Protein AF-A0AA85C248-F1 (afdb_monomer_lite)

pLDDT: mean 73.07, std 18.11, range [23.05, 96.94]

Radius of gyration: 37.75 Å; chains: 1; bounding box: 115×81×104 Å

Sequence (1102 aa):
MISYLSFLCLITLLGFTYSEYVCQIMPNITMNFGILGEPIDKRQYGGNQLKFIVIYRPSMERHPLFQQFKTQIVEKALNFWQRTLSVRKPPNRKLLIERGCAEPVFYTDGRTGKKFCKSQCKKQALCYDHPVPDQYSSGCAVGSGGDNIRDVYQDGPGFAPNEYVLFVESENKQGCLSGSTLAYAGPCEMHPTTDRPIMGSINFCPQKMEIQEPGKTMLVGTAIHELGHALVPTIYILYYFFSENTIRTINRPWVTAAGKFSKSFLSFVTPAMLEEARKHFNCPNLDGVDIENEGGQGTVGTHFEKRVVGDETMAGVTGVKTVMSRLTLAFFTDSGWWDVDYSLAEAWYYGKNLGCSFVMESCYAYMMRMKQAGKSTEPYCDEPDTLKCYHQKAFGICAVGRFTQSLPPNEQYFKDPSQGGSGALTDRCPMIQPMRSFFNEPIVTYCDHQLNIPVAQKGNMFAQDFGNNSLCIMHKGAWRAEMNGRATNDPRVKATCHQYSCSGGLQVIINGKPFPCNSGVATVQTNQIQGQIVCPDPNTVCRECYQEYYNRLHRTYNNGSGIPSAGYILLVDAINTRTCSGSTAAFASSCLMDEETDRPILGFVNVCPGKMGVDYPEDRNSLGIFLHEIGHALGFSSSSFPFMRFPNGTARTPRDDKRKPKYKDQYGNYVPSHRKFIPFCDTVNEARCRDAFSYGTCSILRYHNPVPIEDRFFLKAPFDAQYGPEYFGGEDPFKDYCPTMVYKCYNDGTLGLFFKDSTVNCTRKDLPVRFNVSDGRSRLSGEILCPNVKGFARYCESSNNYITYPKDSVCIESRCQIQAKCGHVDIPNEYSSECSEKYNGRLHRLYTNGSGIPSASYVLLFDGYQTRSCTGNVAAHAGSCLMDLDTDRPILGYVNICPGKLKIEYPENRYSLGIFTHEIAHALGFSSSSFAFMRFPNGTERTLRDHWHKPIHRDKQGYYIPSDNTMIKITRDWESAEGMFRKDFYSFVTPAILRAAKKHLKCARLNGVDLENQKHRGPISSHWEGKTYGEQNHHPFCDKVNLVTCRDLYSYGMCRIIKYNDEIPPEDRFFKIPPFETQHAAKYFGGDDPFKDYCPTQTSNS

InterPro domains:
  IPR001577 Peptidase M8, leishmanolysin [PF01457] (157-544)
  IPR001577 Peptidase M8, leishmanolysin [PF01457] (562-644)
  IPR001577 Peptidase M8, leishmanolysin [PF01457] (868-1028)
  IPR001577 Peptidase M8, leishmanolysin [PR00782] (265-294)
  IPR001577 Peptidase M8, leishmanolysin [PR00782] (296-324)
  IPR001577 Peptidase M8, leishmanolysin [PR00782] (326-355)
  IPR001577 Peptidase M8, leishmanolysin [PTHR10942] (70-544)

Foldseek 3Di:
DVVVVVVVVVVVVVVPPDPPPPDDDLPPAPQAAWDFAAFADPVPDPAQFADEDEDEDPQLVPFPCNVLCCVLAQVLLRVLRSVWWGFDPFDRTFIAGEQDDPPNDWDQAPPPRDTAAAPGTHPARDQSNDGDDQQRHAWHWYADHDPGIGTPGHHHVHHGRSYAYEYEHEDQPPQCVVVADQKAKAARYAHQPQRWGRYIYMYGHSVQDDSDPPSSQVSNLVSNLRVLRHRHHQDLVVADDDDPQAKDKDWFWEQALLGTDIDIFIFGQFDQLLVQVCQFLVEVPDRGFGFFCDDDSSQGPRATQCLQQPQASRHSDHASHHFPASNSQSVVVSSSRTDTDRVSGGDRQGSGNLYCCSRRYDLLSSQVVQVVVVHDSPQADDDAQAWDFHSQFFIAGQQKDFAPDFDDSSQRRDPPSRIFGPDVSSSSTRGGGWDCADPPHNDTRGQQDPVCQVVLVVPDFQQAHHHPQKTKWFFDAWKWFDDPRDIDTDRRHGIGIFGWDCVVHIWTAGNNDTWHQNAAKTFDDDPTIGGMTHGDHCVVNPVDDWDADPNDTDDDDDDDPDAPPSAAAEAEEADADPCLPDLDQKAKAQPDADLQQRWRRYMYIYGHPPNADCDPPSVVVNVVNVVVRVCRRRQPDQLSVQQDDDPVSHGQADADPSRHRPDADPVRGHHGDDDDDDADDAEAPDFDDPDQADTFGWAKDFAPDFQPPVLLPYPACNDDNVDGSRRMFAPDVVVSRGTDGDDDDDDPPDPWDDPPPDTFDDFDAQDWGWDWDDPPPDIDTDTDGDDDAQADEWAWPDPPAWDDDVQAIEGEPTHTDPFDDAVNDTDDQQRHAWYWYADPNDIGTDHHHHNHQRGPAAAEAEEADADPQLPDLDQKAKAQRDADLVQRWRRYMYIYGYPPNQDCDPPSVVVNVVSVVVRVVRRRQLFQLSQQSDADPVRHGQADADPSSHRPDDDPVGRHDHDPLFWDKDWDWAQALLGIDIDIFTFGQHPVVVVVVCVVVVPPPDRGFGFFAFDDDDRGRSGGQCLRPPDDFVDFFDQAAPDFDRSHPNATFGFAKDFAPDFQPRRLQHDCACNDDDPDGSRRIADPDVSSSSGTGTDGDD

Secondary structure (DSSP, 8-state):
-HHHHHHHHHHHHHTSS--------STT---EE-EEEEE--TTT---SB-EEEEEE-HHHHTSTTHHHHIIIIIHHHHHHHHHHEEESS--SEEEEB---BSSSS-EE-TTT--EEBSS-B-SS-EETTEEPPGGGB--EEEEEETTEEEEEEPPP--B-TTEEEEEEE----GGGTTSS--EEEEEEEE-TTT--EEEEEEEE-GGG---STTHHHHHHHHHHHHHHHHHS----TTTS---TTTEEEEEEEEE-SS-EEEEEEEEE--HHHHHHHHHHHT-TT---EEEP-SS-TTTTTTSB-HHHHTTBTTBSS--SS-B--HHHHHHHHHTSSEEE-GGG-----TTTT--HHHHSS-HHHHHHHHHHTT---TTB--STT-EEEETTTEEEEE-EEE-SSPPPTTT--SSSTTEEES-TTTTT--BEE--SSBTTBS--SBTT-GGGHHHHTT--TT----STTEEEEEEEEEEEEEETTEEE--TTB-EEEEEEE-TTS-EEEETTEEEE-SSSEEEEE-SSEEEEEEPPPHHHH--PPPPEETTEE-------S---TT--EEEEE----GGGSTT--EEEEEEEE-TTT--EEEEEEEEPTTS---STTHHHHHHHHHHHHHHHHTT-STTTGGG-B-TTS-BSSPB-TTSSBSEE-TTS-EE--------S--STT-EEESSTT-EEE--EEE-SSPPPGGG---SS-SS-TTS-GGGEEES-GGGTT---------TT----EESSS-EE---STTPEEEEEEE-SS-EEEEEEEPP--B-BPPPBSSTTSEEEETTEEEEESSPBPSSEEETTEEEPGGGBPPEEEEETTEEEEEE-----BPTT--EEEEE----TTSSTT--EEEEEEEE-TTT--EEEEEEEEPTTT---STTHHHHHHHHHHHHHHHHTT-SHHHHTT-B-TTS-BSS-B-TTSSBS-B-TTSPBPPPTTTEEEEEEEEEETTEEEEEEEEEE--HHHHHHHHHHS--TT---EEEP---SSS-TTSSB-HHHHS---SS-B---TT-EEEEETTEEEEE-EEE-SSPPPGGG---SS-SSS-SS-GGGEEES-GGGTT--BEEEP-

Organism: NCBI:txid31246

Structure (mmCIF, N/CA/C/O backbone):
data_AF-A0AA85C248-F1
#
_entry.id   AF-A0AA85C248-F1
#
loop_
_atom_site.group_PDB
_atom_site.id
_atom_site.type_symbol
_atom_site.label_atom_id
_atom_site.label_alt_id
_atom_site.label_comp_id
_atom_site.label_asym_id
_atom_site.label_entity_id
_atom_site.label_seq_id
_atom_site.pdbx_PDB_ins_code
_atom_site.Cartn_x
_atom_site.Cartn_y
_atom_site.Cartn_z
_atom_site.occupancy
_atom_site.B_iso_or_equiv
_atom_site.auth_seq_id
_atom_site.auth_comp_id
_atom_site.auth_asym_id
_atom_site.auth_atom_id
_atom_site.pdbx_PDB_model_num
ATOM 1 N N . MET A 1 1 ? -53.763 35.267 -17.928 1.00 42.34 1 MET A N 1
ATOM 2 C CA . MET A 1 1 ? -53.448 34.197 -16.950 1.00 42.34 1 MET A CA 1
ATOM 3 C C . MET A 1 1 ? -52.545 33.116 -17.533 1.00 42.34 1 MET A C 1
ATOM 5 O O . MET A 1 1 ? -51.463 32.960 -16.988 1.00 42.34 1 MET A O 1
ATOM 9 N N . ILE A 1 2 ? -52.913 32.429 -18.628 1.00 41.16 2 ILE A N 1
ATOM 10 C CA . ILE A 1 2 ? -52.111 31.322 -19.208 1.00 41.16 2 ILE A CA 1
ATOM 11 C C . ILE A 1 2 ? -50.621 31.687 -19.372 1.00 41.16 2 ILE A C 1
ATOM 13 O O . ILE A 1 2 ? -49.771 30.976 -18.853 1.00 41.16 2 ILE A O 1
ATOM 17 N N . SER A 1 3 ? -50.299 32.851 -19.949 1.00 36.19 3 SER A N 1
ATOM 18 C CA . SER A 1 3 ? -48.911 33.310 -20.146 1.00 36.19 3 SER A CA 1
ATOM 19 C C . SER A 1 3 ? -48.081 33.443 -18.856 1.00 36.19 3 SER A C 1
ATOM 21 O O . SER A 1 3 ? -46.865 33.294 -18.896 1.00 36.19 3 SER A O 1
ATOM 23 N N . TYR A 1 4 ? -48.719 33.702 -17.708 1.00 37.28 4 TYR A N 1
ATOM 24 C CA . TYR A 1 4 ? -48.044 33.790 -16.404 1.00 37.28 4 TYR A CA 1
ATOM 25 C C . TYR A 1 4 ? -47.766 32.400 -15.814 1.00 37.28 4 TYR A C 1
ATOM 27 O O . TYR A 1 4 ? -46.707 32.177 -15.232 1.00 37.28 4 TYR A O 1
ATOM 35 N N . LEU A 1 5 ? -48.685 31.448 -16.021 1.00 39.22 5 LEU A N 1
ATOM 36 C CA . LEU A 1 5 ? -48.481 30.038 -15.675 1.00 39.22 5 LEU A CA 1
ATOM 37 C C . LEU A 1 5 ? -47.368 29.411 -16.524 1.00 39.22 5 LEU A C 1
ATOM 39 O O . LEU A 1 5 ? -46.532 28.698 -15.977 1.00 39.22 5 LEU A O 1
ATOM 43 N N . SER A 1 6 ? -47.283 29.738 -17.819 1.00 39.03 6 SER A N 1
ATOM 44 C CA . SER A 1 6 ? -46.166 29.320 -18.681 1.00 39.03 6 SER A CA 1
ATOM 45 C C . SER A 1 6 ? -44.810 29.811 -18.157 1.00 39.03 6 SER A C 1
ATOM 47 O O . SER A 1 6 ? -43.850 29.046 -18.143 1.00 39.03 6 SER A O 1
ATOM 49 N N . PHE A 1 7 ? -44.727 31.062 -17.687 1.00 39.66 7 PHE A N 1
ATOM 50 C CA . PHE A 1 7 ? -43.474 31.644 -17.191 1.00 39.66 7 PHE A CA 1
ATOM 51 C C . PHE A 1 7 ? -43.043 31.045 -15.840 1.00 39.66 7 PHE A C 1
ATOM 53 O O . PHE A 1 7 ? -41.879 30.692 -15.660 1.00 39.66 7 PHE A O 1
ATOM 60 N N . LEU A 1 8 ? -43.989 30.838 -14.916 1.00 37.78 8 LEU A N 1
ATOM 61 C CA . LEU A 1 8 ? -43.745 30.132 -13.648 1.00 37.78 8 LEU A CA 1
ATOM 62 C C . LEU A 1 8 ? -43.383 28.651 -13.852 1.00 37.78 8 LEU A C 1
ATOM 64 O O . LEU A 1 8 ? -42.555 28.117 -13.113 1.00 37.78 8 LEU A O 1
ATOM 68 N N . CYS A 1 9 ? -43.949 27.991 -14.866 1.00 30.95 9 CYS A N 1
ATOM 69 C CA . CYS A 1 9 ? -43.599 26.614 -15.213 1.00 30.95 9 CYS A CA 1
ATOM 70 C C . CYS A 1 9 ? -42.186 26.513 -15.816 1.00 30.95 9 CYS A C 1
ATOM 72 O O . CYS A 1 9 ? -41.436 25.617 -15.440 1.00 30.95 9 CYS A O 1
ATOM 74 N N . LEU A 1 10 ? -41.762 27.474 -16.651 1.00 35.88 10 LEU A N 1
ATOM 75 C CA . LEU A 1 10 ? -40.367 27.548 -17.112 1.00 35.88 10 LEU A CA 1
ATOM 76 C C . LEU A 1 10 ? -39.386 27.765 -15.951 1.00 35.88 10 LEU A C 1
ATOM 78 O O . LEU A 1 10 ? -38.371 27.078 -15.879 1.00 35.88 10 LEU A O 1
ATOM 82 N N . ILE A 1 11 ? -39.695 28.676 -15.022 1.00 36.56 11 ILE A N 1
ATOM 83 C CA . ILE A 1 11 ? -38.830 28.970 -13.866 1.00 36.56 11 ILE A CA 1
ATOM 84 C C . ILE A 1 11 ? -38.729 27.768 -12.911 1.00 36.56 11 ILE A C 1
ATOM 86 O O . ILE A 1 11 ? -37.661 27.517 -12.360 1.00 36.56 11 ILE A O 1
ATOM 90 N N . THR A 1 12 ? -39.797 26.983 -12.741 1.00 32.66 12 THR A N 1
ATOM 91 C CA . THR A 1 12 ? -39.761 25.774 -11.893 1.00 32.66 12 THR A CA 1
ATOM 92 C C . THR A 1 12 ? -39.127 24.560 -12.576 1.00 32.66 12 THR A C 1
ATOM 94 O O . THR A 1 12 ? -38.474 23.778 -11.890 1.00 32.66 12 THR A O 1
ATOM 97 N N . LEU A 1 13 ? -39.221 24.424 -13.905 1.00 29.56 13 LEU A N 1
ATOM 98 C CA . LEU A 1 13 ? -38.513 23.375 -14.656 1.00 29.56 13 LEU A CA 1
ATOM 99 C C . LEU A 1 13 ? -37.012 23.667 -14.822 1.00 29.56 13 LEU A C 1
ATOM 101 O O . LEU A 1 13 ? -36.205 22.749 -14.714 1.00 29.56 13 LEU A O 1
ATOM 105 N N . LEU A 1 14 ? -36.615 24.933 -14.991 1.00 27.88 14 LEU A N 1
ATOM 106 C CA . LEU A 1 14 ? -35.200 25.337 -14.944 1.00 27.88 14 LEU A CA 1
ATOM 107 C C . LEU A 1 14 ? -34.619 25.290 -13.518 1.00 27.88 14 LEU A C 1
ATOM 109 O O . LEU A 1 14 ? -33.406 25.196 -13.350 1.00 27.88 14 LEU A O 1
ATOM 113 N N . GLY A 1 15 ? -35.472 25.299 -12.489 1.00 27.62 15 GLY A N 1
ATOM 114 C CA . GLY A 1 15 ? -35.072 25.264 -11.080 1.00 27.62 15 GLY A CA 1
ATOM 115 C C . GLY A 1 15 ? -34.608 23.904 -10.540 1.00 27.62 15 GLY A C 1
ATOM 116 O O . GLY A 1 15 ? -34.216 23.849 -9.377 1.00 27.62 15 GLY A O 1
ATOM 117 N N . PHE A 1 16 ? -34.653 22.818 -11.328 1.00 28.20 16 PHE A N 1
ATOM 118 C CA . PHE A 1 16 ? -34.381 21.456 -10.829 1.00 28.20 16 PHE A CA 1
ATOM 119 C C . PHE A 1 16 ? -33.302 20.644 -11.566 1.00 28.20 16 PHE A C 1
ATOM 121 O O . PHE A 1 16 ? -32.972 19.553 -11.105 1.00 28.20 16 PHE A O 1
ATOM 128 N N . THR A 1 17 ? -32.705 21.151 -12.653 1.00 29.44 17 THR A N 1
ATOM 129 C CA . THR A 1 17 ? -31.627 20.435 -13.379 1.00 29.44 17 THR A CA 1
ATOM 130 C C . THR A 1 17 ? -30.395 21.284 -13.709 1.00 29.44 17 THR A C 1
ATOM 132 O O . THR A 1 17 ? -29.603 20.884 -14.554 1.00 29.44 17 THR A O 1
ATOM 135 N N . TYR A 1 18 ? -30.198 22.424 -13.037 1.00 27.81 18 TYR A N 1
ATOM 136 C CA . TYR A 1 18 ? -28.953 23.205 -13.106 1.00 27.81 18 TYR A CA 1
ATOM 137 C C . TYR A 1 18 ? -28.456 23.607 -11.711 1.00 27.81 18 TYR A C 1
ATOM 139 O O . TYR A 1 18 ? -28.363 24.779 -11.351 1.00 27.81 18 TYR A O 1
ATOM 147 N N . SER A 1 19 ? -28.076 22.601 -10.916 1.00 24.30 19 SER A N 1
ATOM 148 C CA . SER A 1 19 ? -27.093 22.818 -9.852 1.00 24.30 19 SER A CA 1
ATOM 149 C C . SER A 1 19 ? -25.709 22.858 -10.497 1.00 24.30 19 SER A C 1
ATOM 151 O O . SER A 1 19 ? -24.972 21.874 -10.505 1.00 24.30 19 SER A O 1
ATOM 153 N N . GLU A 1 20 ? -25.382 24.000 -11.102 1.00 27.33 20 GLU A N 1
ATOM 154 C CA . GLU A 1 20 ? -24.087 24.244 -11.737 1.00 27.33 20 GLU A CA 1
ATOM 155 C C . GLU A 1 20 ? -23.018 24.533 -10.666 1.00 27.33 20 GLU A C 1
ATOM 157 O O . GLU A 1 20 ? -22.412 25.602 -10.601 1.00 27.33 20 GLU A O 1
ATOM 162 N N . TYR A 1 21 ? -22.778 23.547 -9.793 1.00 24.45 21 TYR A N 1
ATOM 163 C CA . TYR A 1 21 ? -21.531 23.455 -9.042 1.00 24.45 21 TYR A CA 1
ATOM 164 C C . TYR A 1 21 ? -20.413 23.160 -10.040 1.00 24.45 21 TYR A C 1
ATOM 166 O O . TYR A 1 21 ? -20.044 22.008 -10.262 1.00 24.45 21 TYR A O 1
ATOM 174 N N . VAL A 1 22 ? -19.910 24.225 -10.671 1.00 23.97 22 VAL A N 1
ATOM 175 C CA . VAL A 1 22 ? -18.800 24.178 -11.623 1.00 23.97 22 VAL A CA 1
ATOM 176 C C . VAL A 1 22 ? -17.631 23.446 -10.975 1.00 23.97 22 VAL A C 1
ATOM 178 O O . VAL A 1 22 ? -16.995 23.950 -10.047 1.00 23.97 22 VAL A O 1
ATOM 181 N N . CYS A 1 23 ? -17.351 22.242 -11.471 1.00 23.05 23 CYS A N 1
ATOM 182 C CA . CYS A 1 23 ? -16.215 21.462 -11.024 1.00 23.05 23 CYS A CA 1
ATOM 183 C C . CYS A 1 23 ? -14.922 22.196 -11.392 1.00 23.05 23 CYS A C 1
ATOM 185 O O . CYS A 1 23 ? -14.512 22.222 -12.551 1.00 23.05 23 CYS A O 1
ATOM 187 N N . GLN A 1 24 ? -14.244 22.727 -10.381 1.00 24.20 24 GLN A N 1
ATOM 188 C CA . GLN A 1 24 ? -12.789 22.784 -10.351 1.00 24.20 24 GLN A CA 1
ATOM 189 C C . GLN A 1 24 ? -12.374 21.799 -9.246 1.00 24.20 24 GLN A C 1
ATOM 191 O O . GLN A 1 24 ? -12.680 22.017 -8.079 1.00 24.20 24 GLN A O 1
ATOM 196 N N . ILE A 1 25 ? -11.918 20.578 -9.555 1.00 28.78 25 ILE A N 1
ATOM 197 C CA . ILE A 1 25 ? -10.784 20.205 -10.424 1.00 28.78 25 ILE A CA 1
ATOM 198 C C . ILE A 1 25 ? -9.518 20.908 -9.920 1.00 28.78 25 ILE A C 1
ATOM 200 O O . ILE A 1 25 ? -9.314 22.086 -10.204 1.00 28.78 25 ILE A O 1
ATOM 204 N N . MET A 1 26 ? -8.643 20.166 -9.222 1.00 30.28 26 MET A N 1
ATOM 205 C CA . MET A 1 26 ? -7.211 20.493 -9.236 1.00 30.28 26 MET A CA 1
ATOM 206 C C . MET A 1 26 ? -6.809 20.552 -10.717 1.00 30.28 26 MET A C 1
ATOM 208 O O . MET A 1 26 ? -7.013 19.550 -11.407 1.00 30.28 26 MET A O 1
ATOM 212 N N . PRO A 1 27 ? -6.355 21.707 -11.233 1.00 28.31 27 PRO A N 1
ATOM 213 C CA . PRO A 1 27 ? -6.428 22.039 -12.656 1.00 28.31 27 PRO A CA 1
ATOM 214 C C . PRO A 1 27 ? -5.791 20.951 -13.522 1.00 28.31 27 PRO A C 1
ATOM 216 O O . PRO A 1 27 ? -4.606 20.688 -13.347 1.00 28.31 27 PRO A O 1
ATOM 219 N N . ASN A 1 28 ? -6.606 20.339 -14.403 1.00 30.36 28 ASN A N 1
ATOM 220 C CA . ASN A 1 28 ? -6.308 19.195 -15.285 1.00 30.36 28 ASN A CA 1
ATOM 221 C C . ASN A 1 28 ? -4.894 18.627 -15.098 1.00 30.36 28 ASN A C 1
ATOM 223 O O . ASN A 1 28 ? -3.969 19.025 -15.807 1.00 30.36 28 ASN A O 1
ATOM 227 N N . ILE A 1 29 ? -4.736 17.718 -14.129 1.00 38.78 29 ILE A N 1
ATOM 228 C CA . ILE A 1 29 ? -3.420 17.208 -13.737 1.00 38.78 29 ILE A CA 1
ATOM 229 C C . ILE A 1 29 ? -2.858 16.308 -14.843 1.00 38.78 29 ILE A C 1
ATOM 231 O O . ILE A 1 29 ? -2.996 15.083 -14.821 1.00 38.78 29 ILE A O 1
ATOM 235 N N . THR A 1 30 ? -2.160 16.919 -15.797 1.00 37.81 30 THR A N 1
ATOM 236 C CA . THR A 1 30 ? -1.067 16.257 -16.501 1.00 37.81 30 THR A CA 1
ATOM 237 C C . THR A 1 30 ? -0.033 15.884 -15.448 1.00 37.81 30 THR A C 1
ATOM 239 O O . THR A 1 30 ? 0.707 16.746 -14.978 1.00 37.81 30 THR A O 1
ATOM 242 N N . MET A 1 31 ? -0.020 14.615 -15.030 1.00 45.50 31 MET A N 1
ATOM 243 C CA . MET A 1 31 ? 1.041 14.104 -14.167 1.00 45.50 31 MET A CA 1
ATOM 244 C C . MET A 1 31 ? 2.347 14.180 -14.953 1.00 45.50 31 MET A C 1
ATOM 246 O O . MET A 1 31 ? 2.538 13.450 -15.928 1.00 45.50 31 MET A O 1
ATOM 250 N N . ASN A 1 32 ? 3.212 15.104 -14.556 1.00 52.81 32 ASN A N 1
ATOM 251 C CA . ASN A 1 32 ? 4.519 15.269 -15.165 1.00 52.81 32 ASN A CA 1
ATOM 252 C C . ASN A 1 32 ? 5.436 14.119 -14.732 1.00 52.81 32 ASN A C 1
ATOM 254 O O . ASN A 1 32 ? 5.265 13.526 -13.662 1.00 52.81 32 ASN A O 1
ATOM 258 N N . PHE A 1 33 ? 6.443 13.829 -15.551 1.00 55.66 33 PHE A N 1
ATOM 259 C CA . PHE A 1 33 ? 7.495 12.878 -15.218 1.00 55.66 33 PHE A CA 1
ATOM 260 C C . PHE A 1 33 ? 8.827 13.620 -15.116 1.00 55.66 33 PHE A C 1
ATOM 262 O O . PHE A 1 33 ? 9.219 14.340 -16.035 1.00 55.66 33 PHE A O 1
ATOM 269 N N . GLY A 1 34 ? 9.537 13.417 -14.006 1.00 54.84 34 GLY A N 1
ATOM 270 C CA . GLY A 1 34 ? 10.871 13.972 -13.809 1.00 54.84 34 GLY A CA 1
ATOM 271 C C . GLY A 1 34 ? 11.895 13.407 -14.799 1.00 54.84 34 GLY A C 1
ATOM 272 O O . GLY A 1 34 ? 11.658 12.424 -15.494 1.00 54.84 34 GLY A O 1
ATOM 273 N N . ILE A 1 35 ? 13.082 13.999 -14.833 1.00 67.81 35 ILE A N 1
ATOM 274 C CA . ILE A 1 35 ? 14.204 13.594 -15.683 1.00 67.81 35 ILE A CA 1
ATOM 275 C C . ILE A 1 35 ? 15.306 12.982 -14.811 1.00 67.81 35 ILE A C 1
ATOM 277 O O . ILE A 1 35 ? 15.569 13.430 -13.693 1.00 67.81 35 ILE A O 1
ATOM 281 N N . LEU A 1 36 ? 15.972 11.947 -15.330 1.00 70.75 36 LEU A N 1
ATOM 282 C CA . LEU A 1 36 ? 17.164 11.375 -14.705 1.00 70.75 36 LEU A CA 1
ATOM 283 C C . LEU A 1 36 ? 18.376 12.278 -14.994 1.00 70.75 36 LEU A C 1
ATOM 285 O O . LEU A 1 36 ? 18.856 12.316 -16.126 1.00 70.75 36 LEU A O 1
ATOM 289 N N . GLY A 1 37 ? 18.869 12.973 -13.969 1.00 66.88 37 GLY A N 1
ATOM 290 C CA . GLY A 1 37 ? 20.077 13.807 -14.002 1.00 66.88 37 GLY A CA 1
ATOM 291 C C . GLY A 1 37 ? 21.370 12.998 -13.834 1.00 66.88 37 GLY A C 1
ATOM 292 O O . GLY A 1 37 ? 21.416 11.805 -14.141 1.00 66.88 37 GLY A O 1
ATOM 293 N N . GLU A 1 38 ? 22.441 13.628 -13.354 1.00 73.62 38 GLU A N 1
ATOM 294 C CA . GLU A 1 38 ? 23.767 12.995 -13.228 1.00 73.62 38 GLU A CA 1
ATOM 295 C C . GLU A 1 38 ? 23.777 11.680 -12.407 1.00 73.62 38 GLU A C 1
ATOM 297 O O . GLU A 1 38 ? 22.978 11.524 -11.472 1.00 73.62 38 GLU A O 1
ATOM 302 N N . PRO A 1 39 ? 24.672 10.716 -12.716 1.00 70.88 39 PRO A N 1
ATOM 303 C CA . PRO A 1 39 ? 24.891 9.530 -11.893 1.00 70.88 39 PRO A CA 1
ATOM 304 C C . PRO A 1 39 ? 25.344 9.855 -10.462 1.00 70.88 39 PRO A C 1
ATOM 306 O O . PRO A 1 39 ? 25.977 10.873 -10.193 1.00 70.88 39 PRO A O 1
ATOM 309 N N . ILE A 1 40 ? 25.044 8.945 -9.535 1.00 67.88 40 ILE A N 1
ATOM 310 C CA . ILE A 1 40 ? 25.401 9.041 -8.115 1.00 67.88 40 ILE A CA 1
ATOM 311 C C . ILE A 1 40 ? 26.403 7.935 -7.773 1.00 67.88 40 ILE A C 1
ATOM 313 O O . ILE A 1 40 ? 26.159 6.760 -8.066 1.00 67.88 40 ILE A O 1
ATOM 317 N N . ASP A 1 41 ? 27.500 8.286 -7.094 1.00 61.25 41 ASP A N 1
ATOM 318 C CA . ASP A 1 41 ? 28.374 7.292 -6.466 1.00 61.25 41 ASP A CA 1
ATOM 319 C C . ASP A 1 41 ? 27.619 6.590 -5.326 1.00 61.25 41 ASP A C 1
ATOM 321 O O . ASP A 1 41 ? 27.235 7.202 -4.328 1.00 61.25 41 ASP A O 1
ATOM 325 N N . LYS A 1 42 ? 27.451 5.270 -5.448 1.00 50.81 42 LYS A N 1
ATOM 326 C CA . LYS A 1 42 ? 26.799 4.427 -4.436 1.00 50.81 42 LYS A CA 1
ATOM 327 C C . LYS A 1 42 ? 27.499 4.463 -3.069 1.00 50.81 42 LYS A C 1
ATOM 329 O O . LYS A 1 42 ? 26.875 4.085 -2.086 1.00 50.81 42 LYS A O 1
ATOM 334 N N . ARG A 1 43 ? 28.753 4.927 -2.980 1.00 48.50 43 ARG A N 1
ATOM 335 C CA . ARG A 1 43 ? 29.476 5.145 -1.709 1.00 48.50 43 ARG A CA 1
ATOM 336 C C . ARG A 1 43 ? 29.062 6.432 -0.987 1.00 48.50 43 ARG A C 1
ATOM 338 O O . ARG A 1 43 ? 29.254 6.524 0.218 1.00 48.50 43 ARG A O 1
ATOM 345 N N . GLN A 1 44 ? 28.499 7.404 -1.707 1.00 44.47 44 GLN A N 1
ATOM 346 C CA . GLN A 1 44 ? 27.952 8.654 -1.157 1.00 44.47 44 GLN A CA 1
ATOM 347 C C . GLN A 1 44 ? 26.448 8.546 -0.850 1.00 44.47 44 GLN A C 1
ATOM 349 O O . GLN A 1 44 ? 25.851 9.463 -0.287 1.00 44.47 44 GLN A O 1
ATOM 354 N N . TYR A 1 45 ? 25.816 7.438 -1.241 1.00 54.69 45 TYR A N 1
ATOM 355 C CA . TYR A 1 45 ? 24.379 7.242 -1.127 1.00 54.69 45 TYR A CA 1
ATOM 356 C C . TYR A 1 45 ? 23.980 6.850 0.304 1.00 54.69 45 TYR A C 1
ATOM 358 O O . TYR A 1 45 ? 24.256 5.738 0.750 1.00 54.69 45 TYR A O 1
ATOM 366 N N . GLY A 1 46 ? 23.309 7.761 1.016 1.00 51.19 46 GLY A N 1
ATOM 367 C CA . GLY A 1 46 ? 22.915 7.633 2.430 1.00 51.19 46 GLY A CA 1
ATOM 368 C C . GLY A 1 46 ? 21.807 6.613 2.741 1.00 51.19 46 GLY A C 1
ATOM 369 O O . GLY A 1 46 ? 21.036 6.823 3.672 1.00 51.19 46 GLY A O 1
ATOM 370 N N . GLY A 1 47 ? 21.711 5.529 1.969 1.00 69.44 47 GLY A N 1
ATOM 371 C CA . GLY A 1 47 ? 20.687 4.492 2.101 1.00 69.44 47 GLY A CA 1
ATOM 372 C C . GLY A 1 47 ? 19.354 4.822 1.420 1.00 69.44 47 GLY A C 1
ATOM 373 O O . GLY A 1 47 ? 19.140 5.908 0.890 1.00 69.44 47 GLY A O 1
ATOM 374 N N . ASN A 1 48 ? 18.443 3.847 1.434 1.00 82.12 48 ASN A N 1
ATOM 375 C CA . ASN A 1 48 ? 17.157 3.916 0.727 1.00 82.12 48 ASN A CA 1
ATOM 376 C C . ASN A 1 48 ? 16.060 4.695 1.483 1.00 82.12 48 ASN A C 1
ATOM 378 O O . ASN A 1 48 ? 14.964 4.860 0.948 1.00 82.12 48 ASN A O 1
ATOM 382 N N . GLN A 1 49 ? 16.301 5.104 2.732 1.00 90.31 49 GLN A N 1
ATOM 383 C CA . GLN A 1 49 ? 15.269 5.651 3.618 1.00 90.31 49 GLN A CA 1
ATOM 384 C C . GLN A 1 49 ? 14.663 6.943 3.054 1.00 90.31 49 GLN A C 1
ATOM 386 O O . GLN A 1 49 ? 15.400 7.813 2.584 1.00 90.31 49 GLN A O 1
ATOM 391 N N . LEU A 1 50 ? 13.331 7.068 3.100 1.00 92.62 50 LEU A N 1
ATOM 392 C CA . LEU A 1 50 ? 12.627 8.259 2.625 1.00 92.62 50 LEU A CA 1
ATOM 393 C C . LEU A 1 50 ? 13.090 9.499 3.402 1.00 92.62 50 LEU A C 1
ATOM 395 O O . LEU A 1 50 ? 13.096 9.505 4.633 1.00 92.62 50 LEU A O 1
ATOM 399 N N . LYS A 1 51 ? 13.429 10.564 2.672 1.00 94.12 51 LYS A N 1
ATOM 400 C CA . LYS A 1 51 ? 13.836 11.861 3.223 1.00 94.12 51 LYS A CA 1
ATOM 401 C C . LYS A 1 51 ? 13.070 12.995 2.542 1.00 94.12 51 LYS A C 1
ATOM 403 O O . LYS A 1 51 ? 13.040 13.068 1.317 1.00 94.12 51 LYS A O 1
ATOM 408 N N . PHE A 1 52 ? 12.490 13.912 3.309 1.00 94.69 52 PHE A N 1
ATOM 409 C CA . PHE A 1 52 ? 11.790 15.068 2.743 1.00 94.69 52 PHE A CA 1
ATOM 410 C C . PHE A 1 52 ? 12.709 16.277 2.545 1.00 94.69 52 PHE A C 1
ATOM 412 O O . PHE A 1 52 ? 13.464 16.669 3.435 1.00 94.69 52 PHE A O 1
ATOM 419 N N . ILE A 1 53 ? 12.571 16.919 1.387 1.00 94.00 53 ILE A N 1
ATOM 420 C CA . ILE A 1 53 ? 13.041 18.275 1.105 1.00 94.00 53 ILE A CA 1
ATOM 421 C C . ILE A 1 53 ? 11.810 19.180 1.198 1.00 94.00 53 ILE A C 1
ATOM 423 O O . ILE A 1 53 ? 10.969 19.185 0.303 1.00 94.00 53 ILE A O 1
ATOM 427 N N . VAL A 1 54 ? 11.671 19.908 2.307 1.00 94.94 54 VAL A N 1
ATOM 428 C CA . VAL A 1 54 ? 10.465 20.698 2.599 1.00 94.94 54 VAL A CA 1
ATOM 429 C C . VAL A 1 54 ? 10.648 22.146 2.155 1.00 94.94 54 VAL A C 1
ATOM 431 O O . VAL A 1 54 ? 11.566 22.826 2.616 1.00 94.94 54 VAL A O 1
ATOM 434 N N . ILE A 1 55 ? 9.748 22.631 1.303 1.00 93.19 55 ILE A N 1
ATOM 435 C CA . ILE A 1 55 ? 9.709 24.009 0.812 1.00 93.19 55 ILE A CA 1
ATOM 436 C C . ILE A 1 55 ? 8.454 24.681 1.377 1.00 93.19 55 ILE A C 1
ATOM 438 O O . ILE A 1 55 ? 7.347 24.527 0.856 1.00 93.19 55 ILE A O 1
ATOM 442 N N . TYR A 1 56 ? 8.628 25.438 2.458 1.00 93.25 56 TYR A N 1
ATOM 443 C CA . TYR A 1 56 ? 7.558 26.268 3.004 1.00 93.25 56 TYR A CA 1
ATOM 444 C C . TYR A 1 56 ? 7.273 27.437 2.056 1.00 93.25 56 TYR A C 1
ATOM 446 O O . TYR A 1 56 ? 8.184 28.076 1.533 1.00 93.25 56 TYR A O 1
ATOM 454 N N . ARG A 1 57 ? 5.992 27.686 1.787 1.00 90.88 57 ARG A N 1
ATOM 455 C CA . ARG A 1 57 ? 5.534 28.761 0.900 1.00 90.88 57 ARG A CA 1
ATOM 456 C C . ARG A 1 57 ? 5.333 30.052 1.706 1.00 90.88 57 ARG A C 1
ATOM 458 O O . ARG A 1 57 ? 4.915 29.965 2.862 1.00 90.88 57 ARG A O 1
ATOM 465 N N . PRO A 1 58 ? 5.501 31.253 1.114 1.00 90.12 58 PRO A N 1
ATOM 466 C CA . PRO A 1 58 ? 5.325 32.520 1.834 1.00 90.12 58 PRO A CA 1
ATOM 467 C C . PRO A 1 58 ? 3.941 32.720 2.470 1.00 90.12 58 PRO A C 1
ATOM 469 O O . PRO A 1 58 ? 3.777 33.567 3.342 1.00 90.12 58 PRO A O 1
ATOM 472 N N . SER A 1 59 ? 2.915 31.988 2.036 1.00 88.62 59 SER A N 1
ATOM 473 C CA . SER A 1 59 ? 1.603 31.909 2.689 1.00 88.62 59 SER A CA 1
ATOM 474 C C . SER A 1 59 ? 1.649 31.194 4.045 1.00 88.62 59 SER A C 1
ATOM 476 O O . SER A 1 59 ? 1.107 31.712 5.018 1.00 88.62 59 SER A O 1
ATOM 478 N N . MET A 1 60 ? 2.370 30.073 4.144 1.00 90.94 60 MET A N 1
ATOM 479 C CA . MET A 1 60 ? 2.627 29.370 5.407 1.00 90.94 60 MET A CA 1
ATOM 480 C C . MET A 1 60 ? 3.620 30.135 6.297 1.00 90.94 60 MET A C 1
ATOM 482 O O . MET A 1 60 ? 3.369 30.297 7.487 1.00 90.94 60 MET A O 1
ATOM 486 N N . GLU A 1 61 ? 4.719 30.659 5.742 1.00 92.19 61 GLU A N 1
ATOM 487 C CA . GLU A 1 61 ? 5.761 31.347 6.531 1.00 92.19 61 GLU A CA 1
ATOM 488 C C . GLU A 1 61 ? 5.270 32.639 7.202 1.00 92.19 61 GLU A C 1
ATOM 490 O O . GLU A 1 61 ? 5.713 32.976 8.300 1.00 92.19 61 GLU A O 1
ATOM 495 N N . ARG A 1 62 ? 4.330 33.356 6.566 1.00 90.81 62 ARG A N 1
ATOM 496 C CA . ARG A 1 62 ? 3.686 34.555 7.135 1.00 90.81 62 ARG A CA 1
ATOM 497 C C . ARG A 1 62 ? 2.549 34.233 8.111 1.00 90.81 62 ARG A C 1
ATOM 499 O O . ARG A 1 62 ? 1.993 35.159 8.700 1.00 90.81 62 ARG A O 1
ATOM 506 N N . HIS A 1 63 ? 2.173 32.965 8.289 1.00 88.31 63 HIS A N 1
ATOM 507 C CA . HIS A 1 63 ? 1.093 32.605 9.203 1.00 88.31 63 HIS A CA 1
ATOM 508 C C . HIS A 1 63 ? 1.540 32.782 10.671 1.00 88.31 63 HIS A C 1
ATOM 510 O O . HIS A 1 63 ? 2.592 32.255 11.040 1.00 88.31 63 HIS A O 1
ATOM 516 N N . PRO A 1 64 ? 0.764 33.442 11.559 1.00 89.62 64 PRO A N 1
ATOM 517 C CA . PRO A 1 64 ? 1.205 33.742 12.931 1.00 89.62 64 PRO A CA 1
ATOM 518 C C . PRO A 1 64 ? 1.619 32.524 13.772 1.00 89.62 64 PRO A C 1
ATOM 520 O O . PRO A 1 64 ? 2.402 32.650 14.710 1.00 89.62 64 PRO A O 1
ATOM 523 N N . LEU A 1 65 ? 1.110 31.333 13.439 1.00 89.81 65 LEU A N 1
ATOM 524 C CA . LEU A 1 65 ? 1.433 30.083 14.135 1.00 89.81 65 LEU A CA 1
ATOM 525 C C . LEU A 1 65 ? 2.642 29.330 13.546 1.00 89.81 65 LEU A C 1
ATOM 527 O O . LEU A 1 65 ? 2.991 28.277 14.077 1.00 89.81 65 LEU A O 1
ATOM 531 N N . PHE A 1 66 ? 3.277 29.827 12.474 1.00 90.75 66 PHE A N 1
ATOM 532 C CA . PHE A 1 66 ? 4.214 29.078 11.619 1.00 90.75 66 PHE A CA 1
ATOM 533 C C . PHE A 1 66 ? 5.253 28.241 12.380 1.00 90.75 66 PHE A C 1
ATOM 535 O O . PHE A 1 66 ? 5.307 27.029 12.191 1.00 90.75 66 PHE A O 1
ATOM 542 N N . GLN A 1 67 ? 6.035 28.845 13.282 1.00 91.81 67 GLN A N 1
ATOM 543 C CA . GLN A 1 67 ? 7.115 28.141 13.996 1.00 91.81 67 GLN A CA 1
ATOM 544 C C . GLN A 1 67 ? 6.600 27.001 14.894 1.00 91.81 67 GLN A C 1
ATOM 546 O O . GLN A 1 67 ? 7.232 25.949 15.008 1.00 91.81 67 GLN A O 1
ATOM 551 N N . GLN A 1 68 ? 5.424 27.182 15.502 1.00 91.38 68 GLN A N 1
ATOM 552 C CA . GLN A 1 68 ? 4.779 26.152 16.319 1.00 91.38 68 GLN A CA 1
ATOM 553 C C . GLN A 1 68 ? 4.115 25.085 15.443 1.00 91.38 68 GLN A C 1
ATOM 555 O O . GLN A 1 68 ? 4.194 23.902 15.749 1.00 91.38 68 GLN A O 1
ATOM 560 N N . PHE A 1 69 ? 3.504 25.480 14.326 1.00 90.38 69 PHE A N 1
ATOM 561 C CA . PHE A 1 69 ? 2.848 24.566 13.395 1.00 90.38 69 PHE A CA 1
ATOM 562 C C . PHE A 1 69 ? 3.854 23.651 12.677 1.00 90.38 69 PHE A C 1
ATOM 564 O O . PHE A 1 69 ? 3.666 22.435 12.625 1.00 90.38 69 PHE A O 1
ATOM 571 N N . LYS A 1 70 ? 4.970 24.222 12.206 1.00 92.38 70 LYS A N 1
ATOM 572 C CA . LYS A 1 70 ? 6.115 23.506 11.630 1.00 92.38 70 LYS A CA 1
ATOM 573 C C . LYS A 1 70 ? 6.595 22.387 12.557 1.00 92.38 70 LYS A C 1
ATOM 575 O O . LYS A 1 70 ? 6.596 21.227 12.160 1.00 92.38 70 LYS A O 1
ATOM 580 N N . THR A 1 71 ? 6.936 22.729 13.797 1.00 92.56 71 THR A N 1
ATOM 581 C CA . THR A 1 71 ? 7.546 21.795 14.759 1.00 92.56 71 THR A CA 1
ATOM 582 C C . THR A 1 71 ? 6.547 20.813 15.380 1.00 92.56 71 THR A C 1
ATOM 584 O O . THR A 1 71 ? 6.878 19.652 15.619 1.00 92.56 71 THR A O 1
ATOM 587 N N . GLN A 1 72 ? 5.306 21.239 15.644 1.00 87.81 72 GLN A N 1
ATOM 588 C CA . GLN A 1 72 ? 4.328 20.411 16.360 1.00 87.81 72 GLN A CA 1
ATOM 589 C C . GLN A 1 72 ? 3.407 19.581 15.457 1.00 87.81 72 GLN A C 1
ATOM 591 O O . GLN A 1 72 ? 2.895 18.569 15.944 1.00 87.81 72 GLN A O 1
ATOM 596 N N . ILE A 1 73 ? 3.208 19.977 14.192 1.00 89.12 73 ILE A N 1
ATOM 597 C CA . ILE A 1 73 ? 2.367 19.276 13.207 1.00 89.12 73 ILE A CA 1
ATOM 598 C C . ILE A 1 73 ? 3.227 18.699 12.076 1.00 89.12 73 ILE A C 1
ATOM 600 O O . ILE A 1 73 ? 3.353 17.480 11.958 1.00 89.12 73 ILE A O 1
ATOM 604 N N . VAL A 1 74 ? 3.837 19.568 11.261 1.00 92.62 74 VAL A N 1
ATOM 605 C CA . VAL A 1 74 ? 4.437 19.182 9.970 1.00 92.62 74 VAL A CA 1
ATOM 606 C C . VAL A 1 74 ? 5.620 18.237 10.175 1.00 92.62 74 VAL A C 1
ATOM 608 O O . VAL A 1 74 ? 5.619 17.122 9.661 1.00 92.62 74 VAL A O 1
ATOM 611 N N . GLU A 1 75 ? 6.590 18.617 11.005 1.00 95.38 75 GLU A N 1
ATOM 612 C CA . GLU A 1 75 ? 7.769 17.793 11.294 1.00 95.38 75 GLU A CA 1
ATOM 613 C C . GLU A 1 75 ? 7.410 16.459 11.962 1.00 95.38 75 GLU A C 1
ATOM 615 O O . GLU A 1 75 ? 8.110 15.472 11.745 1.00 95.38 75 GLU A O 1
ATOM 620 N N . LYS A 1 76 ? 6.300 16.363 12.709 1.00 90.81 76 LYS A N 1
ATOM 621 C CA . LYS A 1 76 ? 5.837 15.073 13.252 1.00 90.81 76 LYS A CA 1
ATOM 622 C C . LYS A 1 76 ? 5.318 14.144 12.160 1.00 90.81 76 LYS A C 1
ATOM 624 O O . LYS A 1 76 ? 5.699 12.976 12.137 1.00 90.81 76 LYS A O 1
ATOM 629 N N . ALA A 1 77 ? 4.488 14.657 11.254 1.00 90.44 77 ALA A N 1
ATOM 630 C CA . ALA A 1 77 ? 3.919 13.868 10.165 1.00 90.44 77 ALA A CA 1
ATOM 631 C C . ALA A 1 77 ? 4.991 13.424 9.151 1.00 90.44 77 ALA A C 1
ATOM 633 O O . ALA A 1 77 ? 4.998 12.273 8.716 1.00 90.44 77 ALA A O 1
ATOM 634 N N . LEU A 1 78 ? 5.967 14.291 8.857 1.00 95.75 78 LEU A N 1
ATOM 635 C CA . LEU A 1 78 ? 7.134 13.933 8.045 1.00 95.75 78 LEU A CA 1
ATOM 636 C C . LEU A 1 78 ? 7.982 12.856 8.735 1.00 95.75 78 LEU A C 1
ATOM 638 O O . LEU A 1 78 ? 8.296 11.838 8.123 1.00 95.75 78 LEU A O 1
ATOM 642 N N . ASN A 1 79 ? 8.316 13.026 10.020 1.00 95.38 79 ASN A N 1
ATOM 643 C CA . ASN A 1 79 ? 9.107 12.040 10.764 1.00 95.38 79 ASN A CA 1
ATOM 644 C C . ASN A 1 79 ? 8.400 10.687 10.930 1.00 95.38 79 ASN A C 1
ATOM 646 O O . ASN A 1 79 ? 9.085 9.668 11.024 1.00 95.38 79 ASN A O 1
ATOM 650 N N . PHE A 1 80 ? 7.064 10.646 10.927 1.00 90.69 80 PHE A N 1
ATOM 651 C CA . PHE A 1 80 ? 6.326 9.390 10.819 1.00 90.69 80 PHE A CA 1
ATOM 652 C C . PHE A 1 80 ? 6.642 8.680 9.489 1.00 90.69 80 PHE A C 1
ATOM 654 O O . PHE A 1 80 ? 7.135 7.549 9.492 1.00 90.69 80 PHE A O 1
ATOM 661 N N . TRP A 1 81 ? 6.441 9.349 8.351 1.00 93.44 81 TRP A N 1
ATOM 662 C CA . TRP A 1 81 ? 6.627 8.730 7.034 1.00 93.44 81 TRP A CA 1
ATOM 663 C C . TRP A 1 81 ? 8.093 8.391 6.714 1.00 93.44 81 TRP A C 1
ATOM 665 O O . TRP A 1 81 ? 8.352 7.307 6.195 1.00 93.44 81 TRP A O 1
ATOM 675 N N . GLN A 1 82 ? 9.063 9.230 7.107 1.00 95.38 82 GLN A N 1
ATOM 676 C CA . GLN A 1 82 ? 10.504 8.938 6.941 1.00 95.38 82 GLN A CA 1
ATOM 677 C C . GLN A 1 82 ? 10.955 7.691 7.715 1.00 95.38 82 GLN A C 1
ATOM 679 O O . GLN A 1 82 ? 11.880 7.001 7.296 1.00 95.38 82 GLN A O 1
ATOM 684 N N . ARG A 1 83 ? 10.327 7.386 8.858 1.00 93.38 83 ARG A N 1
ATOM 685 C CA . ARG A 1 83 ? 10.601 6.155 9.619 1.00 93.38 83 ARG A CA 1
ATOM 686 C C . ARG A 1 83 ? 9.871 4.937 9.051 1.00 93.38 83 ARG A C 1
ATOM 688 O O . ARG A 1 83 ? 10.355 3.826 9.211 1.00 93.38 83 ARG A O 1
ATOM 695 N N . THR A 1 84 ? 8.728 5.154 8.406 1.00 89.81 84 THR A N 1
ATOM 696 C CA . THR A 1 84 ? 7.837 4.091 7.918 1.00 89.81 84 THR A CA 1
ATOM 697 C C . THR A 1 84 ? 8.235 3.559 6.545 1.00 89.81 84 THR A C 1
ATOM 699 O O . THR A 1 84 ? 8.024 2.378 6.279 1.00 89.81 84 THR A O 1
ATOM 702 N N . LEU A 1 85 ? 8.805 4.398 5.672 1.00 91.56 85 LEU A N 1
ATOM 703 C CA . LEU A 1 85 ? 9.055 4.059 4.268 1.00 91.56 85 LEU A CA 1
ATOM 704 C C . LEU A 1 85 ? 10.535 4.169 3.878 1.00 91.56 85 LEU A C 1
ATOM 706 O O . LEU A 1 85 ? 11.234 5.128 4.204 1.00 91.56 85 LEU A O 1
ATOM 710 N N . SER A 1 86 ? 10.988 3.211 3.075 1.00 92.50 86 SER A N 1
ATOM 711 C CA . SER A 1 86 ? 12.213 3.292 2.274 1.00 92.50 86 SER A CA 1
ATOM 712 C C . SER A 1 86 ? 11.872 3.100 0.800 1.00 92.50 86 SER A C 1
ATOM 714 O O . SER A 1 86 ? 10.986 2.315 0.468 1.00 92.50 86 SER A O 1
ATOM 716 N N . VAL A 1 87 ? 12.563 3.793 -0.105 1.00 85.81 87 VAL A N 1
ATOM 717 C CA . VAL A 1 87 ? 12.362 3.606 -1.550 1.00 85.81 87 VAL A CA 1
ATOM 718 C C . VAL A 1 87 ? 12.854 2.219 -1.955 1.00 85.81 87 VAL A C 1
ATOM 720 O O . VAL A 1 87 ? 14.016 1.863 -1.736 1.00 85.81 87 VAL A O 1
ATOM 723 N N . ARG A 1 88 ? 11.980 1.433 -2.588 1.00 77.75 88 ARG A N 1
ATOM 724 C CA . ARG A 1 88 ? 12.343 0.119 -3.116 1.00 77.75 88 ARG A CA 1
ATOM 725 C C . ARG A 1 88 ? 13.154 0.288 -4.401 1.00 77.75 88 ARG A C 1
ATOM 727 O O . ARG A 1 88 ? 12.676 0.869 -5.369 1.00 77.75 88 ARG A O 1
ATOM 734 N N . LYS A 1 89 ? 14.371 -0.271 -4.425 1.00 69.88 89 LYS A N 1
ATOM 735 C CA . LYS A 1 89 ? 15.297 -0.276 -5.584 1.00 69.88 89 LYS A CA 1
ATOM 736 C C . LYS A 1 89 ? 15.525 1.121 -6.220 1.00 69.88 89 LYS A C 1
ATOM 738 O O . LYS A 1 89 ? 15.242 1.295 -7.406 1.00 69.88 89 LYS A O 1
ATOM 743 N N . PRO A 1 90 ? 16.055 2.109 -5.477 1.00 68.75 90 PRO A N 1
ATOM 744 C CA . PRO A 1 90 ? 16.346 3.430 -6.033 1.00 68.75 90 PRO A CA 1
ATOM 745 C C . PRO A 1 90 ? 17.363 3.339 -7.194 1.00 68.75 90 PRO A C 1
ATOM 747 O O . PRO A 1 90 ? 18.322 2.563 -7.101 1.00 68.75 90 PRO A O 1
ATOM 750 N N . PRO A 1 91 ? 17.193 4.112 -8.287 1.00 66.69 91 PRO A N 1
ATOM 751 C CA . PRO A 1 91 ? 18.187 4.194 -9.358 1.00 66.69 91 PRO A CA 1
ATOM 752 C C . PRO A 1 91 ? 19.501 4.826 -8.877 1.00 66.69 91 PRO A C 1
ATOM 754 O O . PRO A 1 91 ? 19.572 5.458 -7.829 1.00 66.69 91 PRO A O 1
ATOM 757 N N . ASN A 1 92 ? 20.562 4.707 -9.674 1.00 71.88 92 ASN A N 1
ATOM 758 C CA . ASN A 1 92 ? 21.870 5.317 -9.408 1.00 71.88 92 ASN A CA 1
ATOM 759 C C . ASN A 1 92 ? 22.048 6.690 -10.088 1.00 71.88 92 ASN A C 1
ATOM 761 O O . ASN A 1 92 ? 23.160 7.031 -10.488 1.00 71.88 92 ASN A O 1
ATOM 765 N N . ARG A 1 93 ? 20.965 7.453 -10.268 1.00 75.00 93 ARG A N 1
ATOM 766 C CA . ARG A 1 93 ? 20.956 8.783 -10.900 1.00 75.00 93 ARG A CA 1
ATOM 767 C C . ARG A 1 93 ? 20.132 9.756 -10.064 1.00 75.00 93 ARG A C 1
ATOM 769 O O . ARG A 1 93 ? 19.195 9.339 -9.384 1.00 75.00 93 ARG A O 1
ATOM 776 N N . LYS A 1 94 ? 20.489 11.037 -10.116 1.00 80.25 94 LYS A N 1
ATOM 777 C CA . LYS A 1 94 ? 19.717 12.119 -9.498 1.00 80.25 94 LYS A CA 1
ATOM 778 C C . LYS A 1 94 ? 18.413 12.378 -10.244 1.00 80.25 94 LYS A C 1
ATOM 780 O O . LYS A 1 94 ? 18.259 11.984 -11.399 1.00 80.25 94 LYS A O 1
ATOM 785 N N . LEU A 1 95 ? 17.504 13.079 -9.581 1.00 82.50 95 LEU A N 1
ATOM 786 C CA . LEU A 1 95 ? 16.208 13.483 -10.110 1.00 82.50 95 LEU A CA 1
ATOM 787 C C . LEU A 1 95 ? 16.170 14.993 -10.366 1.00 82.50 95 LEU A C 1
ATOM 789 O O . LEU A 1 95 ? 16.686 15.784 -9.571 1.00 82.50 95 LEU A O 1
ATOM 793 N N . LEU A 1 96 ? 15.553 15.360 -11.486 1.00 81.12 96 LEU A N 1
ATOM 794 C CA . LEU A 1 96 ? 15.281 16.722 -11.943 1.00 81.12 96 LEU A CA 1
ATOM 795 C C . LEU A 1 96 ? 13.816 16.822 -12.380 1.00 81.12 96 LEU A C 1
ATOM 797 O O . LEU A 1 96 ? 13.223 15.820 -12.766 1.00 81.12 96 LEU A O 1
ATOM 801 N N . ILE A 1 97 ? 13.237 18.019 -12.357 1.00 84.00 97 ILE A N 1
ATOM 802 C CA . ILE A 1 97 ? 11.888 18.292 -12.874 1.00 84.00 97 ILE A CA 1
ATOM 803 C C . ILE A 1 97 ? 11.982 18.945 -14.255 1.00 84.00 97 ILE A C 1
ATOM 805 O O . ILE A 1 97 ? 12.777 19.868 -14.437 1.00 84.00 97 ILE A O 1
ATOM 809 N N . GLU A 1 98 ? 11.199 18.484 -15.236 1.00 84.25 98 GLU A N 1
ATOM 810 C CA . GLU A 1 98 ? 11.263 19.008 -16.608 1.00 84.25 98 GLU A CA 1
ATOM 811 C C . GLU A 1 98 ? 10.800 20.478 -16.652 1.00 84.25 98 GLU A C 1
ATOM 813 O O . GLU A 1 98 ? 9.660 20.809 -16.330 1.00 84.25 98 GLU A O 1
ATOM 818 N N . ARG A 1 99 ? 11.693 21.391 -17.063 1.00 86.69 99 ARG A N 1
ATOM 819 C CA . ARG A 1 99 ? 11.411 22.840 -17.076 1.00 86.69 99 ARG A CA 1
ATOM 820 C C . ARG A 1 99 ? 10.263 23.220 -18.011 1.00 86.69 99 ARG A C 1
ATOM 822 O O . ARG A 1 99 ? 9.493 24.126 -17.699 1.00 86.69 99 ARG A O 1
ATOM 829 N N . GLY A 1 100 ? 10.138 22.513 -19.131 1.00 83.81 100 GLY A N 1
ATOM 830 C CA . GLY A 1 100 ? 9.091 22.716 -20.129 1.00 83.81 100 GLY A CA 1
ATOM 831 C C . GLY A 1 100 ? 9.317 23.908 -21.069 1.00 83.81 100 GLY A C 1
ATOM 832 O O . GLY A 1 100 ? 10.005 24.885 -20.756 1.00 83.81 100 GLY A O 1
ATOM 833 N N . CYS A 1 101 ? 8.679 23.828 -22.233 1.00 84.44 101 CYS A N 1
ATOM 834 C CA . CYS A 1 101 ? 8.563 24.920 -23.195 1.00 84.44 101 CYS A CA 1
ATOM 835 C C . CYS A 1 101 ? 7.370 25.835 -22.874 1.00 84.44 101 CYS A C 1
ATOM 837 O O . CYS A 1 101 ? 6.494 25.471 -22.083 1.00 84.44 101 CYS A O 1
ATOM 839 N N . ALA A 1 102 ? 7.339 27.035 -23.461 1.00 85.94 102 ALA A N 1
ATOM 840 C CA . ALA A 1 102 ? 6.161 27.906 -23.404 1.00 85.94 102 ALA A CA 1
ATOM 841 C C . ALA A 1 102 ? 5.031 27.393 -24.314 1.00 85.94 102 ALA A C 1
ATOM 843 O O . ALA A 1 102 ? 3.858 27.488 -23.960 1.00 85.94 102 ALA A O 1
ATOM 844 N N . GLU A 1 103 ? 5.387 26.801 -25.455 1.00 82.12 103 GLU A N 1
ATOM 845 C CA . GLU A 1 103 ? 4.517 25.902 -26.213 1.00 82.12 103 GLU A CA 1
ATOM 846 C C . GLU A 1 103 ? 4.294 24.561 -25.467 1.00 82.12 103 GLU A C 1
ATOM 848 O O . GLU A 1 103 ? 5.138 24.158 -24.665 1.00 82.12 103 GLU A O 1
ATOM 853 N N . PRO A 1 104 ? 3.187 23.832 -25.715 1.00 70.81 104 PRO A N 1
ATOM 854 C CA . PRO A 1 104 ? 2.831 22.638 -24.936 1.00 70.81 104 PRO A CA 1
ATOM 855 C C . PRO A 1 104 ? 3.655 21.377 -25.253 1.00 70.81 104 PRO A C 1
ATOM 857 O O . PRO A 1 104 ? 3.422 20.342 -24.637 1.00 70.81 104 PRO A O 1
ATOM 860 N N . VAL A 1 105 ? 4.588 21.429 -26.210 1.00 74.00 105 VAL A N 1
ATOM 861 C CA . VAL A 1 105 ? 5.386 20.275 -26.660 1.00 74.00 105 VAL A CA 1
ATOM 862 C C . VAL A 1 105 ? 6.852 20.647 -26.859 1.00 74.00 105 VAL A C 1
ATOM 864 O O . VAL A 1 105 ? 7.174 21.766 -27.261 1.00 74.00 105 VAL A O 1
ATOM 867 N N . PHE A 1 106 ? 7.736 19.681 -26.620 1.00 79.56 106 PHE A N 1
ATOM 868 C CA . PHE A 1 106 ? 9.129 19.745 -27.057 1.00 79.56 106 PHE A CA 1
ATOM 869 C C . PHE A 1 106 ? 9.256 19.340 -28.527 1.00 79.56 106 PHE A C 1
ATOM 871 O O . PHE A 1 106 ? 8.425 18.610 -29.064 1.00 79.56 106 PHE A O 1
ATOM 878 N N . TYR A 1 107 ? 10.347 19.767 -29.153 1.00 81.81 107 TYR A N 1
ATOM 879 C CA . TYR A 1 107 ? 10.807 19.260 -30.439 1.00 81.81 107 TYR A CA 1
ATOM 880 C C . TYR A 1 107 ? 12.112 18.497 -30.232 1.00 81.81 107 TYR A C 1
ATOM 882 O O . TYR A 1 107 ? 13.009 18.983 -29.546 1.00 81.81 107 TYR A O 1
ATOM 890 N N . THR A 1 108 ? 12.219 17.314 -30.826 1.00 82.69 108 THR A N 1
ATOM 891 C CA . THR A 1 108 ? 13.410 16.463 -30.738 1.00 82.69 108 THR A CA 1
ATOM 892 C C . THR A 1 108 ? 14.197 16.577 -32.042 1.00 82.69 108 THR A C 1
ATOM 894 O O . THR A 1 108 ? 13.649 16.387 -33.128 1.00 82.69 108 THR A O 1
ATOM 897 N N . ASP A 1 109 ? 15.477 16.942 -31.956 1.00 78.31 109 ASP A N 1
ATOM 898 C CA . ASP A 1 109 ? 16.328 17.132 -33.131 1.00 78.31 109 ASP A CA 1
ATOM 899 C C . ASP A 1 109 ? 16.680 15.805 -33.821 1.00 78.31 109 ASP A C 1
ATOM 901 O O . ASP A 1 109 ? 17.221 14.889 -33.203 1.00 78.31 109 ASP A O 1
ATOM 905 N N . GLY A 1 110 ? 16.435 15.722 -35.131 1.00 68.94 110 GLY A N 1
ATOM 906 C CA . GLY A 1 110 ? 16.609 14.492 -35.910 1.00 68.94 110 GLY A CA 1
ATOM 907 C C . GLY A 1 110 ? 18.060 14.049 -36.143 1.00 68.94 110 GLY A C 1
ATOM 908 O O . GLY A 1 110 ? 18.269 12.952 -36.654 1.00 68.94 110 GLY A O 1
ATOM 909 N N . ARG A 1 111 ? 19.060 14.874 -35.795 1.00 73.00 111 ARG A N 1
ATOM 910 C CA . ARG A 1 111 ? 20.495 14.565 -35.951 1.00 73.00 111 ARG A CA 1
ATOM 911 C C . ARG A 1 111 ? 21.161 14.190 -34.626 1.00 73.00 111 ARG A C 1
ATOM 913 O O . ARG A 1 111 ? 22.064 13.360 -34.617 1.00 73.00 111 ARG A O 1
ATOM 920 N N . THR A 1 112 ? 20.741 14.815 -33.528 1.00 71.62 112 THR A N 1
ATOM 921 C CA . THR A 1 112 ? 21.375 14.712 -32.201 1.00 71.62 112 THR A CA 1
ATOM 922 C C . THR A 1 112 ? 20.488 14.076 -31.130 1.00 71.62 112 THR A C 1
ATOM 924 O O . THR A 1 112 ? 20.989 13.722 -30.067 1.00 71.62 112 THR A O 1
ATOM 927 N N . GLY A 1 113 ? 19.178 13.949 -31.368 1.00 71.12 113 GLY A N 1
ATOM 928 C CA . GLY A 1 113 ? 18.203 13.497 -30.370 1.00 71.12 113 GLY A CA 1
ATOM 929 C C . GLY A 1 113 ? 17.937 14.504 -29.242 1.00 71.12 113 GLY A C 1
ATOM 930 O O . GLY A 1 113 ? 17.255 14.170 -28.275 1.00 71.12 113 GLY A O 1
ATOM 931 N N . LYS A 1 114 ? 18.469 15.732 -29.325 1.00 78.19 114 LYS A N 1
ATOM 932 C CA . LYS A 1 114 ? 18.314 16.752 -28.279 1.00 78.19 114 LYS A CA 1
ATOM 933 C C . LYS A 1 114 ? 16.907 17.361 -28.308 1.00 78.19 114 LYS A C 1
ATOM 935 O O . LYS A 1 114 ? 16.462 17.830 -29.354 1.00 78.19 114 LYS A O 1
ATOM 940 N N . LYS A 1 115 ? 16.231 17.401 -27.152 1.00 82.81 115 LYS A N 1
ATOM 941 C CA . LYS A 1 115 ? 14.981 18.157 -26.953 1.00 82.81 115 LYS A CA 1
ATOM 942 C C . LYS A 1 115 ? 15.248 19.671 -26.936 1.00 82.81 115 LYS A C 1
ATOM 944 O O . LYS A 1 115 ? 16.183 20.126 -26.277 1.00 82.81 115 LYS A O 1
ATOM 949 N N . PHE A 1 116 ? 14.394 20.453 -27.591 1.00 86.44 116 PHE A N 1
ATOM 950 C CA . PHE A 1 116 ? 14.409 21.920 -27.586 1.00 86.44 116 PHE A CA 1
ATOM 951 C C . PHE A 1 116 ? 13.001 22.517 -27.767 1.00 86.44 116 PHE A C 1
ATOM 953 O O . PHE A 1 116 ? 12.070 21.843 -28.208 1.00 86.44 116 PHE A O 1
ATOM 960 N N . CYS A 1 117 ? 12.852 23.800 -27.445 1.00 89.62 117 CYS A N 1
ATOM 961 C CA . CYS A 1 117 ? 11.664 24.612 -27.715 1.00 89.62 117 CYS A CA 1
ATOM 962 C C . CYS A 1 117 ? 11.875 25.454 -28.982 1.00 89.62 117 CYS A C 1
ATOM 964 O O . CYS A 1 117 ? 12.975 25.958 -29.207 1.00 89.62 117 CYS A O 1
ATOM 966 N N . LYS A 1 118 ? 10.838 25.675 -29.790 1.00 87.31 118 LYS A N 1
ATOM 967 C CA . LYS A 1 118 ? 10.891 26.616 -30.920 1.00 87.31 118 LYS A CA 1
ATOM 968 C C . LYS A 1 118 ? 10.713 28.067 -30.492 1.00 87.31 118 LYS A C 1
ATOM 970 O O . LYS A 1 118 ? 11.352 28.930 -31.084 1.00 87.31 118 LYS A O 1
ATOM 975 N N . SER A 1 119 ? 9.857 28.353 -29.505 1.00 87.56 119 SER A N 1
ATOM 976 C CA . SER A 1 119 ? 9.629 29.732 -29.050 1.00 87.56 119 SER A CA 1
ATOM 977 C C . SER A 1 119 ? 10.555 30.136 -27.902 1.00 87.56 119 SER A C 1
ATOM 979 O O . SER A 1 119 ? 11.420 30.990 -28.083 1.00 87.56 119 SER A O 1
ATOM 981 N N . GLN A 1 120 ? 10.393 29.532 -26.724 1.00 90.94 120 GLN A N 1
ATOM 982 C CA . GLN A 1 120 ? 11.155 29.856 -25.520 1.00 90.94 120 GLN A CA 1
ATOM 983 C C . GLN A 1 120 ? 10.963 28.787 -24.436 1.00 90.94 120 GLN A C 1
ATOM 985 O O . GLN A 1 120 ? 9.913 28.152 -24.330 1.00 90.94 120 GLN A O 1
ATOM 990 N N . CYS A 1 121 ? 11.971 28.637 -23.584 1.00 90.25 121 CYS A N 1
ATOM 991 C CA . CYS A 1 121 ? 11.867 27.875 -22.345 1.00 90.25 121 CYS A CA 1
ATOM 992 C C . CYS A 1 121 ? 10.945 28.576 -21.337 1.00 90.25 121 CYS A C 1
ATOM 994 O O . CYS A 1 121 ? 10.950 29.807 -21.242 1.00 90.25 121 CYS A O 1
ATOM 996 N N . LYS A 1 122 ? 10.213 27.813 -20.515 1.00 90.31 122 LYS A N 1
ATOM 997 C CA . LYS A 1 122 ? 9.562 28.371 -19.320 1.00 90.31 122 LYS A CA 1
ATOM 998 C C . LYS A 1 122 ? 10.616 28.941 -18.370 1.00 90.31 122 LYS A C 1
ATOM 1000 O O . LYS A 1 122 ? 11.677 28.352 -18.165 1.00 90.31 122 LYS A O 1
ATOM 1005 N N . LYS A 1 123 ? 10.294 30.078 -17.744 1.00 89.06 123 LYS A N 1
ATOM 1006 C CA . LYS A 1 123 ? 11.195 30.763 -16.805 1.00 89.06 123 LYS A CA 1
ATOM 1007 C C . LYS A 1 123 ? 11.516 29.909 -15.570 1.00 89.06 123 LYS A C 1
ATOM 1009 O O . LYS A 1 123 ? 12.644 29.947 -15.094 1.00 89.06 123 LYS A O 1
ATOM 1014 N N . GLN A 1 124 ? 10.540 29.144 -15.079 1.00 87.75 124 GLN A N 1
ATOM 1015 C CA . GLN A 1 124 ? 10.641 28.211 -13.951 1.00 87.75 124 GLN A CA 1
ATOM 1016 C C . GLN A 1 124 ? 9.777 26.974 -14.239 1.00 87.75 124 GLN A C 1
ATOM 1018 O O . GLN A 1 124 ? 8.759 27.094 -14.925 1.00 87.75 124 GLN A O 1
ATOM 1023 N N . ALA A 1 125 ? 10.169 25.813 -13.709 1.00 86.88 125 ALA A N 1
ATOM 1024 C CA . ALA A 1 125 ? 9.307 24.630 -13.672 1.00 86.88 125 ALA A CA 1
ATOM 1025 C C . ALA A 1 125 ? 8.183 24.823 -12.632 1.00 86.88 125 ALA A C 1
ATOM 1027 O O . ALA A 1 125 ? 8.345 25.598 -11.685 1.00 86.88 125 ALA A O 1
ATOM 1028 N N . LEU A 1 126 ? 7.051 24.130 -12.797 1.00 83.62 126 LEU A N 1
ATOM 1029 C CA . LEU A 1 126 ? 5.870 24.271 -11.936 1.00 83.62 126 LEU A CA 1
ATOM 1030 C C . LEU A 1 126 ? 5.374 22.909 -11.436 1.00 83.62 126 LEU A C 1
ATOM 1032 O O . LEU A 1 126 ? 5.055 22.041 -12.241 1.00 83.62 126 LEU A O 1
ATOM 1036 N N . CYS A 1 127 ? 5.234 22.777 -10.118 1.00 79.81 127 CYS A N 1
ATOM 1037 C CA . CYS A 1 127 ? 4.477 21.714 -9.455 1.00 79.81 127 CYS A CA 1
ATOM 1038 C C . CYS A 1 127 ? 3.128 22.314 -9.043 1.00 79.81 127 CYS A C 1
ATOM 1040 O O . CYS A 1 127 ? 3.099 23.173 -8.164 1.00 79.81 127 CYS A O 1
ATOM 1042 N N . TYR A 1 128 ? 2.024 21.932 -9.694 1.00 79.88 128 TYR A N 1
ATOM 1043 C CA . TYR A 1 128 ? 0.763 22.695 -9.634 1.00 79.88 128 TYR A CA 1
ATOM 1044 C C . TYR A 1 128 ? 0.996 24.189 -9.964 1.00 79.88 128 TYR A C 1
ATOM 1046 O O . TYR A 1 128 ? 1.513 24.507 -11.033 1.00 79.88 128 TYR A O 1
ATOM 1054 N N . ASP A 1 129 ? 0.650 25.111 -9.061 1.00 81.75 129 ASP A N 1
ATOM 1055 C CA . ASP A 1 129 ? 0.927 26.550 -9.153 1.00 81.75 129 ASP A CA 1
ATOM 1056 C C . ASP A 1 129 ? 2.231 26.969 -8.436 1.00 81.75 129 ASP A C 1
ATOM 1058 O O . ASP A 1 129 ? 2.521 28.159 -8.278 1.00 81.75 129 ASP A O 1
ATOM 1062 N N . HIS A 1 130 ? 3.044 26.011 -7.981 1.00 83.25 130 HIS A N 1
ATOM 1063 C CA . HIS A 1 130 ? 4.259 26.265 -7.211 1.00 83.25 130 HIS A CA 1
ATOM 1064 C C . HIS A 1 130 ? 5.504 26.318 -8.116 1.00 83.25 130 HIS A C 1
ATOM 1066 O O . HIS A 1 130 ? 5.873 25.293 -8.696 1.00 83.25 130 HIS A O 1
ATOM 1072 N N . PRO A 1 131 ? 6.214 27.462 -8.211 1.00 88.56 131 PRO A N 1
ATOM 1073 C CA . PRO A 1 131 ? 7.523 27.513 -8.854 1.00 88.56 131 PRO A CA 1
ATOM 1074 C C . PRO A 1 131 ? 8.532 26.623 -8.127 1.00 88.56 131 PRO A C 1
ATOM 1076 O O . PRO A 1 131 ? 8.839 26.829 -6.949 1.00 88.56 131 PRO A O 1
ATOM 1079 N N . VAL A 1 132 ? 9.061 25.647 -8.861 1.00 89.44 132 VAL A N 1
ATOM 1080 C CA . VAL A 1 132 ? 10.131 24.759 -8.409 1.00 89.44 132 VAL A CA 1
ATOM 1081 C C . VAL A 1 132 ? 11.461 25.521 -8.474 1.00 89.44 132 VAL A C 1
ATOM 1083 O O . VAL A 1 132 ? 11.744 26.162 -9.489 1.00 89.44 132 VAL A O 1
ATOM 1086 N N . PRO A 1 133 ? 12.303 25.473 -7.423 1.00 90.44 133 PRO A N 1
ATOM 1087 C CA . PRO A 1 133 ? 13.640 26.052 -7.468 1.00 90.44 133 PRO A CA 1
ATOM 1088 C C . PRO A 1 133 ? 14.474 25.514 -8.636 1.00 90.44 133 PRO A C 1
ATOM 1090 O O . PRO A 1 133 ? 14.492 24.307 -8.900 1.00 90.44 133 PRO A O 1
ATOM 1093 N N . ASP A 1 134 ? 15.237 26.396 -9.288 1.00 89.12 134 ASP A N 1
ATOM 1094 C CA . ASP A 1 134 ? 16.073 26.040 -10.442 1.00 89.12 134 ASP A CA 1
ATOM 1095 C C . ASP A 1 134 ? 17.047 24.892 -10.139 1.00 89.12 134 ASP A C 1
ATOM 1097 O O . ASP A 1 134 ? 17.321 24.073 -11.009 1.00 89.12 134 ASP A O 1
ATOM 1101 N N . GLN A 1 135 ? 17.496 24.764 -8.885 1.00 88.88 135 GLN A N 1
ATOM 1102 C CA . GLN A 1 135 ? 18.416 23.707 -8.464 1.00 88.88 135 GLN A CA 1
ATOM 1103 C C . GLN A 1 135 ? 17.849 22.276 -8.555 1.00 88.88 135 GLN A C 1
ATOM 1105 O O . GLN A 1 135 ? 18.622 21.321 -8.598 1.00 88.88 135 GLN A O 1
ATOM 1110 N N . TYR A 1 136 ? 16.521 22.124 -8.596 1.00 90.00 136 TYR A N 1
ATOM 1111 C CA . TYR A 1 136 ? 15.827 20.843 -8.798 1.00 90.00 136 TYR A CA 1
ATOM 1112 C C . TYR A 1 136 ? 15.227 20.714 -10.205 1.00 90.00 136 TYR A C 1
ATOM 1114 O O . TYR A 1 136 ? 14.585 19.711 -10.506 1.00 90.00 136 TYR A O 1
ATOM 1122 N N . SER A 1 137 ? 15.401 21.726 -11.055 1.00 88.06 137 SER A N 1
ATOM 1123 C CA . SER A 1 137 ? 14.814 21.796 -12.394 1.00 88.06 137 SER A CA 1
ATOM 1124 C C . SER A 1 137 ? 15.837 21.411 -13.461 1.00 88.06 137 SER A C 1
ATOM 1126 O O . SER A 1 137 ? 17.039 21.622 -13.292 1.00 88.06 137 SER A O 1
ATOM 1128 N N . SER A 1 138 ? 15.362 20.891 -14.588 1.00 87.25 138 SER A N 1
ATOM 1129 C CA . SER A 1 138 ? 16.199 20.626 -15.753 1.00 87.25 138 SER A CA 1
ATOM 1130 C C . SER A 1 138 ? 16.682 21.916 -16.420 1.00 87.25 138 SER A C 1
ATOM 1132 O O . SER A 1 138 ? 16.112 23.008 -16.258 1.00 87.25 138 SER A O 1
ATOM 1134 N N . GLY A 1 139 ? 17.691 21.756 -17.265 1.00 87.38 139 GLY A N 1
ATOM 1135 C CA . GLY A 1 139 ? 18.016 22.685 -18.327 1.00 87.38 139 GLY A CA 1
ATOM 1136 C C . GLY A 1 139 ? 16.928 22.722 -19.397 1.00 87.38 139 GLY A C 1
ATOM 1137 O O . GLY A 1 139 ? 15.919 22.011 -19.340 1.00 87.38 139 GLY A O 1
ATOM 1138 N N . CYS A 1 140 ? 17.118 23.605 -20.370 1.00 90.00 140 CYS A N 1
ATOM 1139 C CA . CYS A 1 140 ? 16.231 23.754 -21.514 1.00 90.00 140 CYS A CA 1
ATOM 1140 C C . CYS A 1 140 ? 16.932 24.532 -22.636 1.00 90.00 140 CYS A C 1
ATOM 1142 O O . CYS A 1 140 ? 17.631 25.519 -22.380 1.00 90.00 140 CYS A O 1
ATOM 1144 N N . ALA A 1 141 ? 16.706 24.097 -23.877 1.00 89.88 141 ALA A N 1
ATOM 1145 C CA . ALA A 1 141 ? 17.255 24.690 -25.090 1.00 89.88 141 ALA A CA 1
ATOM 1146 C C . ALA A 1 141 ? 16.164 25.320 -25.965 1.00 89.88 141 ALA A C 1
ATOM 1148 O O . ALA A 1 141 ? 15.021 24.865 -25.968 1.00 89.88 141 ALA A O 1
ATOM 1149 N N . VAL A 1 142 ? 16.535 26.329 -26.752 1.00 90.75 142 VAL A N 1
ATOM 1150 C CA . VAL A 1 142 ? 15.683 26.975 -27.762 1.00 90.75 142 VAL A CA 1
ATOM 1151 C C . VAL A 1 142 ? 16.366 26.885 -29.127 1.00 90.75 142 VAL A C 1
ATOM 1153 O O . VAL A 1 142 ? 17.588 27.023 -29.217 1.00 90.75 142 VAL A O 1
ATOM 1156 N N . GLY A 1 143 ? 15.609 26.640 -30.196 1.00 88.31 143 GLY A N 1
ATOM 1157 C CA . GLY A 1 143 ? 16.187 26.457 -31.524 1.00 88.31 143 GLY A CA 1
ATOM 1158 C C . GLY A 1 143 ? 15.190 26.183 -32.645 1.00 88.31 143 GLY A C 1
ATOM 1159 O O . GLY A 1 143 ? 13.978 26.229 -32.458 1.00 88.31 143 GLY A O 1
ATOM 1160 N N . SER A 1 144 ? 15.721 25.869 -33.826 1.00 81.88 144 SER A N 1
ATOM 1161 C CA . SER A 1 144 ? 14.937 25.472 -35.012 1.00 81.88 144 SER A CA 1
ATOM 1162 C C . SER A 1 144 ? 15.285 24.081 -35.562 1.00 81.88 144 SER A C 1
ATOM 1164 O O . SER A 1 144 ? 14.604 23.607 -36.469 1.00 81.88 144 SER A O 1
ATOM 1166 N N . GLY A 1 145 ? 16.282 23.406 -34.979 1.00 73.00 145 GLY A N 1
ATOM 1167 C CA . GLY A 1 145 ? 16.805 22.111 -35.427 1.00 73.00 145 GLY A CA 1
ATOM 1168 C C . GLY A 1 145 ? 18.222 22.214 -35.999 1.00 73.00 145 GLY A C 1
ATOM 1169 O O . GLY A 1 145 ? 18.685 23.299 -36.367 1.00 73.00 145 GLY A O 1
ATOM 1170 N N . GLY A 1 146 ? 18.922 21.081 -36.064 1.00 72.00 146 GLY A N 1
ATOM 1171 C CA . GLY A 1 146 ? 20.318 21.010 -36.488 1.00 72.00 146 GLY A CA 1
ATOM 1172 C C . GLY A 1 146 ? 21.232 21.867 -35.611 1.00 72.00 146 GLY A C 1
ATOM 1173 O O . GLY A 1 146 ? 21.092 21.907 -34.391 1.00 72.00 146 GLY A O 1
ATOM 1174 N N . ASP A 1 147 ? 22.155 22.588 -36.244 1.00 74.44 147 ASP A N 1
ATOM 1175 C CA . ASP A 1 147 ? 23.165 23.390 -35.540 1.00 74.44 147 ASP A CA 1
ATOM 1176 C C . ASP A 1 147 ? 22.576 24.682 -34.912 1.00 74.44 147 ASP A C 1
ATOM 1178 O O . ASP A 1 147 ? 23.233 25.353 -34.118 1.00 74.44 147 ASP A O 1
ATOM 1182 N N . ASN A 1 148 ? 21.307 25.010 -35.201 1.00 81.88 148 ASN A N 1
ATOM 1183 C CA . ASN A 1 148 ? 20.575 26.154 -34.646 1.00 81.88 148 ASN A CA 1
ATOM 1184 C C . ASN A 1 148 ? 19.817 25.789 -33.352 1.00 81.88 148 ASN A C 1
ATOM 1186 O O . ASN A 1 148 ? 18.604 26.010 -33.257 1.00 81.88 148 ASN A O 1
ATOM 1190 N N . ILE A 1 149 ? 20.511 25.219 -32.362 1.00 87.06 149 ILE A N 1
ATOM 1191 C CA . ILE A 1 149 ? 19.964 24.891 -31.032 1.00 87.06 149 ILE A CA 1
ATOM 1192 C C . ILE A 1 149 ? 20.893 25.452 -29.951 1.00 87.06 149 ILE A C 1
ATOM 1194 O O . ILE A 1 149 ? 22.075 25.117 -29.899 1.00 87.06 149 ILE A O 1
ATOM 1198 N N . ARG A 1 150 ? 20.353 26.287 -29.059 1.00 88.75 150 ARG A N 1
ATOM 1199 C CA . ARG A 1 150 ? 21.093 26.956 -27.982 1.00 88.75 150 ARG A CA 1
ATOM 1200 C C . ARG A 1 150 ? 20.489 26.640 -26.618 1.00 88.75 150 ARG A C 1
ATOM 1202 O O . ARG A 1 150 ? 19.299 26.852 -26.403 1.00 88.75 150 ARG A O 1
ATOM 1209 N N . ASP A 1 151 ? 21.327 26.240 -25.669 1.00 87.75 151 ASP A N 1
ATOM 1210 C CA . ASP A 1 151 ? 20.924 26.107 -24.267 1.00 87.75 151 ASP A CA 1
ATOM 1211 C C . ASP A 1 151 ? 20.664 27.482 -23.629 1.00 87.75 151 ASP A C 1
ATOM 1213 O O . ASP A 1 151 ? 21.467 28.413 -23.751 1.00 87.75 151 ASP A O 1
ATOM 1217 N N . VAL A 1 152 ? 19.516 27.606 -22.961 1.00 91.50 152 VAL A N 1
ATOM 1218 C CA . VAL A 1 152 ? 19.073 28.813 -22.237 1.00 91.50 152 VAL A CA 1
ATOM 1219 C C . VAL A 1 152 ? 19.163 28.593 -20.728 1.00 91.50 152 VAL A C 1
ATOM 1221 O O . VAL A 1 152 ? 19.568 29.493 -19.998 1.00 91.50 152 VAL A O 1
ATOM 1224 N N . TYR A 1 153 ? 18.849 27.378 -20.277 1.00 91.00 153 TYR A N 1
ATOM 1225 C CA . TYR A 1 153 ? 19.017 26.920 -18.900 1.00 91.00 153 TYR A CA 1
ATOM 1226 C C . TYR A 1 153 ? 19.854 25.639 -18.882 1.00 91.00 153 TYR A C 1
ATOM 1228 O O . TYR A 1 153 ? 19.716 24.806 -19.777 1.00 91.00 153 TYR A O 1
ATOM 1236 N N . GLN A 1 154 ? 20.685 25.474 -17.854 1.00 88.94 154 GLN A N 1
ATOM 1237 C CA . GLN A 1 154 ? 21.440 24.246 -17.574 1.00 88.94 154 GLN A CA 1
ATOM 1238 C C . GLN A 1 154 ? 20.714 23.402 -16.516 1.00 88.94 154 GLN A C 1
ATOM 1240 O O . GLN A 1 154 ? 19.858 23.928 -15.800 1.00 88.94 154 GLN A O 1
ATOM 1245 N N . ASP A 1 155 ? 21.046 22.112 -16.421 1.00 85.38 155 ASP A N 1
ATOM 1246 C CA . ASP A 1 155 ? 20.526 21.234 -15.365 1.00 85.38 155 ASP A CA 1
ATOM 1247 C C . ASP A 1 155 ? 20.961 21.717 -13.973 1.00 85.38 155 ASP A C 1
ATOM 1249 O O . ASP A 1 155 ? 22.121 22.071 -13.745 1.00 85.38 155 ASP A O 1
ATOM 1253 N N . GLY A 1 156 ? 20.025 21.717 -13.021 1.00 86.69 156 GLY A N 1
ATOM 1254 C CA . GLY A 1 156 ? 20.338 21.920 -11.610 1.00 86.69 156 GLY A CA 1
ATOM 1255 C C . GLY A 1 156 ? 21.097 20.729 -10.996 1.00 86.69 156 GLY A C 1
ATOM 1256 O O . GLY A 1 156 ? 21.137 19.639 -11.566 1.00 86.69 156 GLY A O 1
ATOM 1257 N N . PRO A 1 157 ? 21.677 20.878 -9.789 1.00 85.38 157 PRO A N 1
ATOM 1258 C CA . PRO A 1 157 ? 22.310 19.775 -9.068 1.00 85.38 157 PRO A CA 1
ATOM 1259 C C . PRO A 1 157 ? 21.364 18.625 -8.688 1.00 85.38 157 PRO A C 1
ATOM 1261 O O . PRO A 1 157 ? 21.884 17.580 -8.298 1.00 85.38 157 PRO A O 1
ATOM 1264 N N . GLY A 1 158 ? 20.038 18.788 -8.779 1.00 86.06 158 GLY A N 1
ATOM 1265 C CA . GLY A 1 158 ? 19.032 17.741 -8.565 1.00 86.06 158 GLY A CA 1
ATOM 1266 C C . GLY A 1 158 ? 18.910 17.244 -7.122 1.00 86.06 158 GLY A C 1
ATOM 1267 O O . GLY A 1 158 ? 19.558 17.754 -6.208 1.00 86.06 158 GLY A O 1
ATOM 1268 N N . PHE A 1 159 ? 18.067 16.230 -6.920 1.00 87.62 159 PHE A N 1
ATOM 1269 C CA . PHE A 1 159 ? 17.867 15.555 -5.628 1.00 87.62 159 PHE A CA 1
ATOM 1270 C C . PHE A 1 159 ? 18.092 14.038 -5.724 1.00 87.62 159 PHE A C 1
ATOM 1272 O O . PHE A 1 159 ? 18.125 13.466 -6.819 1.00 87.62 159 PHE A O 1
ATOM 1279 N N . ALA A 1 160 ? 18.329 13.379 -4.590 1.00 86.12 160 ALA A N 1
ATOM 1280 C CA . ALA A 1 160 ? 18.619 11.949 -4.540 1.00 86.12 160 ALA A CA 1
ATOM 1281 C C . ALA A 1 160 ? 17.347 11.090 -4.727 1.00 86.12 160 ALA A C 1
ATOM 1283 O O . ALA A 1 160 ? 16.251 11.506 -4.362 1.00 86.12 160 ALA A O 1
ATOM 1284 N N . PRO A 1 161 ? 17.456 9.851 -5.237 1.00 80.31 161 PRO A N 1
ATOM 1285 C CA . PRO A 1 161 ? 16.294 9.007 -5.527 1.00 80.31 161 PRO A CA 1
ATOM 1286 C C . PRO A 1 161 ? 15.549 8.426 -4.310 1.00 80.31 161 PRO A C 1
ATOM 1288 O O . PRO A 1 161 ? 14.538 7.752 -4.505 1.00 80.31 161 PRO A O 1
ATOM 1291 N N . ASN A 1 162 ? 16.002 8.684 -3.078 1.00 86.44 162 ASN A N 1
ATOM 1292 C CA . ASN A 1 162 ? 15.234 8.499 -1.833 1.00 86.44 162 ASN A CA 1
ATOM 1293 C C . ASN A 1 162 ? 14.724 9.819 -1.225 1.00 86.44 162 ASN A C 1
ATOM 1295 O O . ASN A 1 162 ? 14.015 9.800 -0.218 1.00 86.44 162 ASN A O 1
ATOM 1299 N N . GLU A 1 163 ? 15.066 10.958 -1.827 1.00 90.69 163 GLU A N 1
ATOM 1300 C CA . GLU A 1 163 ? 14.513 12.251 -1.451 1.00 90.69 163 GLU A CA 1
ATOM 1301 C C . GLU A 1 163 ? 13.167 12.485 -2.154 1.00 90.69 163 GLU A C 1
ATOM 1303 O O . GLU A 1 163 ? 12.911 12.002 -3.263 1.00 90.69 163 GLU A O 1
ATOM 1308 N N . TYR A 1 164 ? 12.289 13.212 -1.469 1.00 91.62 164 TYR A N 1
ATOM 1309 C CA . TYR A 1 164 ? 10.972 13.622 -1.943 1.00 91.62 164 TYR A CA 1
ATOM 1310 C C . TYR A 1 164 ? 10.798 15.115 -1.666 1.00 91.62 164 TYR A C 1
ATOM 1312 O O . TYR A 1 164 ? 10.980 15.553 -0.527 1.00 91.62 164 TYR A O 1
ATOM 1320 N N . VAL A 1 165 ? 10.446 15.906 -2.679 1.00 92.44 165 VAL A N 1
ATOM 1321 C CA . VAL A 1 165 ? 10.277 17.358 -2.511 1.00 92.44 165 VAL A CA 1
ATOM 1322 C C . VAL A 1 165 ? 8.817 17.686 -2.192 1.00 92.44 165 VAL A C 1
ATOM 1324 O O . VAL A 1 165 ? 7.909 17.318 -2.931 1.00 92.44 165 VAL A O 1
ATOM 1327 N N . LEU A 1 166 ? 8.578 18.386 -1.085 1.00 94.12 166 LEU A N 1
ATOM 1328 C CA . LEU A 1 166 ? 7.239 18.721 -0.607 1.00 94.12 166 LEU A CA 1
ATOM 1329 C C . LEU A 1 166 ? 7.076 20.234 -0.461 1.00 94.12 166 LEU A C 1
ATOM 1331 O O . LEU A 1 166 ? 7.775 20.857 0.340 1.00 94.12 166 LEU A O 1
ATOM 1335 N N . PHE A 1 167 ? 6.101 20.806 -1.160 1.00 92.38 167 PHE A N 1
ATOM 1336 C CA . PHE A 1 167 ? 5.632 22.164 -0.886 1.00 92.38 167 PHE A CA 1
ATOM 1337 C C . PHE A 1 167 ? 4.633 22.170 0.274 1.00 92.38 167 PHE A C 1
ATOM 1339 O O . PHE A 1 167 ? 3.782 21.288 0.371 1.00 92.38 167 PHE A O 1
ATOM 1346 N N . VAL A 1 168 ? 4.739 23.166 1.156 1.00 93.12 168 VAL A N 1
ATOM 1347 C CA . VAL A 1 168 ? 3.831 23.343 2.300 1.00 93.12 168 VAL A CA 1
ATOM 1348 C C . VAL A 1 168 ? 3.276 24.765 2.292 1.00 93.12 168 VAL A C 1
ATOM 1350 O O . VAL A 1 168 ? 4.017 25.726 2.520 1.00 93.12 168 VAL A O 1
ATOM 1353 N N . GLU A 1 169 ? 1.974 24.904 2.050 1.00 90.50 169 GLU A N 1
ATOM 1354 C CA . GLU A 1 169 ? 1.262 26.189 1.989 1.00 90.50 169 GLU A CA 1
ATOM 1355 C C . GLU A 1 169 ? 0.107 26.306 2.992 1.00 90.50 169 GLU A C 1
ATOM 1357 O O . GLU A 1 169 ? -0.309 25.342 3.640 1.00 90.50 169 GLU A O 1
ATOM 1362 N N . SER A 1 170 ? -0.365 27.544 3.153 1.00 90.94 170 SER A N 1
ATOM 1363 C CA . SER A 1 170 ? -1.547 27.876 3.940 1.00 90.94 170 SER A CA 1
ATOM 1364 C C . SER A 1 170 ? -2.373 28.934 3.215 1.00 90.94 170 SER A C 1
ATOM 1366 O O . SER A 1 170 ? -2.235 30.137 3.442 1.00 90.94 170 SER A O 1
ATOM 1368 N N . GLU A 1 171 ? -3.204 28.488 2.278 1.00 87.31 171 GLU A N 1
ATOM 1369 C CA . GLU A 1 171 ? -4.014 29.350 1.420 1.00 87.31 171 GLU A CA 1
ATOM 1370 C C . GLU A 1 171 ? -5.473 28.894 1.395 1.00 87.31 171 GLU A C 1
ATOM 1372 O O . GLU A 1 171 ? -5.788 27.702 1.389 1.00 87.31 171 GLU A O 1
ATOM 1377 N N . ASN A 1 172 ? -6.396 29.858 1.368 1.00 84.19 172 ASN A N 1
ATOM 1378 C CA . ASN A 1 172 ? -7.837 29.596 1.335 1.00 84.19 172 ASN A CA 1
ATOM 1379 C C . ASN A 1 172 ? -8.328 29.319 -0.102 1.00 84.19 172 ASN A C 1
ATOM 1381 O O . ASN A 1 172 ? -9.246 29.972 -0.598 1.00 84.19 172 ASN A O 1
ATOM 1385 N N . LYS A 1 173 ? -7.657 28.378 -0.777 1.00 80.25 173 LYS A N 1
ATOM 1386 C CA . LYS A 1 173 ? -8.007 27.852 -2.107 1.00 80.25 173 LYS A CA 1
ATOM 1387 C C . LYS A 1 173 ? -9.318 27.045 -2.032 1.00 80.25 173 LYS A C 1
ATOM 1389 O O . LYS A 1 173 ? -9.791 26.723 -0.942 1.00 80.25 173 LYS A O 1
ATOM 1394 N N . GLN A 1 174 ? -9.904 26.691 -3.182 1.00 67.62 174 GLN A N 1
ATOM 1395 C CA . GLN A 1 174 ? -11.231 26.047 -3.274 1.00 67.62 174 GLN A CA 1
ATOM 1396 C C . GLN A 1 174 ? -11.431 24.837 -2.347 1.00 67.62 174 GLN A C 1
ATOM 1398 O O . GLN A 1 174 ? -12.497 24.718 -1.748 1.00 67.62 174 GLN A O 1
ATOM 1403 N N . GLY A 1 175 ? -10.405 24.000 -2.146 1.00 67.00 175 GLY A N 1
ATOM 1404 C CA . GLY A 1 175 ? -10.471 22.854 -1.229 1.00 67.00 175 GLY A CA 1
ATOM 1405 C C . GLY A 1 175 ? -10.853 23.217 0.215 1.00 67.00 175 GLY A C 1
ATOM 1406 O O . GLY A 1 175 ? -11.460 22.402 0.901 1.00 67.00 175 GLY A O 1
ATOM 1407 N N . CYS A 1 176 ? -10.580 24.447 0.662 1.00 77.38 176 CYS A N 1
ATOM 1408 C CA . CYS A 1 176 ? -10.934 24.951 1.994 1.00 77.38 176 CYS A CA 1
ATOM 1409 C C . CYS A 1 176 ? -12.347 25.556 2.087 1.00 77.38 176 CYS A C 1
ATOM 1411 O O . CYS A 1 176 ? -12.861 25.755 3.189 1.00 77.38 176 CYS A O 1
ATOM 1413 N N . LEU A 1 177 ? -13.006 25.829 0.954 1.00 72.12 177 LEU A N 1
ATOM 1414 C CA . LEU A 1 177 ? -14.321 26.488 0.914 1.00 72.12 177 LEU A CA 1
ATOM 1415 C C . LEU A 1 177 ? -15.485 25.560 1.309 1.00 72.12 177 LEU A C 1
ATOM 1417 O O . LEU A 1 177 ? -16.592 26.036 1.538 1.00 72.12 177 LEU A O 1
ATOM 1421 N N . SER A 1 178 ? -15.231 24.256 1.471 1.00 64.19 178 SER A N 1
ATOM 1422 C CA . SER A 1 178 ? -16.185 23.266 2.003 1.00 64.19 178 SER A CA 1
ATOM 1423 C C . SER A 1 178 ? -16.596 23.512 3.465 1.00 64.19 178 SER A C 1
ATOM 1425 O O . SER A 1 178 ? -17.473 22.825 3.990 1.00 64.19 178 SER A O 1
ATOM 1427 N N . GLY A 1 179 ? -15.891 24.403 4.173 1.00 61.44 179 GLY A N 1
ATOM 1428 C CA . GLY A 1 179 ? -16.076 24.682 5.598 1.00 61.44 179 GLY A CA 1
ATOM 1429 C C . GLY A 1 179 ? -15.624 23.563 6.549 1.00 61.44 179 GLY A C 1
ATOM 1430 O O . GLY A 1 179 ? -15.546 23.807 7.757 1.00 61.44 179 GLY A O 1
ATOM 1431 N N . SER A 1 180 ? -15.289 22.375 6.038 1.00 67.75 180 SER A N 1
ATOM 1432 C CA . SER A 1 180 ? -14.966 21.164 6.813 1.00 67.75 180 SER A CA 1
ATOM 1433 C C . SER A 1 180 ? -13.544 20.640 6.581 1.00 67.75 180 SER A C 1
ATOM 1435 O O . SER A 1 180 ? -12.959 20.087 7.511 1.00 67.75 180 SER A O 1
ATOM 1437 N N . THR A 1 181 ? -12.961 20.876 5.402 1.00 76.56 181 THR A N 1
ATOM 1438 C CA . THR A 1 181 ? -11.570 20.521 5.073 1.00 76.56 181 THR A CA 1
ATOM 1439 C C . THR A 1 181 ? -10.584 21.180 6.041 1.00 76.56 181 THR A C 1
ATOM 1441 O O . THR A 1 181 ? -10.680 22.379 6.312 1.00 76.56 181 THR A O 1
ATOM 1444 N N . LEU A 1 182 ? -9.618 20.406 6.542 1.00 79.12 182 LEU A N 1
ATOM 1445 C CA . LEU A 1 182 ? -8.537 20.881 7.420 1.00 79.12 182 LEU A CA 1
ATOM 1446 C C . LEU A 1 182 ? -7.239 21.123 6.636 1.00 79.12 182 LEU A C 1
ATOM 1448 O O . LEU A 1 182 ? -6.559 22.130 6.838 1.00 79.12 182 LEU A O 1
ATOM 1452 N N . ALA A 1 183 ? -6.928 20.208 5.723 1.00 82.38 183 ALA A N 1
ATOM 1453 C CA . ALA A 1 183 ? -5.856 20.288 4.745 1.00 82.38 183 ALA A CA 1
ATOM 1454 C C . ALA A 1 183 ? -6.249 19.471 3.502 1.00 82.38 183 ALA A C 1
ATOM 1456 O O . ALA A 1 183 ? -7.284 18.808 3.519 1.00 82.38 183 ALA A O 1
ATOM 1457 N N . TYR A 1 184 ? -5.448 19.543 2.443 1.00 81.06 184 TYR A N 1
ATOM 1458 C CA . TYR A 1 184 ? -5.484 18.606 1.318 1.00 81.06 184 TYR A CA 1
ATOM 1459 C C . TYR A 1 184 ? -4.084 18.489 0.691 1.00 81.06 184 TYR A C 1
ATOM 1461 O O . TYR A 1 184 ? -3.295 19.440 0.765 1.00 81.06 184 TYR A O 1
ATOM 1469 N N . ALA A 1 185 ? -3.775 17.362 0.052 1.00 82.06 185 ALA A N 1
ATOM 1470 C CA . ALA A 1 185 ? -2.494 17.125 -0.615 1.00 82.06 185 ALA A CA 1
ATOM 1471 C C . ALA A 1 185 ? -2.592 16.247 -1.873 1.00 82.06 185 ALA A C 1
ATOM 1473 O O . ALA A 1 185 ? -3.625 15.650 -2.167 1.00 82.06 185 ALA A O 1
ATOM 1474 N N . GLY A 1 186 ? -1.482 16.169 -2.610 1.00 78.75 186 GLY A N 1
ATOM 1475 C CA . GLY A 1 186 ? -1.303 15.260 -3.742 1.00 78.75 186 GLY A CA 1
ATOM 1476 C C . GLY A 1 186 ? 0.091 15.369 -4.378 1.00 78.75 186 GLY A C 1
ATOM 1477 O O . GLY A 1 186 ? 0.818 16.342 -4.127 1.00 78.75 186 GLY A O 1
ATOM 1478 N N . PRO A 1 187 ? 0.497 14.389 -5.203 1.00 80.12 187 PRO A N 1
ATOM 1479 C CA . PRO A 1 187 ? 1.722 14.446 -5.988 1.00 80.12 187 PRO A CA 1
ATOM 1480 C C . PRO A 1 187 ? 1.543 15.368 -7.199 1.00 80.12 187 PRO A C 1
ATOM 1482 O O . PRO A 1 187 ? 0.428 15.586 -7.661 1.00 80.12 187 PRO A O 1
ATOM 1485 N N . CYS A 1 188 ? 2.641 15.889 -7.736 1.00 75.81 188 CYS A N 1
ATOM 1486 C CA . CYS A 1 188 ? 2.674 16.649 -8.993 1.00 75.81 188 CYS A CA 1
ATOM 1487 C C . CYS A 1 188 ? 3.668 16.063 -10.005 1.00 75.81 188 CYS A C 1
ATOM 1489 O O . CYS A 1 188 ? 3.431 16.149 -11.208 1.00 75.81 188 CYS A O 1
ATOM 1491 N N . GLU A 1 189 ? 4.748 15.435 -9.525 1.00 78.44 189 GLU A N 1
ATOM 1492 C CA . GLU A 1 189 ? 5.805 14.866 -10.364 1.00 78.44 189 GLU A CA 1
ATOM 1493 C C . GLU A 1 189 ? 6.019 13.387 -10.044 1.00 78.44 189 GLU A C 1
ATOM 1495 O O . GLU A 1 189 ? 6.145 12.985 -8.878 1.00 78.44 189 GLU A O 1
ATOM 1500 N N . MET A 1 190 ? 6.127 12.595 -11.105 1.00 75.06 190 MET A N 1
ATOM 1501 C CA . MET A 1 190 ? 6.295 11.147 -11.083 1.00 75.06 190 MET A CA 1
ATOM 1502 C C . MET A 1 190 ? 7.708 10.744 -11.514 1.00 75.06 190 MET A C 1
ATOM 1504 O O . MET A 1 190 ? 8.363 11.414 -12.312 1.00 75.06 190 MET A O 1
ATOM 1508 N N . HIS A 1 191 ? 8.207 9.622 -11.000 1.00 73.56 191 HIS A N 1
ATOM 1509 C CA . HIS A 1 191 ? 9.506 9.088 -11.391 1.00 73.56 191 HIS A CA 1
ATOM 1510 C C . HIS A 1 191 ? 9.444 8.457 -12.800 1.00 73.56 191 HIS A C 1
ATOM 1512 O O . HIS A 1 191 ? 8.671 7.515 -12.986 1.00 73.56 191 HIS A O 1
ATOM 1518 N N . PRO A 1 192 ? 10.296 8.862 -13.766 1.00 63.69 192 PRO A N 1
ATOM 1519 C CA . PRO A 1 192 ? 10.154 8.539 -15.200 1.00 63.69 192 PRO A CA 1
ATOM 1520 C C . PRO A 1 192 ? 10.231 7.058 -15.590 1.00 63.69 192 PRO A C 1
ATOM 1522 O O . PRO A 1 192 ? 10.019 6.720 -16.751 1.00 63.69 192 PRO A O 1
ATOM 1525 N N . THR A 1 193 ? 10.626 6.178 -14.669 1.00 61.94 193 THR A N 1
ATOM 1526 C CA . THR A 1 193 ? 10.863 4.748 -14.950 1.00 61.94 193 THR A CA 1
ATOM 1527 C C . THR A 1 193 ? 10.311 3.803 -13.881 1.00 61.94 193 THR A C 1
ATOM 1529 O O . THR A 1 193 ? 10.542 2.598 -13.959 1.00 61.94 193 THR A O 1
ATOM 1532 N N . THR A 1 194 ? 9.620 4.322 -12.858 1.00 64.38 194 THR A N 1
ATOM 1533 C CA . THR A 1 194 ? 9.050 3.487 -11.778 1.00 64.38 194 THR A CA 1
ATOM 1534 C C . THR A 1 194 ? 7.683 3.956 -11.284 1.00 64.38 194 THR A C 1
ATOM 1536 O O . THR A 1 194 ? 7.173 3.373 -10.331 1.00 64.38 194 THR A O 1
ATOM 1539 N N . ASP A 1 195 ? 7.126 5.025 -11.860 1.00 68.69 195 ASP A N 1
ATOM 1540 C CA . ASP A 1 195 ? 5.806 5.581 -11.532 1.00 68.69 195 ASP A CA 1
ATOM 1541 C C . ASP A 1 195 ? 5.597 5.885 -10.033 1.00 68.69 195 ASP A C 1
ATOM 1543 O O . ASP A 1 195 ? 4.474 5.934 -9.539 1.00 68.69 195 ASP A O 1
ATOM 1547 N N . ARG A 1 196 ? 6.695 6.111 -9.293 1.00 81.88 196 ARG A N 1
ATOM 1548 C CA . ARG A 1 196 ? 6.692 6.543 -7.886 1.00 81.88 196 ARG A CA 1
ATOM 1549 C C . ARG A 1 196 ? 6.549 8.068 -7.821 1.00 81.88 196 ARG A C 1
ATOM 1551 O O . ARG A 1 196 ? 7.306 8.735 -8.523 1.00 81.88 196 ARG A O 1
ATOM 1558 N N . PRO A 1 197 ? 5.708 8.648 -6.952 1.00 81.12 197 PRO A N 1
ATOM 1559 C CA . PRO A 1 197 ? 5.725 10.088 -6.691 1.00 81.12 197 PRO A CA 1
ATOM 1560 C C . PRO A 1 197 ? 7.077 10.585 -6.168 1.00 81.12 197 PRO A C 1
ATOM 1562 O O . PRO A 1 197 ? 7.657 9.968 -5.270 1.00 81.12 197 PRO A O 1
ATOM 1565 N N . ILE A 1 198 ? 7.577 11.701 -6.705 1.00 83.81 198 ILE A N 1
ATOM 1566 C CA . ILE A 1 198 ? 8.869 12.312 -6.320 1.00 83.81 198 ILE A CA 1
ATOM 1567 C C . ILE A 1 198 ? 8.743 13.762 -5.836 1.00 83.81 198 ILE A C 1
ATOM 1569 O O . ILE A 1 198 ? 9.638 14.251 -5.143 1.00 83.81 198 ILE A O 1
ATOM 1573 N N . MET A 1 199 ? 7.640 14.434 -6.169 1.00 86.38 199 MET A N 1
ATOM 1574 C CA . MET A 1 199 ? 7.311 15.772 -5.685 1.00 86.38 199 MET A CA 1
ATOM 1575 C C . MET A 1 199 ? 5.799 15.917 -5.517 1.00 86.38 199 MET A C 1
ATOM 1577 O O . MET A 1 199 ? 5.031 15.349 -6.296 1.00 86.38 199 MET A O 1
ATOM 1581 N N . GLY A 1 200 ? 5.376 16.711 -4.536 1.00 86.00 200 GLY A N 1
ATOM 1582 C CA . GLY A 1 200 ? 3.969 17.031 -4.298 1.00 86.00 200 GLY A CA 1
ATOM 1583 C C . GLY A 1 200 ? 3.787 18.236 -3.384 1.00 86.00 200 GLY A C 1
ATOM 1584 O O . GLY A 1 200 ? 4.753 18.911 -3.017 1.00 86.00 200 GLY A O 1
ATOM 1585 N N . SER A 1 201 ? 2.542 18.494 -2.999 1.00 87.50 201 SER A N 1
ATOM 1586 C CA . SER A 1 201 ? 2.173 19.629 -2.151 1.00 87.50 201 SER A CA 1
ATOM 1587 C C . SER A 1 201 ? 1.147 19.250 -1.091 1.00 87.50 201 SER A C 1
ATOM 1589 O O . SER A 1 201 ? 0.356 18.330 -1.297 1.00 87.50 201 SER A O 1
ATOM 1591 N N . ILE A 1 202 ? 1.158 19.980 0.024 1.00 87.44 202 ILE A N 1
ATOM 1592 C CA . ILE A 1 202 ? 0.137 19.958 1.073 1.00 87.44 202 ILE A CA 1
ATOM 1593 C C . ILE A 1 202 ? -0.256 21.394 1.448 1.00 87.44 202 ILE A C 1
ATOM 1595 O O . ILE A 1 202 ? 0.589 22.219 1.812 1.00 87.44 202 ILE A O 1
ATOM 1599 N N . ASN A 1 203 ? -1.554 21.689 1.390 1.00 88.94 203 ASN A N 1
ATOM 1600 C CA . ASN A 1 203 ? -2.120 22.975 1.789 1.00 88.94 203 ASN A CA 1
ATOM 1601 C C . ASN A 1 203 ? -2.956 22.824 3.062 1.00 88.94 203 ASN A C 1
ATOM 1603 O O . ASN A 1 203 ? -3.922 22.063 3.080 1.00 88.94 203 ASN A O 1
ATOM 1607 N N . PHE A 1 204 ? -2.630 23.589 4.104 1.00 89.44 204 PHE A N 1
ATOM 1608 C CA . PHE A 1 204 ? -3.398 23.641 5.351 1.00 89.44 204 PHE A CA 1
ATOM 1609 C C . PHE A 1 204 ? -4.352 24.837 5.354 1.00 89.44 204 PHE A C 1
ATOM 1611 O O . PHE A 1 204 ? -3.924 25.984 5.212 1.00 89.44 204 PHE A O 1
ATOM 1618 N N . CYS A 1 205 ? -5.644 24.594 5.569 1.00 88.25 205 CYS A N 1
ATOM 1619 C CA . CYS A 1 205 ? -6.662 25.638 5.499 1.00 88.25 205 CYS A CA 1
ATOM 1620 C C . CYS A 1 205 ? -6.474 26.668 6.635 1.00 88.25 205 CYS A C 1
ATOM 1622 O O . CYS A 1 205 ? -6.639 26.300 7.801 1.00 88.25 205 CYS A O 1
ATOM 1624 N N . PRO A 1 206 ? -6.171 27.956 6.347 1.00 87.69 206 PRO A N 1
ATOM 1625 C CA . PRO A 1 206 ? -5.682 28.904 7.362 1.00 87.69 206 PRO A CA 1
ATOM 1626 C C . PRO A 1 206 ? -6.605 29.046 8.578 1.00 87.69 206 PRO A C 1
ATOM 1628 O O . PRO A 1 206 ? -6.171 28.982 9.724 1.00 87.69 206 PRO A O 1
ATOM 1631 N N . GLN A 1 207 ? -7.914 29.147 8.329 1.00 84.38 207 GLN A N 1
ATOM 1632 C CA . GLN A 1 207 ? -8.950 29.302 9.360 1.00 84.38 207 GLN A CA 1
ATOM 1633 C C . GLN A 1 207 ? -9.168 28.046 10.229 1.00 84.38 207 GLN A C 1
ATOM 1635 O O . GLN A 1 207 ? -10.004 28.063 11.130 1.00 84.38 207 GLN A O 1
ATOM 1640 N N . LYS A 1 208 ? -8.464 26.944 9.943 1.00 82.75 208 LYS A N 1
ATOM 1641 C CA . LYS A 1 208 ? -8.557 25.655 10.644 1.00 82.75 208 LYS A CA 1
ATOM 1642 C C . LYS A 1 208 ? -7.261 25.262 11.358 1.00 82.75 208 LYS A C 1
ATOM 1644 O O . LYS A 1 208 ? -7.221 24.205 11.978 1.00 82.75 208 LYS A O 1
ATOM 1649 N N . MET A 1 209 ? -6.204 26.074 11.276 1.00 85.94 209 MET A N 1
ATOM 1650 C CA . MET A 1 209 ? -4.910 25.773 11.893 1.00 85.94 209 MET A CA 1
ATOM 1651 C C . MET A 1 209 ? -4.952 25.985 13.411 1.00 85.94 209 MET A C 1
ATOM 1653 O O . MET A 1 209 ? -4.824 27.106 13.901 1.00 85.94 209 MET A O 1
ATOM 1657 N N . GLU A 1 210 ? -5.079 24.894 14.163 1.00 82.69 210 GLU A N 1
ATOM 1658 C CA . GLU A 1 210 ? -5.152 24.894 15.623 1.00 82.69 210 GLU A CA 1
ATOM 1659 C C . GLU A 1 210 ? -3.943 24.167 16.241 1.00 82.69 210 GLU A C 1
ATOM 1661 O O . GLU A 1 210 ? -3.709 22.986 16.000 1.00 82.69 210 GLU A O 1
ATOM 1666 N N . ILE A 1 211 ? -3.163 24.878 17.060 1.00 82.50 211 ILE A N 1
ATOM 1667 C CA . ILE A 1 211 ? -2.037 24.303 17.828 1.00 82.50 211 ILE A CA 1
ATOM 1668 C C . ILE A 1 211 ? -2.421 23.911 19.264 1.00 82.50 211 ILE A C 1
ATOM 1670 O O . ILE A 1 211 ? -1.617 23.316 19.980 1.00 82.50 211 ILE A O 1
ATOM 1674 N N . GLN A 1 212 ? -3.640 24.246 19.689 1.00 79.81 212 GLN A N 1
ATOM 1675 C CA . GLN A 1 212 ? -4.217 23.788 20.951 1.00 79.81 212 GLN A CA 1
ATOM 1676 C C . GLN A 1 212 ? -4.934 22.453 20.754 1.00 79.81 212 GLN A C 1
ATOM 1678 O O . GLN A 1 212 ? -5.165 22.006 19.634 1.00 79.81 212 GLN A O 1
ATOM 1683 N N . GLU A 1 213 ? -5.221 21.765 21.848 1.00 72.12 213 GLU A N 1
ATOM 1684 C CA . GLU A 1 213 ? -5.826 20.436 21.815 1.00 72.12 213 GLU A CA 1
ATOM 1685 C C . GLU A 1 213 ? -7.344 20.510 22.041 1.00 72.12 213 GLU A C 1
ATOM 1687 O O . GLU A 1 213 ? -7.786 21.347 22.829 1.00 72.12 213 GLU A O 1
ATOM 1692 N N . PRO A 1 214 ? -8.147 19.615 21.432 1.00 66.00 214 PRO A N 1
ATOM 1693 C CA . PRO A 1 214 ? -7.741 18.445 20.639 1.00 66.00 214 PRO A CA 1
ATOM 1694 C C . PRO A 1 214 ? -7.387 18.739 19.166 1.00 66.00 214 PRO A C 1
ATOM 1696 O O . PRO A 1 214 ? -7.033 17.814 18.433 1.00 66.00 214 PRO A O 1
ATOM 1699 N N . GLY A 1 215 ? -7.467 19.997 18.713 1.00 74.12 215 GLY A N 1
ATOM 1700 C CA . GLY A 1 215 ? -7.204 20.376 17.319 1.00 74.12 215 GLY A CA 1
ATOM 1701 C C . GLY A 1 215 ? -5.824 19.964 16.803 1.00 74.12 215 GLY A C 1
ATOM 1702 O O . GLY A 1 215 ? -5.713 19.425 15.703 1.00 74.12 215 GLY A O 1
ATOM 1703 N N . LYS A 1 216 ? -4.782 20.118 17.625 1.00 79.69 216 LYS A N 1
ATOM 1704 C CA . LYS A 1 216 ? -3.399 19.733 17.313 1.00 79.69 216 LYS A CA 1
ATOM 1705 C C . LYS A 1 216 ? -3.267 18.234 17.031 1.00 79.69 216 LYS A C 1
ATOM 1707 O O . LYS A 1 216 ? -2.645 17.862 16.039 1.00 79.69 216 LYS A O 1
ATOM 1712 N N . THR A 1 217 ? -3.859 17.372 17.862 1.00 75.00 217 THR A N 1
ATOM 1713 C CA . THR A 1 217 ? -3.878 15.913 17.636 1.00 75.00 217 THR A CA 1
ATOM 1714 C C . THR A 1 217 ? -4.579 15.559 16.321 1.00 75.00 217 THR A C 1
ATOM 1716 O O . THR A 1 217 ? -4.022 14.824 15.504 1.00 75.00 217 THR A O 1
ATOM 1719 N N . MET A 1 218 ? -5.745 16.158 16.062 1.00 76.94 218 MET A N 1
ATOM 1720 C CA . MET A 1 218 ? -6.486 15.986 14.806 1.00 76.94 218 MET A CA 1
ATOM 1721 C C . MET A 1 218 ? -5.680 16.460 13.580 1.00 76.94 218 MET A C 1
ATOM 1723 O O . MET A 1 218 ? -5.689 15.800 12.541 1.00 76.94 218 MET A O 1
ATOM 1727 N N . LEU A 1 219 ? -4.941 17.569 13.690 1.00 81.94 219 LEU A N 1
ATOM 1728 C CA . LEU A 1 219 ? -4.104 18.105 12.612 1.00 81.94 219 LEU A CA 1
ATOM 1729 C C . LEU A 1 219 ? -2.825 17.295 12.371 1.00 81.94 219 LEU A C 1
ATOM 1731 O O . LEU A 1 219 ? -2.386 17.228 11.227 1.00 81.94 219 LEU A O 1
ATOM 1735 N N . VAL A 1 220 ? -2.260 16.624 13.383 1.00 83.25 220 VAL A N 1
ATOM 1736 C CA . VAL A 1 220 ? -1.189 15.630 13.167 1.00 83.25 220 VAL A CA 1
ATOM 1737 C C . VAL A 1 220 ? -1.726 14.430 12.386 1.00 83.25 220 VAL A C 1
ATOM 1739 O O . VAL A 1 220 ?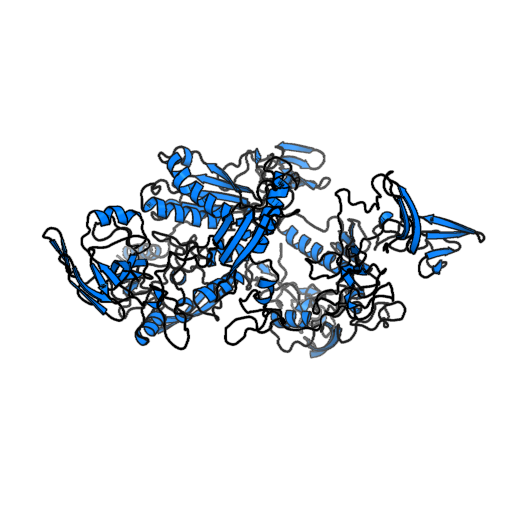 -1.115 14.044 11.393 1.00 83.25 220 VAL A O 1
ATOM 1742 N N . GLY A 1 221 ? -2.884 13.882 12.776 1.00 79.00 221 GLY A N 1
ATOM 1743 C CA . GLY A 1 221 ? -3.531 12.783 12.045 1.00 79.00 221 GLY A CA 1
ATOM 1744 C C . GLY A 1 221 ? -3.865 13.160 10.597 1.00 79.00 221 GLY A C 1
ATOM 1745 O O . GLY A 1 221 ? -3.539 12.421 9.671 1.00 79.00 221 GLY A O 1
ATOM 1746 N N . THR A 1 222 ? -4.407 14.365 10.397 1.00 81.62 222 THR A N 1
ATOM 1747 C CA . THR A 1 222 ? -4.666 14.942 9.066 1.00 81.62 222 THR A CA 1
ATOM 1748 C C . THR A 1 222 ? -3.373 15.083 8.259 1.00 81.62 222 THR A C 1
ATOM 1750 O O . THR A 1 222 ? -3.307 14.627 7.126 1.00 81.62 222 THR A O 1
ATOM 1753 N N . ALA A 1 223 ? -2.308 15.652 8.828 1.00 85.81 223 ALA A N 1
ATOM 1754 C CA . ALA A 1 223 ? -1.038 15.800 8.120 1.00 85.81 223 ALA A CA 1
ATOM 1755 C C . ALA A 1 223 ? -0.415 14.445 7.730 1.00 85.81 223 ALA A C 1
ATOM 1757 O O . ALA A 1 223 ? 0.228 14.353 6.689 1.00 85.81 223 ALA A O 1
ATOM 1758 N N . ILE A 1 224 ? -0.620 13.384 8.521 1.00 86.19 224 ILE A N 1
ATOM 1759 C CA . ILE A 1 224 ? -0.191 12.023 8.160 1.00 86.19 224 ILE A CA 1
ATOM 1760 C C . ILE A 1 224 ? -1.043 11.470 7.005 1.00 86.19 224 ILE A C 1
ATOM 1762 O O . ILE A 1 224 ? -0.461 10.964 6.048 1.00 86.19 224 ILE A O 1
ATOM 1766 N N . HIS A 1 225 ? -2.373 11.609 7.060 1.00 83.75 225 HIS A N 1
ATOM 1767 C CA . HIS A 1 225 ? -3.314 11.224 5.993 1.00 83.75 225 HIS A CA 1
ATOM 1768 C C . HIS A 1 225 ? -2.970 11.892 4.652 1.00 83.75 225 HIS A C 1
ATOM 1770 O O . HIS A 1 225 ? -2.750 11.215 3.651 1.00 83.75 225 HIS A O 1
ATOM 1776 N N . GLU A 1 226 ? -2.834 13.218 4.648 1.00 86.19 226 GLU A N 1
ATOM 1777 C CA . GLU A 1 226 ? -2.555 14.004 3.443 1.00 86.19 226 GLU A CA 1
ATOM 1778 C C . GLU A 1 226 ? -1.166 13.704 2.857 1.00 86.19 226 GLU A C 1
ATOM 1780 O O . GLU A 1 226 ? -1.007 13.547 1.648 1.00 86.19 226 GLU A O 1
ATOM 1785 N N . LEU A 1 227 ? -0.142 13.528 3.699 1.00 87.38 227 LEU A N 1
ATOM 1786 C CA . LEU A 1 227 ? 1.151 13.036 3.215 1.00 87.38 227 LEU A CA 1
ATOM 1787 C C . LEU A 1 227 ? 1.046 11.618 2.632 1.00 87.38 227 LEU A C 1
ATOM 1789 O O . LEU A 1 227 ? 1.775 11.307 1.694 1.00 87.38 227 LEU A O 1
ATOM 1793 N N . GLY A 1 228 ? 0.115 10.792 3.118 1.00 82.62 228 GLY A N 1
ATOM 1794 C CA . GLY A 1 228 ? -0.249 9.524 2.490 1.00 82.62 228 GLY A CA 1
ATOM 1795 C C . GLY A 1 228 ? -0.701 9.717 1.040 1.00 82.62 228 GLY A C 1
ATOM 1796 O O . GLY A 1 228 ? -0.115 9.108 0.147 1.00 82.62 228 GLY A O 1
ATOM 1797 N N . HIS A 1 229 ? -1.653 10.628 0.797 1.00 81.88 229 HIS A N 1
ATOM 1798 C CA . HIS A 1 229 ? -2.128 10.988 -0.552 1.00 81.88 229 HIS A CA 1
ATOM 1799 C C . HIS A 1 229 ? -1.047 11.577 -1.458 1.00 81.88 229 HIS A C 1
ATOM 1801 O O . HIS A 1 229 ? -1.138 11.401 -2.667 1.00 81.88 229 HIS A O 1
ATOM 1807 N N . ALA A 1 230 ? -0.031 12.251 -0.911 1.00 82.62 230 ALA A N 1
ATOM 1808 C CA . ALA A 1 230 ? 1.103 12.760 -1.688 1.00 82.62 230 ALA A CA 1
ATOM 1809 C C . ALA A 1 230 ? 2.140 11.671 -2.042 1.00 82.62 230 ALA A C 1
ATOM 1811 O O . ALA A 1 230 ? 2.762 11.724 -3.100 1.00 82.62 230 ALA A O 1
ATOM 1812 N N . LEU A 1 231 ? 2.343 10.676 -1.171 1.00 83.62 231 LEU A N 1
ATOM 1813 C CA . LEU A 1 231 ? 3.352 9.617 -1.343 1.00 83.62 231 LEU A CA 1
ATOM 1814 C C . LEU A 1 231 ? 2.920 8.480 -2.289 1.00 83.62 231 LEU A C 1
ATOM 1816 O O . LEU A 1 231 ? 3.728 7.599 -2.604 1.00 83.62 231 LEU A O 1
ATOM 1820 N N . VAL A 1 232 ? 1.675 8.502 -2.766 1.00 74.56 232 VAL A N 1
ATOM 1821 C CA . VAL A 1 232 ? 1.141 7.624 -3.821 1.00 74.56 232 VAL A CA 1
ATOM 1822 C C . VAL A 1 232 ? 0.457 8.474 -4.904 1.00 74.56 232 VAL A C 1
ATOM 1824 O O . VAL A 1 232 ? 0.077 9.607 -4.623 1.00 74.56 232 VAL A O 1
ATOM 1827 N N . PRO A 1 233 ? 0.275 7.983 -6.144 1.00 61.38 233 PRO A N 1
ATOM 1828 C CA . PRO A 1 233 ? -0.620 8.623 -7.102 1.00 61.38 233 PRO A CA 1
ATOM 1829 C C . PRO A 1 233 ? -2.020 8.693 -6.486 1.00 61.38 233 PRO A C 1
ATOM 1831 O O . PRO A 1 233 ? -2.624 7.650 -6.238 1.00 61.38 233 PRO A O 1
ATOM 1834 N N . THR A 1 234 ? -2.534 9.891 -6.199 1.00 53.44 234 THR A N 1
ATOM 1835 C CA . THR A 1 234 ? -3.874 10.047 -5.618 1.00 53.44 234 THR A CA 1
ATOM 1836 C C . THR A 1 234 ? -4.903 9.631 -6.667 1.00 53.44 234 THR A C 1
ATOM 1838 O O . THR A 1 234 ? -5.095 10.306 -7.681 1.00 53.44 234 THR A O 1
ATOM 1841 N N . ILE A 1 235 ? -5.501 8.453 -6.486 1.00 48.78 235 ILE A N 1
ATOM 1842 C CA . ILE A 1 235 ? -6.180 7.770 -7.585 1.00 48.78 235 ILE A CA 1
ATOM 1843 C C . ILE A 1 235 ? -7.574 8.361 -7.820 1.00 48.78 235 ILE A C 1
ATOM 1845 O O . ILE A 1 235 ? -8.548 7.971 -7.180 1.00 48.78 235 ILE A O 1
ATOM 1849 N N . TYR A 1 236 ? -7.709 9.214 -8.837 1.00 49.34 236 TYR A N 1
ATOM 1850 C CA . TYR A 1 236 ? -9.004 9.436 -9.480 1.00 49.34 236 TYR A CA 1
ATOM 1851 C C . TYR A 1 236 ? -9.426 8.151 -10.218 1.00 49.34 236 TYR A C 1
ATOM 1853 O O . TYR A 1 236 ? -9.189 8.003 -11.419 1.00 49.34 236 TYR A O 1
ATOM 1861 N N . ILE A 1 237 ? -10.053 7.207 -9.501 1.00 43.41 237 ILE A N 1
ATOM 1862 C CA . ILE A 1 237 ? -10.459 5.886 -10.033 1.00 43.41 237 ILE A CA 1
ATOM 1863 C C . ILE A 1 237 ? -11.378 6.003 -11.263 1.00 43.41 237 ILE A C 1
ATOM 1865 O O . ILE A 1 237 ? -11.404 5.114 -12.107 1.00 43.41 237 ILE A O 1
ATOM 1869 N N . LEU A 1 238 ? -12.068 7.134 -11.418 1.00 36.75 238 LEU A N 1
ATOM 1870 C CA . LEU A 1 238 ? -12.930 7.443 -12.561 1.00 36.75 238 LEU A CA 1
ATOM 1871 C C . LEU A 1 238 ? -12.179 7.734 -13.882 1.00 36.75 238 LEU A C 1
ATOM 1873 O O . LEU A 1 238 ? -12.837 7.856 -14.911 1.00 36.75 238 LEU A O 1
ATOM 1877 N N . TYR A 1 239 ? -10.844 7.860 -13.873 1.00 36.44 239 TYR A N 1
ATOM 1878 C CA . TYR A 1 239 ? -10.046 8.268 -15.047 1.00 36.44 239 TYR A CA 1
ATOM 1879 C C . TYR A 1 239 ? -8.850 7.358 -15.385 1.00 36.44 239 TYR A C 1
ATOM 1881 O O . TYR A 1 239 ? -8.273 7.504 -16.461 1.00 36.44 239 TYR A O 1
ATOM 1889 N N . TYR A 1 240 ? -8.450 6.438 -14.499 1.00 40.88 240 TYR A N 1
ATOM 1890 C CA . TYR A 1 240 ? -7.227 5.636 -14.659 1.00 40.88 240 TYR A CA 1
ATOM 1891 C C . TYR A 1 240 ? -7.484 4.135 -14.760 1.00 40.88 240 TYR A C 1
ATOM 1893 O O . TYR A 1 240 ? -8.515 3.630 -14.328 1.00 40.88 240 TYR A O 1
ATOM 1901 N N . PHE A 1 241 ? -6.521 3.428 -15.359 1.00 40.78 241 PHE A N 1
ATOM 1902 C CA . PHE A 1 241 ? -6.727 2.070 -15.847 1.00 40.78 241 PHE A CA 1
ATOM 1903 C C . PHE A 1 241 ? -6.020 0.987 -15.026 1.00 40.78 241 PHE A C 1
ATOM 1905 O O . PHE A 1 241 ? -4.820 0.744 -15.156 1.00 40.78 241 PHE A O 1
ATOM 1912 N N . PHE A 1 242 ? -6.813 0.333 -14.172 1.00 53.94 242 PHE A N 1
ATOM 1913 C CA . PHE A 1 242 ? -6.384 -0.683 -13.208 1.00 53.94 242 PHE A CA 1
ATOM 1914 C C . PHE A 1 242 ? -6.537 -2.104 -13.748 1.00 53.94 242 PHE A C 1
ATOM 1916 O O . PHE A 1 242 ? -7.398 -2.398 -14.573 1.00 53.94 242 PHE A O 1
ATOM 1923 N N . SER A 1 243 ? -5.729 -3.018 -13.214 1.00 63.12 243 SER A N 1
ATOM 1924 C CA . SER A 1 243 ? -5.939 -4.449 -13.410 1.00 63.12 243 SER A CA 1
ATOM 1925 C C . SER A 1 243 ? -6.998 -4.977 -12.435 1.00 63.12 243 SER A C 1
ATOM 1927 O O . SER A 1 243 ? -6.975 -4.614 -11.261 1.00 63.12 243 SER A O 1
ATOM 1929 N N . GLU A 1 244 ? -7.799 -5.957 -12.870 1.00 69.75 244 GLU A N 1
ATOM 1930 C CA . GLU A 1 244 ? -8.638 -6.824 -12.009 1.00 69.75 244 GLU A CA 1
ATOM 1931 C C . GLU A 1 244 ? -7.835 -7.563 -10.908 1.00 69.75 244 GLU A C 1
ATOM 1933 O O . GLU A 1 244 ? -8.417 -8.191 -10.027 1.00 69.75 244 GLU A O 1
ATOM 1938 N N . ASN A 1 245 ? -6.494 -7.520 -10.953 1.00 72.00 245 ASN A N 1
ATOM 1939 C CA . ASN A 1 245 ? -5.599 -8.012 -9.896 1.00 72.00 245 ASN A CA 1
ATOM 1940 C C . ASN A 1 245 ? -5.263 -6.946 -8.826 1.00 72.00 245 ASN A C 1
ATOM 1942 O O . ASN A 1 245 ? -4.515 -7.241 -7.896 1.00 72.00 245 ASN A O 1
ATOM 1946 N N . THR A 1 246 ? -5.773 -5.719 -8.966 1.00 73.06 246 THR A N 1
ATOM 1947 C CA . THR A 1 246 ? -5.484 -4.569 -8.093 1.00 73.06 246 THR A CA 1
ATOM 1948 C C . THR A 1 246 ? -6.768 -4.004 -7.495 1.00 73.06 246 THR A C 1
ATOM 1950 O O . THR A 1 246 ? -6.910 -3.984 -6.273 1.00 73.06 246 THR A O 1
ATOM 1953 N N . ILE A 1 247 ? -7.716 -3.603 -8.347 1.00 79.94 247 ILE A N 1
ATOM 1954 C CA . ILE A 1 247 ? -9.047 -3.104 -7.972 1.00 79.94 247 ILE A CA 1
ATOM 1955 C C . ILE A 1 247 ? -10.081 -3.888 -8.780 1.00 79.94 247 ILE A C 1
ATOM 1957 O O . ILE A 1 247 ? -9.845 -4.208 -9.944 1.00 79.94 247 ILE A O 1
ATOM 1961 N N . ARG A 1 248 ? -11.217 -4.208 -8.159 1.00 82.06 248 ARG A N 1
ATOM 1962 C CA . ARG A 1 248 ? -12.293 -4.996 -8.767 1.00 82.06 248 ARG A CA 1
ATOM 1963 C C . ARG A 1 248 ? -13.656 -4.581 -8.223 1.00 82.06 248 ARG A C 1
ATOM 1965 O O . ARG A 1 248 ? -13.764 -4.250 -7.045 1.00 82.06 248 ARG A O 1
ATOM 1972 N N . THR A 1 249 ? -14.705 -4.640 -9.042 1.00 86.50 249 THR A N 1
ATOM 1973 C CA . THR A 1 249 ? -16.085 -4.466 -8.557 1.00 86.50 249 THR A CA 1
ATOM 1974 C C . THR A 1 249 ? -16.589 -5.758 -7.908 1.00 86.50 249 THR A C 1
ATOM 1976 O O . THR A 1 249 ? -16.561 -6.827 -8.525 1.00 86.50 249 THR A O 1
ATOM 1979 N N . ILE A 1 250 ? -17.060 -5.670 -6.663 1.00 90.19 250 ILE A N 1
ATOM 1980 C CA . ILE A 1 250 ? -17.569 -6.792 -5.866 1.00 90.19 250 ILE A CA 1
ATOM 1981 C C . ILE A 1 250 ? -19.018 -6.512 -5.451 1.00 90.19 250 ILE A C 1
ATOM 1983 O O . ILE A 1 250 ? -19.331 -5.476 -4.870 1.00 90.19 250 ILE A O 1
ATOM 1987 N N . ASN A 1 251 ? -19.906 -7.470 -5.722 1.00 92.88 251 ASN A N 1
ATOM 1988 C CA . ASN A 1 251 ? -21.322 -7.394 -5.365 1.00 92.88 251 ASN A CA 1
ATOM 1989 C C . ASN A 1 251 ? -21.558 -8.087 -4.018 1.00 92.88 251 ASN A C 1
ATOM 1991 O O . ASN A 1 251 ? -21.378 -9.301 -3.905 1.00 92.88 251 ASN A O 1
ATOM 1995 N N . ARG A 1 252 ? -21.972 -7.323 -3.003 1.00 91.38 252 ARG A N 1
ATOM 1996 C CA . ARG A 1 252 ? -22.200 -7.799 -1.632 1.00 91.38 252 ARG A CA 1
ATOM 1997 C C . ARG A 1 252 ? -23.692 -7.983 -1.320 1.00 91.38 252 ARG A C 1
ATOM 1999 O O . ARG A 1 252 ? -24.507 -7.145 -1.722 1.00 91.38 252 ARG A O 1
ATOM 2006 N N . PRO A 1 253 ? -24.076 -9.043 -0.580 1.00 90.44 253 PRO A N 1
ATOM 2007 C CA . PRO A 1 253 ? -25.454 -9.252 -0.149 1.00 90.44 253 PRO A CA 1
ATOM 2008 C C . PRO A 1 253 ? -25.846 -8.209 0.904 1.00 90.44 253 PRO A C 1
ATOM 2010 O O . PRO A 1 253 ? -25.188 -8.069 1.934 1.00 90.44 253 PRO A O 1
ATOM 2013 N N . TRP A 1 254 ? -26.940 -7.489 0.664 1.00 95.62 254 TRP A N 1
ATOM 2014 C CA . TRP A 1 254 ? -27.301 -6.314 1.453 1.00 95.62 254 TRP A CA 1
ATOM 2015 C C . TRP A 1 254 ? -28.705 -6.455 2.043 1.00 95.62 254 TRP A C 1
ATOM 2017 O O . TRP A 1 254 ? -29.687 -6.526 1.310 1.00 95.62 254 TRP A O 1
ATOM 2027 N N . VAL A 1 255 ? -28.823 -6.530 3.371 1.00 96.06 255 VAL A N 1
ATOM 2028 C CA . VAL A 1 255 ? -30.116 -6.706 4.060 1.00 96.06 255 VAL A CA 1
ATOM 2029 C C . VAL A 1 255 ? -30.419 -5.468 4.890 1.00 96.06 255 VAL A C 1
ATOM 2031 O O . VAL A 1 255 ? -29.582 -5.029 5.674 1.00 96.06 255 VAL A O 1
ATOM 2034 N N . THR A 1 256 ? -31.610 -4.905 4.756 1.00 96.00 256 THR A N 1
ATOM 2035 C CA . THR A 1 256 ? -32.036 -3.711 5.499 1.00 96.00 256 THR A CA 1
ATOM 2036 C C . THR A 1 256 ? -33.412 -3.952 6.120 1.00 96.00 256 THR A C 1
ATOM 2038 O O . THR A 1 256 ? -33.992 -5.027 5.949 1.00 96.00 256 THR A O 1
ATOM 2041 N N . ALA A 1 257 ? -33.966 -2.971 6.835 1.00 94.44 257 ALA A N 1
ATOM 2042 C CA . ALA A 1 257 ? -35.351 -3.048 7.294 1.00 94.44 257 ALA A CA 1
ATOM 2043 C C . ALA A 1 257 ? -36.358 -2.996 6.123 1.00 94.44 257 ALA A C 1
ATOM 2045 O O . ALA A 1 257 ? -37.484 -3.467 6.277 1.00 94.44 257 ALA A O 1
ATOM 2046 N N . ALA A 1 258 ? -35.949 -2.481 4.955 1.00 94.75 258 ALA A N 1
ATOM 2047 C CA . ALA A 1 258 ? -36.768 -2.416 3.744 1.00 94.75 258 ALA A CA 1
ATOM 2048 C C . ALA A 1 258 ? -36.760 -3.710 2.908 1.00 94.75 258 ALA A C 1
ATOM 2050 O O . ALA A 1 258 ? -37.673 -3.923 2.113 1.00 94.75 258 ALA A O 1
ATOM 2051 N N . GLY A 1 259 ? -35.750 -4.581 3.051 1.00 95.06 259 GLY A N 1
ATOM 2052 C CA . GLY A 1 259 ? -35.692 -5.834 2.291 1.00 95.06 259 GLY A CA 1
ATOM 2053 C C . GLY A 1 259 ? -34.294 -6.417 2.085 1.00 95.06 259 GLY A C 1
ATOM 2054 O O . GLY A 1 259 ? -33.406 -6.294 2.929 1.00 95.06 259 GLY A O 1
ATOM 2055 N N . LYS A 1 260 ? -34.118 -7.103 0.949 1.00 96.38 260 LYS A N 1
ATOM 2056 C CA . LYS A 1 260 ? -32.854 -7.713 0.510 1.00 96.38 260 LYS A CA 1
ATOM 2057 C C . LYS A 1 260 ? -32.471 -7.169 -0.863 1.00 96.38 260 LYS A C 1
ATOM 2059 O O . LYS A 1 260 ? -33.288 -7.178 -1.778 1.00 96.38 260 LYS A O 1
ATOM 2064 N N . PHE A 1 261 ? -31.220 -6.756 -0.991 1.00 94.81 261 PHE A N 1
ATOM 2065 C CA . PHE A 1 261 ? -30.637 -6.095 -2.151 1.00 94.81 261 PHE A CA 1
ATOM 2066 C C . PHE A 1 261 ? -29.230 -6.660 -2.418 1.00 94.81 261 PHE A C 1
ATOM 2068 O O . PHE A 1 261 ? -28.707 -7.476 -1.653 1.00 94.81 261 PHE A O 1
ATOM 2075 N N . SER A 1 262 ? -28.601 -6.196 -3.493 1.00 92.50 262 SER A N 1
ATOM 2076 C CA . SER A 1 262 ? -27.167 -6.353 -3.743 1.00 92.50 262 SER A CA 1
ATOM 2077 C C . SER A 1 262 ? -26.565 -4.958 -3.845 1.00 92.50 262 SER A C 1
ATOM 2079 O O . SER A 1 262 ? -27.075 -4.153 -4.623 1.00 92.50 262 SER A O 1
ATOM 2081 N N . LYS A 1 263 ? -25.503 -4.669 -3.088 1.00 90.94 263 LYS A N 1
ATOM 2082 C CA . LYS A 1 263 ? -24.747 -3.413 -3.209 1.00 90.94 263 LYS A CA 1
ATOM 2083 C C . LYS A 1 263 ? -23.396 -3.701 -3.861 1.00 90.94 263 LYS A C 1
ATOM 2085 O O . LYS A 1 263 ? -22.724 -4.660 -3.489 1.00 90.94 263 LYS A O 1
ATOM 2090 N N . SER A 1 264 ? -23.027 -2.891 -4.847 1.00 90.62 264 SER A N 1
ATOM 2091 C CA . SER A 1 264 ? -21.754 -3.012 -5.562 1.00 90.62 264 SER A CA 1
ATOM 2092 C C . SER A 1 264 ? -20.731 -2.088 -4.913 1.00 90.62 264 SER A C 1
ATOM 2094 O O . SER A 1 264 ? -21.005 -0.900 -4.762 1.00 90.62 264 SER A O 1
ATOM 2096 N N . PHE A 1 265 ? -19.566 -2.621 -4.562 1.00 87.88 265 PHE A N 1
ATOM 2097 C CA . PHE A 1 265 ? -18.418 -1.857 -4.079 1.00 87.88 265 PHE A CA 1
ATOM 2098 C C . PHE A 1 265 ? -17.276 -1.969 -5.090 1.00 87.88 265 PHE A C 1
ATOM 2100 O O . PHE A 1 265 ? -17.142 -2.983 -5.778 1.00 87.88 265 PHE A O 1
ATOM 2107 N N . LEU A 1 266 ? -16.440 -0.938 -5.179 1.00 86.50 266 LEU A N 1
ATOM 2108 C CA . LEU A 1 266 ? -15.085 -1.090 -5.702 1.00 86.50 266 LEU A CA 1
ATOM 2109 C C . LEU A 1 266 ? -14.213 -1.555 -4.537 1.00 86.50 266 LEU A C 1
ATOM 2111 O O . LEU A 1 266 ? -14.337 -1.021 -3.440 1.00 86.50 266 LEU A O 1
ATOM 2115 N N . SER A 1 267 ? -13.357 -2.548 -4.753 1.00 88.88 267 SER A N 1
ATOM 2116 C CA . SER A 1 267 ? -12.560 -3.138 -3.676 1.00 88.88 267 SER A CA 1
ATOM 2117 C C . SER A 1 267 ? -11.121 -3.385 -4.128 1.00 88.88 267 SER A C 1
ATOM 2119 O O . SER A 1 267 ? -10.888 -3.887 -5.231 1.00 88.88 267 SER A O 1
ATOM 2121 N N . PHE A 1 268 ? -10.149 -3.090 -3.263 1.00 88.25 268 PHE A N 1
ATOM 2122 C CA . PHE A 1 268 ? -8.764 -3.528 -3.431 1.00 88.25 268 PHE A CA 1
ATOM 2123 C C . PHE A 1 268 ? -8.668 -5.045 -3.238 1.00 88.25 268 PHE A C 1
ATOM 2125 O O . PHE A 1 268 ? -9.192 -5.591 -2.265 1.00 88.25 268 PHE A O 1
ATOM 2132 N N . VAL A 1 269 ? -7.975 -5.731 -4.148 1.00 89.88 269 VAL A N 1
ATOM 2133 C CA . VAL A 1 269 ? -7.822 -7.202 -4.144 1.00 89.88 269 VAL A CA 1
ATOM 2134 C C . VAL A 1 269 ? -6.355 -7.650 -4.083 1.00 89.88 269 VAL A C 1
ATOM 2136 O O . VAL A 1 269 ? -6.021 -8.784 -4.435 1.00 89.88 269 VAL A O 1
ATOM 2139 N N . THR A 1 270 ? -5.463 -6.757 -3.646 1.00 85.06 270 THR A N 1
ATOM 2140 C CA . THR A 1 270 ? -4.015 -6.990 -3.606 1.00 85.06 270 THR A CA 1
ATOM 2141 C C . THR A 1 270 ? -3.589 -7.911 -2.446 1.00 85.06 270 THR A C 1
ATOM 2143 O O . THR A 1 270 ? -4.315 -8.036 -1.451 1.00 85.06 270 THR A O 1
ATOM 2146 N N . PRO A 1 271 ? -2.441 -8.617 -2.556 1.00 88.56 271 PRO A N 1
ATOM 2147 C CA . PRO A 1 271 ? -2.121 -9.726 -1.656 1.00 88.56 271 PRO A CA 1
ATOM 2148 C C . PRO A 1 271 ? -1.913 -9.347 -0.185 1.00 88.56 271 PRO A C 1
ATOM 2150 O O . PRO A 1 271 ? -2.521 -9.987 0.676 1.00 88.56 271 PRO A O 1
ATOM 2153 N N . ALA A 1 272 ? -1.084 -8.343 0.122 1.00 89.94 272 ALA A N 1
ATOM 2154 C CA . ALA A 1 272 ? -0.782 -7.977 1.506 1.00 89.94 272 ALA A CA 1
ATOM 2155 C C . ALA A 1 272 ? -1.993 -7.328 2.189 1.00 89.94 272 ALA A C 1
ATOM 2157 O O . ALA A 1 272 ? -2.290 -7.642 3.344 1.00 89.94 272 ALA A O 1
ATOM 2158 N N . MET A 1 273 ? -2.735 -6.476 1.468 1.00 90.25 273 MET A N 1
ATOM 2159 C CA . MET A 1 273 ? -3.976 -5.879 1.976 1.00 90.25 273 MET A CA 1
ATOM 2160 C C . MET A 1 273 ? -5.005 -6.946 2.344 1.00 90.25 273 MET A C 1
ATOM 2162 O O . MET A 1 273 ? -5.574 -6.898 3.434 1.00 90.25 273 MET A O 1
ATOM 2166 N N . LEU A 1 274 ? -5.221 -7.936 1.470 1.00 94.62 274 LEU A N 1
ATOM 2167 C CA . LEU A 1 274 ? -6.122 -9.048 1.767 1.00 94.62 274 LEU A CA 1
ATOM 2168 C C . LEU A 1 274 ? -5.619 -9.905 2.933 1.00 94.62 274 LEU A C 1
ATOM 2170 O O . LEU A 1 274 ? -6.438 -10.344 3.735 1.00 94.62 274 LEU A O 1
ATOM 2174 N N . GLU A 1 275 ? -4.314 -10.153 3.063 1.00 93.50 275 GLU A N 1
ATOM 2175 C CA . GLU A 1 275 ? -3.772 -10.925 4.189 1.00 93.50 275 GLU A CA 1
ATOM 2176 C C . GLU A 1 275 ? -4.018 -10.226 5.536 1.00 93.50 275 GLU A C 1
ATOM 2178 O O . GLU A 1 275 ? -4.611 -10.826 6.439 1.00 93.50 275 GLU A O 1
ATOM 2183 N N . GLU A 1 276 ? -3.644 -8.950 5.667 1.00 93.94 276 GLU A N 1
ATOM 2184 C CA . GLU A 1 276 ? -3.849 -8.193 6.909 1.00 93.94 276 GLU A CA 1
ATOM 2185 C C . GLU A 1 276 ? -5.339 -7.937 7.193 1.00 93.94 276 GLU A C 1
ATOM 2187 O O . GLU A 1 276 ? -5.763 -8.084 8.340 1.00 93.94 276 GLU A O 1
ATOM 2192 N N . ALA A 1 277 ? -6.173 -7.667 6.181 1.00 95.19 277 ALA A N 1
ATOM 2193 C CA . ALA A 1 277 ? -7.619 -7.506 6.370 1.00 95.19 277 ALA A CA 1
ATOM 2194 C C . ALA A 1 277 ? -8.303 -8.809 6.825 1.00 95.19 277 ALA A C 1
ATOM 2196 O O . ALA A 1 277 ? -9.044 -8.804 7.812 1.00 95.19 277 ALA A O 1
ATOM 2197 N N . ARG A 1 278 ? -8.028 -9.948 6.169 1.00 96.94 278 ARG A N 1
ATOM 2198 C CA . ARG A 1 278 ? -8.578 -11.268 6.554 1.00 96.94 278 ARG A CA 1
ATOM 2199 C C . ARG A 1 278 ? -8.220 -11.627 7.995 1.00 96.94 278 ARG A C 1
ATOM 2201 O O . ARG A 1 278 ? -9.073 -12.115 8.737 1.00 96.94 278 ARG A O 1
ATOM 2208 N N . LYS A 1 279 ? -6.971 -11.358 8.382 1.00 92.50 279 LYS A N 1
ATOM 2209 C CA . LYS A 1 279 ? -6.409 -11.579 9.722 1.00 92.50 279 LYS A CA 1
ATOM 2210 C C . LYS A 1 279 ? -7.004 -10.640 10.772 1.00 92.50 279 LYS A C 1
ATOM 2212 O O . LYS A 1 279 ? -7.306 -11.087 11.872 1.00 92.50 279 LYS A O 1
ATOM 2217 N N . HIS A 1 280 ? -7.199 -9.364 10.442 1.00 92.19 280 HIS A N 1
ATOM 2218 C CA . HIS A 1 280 ? -7.746 -8.357 11.355 1.00 92.19 280 HIS A CA 1
ATOM 2219 C C . HIS A 1 280 ? -9.244 -8.543 11.611 1.00 92.19 280 HIS A C 1
ATOM 2221 O O . HIS A 1 280 ? -9.664 -8.643 12.763 1.00 92.19 280 HIS A O 1
ATOM 2227 N N . PHE A 1 281 ? -10.056 -8.660 10.556 1.00 93.62 281 PHE A N 1
ATOM 2228 C CA . PHE A 1 281 ? -11.502 -8.878 10.687 1.00 93.62 281 PHE A CA 1
ATOM 2229 C C . PHE A 1 281 ? -11.858 -10.310 11.133 1.00 93.62 281 PHE A C 1
ATOM 2231 O O . PHE A 1 281 ? -13.014 -10.572 11.454 1.00 93.62 281 PHE A O 1
ATOM 2238 N N . ASN A 1 282 ? -10.894 -11.241 11.162 1.00 94.12 282 ASN A N 1
ATOM 2239 C CA . ASN A 1 282 ? -11.113 -12.689 11.296 1.00 94.12 282 ASN A CA 1
ATOM 2240 C C . ASN A 1 282 ? -12.125 -13.220 10.259 1.00 94.12 282 ASN A C 1
ATOM 2242 O O . ASN A 1 282 ? -13.116 -13.879 10.581 1.00 94.12 282 ASN A O 1
ATOM 2246 N N . CYS A 1 283 ? -11.885 -12.891 8.990 1.00 95.44 283 CYS A N 1
ATOM 2247 C CA . CYS A 1 283 ? -12.684 -13.347 7.857 1.00 95.44 283 CYS A CA 1
ATOM 2248 C C . CYS A 1 283 ? -11.773 -13.940 6.770 1.00 95.44 283 CYS A C 1
ATOM 2250 O O . CYS A 1 283 ? -11.374 -13.216 5.861 1.00 95.44 283 CYS A O 1
ATOM 2252 N N . PRO A 1 284 ? -11.451 -15.248 6.808 1.00 91.50 284 PRO A N 1
ATOM 2253 C CA . PRO A 1 284 ? -10.570 -15.881 5.817 1.00 91.50 284 PRO A CA 1
ATOM 2254 C C . PRO A 1 284 ? -11.066 -15.770 4.367 1.00 91.50 284 PRO A C 1
ATOM 2256 O O . PRO A 1 284 ? -10.261 -15.755 3.439 1.00 91.50 284 PRO A O 1
ATOM 2259 N N . ASN A 1 285 ? -12.385 -15.660 4.182 1.00 92.00 285 ASN A N 1
ATOM 2260 C CA . ASN A 1 285 ? -13.046 -15.623 2.878 1.00 92.00 285 ASN A CA 1
ATOM 2261 C C . ASN A 1 285 ? -13.220 -14.204 2.306 1.00 92.00 285 ASN A C 1
ATOM 2263 O O . ASN A 1 285 ? -13.860 -14.069 1.266 1.00 92.00 285 ASN A O 1
ATOM 2267 N N . LEU A 1 286 ? -12.679 -13.159 2.953 1.00 95.19 286 LEU A N 1
ATOM 2268 C CA . LEU A 1 286 ? -12.777 -11.789 2.442 1.00 95.19 286 LEU A CA 1
ATOM 2269 C C . LEU A 1 286 ? -12.172 -11.709 1.033 1.00 95.19 286 LEU A C 1
ATOM 2271 O O . LEU A 1 286 ? -11.057 -12.181 0.795 1.00 95.19 286 LEU A O 1
ATOM 2275 N N . ASP A 1 287 ? -12.930 -11.147 0.105 1.00 93.31 287 ASP A N 1
ATOM 2276 C CA . ASP A 1 287 ? -12.712 -11.163 -1.344 1.00 93.31 287 ASP A CA 1
ATOM 2277 C C . ASP A 1 287 ? -12.106 -9.862 -1.889 1.00 93.31 287 ASP A C 1
ATOM 2279 O O . ASP A 1 287 ? -11.412 -9.897 -2.904 1.00 93.31 287 ASP A O 1
ATOM 2283 N N . GLY A 1 288 ? -12.305 -8.754 -1.178 1.00 93.69 288 GLY A N 1
ATOM 2284 C CA . GLY A 1 288 ? -11.691 -7.449 -1.406 1.00 93.69 288 GLY A CA 1
ATOM 2285 C C . GLY A 1 288 ? -11.842 -6.550 -0.176 1.00 93.69 288 GLY A C 1
ATOM 2286 O O . GLY A 1 288 ? -12.679 -6.816 0.687 1.00 93.69 288 GLY A O 1
ATOM 2287 N N . VAL A 1 289 ? -11.031 -5.497 -0.093 1.00 94.19 289 VAL A N 1
ATOM 2288 C CA . VAL A 1 289 ? -11.147 -4.417 0.900 1.00 94.19 289 VAL A CA 1
ATOM 2289 C C . VAL A 1 289 ? -11.851 -3.241 0.237 1.00 94.19 289 VAL A C 1
ATOM 2291 O O . VAL A 1 289 ? -11.347 -2.722 -0.755 1.00 94.19 289 VAL A O 1
ATOM 2294 N N . ASP A 1 290 ? -13.016 -2.852 0.747 1.00 93.06 290 ASP A N 1
ATOM 2295 C CA . ASP A 1 290 ? -13.889 -1.893 0.064 1.00 93.06 290 ASP A CA 1
ATOM 2296 C C . ASP A 1 290 ? -13.326 -0.464 0.070 1.00 93.06 290 ASP A C 1
ATOM 2298 O O . ASP A 1 290 ? -12.745 0.012 1.050 1.00 93.06 290 ASP A O 1
ATOM 2302 N N . ILE A 1 291 ? -13.511 0.202 -1.065 1.00 88.75 291 ILE A N 1
ATOM 2303 C CA . ILE A 1 291 ? -13.121 1.578 -1.351 1.00 88.75 291 ILE A CA 1
ATOM 2304 C C . ILE A 1 291 ? -14.361 2.455 -1.177 1.00 88.75 291 ILE A C 1
ATOM 2306 O O . ILE A 1 291 ? -15.448 2.091 -1.627 1.00 88.75 291 ILE A O 1
ATOM 2310 N N . GLU A 1 292 ? -14.171 3.602 -0.533 1.00 85.94 292 GLU A N 1
ATOM 2311 C CA . GLU A 1 292 ? -15.203 4.585 -0.210 1.00 85.94 292 GLU A CA 1
ATOM 2312 C C . GLU A 1 292 ? -16.042 4.956 -1.442 1.00 85.94 292 GLU A C 1
ATOM 2314 O O . GLU A 1 292 ? -15.507 5.417 -2.461 1.00 85.94 292 GLU A O 1
ATOM 2319 N N . ASN A 1 293 ? -17.357 4.733 -1.342 1.00 83.94 293 ASN A N 1
ATOM 2320 C CA . ASN A 1 293 ? -18.305 4.955 -2.435 1.00 83.94 293 ASN A CA 1
ATOM 2321 C C . ASN A 1 293 ? -19.209 6.185 -2.238 1.00 83.94 293 ASN A C 1
ATOM 2323 O O . ASN A 1 293 ? -20.059 6.430 -3.098 1.00 83.94 293 ASN A O 1
ATOM 2327 N N . GLU A 1 294 ? -19.095 6.924 -1.132 1.00 77.88 294 GLU A N 1
ATOM 2328 C CA . GLU A 1 294 ? -19.879 8.136 -0.866 1.00 77.88 294 GLU A CA 1
ATOM 2329 C C . GLU A 1 294 ? -19.002 9.395 -0.713 1.00 77.88 294 GLU A C 1
ATOM 2331 O O . GLU A 1 294 ? -17.771 9.359 -0.686 1.00 77.88 294 GLU A O 1
ATOM 2336 N N . GLY A 1 295 ? -19.653 10.558 -0.629 1.00 73.44 295 GLY A N 1
ATOM 2337 C CA . GLY A 1 295 ? -18.989 11.853 -0.480 1.00 73.44 295 GLY A CA 1
ATOM 2338 C C . GLY A 1 295 ? -18.748 12.574 -1.807 1.00 73.44 295 GLY A C 1
ATOM 2339 O O . GLY A 1 295 ? -19.535 12.462 -2.744 1.00 73.44 295 GLY A O 1
ATOM 2340 N N . GLY A 1 296 ? -17.693 13.392 -1.853 1.00 65.06 296 GLY A N 1
ATOM 2341 C CA . GLY A 1 296 ? -17.335 14.192 -3.028 1.00 65.06 296 GLY A CA 1
ATOM 2342 C C . GLY A 1 296 ? -16.260 13.542 -3.903 1.00 65.06 296 GLY A C 1
ATOM 2343 O O . GLY A 1 296 ? -15.701 12.504 -3.562 1.00 65.06 296 GLY A O 1
ATOM 2344 N N . GLN A 1 297 ? -15.893 14.211 -5.002 1.00 57.25 297 GLN A N 1
ATOM 2345 C CA . GLN A 1 297 ? -14.849 13.758 -5.939 1.00 57.25 297 GLN A CA 1
ATOM 2346 C C . GLN A 1 297 ? -13.456 13.583 -5.291 1.00 57.25 297 GLN A C 1
ATOM 2348 O O . GLN A 1 297 ? -12.630 12.847 -5.819 1.00 57.25 297 GLN A O 1
ATOM 2353 N N . GLY A 1 298 ? -13.184 14.251 -4.163 1.00 59.19 298 GLY A N 1
ATOM 2354 C CA . GLY A 1 298 ? -11.962 14.048 -3.371 1.00 59.19 298 GLY A CA 1
ATOM 2355 C C . GLY A 1 298 ? -12.051 12.916 -2.337 1.00 59.19 298 GLY A C 1
ATOM 2356 O O . GLY A 1 298 ? -11.046 12.603 -1.708 1.00 59.19 298 GLY A O 1
ATOM 2357 N N . THR A 1 299 ? -13.232 12.322 -2.143 1.00 63.38 299 THR A N 1
ATOM 2358 C CA . THR A 1 299 ? -13.519 11.297 -1.124 1.00 63.38 299 THR A CA 1
ATOM 2359 C C . THR A 1 299 ? -13.739 9.924 -1.759 1.00 63.38 299 THR A C 1
ATOM 2361 O O . THR A 1 299 ? -13.112 8.949 -1.344 1.00 63.38 299 THR A O 1
ATOM 2364 N N . VAL A 1 300 ? -14.594 9.865 -2.788 1.00 67.19 300 VAL A N 1
ATOM 2365 C CA . VAL A 1 300 ? -14.928 8.643 -3.530 1.00 67.19 300 VAL A CA 1
ATOM 2366 C C . VAL A 1 300 ? -13.695 8.120 -4.264 1.00 67.19 300 VAL A C 1
ATOM 2368 O O . VAL A 1 300 ? -13.059 8.849 -5.025 1.00 67.19 300 VAL A O 1
ATOM 2371 N N . GLY A 1 301 ? -13.380 6.838 -4.087 1.00 68.88 301 GLY A N 1
ATOM 2372 C CA . GLY A 1 301 ? -12.285 6.174 -4.803 1.00 68.88 301 GLY A CA 1
ATOM 2373 C C . GLY A 1 301 ? -10.874 6.407 -4.241 1.00 68.88 301 GLY A C 1
ATOM 2374 O O . GLY A 1 301 ? -9.962 5.661 -4.587 1.00 68.88 301 GLY A O 1
ATOM 2375 N N . THR A 1 302 ? -10.677 7.390 -3.361 1.00 69.31 302 THR A N 1
ATOM 2376 C CA . THR A 1 302 ? -9.367 7.733 -2.770 1.00 69.31 302 THR A CA 1
ATOM 2377 C C . THR A 1 302 ? -9.161 7.182 -1.354 1.00 69.31 302 THR A C 1
ATOM 2379 O O . THR A 1 302 ? -8.050 7.243 -0.835 1.00 69.31 302 THR A O 1
ATOM 2382 N N . HIS A 1 303 ? -10.201 6.615 -0.736 1.00 81.44 303 HIS A N 1
ATOM 2383 C CA . HIS A 1 303 ? -10.217 6.200 0.672 1.00 81.44 303 HIS A CA 1
ATOM 2384 C C . HIS A 1 303 ? -10.735 4.774 0.863 1.00 81.44 303 HIS A C 1
ATOM 2386 O O . HIS A 1 303 ? -11.418 4.227 -0.003 1.00 81.44 303 HIS A O 1
ATOM 2392 N N . PHE A 1 304 ? -10.469 4.182 2.028 1.00 89.06 304 PHE A N 1
ATOM 2393 C CA . PHE A 1 304 ? -11.164 2.963 2.444 1.00 89.06 304 PHE A CA 1
ATOM 2394 C C . PHE A 1 304 ? -12.571 3.288 2.955 1.00 89.06 304 PHE A C 1
ATOM 2396 O O . PHE A 1 304 ? -12.768 4.283 3.653 1.00 89.06 304 PHE A O 1
ATOM 2403 N N . GLU A 1 305 ? -13.517 2.404 2.641 1.00 90.94 305 GLU A N 1
ATOM 2404 C CA . GLU A 1 305 ? -14.930 2.473 3.027 1.00 90.94 305 GLU A CA 1
ATOM 2405 C C . GLU A 1 305 ? -15.097 2.675 4.546 1.00 90.94 305 GLU A C 1
ATOM 2407 O O . GLU A 1 305 ? -14.829 1.762 5.347 1.00 90.94 305 GLU A O 1
ATOM 2412 N N . LYS A 1 306 ? -15.514 3.877 4.976 1.00 88.06 306 LYS A N 1
ATOM 2413 C CA . LYS A 1 306 ? -15.465 4.243 6.402 1.00 88.06 306 LYS A CA 1
ATOM 2414 C C . LYS A 1 306 ? -16.412 3.398 7.266 1.00 88.06 306 LYS A C 1
ATOM 2416 O O . LYS A 1 306 ? -16.091 3.191 8.442 1.00 88.06 306 LYS A O 1
ATOM 2421 N N . ARG A 1 307 ? -17.478 2.790 6.719 1.00 91.00 307 ARG A N 1
ATOM 2422 C CA . ARG A 1 307 ? -18.299 1.771 7.417 1.00 91.00 307 ARG A CA 1
ATOM 2423 C C . ARG A 1 307 ? -17.475 0.601 7.957 1.00 91.00 307 ARG A C 1
ATOM 2425 O O . ARG A 1 307 ? -17.838 0.074 9.008 1.00 91.00 307 ARG A O 1
ATOM 2432 N N . VAL A 1 308 ? -16.435 0.148 7.245 1.00 92.31 308 VAL A N 1
ATOM 2433 C CA . VAL A 1 308 ? -15.647 -1.045 7.629 1.00 92.31 308 VAL A CA 1
ATOM 2434 C C . VAL A 1 308 ? -14.308 -0.713 8.272 1.00 92.31 308 VAL A C 1
ATOM 2436 O O . VAL A 1 308 ? -13.796 -1.552 9.014 1.00 92.31 308 VAL A O 1
ATOM 2439 N N . VAL A 1 309 ? -13.761 0.493 8.059 1.00 89.94 309 VAL A N 1
ATOM 2440 C CA . VAL A 1 309 ? -12.483 0.895 8.678 1.00 89.94 309 VAL A CA 1
ATOM 2441 C C . VAL A 1 309 ? -12.591 1.809 9.904 1.00 89.94 309 VAL A C 1
ATOM 2443 O O . VAL A 1 309 ? -11.669 1.830 10.726 1.00 89.94 309 VAL A O 1
ATOM 2446 N N . GLY A 1 310 ? -13.706 2.526 10.080 1.00 86.94 310 GLY A N 1
ATOM 2447 C CA . GLY A 1 310 ? -13.920 3.396 11.237 1.00 86.94 310 GLY A CA 1
ATOM 2448 C C . GLY A 1 310 ? -12.963 4.586 11.241 1.00 86.94 310 GLY A C 1
ATOM 2449 O O . GLY A 1 310 ? -12.996 5.406 10.329 1.00 86.94 310 GLY A O 1
ATOM 2450 N N . ASP A 1 311 ? -12.119 4.701 12.266 1.00 77.38 311 ASP A N 1
ATOM 2451 C CA . ASP A 1 311 ? -11.162 5.813 12.433 1.00 77.38 311 ASP A CA 1
ATOM 2452 C C . ASP A 1 311 ? -9.724 5.448 12.015 1.00 77.38 311 ASP A C 1
ATOM 2454 O O . ASP A 1 311 ? -8.744 5.979 12.540 1.00 77.38 311 ASP A O 1
ATOM 2458 N N . GLU A 1 312 ? -9.591 4.520 11.066 1.00 87.12 312 GLU A N 1
ATOM 2459 C CA . GLU A 1 312 ? -8.336 4.274 10.347 1.00 87.12 312 GLU A CA 1
ATOM 2460 C C . GLU A 1 312 ? -7.891 5.545 9.601 1.00 87.12 312 GLU A C 1
ATOM 2462 O O . GLU A 1 312 ? -8.730 6.316 9.127 1.00 87.12 312 GLU A O 1
ATOM 2467 N N . THR A 1 313 ? -6.581 5.795 9.528 1.00 84.81 313 THR A N 1
ATOM 2468 C CA . THR A 1 313 ? -6.031 7.031 8.954 1.00 84.81 313 THR A CA 1
ATOM 2469 C C . THR A 1 313 ? -6.541 7.338 7.545 1.00 84.81 313 THR A C 1
ATOM 2471 O O . THR A 1 313 ? -6.847 8.498 7.299 1.00 84.81 313 THR A O 1
ATOM 2474 N N . MET A 1 314 ? -6.694 6.358 6.649 1.00 85.31 314 MET A N 1
ATOM 2475 C CA . MET A 1 314 ? -7.130 6.554 5.254 1.00 85.31 314 MET A CA 1
ATOM 2476 C C . MET A 1 314 ? -8.648 6.372 5.043 1.00 85.31 314 MET A C 1
ATOM 2478 O O . MET A 1 314 ? -9.099 6.091 3.931 1.00 85.31 314 MET A O 1
ATOM 2482 N N . ALA A 1 315 ? -9.457 6.543 6.093 1.00 80.75 315 ALA A N 1
ATOM 2483 C CA . ALA A 1 315 ? -10.910 6.690 5.980 1.00 80.75 315 ALA A CA 1
ATOM 2484 C C . ALA A 1 315 ? -11.294 8.088 5.447 1.00 80.75 315 ALA A C 1
ATOM 2486 O O . ALA A 1 315 ? -10.657 9.079 5.803 1.00 80.75 315 ALA A O 1
ATOM 2487 N N . GLY A 1 316 ? -12.381 8.195 4.670 1.00 63.25 316 GLY A N 1
ATOM 2488 C CA . GLY A 1 316 ? -12.783 9.444 3.989 1.00 63.25 316 GLY A CA 1
ATOM 2489 C C . GLY A 1 316 ? -13.156 10.639 4.885 1.00 63.25 316 GLY A C 1
ATOM 2490 O O . GLY A 1 316 ? -13.267 11.760 4.396 1.00 63.25 316 GLY A O 1
ATOM 2491 N N . VAL A 1 317 ? -13.330 10.420 6.195 1.00 67.88 317 VAL A N 1
ATOM 2492 C CA . VAL A 1 317 ? -13.379 11.458 7.243 1.00 67.88 317 VAL A CA 1
ATOM 2493 C C . VAL A 1 317 ? -12.647 10.935 8.478 1.00 67.88 317 VAL A C 1
ATOM 2495 O O . VAL A 1 317 ? -12.949 9.846 8.976 1.00 67.88 317 VAL A O 1
ATOM 2498 N N . THR A 1 318 ? -11.728 11.730 9.021 1.00 61.38 318 THR A N 1
ATOM 2499 C CA . THR A 1 318 ? -10.930 11.390 10.204 1.00 61.38 318 THR A CA 1
ATOM 2500 C C . THR A 1 318 ? -11.662 11.688 11.522 1.00 61.38 318 THR A C 1
ATOM 2502 O O . THR A 1 318 ? -12.440 12.639 11.641 1.00 61.38 318 THR A O 1
ATOM 2505 N N . GLY A 1 319 ? -11.433 10.841 12.532 1.00 62.91 319 GLY A N 1
ATOM 2506 C CA . GLY A 1 319 ? -11.937 11.037 13.896 1.00 62.91 319 GLY A CA 1
ATOM 2507 C C . GLY A 1 319 ? -11.121 12.065 14.695 1.00 62.91 319 GLY A C 1
ATOM 2508 O O . GLY A 1 319 ? -10.230 12.729 14.172 1.00 62.91 319 GLY A O 1
ATOM 2509 N N . VAL A 1 320 ? -11.382 12.177 16.005 1.00 63.50 320 VAL A N 1
ATOM 2510 C CA . VAL A 1 320 ? -10.549 13.011 16.909 1.00 63.50 320 VAL A CA 1
ATOM 2511 C C . VAL A 1 320 ? -9.128 12.440 17.047 1.00 63.50 320 VAL A C 1
ATOM 2513 O O . VAL A 1 320 ? -8.167 13.180 17.237 1.00 63.50 320 VAL A O 1
ATOM 2516 N N . LYS A 1 321 ? -9.013 11.115 16.918 1.00 67.69 321 LYS A N 1
ATOM 2517 C CA . LYS A 1 321 ? -7.783 10.326 16.915 1.00 67.69 321 LYS A CA 1
ATOM 2518 C C . LYS A 1 321 ? -7.874 9.350 15.742 1.00 67.69 321 LYS A C 1
ATOM 2520 O O . LYS A 1 321 ? -8.787 8.527 15.717 1.00 67.69 321 LYS A O 1
ATOM 2525 N N . THR A 1 322 ? -6.973 9.475 14.774 1.00 75.94 322 THR A N 1
ATOM 2526 C CA . THR A 1 322 ? -6.785 8.497 13.691 1.00 75.94 322 THR A CA 1
ATOM 2527 C C . THR A 1 322 ? -5.938 7.324 14.175 1.00 75.94 322 THR A C 1
ATOM 2529 O O . THR A 1 322 ? -5.218 7.458 15.164 1.00 75.94 322 THR A O 1
ATOM 2532 N N . VAL A 1 323 ? -5.997 6.193 13.471 1.00 81.62 323 VAL A N 1
ATOM 2533 C CA . VAL A 1 323 ? -5.150 5.021 13.730 1.00 81.62 323 VAL A CA 1
ATOM 2534 C C . VAL A 1 323 ? -4.466 4.586 12.438 1.00 81.62 323 VAL A C 1
ATOM 2536 O O . VAL A 1 323 ? -5.135 4.120 11.514 1.00 81.62 323 VAL A O 1
ATOM 2539 N N . MET A 1 324 ? -3.138 4.682 12.379 1.00 85.81 324 MET A N 1
ATOM 2540 C CA . MET A 1 324 ? -2.359 4.171 11.249 1.00 85.81 324 MET A CA 1
ATOM 2541 C C . MET A 1 324 ? -2.252 2.648 11.339 1.00 85.81 324 MET A C 1
ATOM 2543 O O . MET A 1 324 ? -1.440 2.108 12.093 1.00 85.81 324 MET A O 1
ATOM 2547 N N . SER A 1 325 ? -3.097 1.931 10.602 1.00 88.06 325 SER A N 1
ATOM 2548 C CA . SER A 1 325 ? -3.196 0.479 10.727 1.00 88.06 325 SER A CA 1
ATOM 2549 C C . SER A 1 325 ? -2.230 -0.279 9.813 1.00 88.06 325 SER A C 1
ATOM 2551 O O . SER A 1 325 ? -1.661 0.242 8.851 1.00 88.06 325 SER A O 1
ATOM 2553 N N . ARG A 1 326 ? -2.129 -1.591 10.057 1.00 92.38 326 ARG A N 1
ATOM 2554 C CA . ARG A 1 326 ? -1.445 -2.529 9.155 1.00 92.38 326 ARG A CA 1
ATOM 2555 C C . ARG A 1 326 ? -2.072 -2.586 7.755 1.00 92.38 326 ARG A C 1
ATOM 2557 O O . ARG A 1 326 ? -1.381 -3.004 6.835 1.00 92.38 326 ARG A O 1
ATOM 2564 N N . LEU A 1 327 ? -3.331 -2.167 7.578 1.00 92.06 327 LEU A N 1
ATOM 2565 C CA . LEU A 1 327 ? -4.012 -2.155 6.280 1.00 92.06 327 LEU A CA 1
ATOM 2566 C C . LEU A 1 327 ? -3.462 -1.054 5.361 1.00 92.06 327 LEU A C 1
ATOM 2568 O O . LEU A 1 327 ? -3.124 -1.338 4.213 1.00 92.06 327 LEU A O 1
ATOM 2572 N N . THR A 1 328 ? -3.275 0.165 5.877 1.00 89.50 328 THR A N 1
ATOM 2573 C CA . THR A 1 328 ? -2.613 1.245 5.126 1.00 89.50 328 THR A CA 1
ATOM 2574 C C . THR A 1 328 ? -1.164 0.876 4.802 1.00 89.50 328 THR A C 1
ATOM 2576 O O . THR A 1 328 ? -0.735 0.997 3.657 1.00 89.50 328 THR A O 1
ATOM 2579 N N . LEU A 1 329 ? -0.412 0.316 5.757 1.00 92.00 329 LEU A N 1
ATOM 2580 C CA . LEU A 1 329 ? 0.964 -0.135 5.489 1.00 92.00 329 LEU A CA 1
ATOM 2581 C C . LEU A 1 329 ? 1.033 -1.298 4.476 1.00 92.00 329 LEU A C 1
ATOM 2583 O O . LEU A 1 329 ? 2.005 -1.411 3.722 1.00 92.00 329 LEU A O 1
ATOM 2587 N N . ALA A 1 330 ? -0.018 -2.118 4.391 1.00 91.38 330 ALA A N 1
ATOM 2588 C CA . ALA A 1 330 ? -0.162 -3.142 3.363 1.00 91.38 330 ALA A CA 1
ATOM 2589 C C . ALA A 1 330 ? -0.441 -2.563 1.971 1.00 91.38 330 ALA A C 1
ATOM 2591 O O . ALA A 1 330 ? 0.177 -3.020 1.012 1.00 91.38 330 ALA A O 1
ATOM 2592 N N . PHE A 1 331 ? -1.250 -1.506 1.854 1.00 89.62 331 PHE A N 1
ATOM 2593 C CA . PHE A 1 331 ? -1.397 -0.756 0.600 1.00 89.62 331 PHE A CA 1
ATOM 2594 C C . PHE A 1 331 ? -0.050 -0.180 0.127 1.00 89.62 331 PHE A C 1
ATOM 2596 O O . PHE A 1 331 ? 0.354 -0.404 -1.014 1.00 89.62 331 PHE A O 1
ATOM 2603 N N . PHE A 1 332 ? 0.722 0.451 1.022 1.00 86.38 332 PHE A N 1
ATOM 2604 C CA . PHE A 1 332 ? 2.077 0.926 0.701 1.00 86.38 332 PHE A CA 1
ATOM 2605 C C . PHE A 1 332 ? 3.032 -0.215 0.297 1.00 86.38 332 PHE A C 1
ATOM 2607 O O . PHE A 1 332 ? 3.893 -0.012 -0.559 1.00 86.38 332 PHE A O 1
ATOM 2614 N N . THR A 1 333 ? 2.857 -1.427 0.833 1.00 88.31 333 THR A N 1
ATOM 2615 C CA . THR A 1 333 ? 3.654 -2.613 0.461 1.00 88.31 333 THR A CA 1
ATOM 2616 C C . THR A 1 333 ? 3.284 -3.161 -0.921 1.00 88.31 333 THR A C 1
ATOM 2618 O O . THR A 1 333 ? 4.175 -3.422 -1.737 1.00 88.31 333 THR A O 1
ATOM 2621 N N . ASP A 1 334 ? 1.983 -3.325 -1.185 1.00 84.88 334 ASP A N 1
ATOM 2622 C CA . ASP A 1 334 ? 1.438 -3.824 -2.454 1.00 84.88 334 ASP A CA 1
ATOM 2623 C C . ASP A 1 334 ? 1.645 -2.820 -3.605 1.00 84.88 334 ASP A C 1
ATOM 2625 O O . ASP A 1 334 ? 1.745 -3.233 -4.759 1.00 84.88 334 ASP A O 1
ATOM 2629 N N . SER A 1 335 ? 1.800 -1.522 -3.301 1.00 80.81 335 SER A N 1
ATOM 2630 C CA . SER A 1 335 ? 2.125 -0.468 -4.279 1.00 80.81 335 SER A CA 1
ATOM 2631 C C . SER A 1 335 ? 3.430 -0.704 -5.052 1.00 80.81 335 SER A C 1
ATOM 2633 O O . SER A 1 335 ? 3.629 -0.166 -6.137 1.00 80.81 335 SER A O 1
ATOM 2635 N N . GLY A 1 336 ? 4.355 -1.492 -4.493 1.00 79.19 336 GLY A N 1
ATOM 2636 C CA . GLY A 1 336 ? 5.633 -1.816 -5.123 1.00 79.19 336 GLY A CA 1
ATOM 2637 C C . GLY A 1 336 ? 6.707 -0.722 -5.052 1.00 79.19 336 GLY A C 1
ATOM 2638 O O . GLY A 1 336 ? 7.878 -1.055 -5.232 1.00 79.19 336 GLY A O 1
ATOM 2639 N N . TRP A 1 337 ? 6.369 0.534 -4.739 1.00 79.38 337 TRP A N 1
ATOM 2640 C CA . TRP A 1 337 ? 7.334 1.645 -4.653 1.00 79.38 337 TRP A CA 1
ATOM 2641 C C . TRP A 1 337 ? 8.156 1.671 -3.361 1.00 79.38 337 TRP A C 1
ATOM 2643 O O . TRP A 1 337 ? 9.253 2.237 -3.338 1.00 79.38 337 TRP A O 1
ATOM 2653 N N . TRP A 1 338 ? 7.626 1.073 -2.295 1.00 83.44 338 TRP A N 1
ATOM 2654 C CA . TRP A 1 338 ? 8.135 1.229 -0.938 1.00 83.44 338 TRP A CA 1
ATOM 2655 C C . TRP A 1 338 ? 8.456 -0.122 -0.282 1.00 83.44 338 TRP A C 1
ATOM 2657 O O . TRP A 1 338 ? 7.739 -1.111 -0.445 1.00 83.44 338 TRP A O 1
ATOM 2667 N N . ASP A 1 339 ? 9.536 -0.145 0.494 1.00 85.19 339 ASP A N 1
ATOM 2668 C CA . ASP A 1 339 ? 9.769 -1.117 1.561 1.00 85.19 339 ASP A CA 1
ATOM 2669 C C . ASP A 1 339 ? 9.290 -0.476 2.880 1.00 85.19 339 ASP A C 1
ATOM 2671 O O . ASP A 1 339 ? 9.593 0.691 3.140 1.00 85.19 339 ASP A O 1
ATOM 2675 N N . VAL A 1 340 ? 8.491 -1.202 3.674 1.00 88.00 340 VAL A N 1
ATOM 2676 C CA . VAL A 1 340 ? 7.624 -0.617 4.720 1.00 88.00 340 VAL A CA 1
ATOM 2677 C C . VAL A 1 340 ? 7.893 -1.228 6.098 1.00 88.00 340 VAL A C 1
ATOM 2679 O O . VAL A 1 340 ? 7.849 -2.451 6.250 1.00 88.00 340 VAL A O 1
ATOM 2682 N N . ASP A 1 341 ? 8.110 -0.392 7.119 1.00 86.56 341 ASP A N 1
ATOM 2683 C CA . ASP A 1 341 ? 8.229 -0.840 8.512 1.00 86.56 341 ASP A CA 1
ATOM 2684 C C . ASP A 1 341 ? 6.859 -0.960 9.200 1.00 86.56 341 ASP A C 1
ATOM 2686 O O . ASP A 1 341 ? 6.288 -0.009 9.736 1.00 86.56 341 ASP A O 1
ATOM 2690 N N . TYR A 1 342 ? 6.357 -2.192 9.241 1.00 82.38 342 TYR A N 1
ATOM 2691 C CA . TYR A 1 342 ? 5.125 -2.560 9.936 1.00 82.38 342 TYR A CA 1
ATOM 2692 C C . TYR A 1 342 ? 5.202 -2.497 11.474 1.00 82.38 342 TYR A C 1
ATOM 2694 O O . TYR A 1 342 ? 4.175 -2.723 12.123 1.00 82.38 342 TYR A O 1
ATOM 2702 N N . SER A 1 343 ? 6.369 -2.239 12.077 1.00 82.12 343 SER A N 1
ATOM 2703 C CA . SER A 1 343 ? 6.500 -2.045 13.531 1.00 82.12 343 SER A CA 1
ATOM 2704 C C . SER A 1 343 ? 5.856 -0.739 14.011 1.00 82.12 343 SER A C 1
ATOM 2706 O O . SER A 1 343 ? 5.482 -0.629 15.177 1.00 82.12 343 SER A O 1
ATOM 2708 N N . LEU A 1 344 ? 5.667 0.217 13.094 1.00 81.12 344 LEU A N 1
ATOM 2709 C CA . LEU A 1 344 ? 5.065 1.528 13.345 1.00 81.12 344 LEU A CA 1
ATOM 2710 C C . LEU A 1 344 ? 3.537 1.543 13.166 1.00 81.12 344 LEU A C 1
ATOM 2712 O O . LEU A 1 344 ? 2.918 2.592 13.327 1.00 81.12 344 LEU A O 1
ATOM 2716 N N . ALA A 1 345 ? 2.924 0.393 12.858 1.00 81.19 345 ALA A N 1
ATOM 2717 C CA . ALA A 1 345 ? 1.472 0.251 12.833 1.00 81.19 345 ALA A CA 1
ATOM 2718 C C . ALA A 1 345 ? 0.881 0.327 14.248 1.00 81.19 345 ALA A C 1
ATOM 2720 O O . ALA A 1 345 ? 1.294 -0.394 15.160 1.00 81.19 345 ALA A O 1
ATOM 2721 N N . GLU A 1 346 ? -0.146 1.150 14.412 1.00 79.56 346 GLU A N 1
ATOM 2722 C CA . GLU A 1 346 ? -0.853 1.329 15.672 1.00 79.56 346 GLU A CA 1
ATOM 2723 C C . GLU A 1 346 ? -1.841 0.188 15.969 1.00 79.56 346 GLU A C 1
ATOM 2725 O O . GLU A 1 346 ? -2.248 -0.601 15.107 1.00 79.56 346 GLU A O 1
ATOM 2730 N N . ALA A 1 347 ? -2.264 0.106 17.234 1.00 75.38 347 ALA A N 1
ATOM 2731 C CA . ALA A 1 347 ? -3.232 -0.880 17.695 1.00 75.38 347 ALA A CA 1
ATOM 2732 C C . ALA A 1 347 ? -4.654 -0.539 17.209 1.00 75.38 347 ALA A C 1
ATOM 2734 O O . ALA A 1 347 ? -5.441 0.100 17.904 1.00 75.38 347 ALA A O 1
ATOM 2735 N N . TRP A 1 348 ? -4.990 -0.995 16.005 1.00 83.75 348 TRP A N 1
ATOM 2736 C CA . TRP A 1 348 ? -6.334 -0.902 15.438 1.00 83.75 348 TRP A CA 1
ATOM 2737 C C . TRP A 1 348 ? -7.273 -1.932 16.090 1.00 83.75 348 TRP A C 1
ATOM 2739 O O . TRP A 1 348 ? -6.959 -3.126 16.152 1.00 83.75 348 TRP A O 1
ATOM 2749 N N . TYR A 1 349 ? -8.419 -1.462 16.597 1.00 82.69 349 TYR A N 1
ATOM 2750 C CA . TYR A 1 349 ? -9.450 -2.280 17.263 1.00 82.69 349 TYR A CA 1
ATOM 2751 C C . TYR A 1 349 ? -10.791 -2.304 16.511 1.00 82.69 349 TYR A C 1
ATOM 2753 O O . TYR A 1 349 ? -11.562 -3.248 16.681 1.00 82.69 349 TYR A O 1
ATOM 2761 N N . TYR A 1 350 ? -11.062 -1.304 15.667 1.00 86.75 350 TYR A N 1
ATOM 2762 C CA . TYR A 1 350 ? -12.295 -1.223 14.883 1.00 86.75 350 TYR A CA 1
ATOM 2763 C C . TYR A 1 350 ? -12.419 -2.422 13.938 1.00 86.75 350 TYR A C 1
ATOM 2765 O O . TYR A 1 350 ? -11.446 -2.790 13.287 1.00 86.75 350 TYR A O 1
ATOM 2773 N N . GLY A 1 351 ? -13.581 -3.077 13.892 1.00 89.75 351 GLY A N 1
ATOM 2774 C CA . GLY A 1 351 ? -13.794 -4.283 13.078 1.00 89.75 351 GLY A CA 1
ATOM 2775 C C . GLY A 1 351 ? -13.075 -5.559 13.553 1.00 89.75 351 GLY A C 1
ATOM 2776 O O . GLY A 1 351 ? -13.341 -6.645 13.031 1.00 89.75 351 GLY A O 1
ATOM 2777 N N . LYS A 1 352 ? -12.176 -5.474 14.542 1.00 89.44 352 LYS A N 1
ATOM 2778 C CA . LYS A 1 352 ? -11.259 -6.569 14.879 1.00 89.44 352 LYS A CA 1
ATOM 2779 C C . LYS A 1 352 ? -11.994 -7.805 15.393 1.00 89.44 352 LYS A C 1
ATOM 2781 O O . LYS A 1 352 ? -12.750 -7.732 16.357 1.00 89.44 352 LYS A O 1
ATOM 2786 N N . ASN A 1 353 ? -11.721 -8.953 14.777 1.00 88.19 353 ASN A N 1
ATOM 2787 C CA . ASN A 1 353 ? -12.356 -10.246 15.050 1.00 88.19 353 ASN A CA 1
ATOM 2788 C C . ASN A 1 353 ? -13.896 -10.300 14.894 1.00 88.19 353 ASN A C 1
ATOM 2790 O O . ASN A 1 353 ? -14.495 -11.298 15.299 1.00 88.19 353 ASN A O 1
ATOM 2794 N N . LEU A 1 354 ? -14.551 -9.287 14.307 1.00 91.38 354 LEU A N 1
ATOM 2795 C CA . LEU A 1 354 ? -16.022 -9.241 14.192 1.00 91.38 354 LEU A CA 1
ATOM 2796 C C . LEU A 1 354 ? -16.592 -10.170 13.094 1.00 91.38 354 LEU A C 1
ATOM 2798 O O . LEU A 1 354 ? -17.800 -10.408 13.041 1.00 91.38 354 LEU A O 1
ATOM 2802 N N . GLY A 1 355 ? -15.725 -10.762 12.268 1.00 93.69 355 GLY A N 1
ATOM 2803 C CA . GLY A 1 355 ? -16.042 -11.820 11.310 1.00 93.69 355 GLY A CA 1
ATOM 2804 C C . GLY A 1 355 ? -16.599 -11.326 9.973 1.00 93.69 355 GLY A C 1
ATOM 2805 O O . GLY A 1 355 ? -16.855 -10.142 9.764 1.00 93.69 355 GLY A O 1
ATOM 2806 N N . CYS A 1 356 ? -16.815 -12.257 9.038 1.00 94.75 356 CYS A N 1
ATOM 2807 C CA . CYS A 1 356 ? -17.245 -11.916 7.677 1.00 94.75 356 CYS A CA 1
ATOM 2808 C C . CYS A 1 356 ? -18.563 -11.129 7.617 1.00 94.75 356 CYS A C 1
ATOM 2810 O O . CYS A 1 356 ? -18.676 -10.224 6.799 1.00 94.75 356 CYS A O 1
ATOM 2812 N N . SER A 1 357 ? -19.530 -11.403 8.499 1.00 93.25 357 SER A N 1
ATOM 2813 C CA . SER A 1 357 ? -20.795 -10.655 8.531 1.00 93.25 357 SER A CA 1
ATOM 2814 C C . SER A 1 357 ? -20.658 -9.197 8.983 1.00 93.25 357 SER A C 1
ATOM 2816 O O . SER A 1 357 ? -21.606 -8.447 8.802 1.00 93.25 357 SER A O 1
ATOM 2818 N N . PHE A 1 358 ? -19.528 -8.772 9.559 1.00 95.62 358 PHE A N 1
ATOM 2819 C CA . PHE A 1 358 ? -19.270 -7.351 9.824 1.00 95.62 358 PHE A CA 1
ATOM 2820 C C . PHE A 1 358 ? -18.839 -6.612 8.548 1.00 95.62 358 PHE A C 1
ATOM 2822 O O . PHE A 1 358 ? -19.374 -5.558 8.223 1.00 95.62 358 PHE A O 1
ATOM 2829 N N . VAL A 1 359 ? -17.874 -7.180 7.819 1.00 95.38 359 VAL A N 1
ATOM 2830 C CA . VAL A 1 359 ? -17.228 -6.514 6.677 1.00 95.38 359 VAL A CA 1
ATOM 2831 C C . VAL A 1 359 ? -17.975 -6.745 5.352 1.00 95.38 359 VAL A C 1
ATOM 2833 O O . VAL A 1 359 ? -18.103 -5.814 4.560 1.00 95.38 359 VAL A O 1
ATOM 2836 N N . MET A 1 360 ? -18.533 -7.944 5.127 1.00 94.31 360 MET A N 1
ATOM 2837 C CA . MET A 1 360 ? -19.161 -8.352 3.854 1.00 94.31 360 MET A CA 1
ATOM 2838 C C . MET A 1 360 ? -20.689 -8.170 3.787 1.00 94.31 360 MET A C 1
ATOM 2840 O O . MET A 1 360 ? -21.259 -8.331 2.708 1.00 94.31 360 MET A O 1
ATOM 2844 N N . GLU A 1 361 ? -21.362 -7.889 4.905 1.00 94.81 361 GLU A N 1
ATOM 2845 C CA . GLU A 1 361 ? -22.813 -7.644 4.967 1.00 94.81 361 GLU A CA 1
ATOM 2846 C C . GLU A 1 361 ? -23.092 -6.203 5.433 1.00 94.81 361 GLU A C 1
ATOM 2848 O O . GLU A 1 361 ? -22.186 -5.458 5.810 1.00 94.81 361 GLU A O 1
ATOM 2853 N N . SER A 1 362 ? -24.363 -5.802 5.428 1.00 95.81 362 SER A N 1
ATOM 2854 C CA . SER A 1 362 ? -24.788 -4.523 5.999 1.00 95.81 362 SER A CA 1
ATOM 2855 C C . SER A 1 362 ? -24.671 -4.511 7.530 1.00 95.81 362 SER A C 1
ATOM 2857 O O . SER A 1 362 ? -24.845 -5.530 8.208 1.00 95.81 362 SER A O 1
ATOM 2859 N N . CYS A 1 363 ? -24.508 -3.319 8.107 1.00 95.31 363 CYS A N 1
ATOM 2860 C CA . CYS A 1 363 ? -24.547 -3.122 9.559 1.00 95.31 363 CYS A CA 1
ATOM 2861 C C . CYS A 1 363 ? -25.856 -3.618 10.203 1.00 95.31 363 CYS A C 1
ATOM 2863 O O . CYS A 1 363 ? -25.835 -4.123 11.323 1.00 95.31 363 CYS A O 1
ATOM 2865 N N . TYR A 1 364 ? -26.991 -3.545 9.498 1.00 96.12 364 TYR A N 1
ATOM 2866 C CA . TYR A 1 364 ? -28.262 -4.106 9.968 1.00 96.12 364 TYR A CA 1
ATOM 2867 C C . TYR A 1 364 ? -28.225 -5.637 10.072 1.00 96.12 364 TYR A C 1
ATOM 2869 O O . TYR A 1 364 ? -28.631 -6.186 11.099 1.00 96.12 364 TYR A O 1
ATOM 2877 N N . ALA A 1 365 ? -27.691 -6.331 9.061 1.00 95.75 365 ALA A N 1
ATOM 2878 C CA . ALA A 1 365 ? -27.535 -7.785 9.096 1.00 95.75 365 ALA A CA 1
ATOM 2879 C C . ALA A 1 365 ? -26.606 -8.217 10.243 1.00 95.75 365 ALA A C 1
ATOM 2881 O O . ALA A 1 365 ? -26.961 -9.093 11.037 1.00 95.75 365 ALA A O 1
ATOM 2882 N N . TYR A 1 366 ? -25.467 -7.535 10.394 1.00 96.38 366 TYR A N 1
ATOM 2883 C CA . TYR A 1 366 ? -24.541 -7.727 11.510 1.00 96.38 366 TYR A CA 1
ATOM 2884 C C . TYR A 1 366 ? -25.216 -7.514 12.876 1.00 96.38 366 TYR A C 1
ATOM 2886 O O . TYR A 1 366 ? -25.180 -8.406 13.725 1.00 96.38 366 TYR A O 1
ATOM 2894 N N . MET A 1 367 ? -25.891 -6.376 13.087 1.00 95.81 367 MET A N 1
ATOM 2895 C CA . MET A 1 367 ? -26.575 -6.072 14.350 1.00 95.81 367 MET A CA 1
ATOM 2896 C C . MET A 1 367 ? -27.652 -7.106 14.690 1.00 95.81 367 MET A C 1
ATOM 2898 O O . MET A 1 367 ? -27.766 -7.505 15.848 1.00 95.81 367 MET A O 1
ATOM 2902 N N . MET A 1 368 ? -28.424 -7.565 13.701 1.00 94.56 368 MET A N 1
ATOM 2903 C CA . MET A 1 368 ? -29.428 -8.616 13.897 1.00 94.56 368 MET A CA 1
ATOM 2904 C C . MET A 1 368 ? -28.784 -9.931 14.354 1.00 94.56 368 MET A C 1
ATOM 2906 O O . MET A 1 368 ? -29.245 -10.521 15.332 1.00 94.56 368 MET A O 1
ATOM 2910 N N . ARG A 1 369 ? -27.681 -10.352 13.719 1.00 94.94 369 ARG A N 1
ATOM 2911 C CA . ARG A 1 369 ? -26.914 -11.547 14.119 1.00 94.94 369 ARG A CA 1
ATOM 2912 C C . ARG A 1 369 ? -26.332 -11.418 15.530 1.00 94.94 369 ARG A C 1
ATOM 2914 O O . ARG A 1 369 ? -26.429 -12.363 16.309 1.00 94.94 369 ARG A O 1
ATOM 2921 N N . MET A 1 370 ? -25.756 -10.265 15.883 1.00 94.38 370 MET A N 1
ATOM 2922 C CA . MET A 1 370 ? -25.171 -10.056 17.215 1.00 94.38 370 MET A CA 1
ATOM 2923 C C . MET A 1 370 ? -26.233 -10.058 18.316 1.00 94.38 370 MET A C 1
ATOM 2925 O O . MET A 1 370 ? -26.056 -10.751 19.317 1.00 94.38 370 MET A O 1
ATOM 2929 N N . LYS A 1 371 ? -27.379 -9.397 18.102 1.00 93.50 371 LYS A N 1
ATOM 2930 C CA . LYS A 1 371 ? -28.522 -9.428 19.034 1.00 93.50 371 LYS A CA 1
ATOM 2931 C C . LYS A 1 371 ? -29.065 -10.845 19.233 1.00 93.50 371 LYS A C 1
ATOM 2933 O O . LYS A 1 371 ? -29.278 -11.252 20.370 1.00 93.50 371 LYS A O 1
ATOM 2938 N N . GLN A 1 372 ? -29.227 -11.615 18.154 1.00 93.75 372 GLN A N 1
ATOM 2939 C CA . GLN A 1 372 ? -29.637 -13.027 18.221 1.00 93.75 372 GLN A CA 1
ATOM 2940 C C . GLN A 1 372 ? -28.633 -13.902 18.991 1.00 93.75 372 GLN A C 1
ATOM 2942 O O . GLN A 1 372 ? -29.036 -14.848 19.659 1.00 93.75 372 GLN A O 1
ATOM 2947 N N . ALA A 1 373 ? -27.340 -13.572 18.930 1.00 91.75 373 ALA A N 1
ATOM 2948 C CA . ALA A 1 373 ? -26.276 -14.257 19.661 1.00 91.75 373 ALA A CA 1
ATOM 2949 C C . ALA A 1 373 ? -26.028 -13.713 21.087 1.00 91.75 373 ALA A C 1
ATOM 2951 O O . ALA A 1 373 ? -25.101 -14.182 21.748 1.00 91.75 373 ALA A O 1
ATOM 2952 N N . GLY A 1 374 ? -26.791 -12.716 21.555 1.00 87.31 374 GLY A N 1
ATOM 2953 C CA . GLY A 1 374 ? -26.581 -12.066 22.857 1.00 87.31 374 GLY A CA 1
ATOM 2954 C C . GLY A 1 374 ? -25.273 -11.267 22.973 1.00 87.31 374 GLY A C 1
ATOM 2955 O O . GLY A 1 374 ? -24.769 -11.080 24.079 1.00 87.31 374 GLY A O 1
ATOM 2956 N N . LYS A 1 375 ? -24.695 -10.828 21.848 1.00 87.50 375 LYS A N 1
ATOM 2957 C CA . LYS A 1 375 ? -23.400 -10.129 21.762 1.00 87.50 375 LYS A CA 1
ATOM 2958 C C . LYS A 1 375 ? -23.563 -8.613 21.608 1.00 87.50 375 LYS A C 1
ATOM 2960 O O . LYS A 1 375 ? -24.622 -8.135 21.202 1.00 87.50 375 LYS A O 1
ATOM 2965 N N . SER A 1 376 ? -22.490 -7.866 21.894 1.00 86.62 376 SER A N 1
ATOM 2966 C CA . SER A 1 376 ? -22.426 -6.424 21.610 1.00 86.62 376 SER A CA 1
ATOM 2967 C C . SER A 1 376 ? -22.651 -6.150 20.119 1.00 86.62 376 SER A C 1
ATOM 2969 O O . SER A 1 376 ? -22.192 -6.906 19.263 1.00 86.62 376 SER A O 1
ATOM 2971 N N . THR A 1 377 ? -23.351 -5.058 19.814 1.00 92.25 377 THR A N 1
ATOM 2972 C CA . THR A 1 377 ? -23.560 -4.564 18.445 1.00 92.25 377 THR A CA 1
ATOM 2973 C C . THR A 1 377 ? -22.440 -3.645 17.964 1.00 92.25 377 THR A C 1
ATOM 2975 O O . THR A 1 377 ? -22.495 -3.204 16.817 1.00 92.25 377 THR A O 1
ATOM 2978 N N . GLU A 1 378 ? -21.442 -3.351 18.810 1.00 89.81 378 GLU A N 1
ATOM 2979 C CA . GLU A 1 378 ? -20.281 -2.521 18.464 1.00 89.81 378 GLU A CA 1
ATOM 2980 C C . GLU A 1 378 ? -19.672 -2.927 17.108 1.00 89.81 378 GLU A C 1
ATOM 2982 O O . GLU A 1 378 ? -19.555 -4.126 16.823 1.00 89.81 378 GLU A O 1
ATOM 2987 N N . PRO A 1 379 ? -19.275 -1.956 16.263 1.00 91.69 379 PRO A N 1
ATOM 2988 C CA . PRO A 1 379 ? -19.280 -0.500 16.485 1.00 91.69 379 PRO A CA 1
ATOM 2989 C C . PRO A 1 379 ? -20.643 0.194 16.261 1.00 91.69 379 PRO A C 1
ATOM 2991 O O . PRO A 1 379 ? -20.732 1.421 16.354 1.00 91.69 379 PRO A O 1
ATOM 2994 N N . TYR A 1 380 ? -21.702 -0.561 15.952 1.00 94.62 380 TYR A N 1
ATOM 2995 C CA . TYR A 1 380 ? -23.031 -0.032 15.638 1.00 94.62 380 TYR A CA 1
ATOM 2996 C C . TYR A 1 380 ? -23.985 -0.045 16.844 1.00 94.62 380 TYR A C 1
ATOM 2998 O O . TYR A 1 380 ? -23.780 -0.732 17.850 1.00 94.62 380 TYR A O 1
ATOM 3006 N N . CYS A 1 381 ? -25.060 0.729 16.741 1.00 93.25 381 CYS A N 1
ATOM 3007 C CA . CYS A 1 381 ? -26.044 0.926 17.797 1.00 93.25 381 CYS A CA 1
ATOM 3008 C C . CYS A 1 381 ? -27.430 1.267 17.223 1.00 93.25 381 CYS A C 1
ATOM 3010 O O . CYS A 1 381 ? -27.588 1.534 16.039 1.00 93.25 381 CYS A O 1
ATOM 3012 N N . ASP A 1 382 ? -28.455 1.246 18.068 1.00 91.00 382 ASP A N 1
ATOM 3013 C CA . ASP A 1 382 ? -29.862 1.388 17.675 1.00 91.00 382 ASP A CA 1
ATOM 3014 C C . ASP A 1 382 ? -30.712 2.180 18.685 1.00 91.00 382 ASP A C 1
ATOM 3016 O O . ASP A 1 382 ? -31.933 2.228 18.568 1.00 91.00 382 ASP A O 1
ATOM 3020 N N . GLU A 1 383 ? -30.070 2.797 19.677 1.00 90.00 383 GLU A N 1
ATOM 3021 C CA . GLU A 1 383 ? -30.706 3.589 20.733 1.00 90.00 383 GLU A CA 1
ATOM 3022 C C . GLU A 1 383 ? -30.231 5.050 20.614 1.00 90.00 383 GLU A C 1
ATOM 3024 O O . GLU A 1 383 ? -29.155 5.360 21.138 1.00 90.00 383 GLU A O 1
ATOM 3029 N N . PRO A 1 384 ? -30.981 5.933 19.922 1.00 90.69 384 PRO A N 1
ATOM 3030 C CA . PRO A 1 384 ? -30.579 7.318 19.667 1.00 90.69 384 PRO A CA 1
ATOM 3031 C C . PRO A 1 384 ? -30.152 8.069 20.932 1.00 90.69 384 PRO A C 1
ATOM 3033 O O . PRO A 1 384 ? -30.690 7.835 22.015 1.00 90.69 384 PRO A O 1
ATOM 3036 N N . ASP A 1 385 ? -29.171 8.960 20.787 1.00 86.88 385 ASP A N 1
ATOM 3037 C CA . ASP A 1 385 ? -28.610 9.819 21.842 1.00 86.88 385 ASP A CA 1
ATOM 3038 C C . ASP A 1 385 ? -28.032 9.106 23.082 1.00 86.88 385 ASP A C 1
ATOM 3040 O O . ASP A 1 385 ? -27.555 9.770 24.004 1.00 86.88 385 ASP A O 1
ATOM 3044 N N . THR A 1 386 ? -28.020 7.768 23.134 1.00 92.12 386 THR A N 1
ATOM 3045 C CA . THR A 1 386 ? -27.394 7.027 24.240 1.00 92.12 386 THR A CA 1
ATOM 3046 C C . THR A 1 386 ? -25.876 6.977 24.099 1.00 92.12 386 THR A C 1
ATOM 3048 O O . THR A 1 386 ? -25.340 6.814 23.002 1.00 92.12 386 THR A O 1
ATOM 3051 N N . LEU A 1 387 ? -25.175 7.088 25.226 1.00 92.19 387 LEU A N 1
ATOM 3052 C CA . LEU A 1 387 ? -23.728 6.929 25.312 1.00 92.19 387 LEU A CA 1
ATOM 3053 C C . LEU A 1 387 ? -23.387 5.451 25.491 1.00 92.19 387 LEU A C 1
ATOM 3055 O O . LEU A 1 387 ? -23.779 4.844 26.487 1.00 92.19 387 LEU A O 1
ATOM 3059 N N . LYS A 1 388 ? -22.655 4.876 24.537 1.00 93.00 388 LYS A N 1
ATOM 3060 C CA . LYS A 1 388 ? -22.221 3.470 24.544 1.00 93.00 388 LYS A CA 1
ATOM 3061 C C . LYS A 1 388 ? -20.701 3.379 24.413 1.00 93.00 388 LYS A C 1
ATOM 3063 O O . LYS A 1 388 ? -20.062 4.294 23.895 1.00 93.00 388 LYS A O 1
ATOM 3068 N N . CYS A 1 389 ? -20.115 2.280 24.883 1.00 91.81 389 CYS A N 1
ATOM 3069 C CA . CYS A 1 389 ? -18.690 2.027 24.702 1.00 91.81 389 CYS A CA 1
ATOM 3070 C C . CYS A 1 389 ? -18.326 1.791 23.234 1.00 91.81 389 CYS A C 1
ATOM 3072 O O . CYS A 1 389 ? -19.110 1.258 22.455 1.00 91.81 389 CYS A O 1
ATOM 3074 N N . TYR A 1 390 ? -17.106 2.192 22.893 1.00 88.31 390 TYR A N 1
ATOM 3075 C CA . TYR A 1 390 ? -16.479 2.041 21.590 1.00 88.31 390 TYR A CA 1
ATOM 3076 C C . TYR A 1 390 ? -15.139 1.328 21.800 1.00 88.31 390 TYR A C 1
ATOM 3078 O O . TYR A 1 390 ? -14.150 1.923 22.247 1.00 88.31 390 TYR A O 1
ATOM 3086 N N . HIS A 1 391 ? -15.137 0.014 21.562 1.00 83.19 391 HIS A N 1
ATOM 3087 C CA . HIS A 1 391 ? -13.969 -0.869 21.665 1.00 83.19 391 HIS A CA 1
ATOM 3088 C C . HIS A 1 391 ? -13.275 -0.832 23.038 1.00 83.19 391 HIS A C 1
ATOM 3090 O O . HIS A 1 391 ? -12.053 -0.934 23.129 1.00 83.19 391 HIS A O 1
ATOM 3096 N N . GLN A 1 392 ? -14.053 -0.639 24.111 1.00 84.31 392 GLN A N 1
ATOM 3097 C CA . GLN A 1 392 ? -13.595 -0.478 25.505 1.00 84.31 392 GLN A CA 1
ATOM 3098 C C . GLN A 1 392 ? -12.571 0.659 25.751 1.00 84.31 392 GLN A C 1
ATOM 3100 O O . GLN A 1 392 ? -12.108 0.823 26.880 1.00 84.31 392 GLN A O 1
ATOM 3105 N N . LYS A 1 393 ? -12.213 1.467 24.742 1.00 83.50 393 LYS A N 1
ATOM 3106 C CA . LYS A 1 393 ? -11.181 2.522 24.838 1.00 83.50 393 LYS A CA 1
ATOM 3107 C C . LYS A 1 393 ? -11.706 3.941 24.645 1.00 83.50 393 LYS A C 1
ATOM 3109 O O . LYS A 1 393 ? -11.015 4.888 25.012 1.00 83.50 393 LYS A O 1
ATOM 3114 N N . ALA A 1 394 ? -12.939 4.091 24.181 1.00 88.56 394 ALA A N 1
ATOM 3115 C CA . ALA A 1 394 ? -13.713 5.321 24.283 1.00 88.56 394 ALA A CA 1
ATOM 3116 C C . ALA A 1 394 ? -15.170 4.995 24.639 1.00 88.56 394 ALA A C 1
ATOM 3118 O O . ALA A 1 394 ? -15.585 3.836 24.575 1.00 88.56 394 ALA A O 1
ATOM 3119 N N . PHE A 1 395 ? -15.954 6.018 24.962 1.00 91.81 395 PHE A N 1
ATOM 3120 C CA . PHE A 1 395 ? -17.404 5.998 24.767 1.00 91.81 395 PHE A CA 1
ATOM 3121 C C . PHE A 1 395 ? -17.794 6.989 23.668 1.00 91.81 395 PHE A C 1
ATOM 3123 O O . PHE A 1 395 ? -17.003 7.851 23.283 1.00 91.81 395 PHE A O 1
ATOM 3130 N N . GLY A 1 396 ? -19.006 6.868 23.142 1.00 91.38 396 GLY A N 1
ATOM 3131 C CA . GLY A 1 396 ? -19.526 7.758 22.111 1.00 91.38 396 GLY A CA 1
ATOM 3132 C C . GLY A 1 396 ? -21.046 7.797 22.099 1.00 91.38 396 GLY A C 1
ATOM 3133 O O . GLY A 1 396 ? -21.702 6.914 22.653 1.00 91.38 396 GLY A O 1
ATOM 3134 N N . ILE A 1 397 ? -21.601 8.826 21.466 1.00 91.12 397 ILE A N 1
ATOM 3135 C CA . ILE A 1 397 ? -23.045 8.952 21.261 1.00 91.12 397 ILE A CA 1
ATOM 3136 C C . ILE A 1 397 ? -23.497 8.022 20.135 1.00 91.12 397 ILE A C 1
ATOM 3138 O O . ILE A 1 397 ? -22.814 7.883 19.119 1.00 91.12 397 ILE A O 1
ATOM 3142 N N . CYS A 1 398 ? -24.648 7.378 20.300 1.00 93.06 398 CYS A N 1
ATOM 3143 C CA . CYS A 1 398 ? -25.273 6.622 19.227 1.00 93.06 398 CYS A CA 1
ATOM 3144 C C . CYS A 1 398 ? -25.858 7.585 18.184 1.00 93.06 398 CYS A C 1
ATOM 3146 O O . CYS A 1 398 ? -26.920 8.175 18.393 1.00 93.06 398 CYS A O 1
ATOM 3148 N N . ALA A 1 399 ? -25.143 7.765 17.073 1.00 91.19 399 ALA A N 1
ATOM 3149 C CA . ALA A 1 399 ? -25.363 8.852 16.124 1.00 91.19 399 ALA A CA 1
ATOM 3150 C C . ALA A 1 399 ? -26.480 8.552 15.107 1.00 91.19 399 ALA A C 1
ATOM 3152 O O . ALA A 1 399 ? -26.250 8.489 13.897 1.00 91.19 399 ALA A O 1
ATOM 3153 N N . VAL A 1 400 ? -27.699 8.357 15.612 1.00 93.62 400 VAL A N 1
ATOM 3154 C CA . VAL A 1 400 ? -28.924 8.200 14.813 1.00 93.62 400 VAL A CA 1
ATOM 3155 C C . VAL A 1 400 ? -29.568 9.569 14.604 1.00 93.62 400 VAL A C 1
ATOM 3157 O O . VAL A 1 400 ? -29.812 10.294 15.564 1.00 93.62 400 VAL A O 1
ATOM 3160 N N . GLY A 1 401 ? -29.865 9.917 13.355 1.00 90.19 401 GLY A N 1
ATOM 3161 C CA . GLY A 1 401 ? -30.592 11.127 12.979 1.00 90.19 401 GLY A CA 1
ATOM 3162 C C . GLY A 1 401 ? -31.940 10.816 12.329 1.00 90.19 401 GLY A C 1
ATOM 3163 O O . GLY A 1 401 ? -32.209 9.684 11.916 1.00 90.19 401 GLY A O 1
ATOM 3164 N N . ARG A 1 402 ? -32.776 11.853 12.201 1.00 92.94 402 ARG A N 1
ATOM 3165 C CA . ARG A 1 402 ? -33.989 11.822 11.377 1.00 92.94 402 ARG A CA 1
ATOM 3166 C C . ARG A 1 402 ? -33.845 12.773 10.193 1.00 92.94 402 ARG A C 1
ATOM 3168 O O . ARG A 1 402 ? -33.503 13.939 10.370 1.00 92.94 402 ARG A O 1
ATOM 3175 N N . PHE A 1 403 ? -34.122 12.265 9.003 1.00 91.50 403 PHE A N 1
ATOM 3176 C CA . PHE A 1 403 ? -34.018 12.973 7.735 1.00 91.50 403 PHE A CA 1
ATOM 3177 C C . PHE A 1 403 ? -35.377 13.558 7.322 1.00 91.50 403 PHE A C 1
ATOM 3179 O O . PHE A 1 403 ? -36.433 13.074 7.727 1.00 91.50 403 PHE A O 1
ATOM 3186 N N . THR A 1 404 ? -35.363 14.621 6.514 1.00 93.00 404 THR A N 1
ATOM 3187 C CA . THR A 1 404 ? -36.582 15.274 5.991 1.00 93.00 404 THR A CA 1
ATOM 3188 C C . THR A 1 404 ? -37.254 14.488 4.862 1.00 93.00 404 THR A C 1
ATOM 3190 O O . THR A 1 404 ? -38.413 14.737 4.543 1.00 93.00 404 THR A O 1
ATOM 3193 N N . GLN A 1 405 ? -36.531 13.540 4.267 1.00 91.88 405 GLN A N 1
ATOM 3194 C CA . GLN A 1 405 ? -36.997 12.604 3.248 1.00 91.88 405 GLN A CA 1
ATOM 3195 C C . GLN A 1 405 ? -36.689 11.172 3.707 1.00 91.88 405 GLN A C 1
ATOM 3197 O O . GLN A 1 405 ? -35.872 10.962 4.606 1.00 91.88 405 GLN A O 1
ATOM 3202 N N . SER A 1 406 ? -37.339 10.177 3.102 1.00 93.38 406 SER A N 1
ATOM 3203 C CA . SER A 1 406 ? -36.982 8.774 3.327 1.00 93.38 406 SER A CA 1
ATOM 3204 C C . SER A 1 406 ? -35.612 8.454 2.728 1.00 93.38 406 SER A C 1
ATOM 3206 O O . SER A 1 406 ? -35.309 8.880 1.616 1.00 93.38 406 SER A O 1
ATOM 3208 N N . LEU A 1 407 ? -34.807 7.675 3.450 1.00 94.12 407 LEU A N 1
ATOM 3209 C CA . LEU A 1 407 ? -33.524 7.168 2.964 1.00 94.12 407 LEU A CA 1
ATOM 3210 C C . LEU A 1 407 ? -33.721 6.172 1.803 1.00 94.12 407 LEU A C 1
ATOM 3212 O O . LEU A 1 407 ? -34.782 5.542 1.715 1.00 94.12 407 LEU A O 1
ATOM 3216 N N . PRO A 1 408 ? -32.711 5.962 0.941 1.00 93.31 408 PRO A N 1
ATOM 3217 C CA . PRO A 1 408 ? -32.712 4.879 -0.040 1.00 93.31 408 PRO A CA 1
ATOM 3218 C C . PRO A 1 408 ? -32.972 3.504 0.613 1.00 93.31 408 PRO A C 1
ATOM 3220 O O . PRO A 1 408 ? -32.510 3.265 1.731 1.00 93.31 408 PRO A O 1
ATOM 3223 N N . PRO A 1 409 ? -33.682 2.554 -0.031 1.00 93.50 409 PRO A N 1
ATOM 3224 C CA . PRO A 1 409 ? -34.015 1.260 0.586 1.00 93.50 409 PRO A CA 1
ATOM 3225 C C . PRO A 1 409 ? -32.801 0.431 1.046 1.00 93.50 409 PRO A C 1
ATOM 3227 O O . PRO A 1 409 ? -32.897 -0.343 2.000 1.00 93.50 409 PRO A O 1
ATOM 3230 N N . ASN A 1 410 ? -31.645 0.626 0.406 1.00 92.62 410 ASN A N 1
ATOM 3231 C CA . ASN A 1 410 ? -30.344 0.062 0.779 1.00 92.62 410 ASN A CA 1
ATOM 3232 C C . ASN A 1 410 ? -29.706 0.710 2.032 1.00 92.62 410 ASN A C 1
ATOM 3234 O O . ASN A 1 410 ? -28.742 0.159 2.550 1.00 92.62 410 ASN A O 1
ATOM 3238 N N . GLU A 1 411 ? -30.253 1.808 2.553 1.00 93.56 411 GLU A N 1
ATOM 3239 C CA . GLU A 1 411 ? -29.786 2.540 3.748 1.00 93.56 411 GLU A CA 1
ATOM 3240 C C . GLU A 1 411 ? -30.831 2.567 4.889 1.00 93.56 411 GLU A C 1
ATOM 3242 O O . GLU A 1 411 ? -30.551 3.018 6.000 1.00 93.56 411 GLU A O 1
ATOM 3247 N N . GLN A 1 412 ? -32.050 2.065 4.656 1.00 95.12 412 GLN A N 1
ATOM 3248 C CA . GLN A 1 412 ? -33.123 2.014 5.660 1.00 95.12 412 GLN A CA 1
ATOM 3249 C C . GLN A 1 412 ? -32.885 0.906 6.704 1.00 95.12 412 GLN A C 1
ATOM 3251 O O . GLN A 1 412 ? -33.393 -0.208 6.579 1.00 95.12 412 GLN A O 1
ATOM 3256 N N . TYR A 1 413 ? -32.125 1.191 7.764 1.00 95.25 413 TYR A N 1
ATOM 3257 C CA . TYR A 1 413 ? -31.845 0.220 8.842 1.00 95.25 413 TYR A CA 1
ATOM 3258 C C . TYR A 1 413 ? -32.847 0.244 10.008 1.00 95.25 413 TYR A C 1
ATOM 3260 O O . TYR A 1 413 ? -32.805 -0.630 10.875 1.00 95.25 413 TYR A O 1
ATOM 3268 N N . PHE A 1 414 ? -33.760 1.215 10.032 1.00 94.81 414 PHE A N 1
ATOM 3269 C CA . PHE A 1 414 ? -34.803 1.364 11.049 1.00 94.81 414 PHE A CA 1
ATOM 3270 C C . PHE A 1 414 ? -36.197 1.132 10.445 1.00 94.81 414 PHE A C 1
ATOM 3272 O O . PHE A 1 414 ? -36.380 1.182 9.233 1.00 94.81 414 PHE A O 1
ATOM 3279 N N . LYS A 1 415 ? -37.202 0.874 11.295 1.00 92.25 415 LYS A N 1
ATOM 3280 C CA . LYS A 1 415 ? -38.605 0.705 10.853 1.00 92.25 415 LYS A CA 1
ATOM 3281 C C . LYS A 1 415 ? -39.227 1.991 10.300 1.00 92.25 415 LYS A C 1
ATOM 3283 O O . LYS A 1 415 ? -40.179 1.922 9.533 1.00 92.25 415 LYS A O 1
ATOM 3288 N N . ASP A 1 416 ? -38.729 3.142 10.739 1.00 93.88 416 ASP A N 1
ATOM 3289 C CA . ASP A 1 416 ? -39.063 4.440 10.165 1.00 93.88 416 ASP A CA 1
ATOM 3290 C C . ASP A 1 416 ? -38.072 4.717 9.021 1.00 93.88 416 ASP A C 1
ATOM 3292 O O . ASP A 1 416 ? -36.876 4.843 9.297 1.00 93.88 416 ASP A O 1
ATOM 3296 N N . PRO A 1 417 ? -38.523 4.831 7.758 1.00 94.12 417 PRO A N 1
ATOM 3297 C CA . PRO A 1 417 ? -37.634 5.039 6.617 1.00 94.12 417 PRO A CA 1
ATOM 3298 C C . PRO A 1 417 ? -36.965 6.423 6.616 1.00 94.12 417 PRO A C 1
ATOM 3300 O O . PRO A 1 417 ? -36.083 6.665 5.797 1.00 94.12 417 PRO A O 1
ATOM 3303 N N . SER A 1 418 ? -37.365 7.338 7.509 1.00 94.00 418 SER A N 1
ATOM 3304 C CA . SER A 1 418 ? -36.689 8.621 7.747 1.00 94.00 418 SER A CA 1
ATOM 3305 C C . SER A 1 418 ? -35.586 8.557 8.815 1.00 94.00 418 SER A C 1
ATOM 3307 O O . SER A 1 418 ? -34.977 9.585 9.098 1.00 94.00 418 SER A O 1
ATOM 3309 N N . GLN A 1 419 ? -35.314 7.398 9.429 1.00 94.56 419 GLN A N 1
ATOM 3310 C CA . GLN A 1 419 ? -34.293 7.243 10.477 1.00 94.56 419 GLN A CA 1
ATOM 3311 C C . GLN A 1 419 ? -33.088 6.423 9.997 1.00 94.56 419 GLN A C 1
ATOM 3313 O O . GLN A 1 419 ? -33.237 5.377 9.365 1.00 94.56 419 GLN A O 1
ATOM 3318 N N . GLY A 1 420 ? -31.886 6.882 10.347 1.00 93.81 420 GLY A N 1
ATOM 3319 C CA . GLY A 1 420 ? -30.617 6.239 9.997 1.00 93.81 420 GLY A CA 1
ATOM 3320 C C . GLY A 1 420 ? -29.431 6.879 10.717 1.00 93.81 420 GLY A C 1
ATOM 3321 O O . GLY A 1 420 ? -29.599 7.814 11.497 1.00 93.81 420 GLY A O 1
ATOM 3322 N N . GLY A 1 421 ? -28.223 6.384 10.469 1.00 93.00 421 GLY A N 1
ATOM 3323 C CA . GLY A 1 421 ? -26.988 7.003 10.948 1.00 93.00 421 GLY A CA 1
ATOM 3324 C C . GLY A 1 421 ? -26.749 8.374 10.311 1.00 93.00 421 GLY A C 1
ATOM 3325 O O . GLY A 1 421 ? -27.047 8.588 9.135 1.00 93.00 421 GLY A O 1
ATOM 3326 N N . SER A 1 422 ? -26.207 9.315 11.087 1.00 85.88 422 SER A N 1
ATOM 3327 C CA . SER A 1 422 ? -25.986 10.700 10.643 1.00 85.88 422 SER A CA 1
ATOM 3328 C C . SER A 1 422 ? -24.955 10.826 9.511 1.00 85.88 422 SER A C 1
ATOM 3330 O O . SER A 1 422 ? -25.128 11.645 8.606 1.00 85.88 422 SER A O 1
ATOM 3332 N N . GLY A 1 423 ? -23.900 10.006 9.538 1.00 83.38 423 GLY A N 1
ATOM 3333 C CA . GLY A 1 423 ? -22.831 9.997 8.538 1.00 83.38 423 GLY A CA 1
ATOM 3334 C C . GLY A 1 423 ? -23.278 9.420 7.194 1.00 83.38 423 GLY A C 1
ATOM 3335 O O . GLY A 1 423 ? -23.971 8.407 7.159 1.00 83.38 423 GLY A O 1
ATOM 3336 N N . ALA A 1 424 ? -22.863 10.062 6.096 1.00 84.50 424 ALA A N 1
ATOM 3337 C CA . ALA A 1 424 ? -23.017 9.540 4.734 1.00 84.50 424 ALA A CA 1
ATOM 3338 C C . ALA A 1 424 ? -22.099 8.320 4.535 1.00 84.50 424 ALA A C 1
ATOM 3340 O O . ALA A 1 424 ? -22.586 7.200 4.652 1.00 84.50 424 ALA A O 1
ATOM 3341 N N . LEU A 1 425 ? -20.775 8.571 4.478 1.00 84.38 425 LEU A N 1
ATOM 3342 C CA . LEU A 1 425 ? -19.613 7.651 4.345 1.00 84.38 425 LEU A CA 1
ATOM 3343 C C . LEU A 1 425 ? -19.579 6.410 5.264 1.00 84.38 425 LEU A C 1
ATOM 3345 O O . LEU A 1 425 ? -18.628 5.646 5.298 1.00 84.38 425 LEU A O 1
ATOM 3349 N N . THR A 1 426 ? -20.569 6.248 6.124 1.00 87.75 426 THR A N 1
ATOM 3350 C CA . THR A 1 426 ? -20.770 5.056 6.941 1.00 87.75 426 THR A CA 1
ATOM 3351 C C . THR A 1 426 ? -21.894 4.188 6.367 1.00 87.75 426 THR A C 1
ATOM 3353 O O . THR A 1 426 ? -22.504 3.442 7.121 1.00 87.75 426 THR A O 1
ATOM 3356 N N . ASP A 1 427 ? -22.236 4.321 5.081 1.00 90.81 427 ASP A N 1
ATOM 3357 C CA . ASP A 1 427 ? -23.448 3.789 4.431 1.00 90.81 427 ASP A CA 1
ATOM 3358 C C . ASP A 1 427 ? -24.744 4.108 5.197 1.00 90.81 427 ASP A C 1
ATOM 3360 O O . ASP A 1 427 ? -25.611 3.243 5.322 1.00 90.81 427 ASP A O 1
ATOM 3364 N N . ARG A 1 428 ? -24.860 5.292 5.821 1.00 92.75 428 ARG A N 1
ATOM 3365 C CA . ARG A 1 428 ? -25.914 5.626 6.818 1.00 92.75 428 ARG A CA 1
ATOM 3366 C C . ARG A 1 428 ? -26.012 4.669 8.014 1.00 92.75 428 ARG A C 1
ATOM 3368 O O . ARG A 1 428 ? -27.033 4.645 8.706 1.00 92.75 428 ARG A O 1
ATOM 3375 N N . CYS A 1 429 ? -24.998 3.856 8.298 1.00 94.19 429 CYS A N 1
ATOM 3376 C CA . CYS A 1 429 ? -25.029 2.942 9.434 1.00 94.19 429 CYS A CA 1
ATOM 3377 C C . CYS A 1 429 ? -25.021 3.706 10.768 1.00 94.19 429 CYS A C 1
ATOM 3379 O O . CYS A 1 429 ? -24.222 4.627 10.953 1.00 94.19 429 CYS A O 1
ATOM 3381 N N . PRO A 1 430 ? -25.879 3.328 11.731 1.00 94.12 430 PRO A N 1
ATOM 3382 C CA . PRO A 1 430 ? -25.939 3.986 13.030 1.00 94.12 430 PRO A CA 1
ATOM 3383 C C . PRO A 1 430 ? -24.730 3.579 13.882 1.00 94.12 430 PRO A C 1
ATOM 3385 O O . PRO A 1 430 ? -24.703 2.516 14.504 1.00 94.12 430 PRO A O 1
ATOM 3388 N N . MET A 1 431 ? -23.692 4.412 13.861 1.00 91.06 431 MET A N 1
ATOM 3389 C CA . MET A 1 431 ? -22.428 4.180 14.561 1.00 91.06 431 MET A CA 1
ATOM 3390 C C . MET A 1 431 ? -22.355 4.903 15.906 1.00 91.06 431 MET A C 1
ATOM 3392 O O . MET A 1 431 ? -22.944 5.967 16.107 1.00 91.06 431 MET A O 1
ATOM 3396 N N . ILE A 1 432 ? -21.572 4.328 16.817 1.00 91.19 432 ILE A N 1
ATOM 3397 C CA . ILE A 1 432 ? -21.160 4.963 18.069 1.00 91.19 432 ILE A CA 1
ATOM 3398 C C . ILE A 1 432 ? -20.039 5.960 17.735 1.00 91.19 432 ILE A C 1
ATOM 3400 O O . ILE A 1 432 ? -18.997 5.558 17.224 1.00 91.19 432 ILE A O 1
ATOM 3404 N N . GLN A 1 433 ? -20.252 7.253 17.989 1.00 87.25 433 GLN A N 1
ATOM 3405 C CA . GLN A 1 433 ? -19.317 8.329 17.630 1.00 87.25 433 GLN A CA 1
ATOM 3406 C C . GLN A 1 433 ? -18.681 8.962 18.884 1.00 87.25 433 GLN A C 1
ATOM 3408 O O . GLN A 1 433 ? -19.390 9.608 19.664 1.00 87.25 433 GLN A O 1
ATOM 3413 N N . PRO A 1 434 ? -17.359 8.803 19.107 1.00 86.75 434 PRO A N 1
ATOM 3414 C CA . PRO A 1 434 ? -16.634 9.515 20.160 1.00 86.75 434 PRO A CA 1
ATOM 3415 C C . PRO A 1 434 ? -16.717 11.042 20.010 1.00 86.75 434 PRO A C 1
ATOM 3417 O O . PRO A 1 434 ? -16.701 11.578 18.901 1.00 86.75 434 PRO A O 1
ATOM 3420 N N . MET A 1 435 ? -16.789 11.756 21.133 1.00 82.88 435 MET A N 1
ATOM 3421 C CA . MET A 1 435 ? -17.082 13.191 21.184 1.00 82.88 435 MET A CA 1
ATOM 3422 C C . MET A 1 435 ? -15.855 14.012 21.610 1.00 82.88 435 MET A C 1
ATOM 3424 O O . MET A 1 435 ? -15.023 13.571 22.404 1.00 82.88 435 MET A O 1
ATOM 3428 N N . ARG A 1 436 ? -15.761 15.244 21.087 1.00 74.69 436 ARG A N 1
ATOM 3429 C CA . ARG A 1 436 ? -14.678 16.210 21.382 1.00 74.69 436 ARG A CA 1
ATOM 3430 C C . ARG A 1 436 ? -14.824 16.902 22.745 1.00 74.69 436 ARG A C 1
ATOM 3432 O O . ARG A 1 436 ? -13.856 17.468 23.240 1.00 74.69 436 ARG A O 1
ATOM 3439 N N . SER A 1 437 ? -16.023 16.870 23.318 1.00 75.56 437 SER A N 1
ATOM 3440 C CA . SER A 1 437 ? -16.384 17.396 24.636 1.00 75.56 437 SER A CA 1
ATOM 3441 C C . SER A 1 437 ? -17.574 16.603 25.189 1.00 75.56 437 SER A C 1
ATOM 3443 O O . SER A 1 437 ? -18.255 15.896 24.439 1.00 75.56 437 SER A O 1
ATOM 3445 N N . PHE A 1 438 ? -17.840 16.713 26.491 1.00 80.81 438 PHE A N 1
ATOM 3446 C CA . PHE A 1 438 ? -18.821 15.880 27.190 1.00 80.81 438 PHE A CA 1
ATOM 3447 C C . PHE A 1 438 ? -19.638 16.722 28.181 1.00 80.81 438 PHE A C 1
ATOM 3449 O O . PHE A 1 438 ? -19.106 17.181 29.181 1.00 80.81 438 PHE A O 1
ATOM 3456 N N . PHE A 1 439 ? -20.923 16.976 27.893 1.00 72.75 439 PHE A N 1
ATOM 3457 C CA . PHE A 1 439 ? -21.829 17.798 28.726 1.00 72.75 439 PHE A CA 1
ATOM 3458 C C . PHE A 1 439 ? -21.214 19.117 29.260 1.00 72.75 439 PHE A C 1
ATOM 3460 O O . PHE A 1 439 ? -21.411 19.493 30.414 1.00 72.75 439 PHE A O 1
ATOM 3467 N N . ASN A 1 440 ? -20.493 19.840 28.396 1.00 70.69 440 ASN A N 1
ATOM 3468 C CA . ASN A 1 440 ? -19.727 21.064 28.694 1.00 70.69 440 ASN A CA 1
ATOM 3469 C C . ASN A 1 440 ? -18.456 20.879 29.555 1.00 70.69 440 ASN A C 1
ATOM 3471 O O . ASN A 1 440 ? -17.731 21.852 29.760 1.00 70.69 440 ASN A O 1
ATOM 3475 N N . GLU A 1 441 ? -18.119 19.664 29.999 1.00 71.56 441 GLU A N 1
ATOM 3476 C CA . GLU A 1 441 ? -16.769 19.339 30.474 1.00 71.56 441 GLU A CA 1
ATOM 3477 C C . GLU A 1 441 ? -15.799 19.278 29.265 1.00 71.56 441 GLU A C 1
ATOM 3479 O O . GLU A 1 441 ? -16.141 18.696 28.224 1.00 71.56 441 GLU A O 1
ATOM 3484 N N . PRO A 1 442 ? -14.577 19.846 29.364 1.00 73.56 442 PRO A N 1
ATOM 3485 C CA . PRO A 1 442 ? -13.565 19.831 28.301 1.00 73.56 442 PRO A CA 1
ATOM 3486 C C . PRO A 1 442 ? -12.819 18.482 28.253 1.00 73.56 442 PRO A C 1
ATOM 3488 O O . PRO A 1 442 ? -11.593 18.423 28.297 1.00 73.56 442 PRO A O 1
ATOM 3491 N N . ILE A 1 443 ? -13.583 17.390 28.221 1.00 79.75 443 ILE A N 1
ATOM 3492 C CA . ILE A 1 443 ? -13.115 16.002 28.231 1.00 79.75 443 ILE A CA 1
ATOM 3493 C C . ILE A 1 443 ? -13.457 15.364 26.885 1.00 79.75 443 ILE A C 1
ATOM 3495 O O . ILE A 1 443 ? -14.620 15.331 26.479 1.00 79.75 443 ILE A O 1
ATOM 3499 N N . VAL A 1 444 ? -12.443 14.826 26.207 1.00 82.50 444 VAL A N 1
ATOM 3500 C CA . VAL A 1 444 ? -12.622 14.015 24.992 1.00 82.50 444 VAL A CA 1
ATOM 3501 C C . VAL A 1 444 ? -13.023 12.604 25.422 1.00 82.50 444 VAL A C 1
ATOM 3503 O O . VAL A 1 444 ? -12.418 12.064 26.340 1.00 82.50 444 VAL A O 1
ATOM 3506 N N . THR A 1 445 ? -13.985 11.940 24.784 1.00 87.50 445 THR A N 1
ATOM 3507 C CA . THR A 1 445 ? -14.550 10.678 25.327 1.00 87.50 445 THR A CA 1
ATOM 3508 C C . THR A 1 445 ? -13.669 9.421 25.163 1.00 87.50 445 THR A C 1
ATOM 3510 O O . THR A 1 445 ? -14.142 8.301 25.357 1.00 87.50 445 THR A O 1
ATOM 3513 N N . TYR A 1 446 ? -12.379 9.582 24.839 1.00 86.75 446 TYR A N 1
ATOM 3514 C CA . TYR A 1 446 ? -11.368 8.516 24.836 1.00 86.75 446 TYR A CA 1
ATOM 3515 C C . TYR A 1 446 ? -10.771 8.328 26.238 1.00 86.75 446 TYR A C 1
ATOM 3517 O O . TYR A 1 446 ? -10.253 9.267 26.844 1.00 86.75 446 TYR A O 1
ATOM 3525 N N . CYS A 1 447 ? -10.788 7.096 26.745 1.00 89.31 447 CYS A N 1
ATOM 3526 C CA . CYS A 1 447 ? -10.366 6.779 28.109 1.00 89.31 447 CYS A CA 1
ATOM 3527 C C . CYS A 1 447 ? -8.842 6.830 28.304 1.00 89.31 447 CYS A C 1
ATOM 3529 O O . CYS A 1 447 ? -8.380 7.036 29.423 1.00 89.31 447 CYS A O 1
ATOM 3531 N N . ASP A 1 448 ? -8.057 6.698 27.230 1.00 84.12 448 ASP A N 1
ATOM 3532 C CA . ASP A 1 448 ? -6.591 6.801 27.248 1.00 84.12 448 ASP A CA 1
ATOM 3533 C C . ASP A 1 448 ? -6.059 8.231 27.010 1.00 84.12 448 ASP A C 1
ATOM 3535 O O . ASP A 1 448 ? -4.847 8.451 26.988 1.00 84.12 448 ASP A O 1
ATOM 3539 N N . HIS A 1 449 ? -6.942 9.222 26.839 1.00 79.31 449 HIS A N 1
ATOM 3540 C CA . HIS A 1 449 ? -6.552 10.562 26.408 1.00 79.31 449 HIS A CA 1
ATOM 3541 C C . HIS A 1 449 ? -5.885 11.371 27.534 1.00 79.31 449 HIS A C 1
ATOM 3543 O O . HIS A 1 449 ? -6.531 11.786 28.498 1.00 79.31 449 HIS A O 1
ATOM 3549 N N . GLN A 1 450 ? -4.583 11.640 27.392 1.00 78.75 450 GLN A N 1
ATOM 3550 C CA . GLN A 1 450 ? -3.741 12.215 28.454 1.00 78.75 450 GLN A CA 1
ATOM 3551 C C . GLN A 1 450 ? -4.252 13.555 29.010 1.00 78.75 450 GLN A C 1
ATOM 3553 O O . GLN A 1 450 ? -4.104 13.825 30.199 1.00 78.75 450 GLN A O 1
ATOM 3558 N N . LEU A 1 451 ? -4.896 14.382 28.182 1.00 76.44 451 LEU A N 1
ATOM 3559 C CA . LEU A 1 451 ? -5.410 15.698 28.588 1.00 76.44 451 LEU A CA 1
ATOM 3560 C C . LEU A 1 451 ? -6.619 15.632 29.519 1.00 76.44 451 LEU A C 1
ATOM 3562 O O . LEU A 1 451 ? -6.904 16.600 30.218 1.00 76.44 451 LEU A O 1
ATOM 3566 N N . ASN A 1 452 ? -7.315 14.498 29.557 1.00 84.56 452 ASN A N 1
ATOM 3567 C CA . ASN A 1 452 ? -8.420 14.312 30.485 1.00 84.56 452 ASN A CA 1
ATOM 3568 C C . ASN A 1 452 ? -7.901 14.094 31.915 1.00 84.56 452 ASN A C 1
ATOM 3570 O O . ASN A 1 452 ? -8.631 14.357 32.866 1.00 84.56 452 ASN A O 1
ATOM 3574 N N . ILE A 1 453 ? -6.644 13.658 32.089 1.00 84.75 453 ILE A N 1
ATOM 3575 C CA . ILE A 1 453 ? -6.069 13.321 33.399 1.00 84.75 453 ILE A CA 1
ATOM 3576 C C . ILE A 1 453 ? -6.049 14.550 34.336 1.00 84.75 453 ILE A C 1
ATOM 3578 O O . ILE A 1 453 ? -6.627 14.449 35.420 1.00 84.75 453 ILE A O 1
ATOM 3582 N N . PRO A 1 454 ? -5.524 15.738 33.951 1.00 83.50 454 PRO A N 1
ATOM 3583 C CA . PRO A 1 454 ? -5.536 16.921 34.822 1.00 83.50 454 PRO A CA 1
ATOM 3584 C C . PRO A 1 454 ? -6.919 17.573 34.992 1.00 83.50 454 PRO A C 1
ATOM 3586 O O . PRO A 1 454 ? -7.072 18.468 35.826 1.00 83.50 454 PRO A O 1
ATOM 3589 N N . VAL A 1 455 ? -7.916 17.173 34.192 1.00 79.81 455 VAL A N 1
ATOM 3590 C CA . VAL A 1 455 ? -9.317 17.592 34.362 1.00 79.81 455 VAL A CA 1
ATOM 3591 C C . VAL A 1 455 ? -9.997 16.672 35.375 1.00 79.81 455 VAL A C 1
ATOM 3593 O O . VAL A 1 455 ? -10.521 17.149 36.376 1.00 79.81 455 VAL A O 1
ATOM 3596 N N . ALA A 1 456 ? -9.900 15.355 35.187 1.00 85.19 456 ALA A N 1
ATOM 3597 C CA . ALA A 1 456 ? -10.466 14.356 36.088 1.00 85.19 456 ALA A CA 1
ATOM 3598 C C . ALA A 1 456 ? -9.870 14.414 37.504 1.00 85.19 456 ALA A C 1
ATOM 3600 O O . ALA A 1 456 ? -10.614 14.288 38.474 1.00 85.19 456 ALA A O 1
ATOM 3601 N N . GLN A 1 457 ? -8.572 14.712 37.640 1.00 85.75 457 GLN A N 1
ATOM 3602 C CA . GLN A 1 457 ? -7.906 14.931 38.934 1.00 85.75 457 GLN A CA 1
ATOM 3603 C C . GLN A 1 457 ? -8.472 16.110 39.749 1.00 85.75 457 GLN A C 1
ATOM 3605 O O . GLN A 1 457 ? -8.237 16.177 40.953 1.00 85.75 457 GLN A O 1
ATOM 3610 N N . LYS A 1 458 ? -9.231 17.029 39.133 1.00 85.56 458 LYS A N 1
ATOM 3611 C CA . LYS A 1 458 ? -9.951 18.114 39.833 1.00 85.56 458 LYS A CA 1
ATOM 3612 C C . LYS A 1 458 ? -11.363 17.706 40.280 1.00 85.56 458 LYS A C 1
ATOM 3614 O O . LYS A 1 458 ? -12.064 18.513 40.886 1.00 85.56 458 LYS A O 1
ATOM 3619 N N . GLY A 1 459 ? -11.768 16.471 39.986 1.00 84.62 459 GLY A N 1
ATOM 3620 C CA . GLY A 1 459 ? -13.140 15.990 40.087 1.00 84.62 459 GLY A CA 1
ATOM 3621 C C . GLY A 1 459 ? -13.954 16.313 38.828 1.00 84.62 459 GLY A C 1
ATOM 3622 O O . GLY A 1 459 ? -13.840 17.389 38.247 1.00 84.62 459 GLY A O 1
ATOM 3623 N N . ASN A 1 460 ? -14.789 15.361 38.418 1.00 88.69 460 ASN A N 1
ATOM 3624 C CA . ASN A 1 460 ? -15.756 15.476 37.323 1.00 88.69 460 ASN A CA 1
ATOM 3625 C C . ASN A 1 460 ? -17.080 14.835 37.757 1.00 88.69 460 ASN A C 1
ATOM 3627 O O . ASN A 1 460 ? -17.085 14.020 38.688 1.00 88.69 460 ASN A O 1
ATOM 3631 N N . MET A 1 461 ? -18.190 15.175 37.097 1.00 88.38 461 MET A N 1
ATOM 3632 C CA . MET A 1 461 ? -19.537 14.837 37.583 1.00 88.38 461 MET A CA 1
ATOM 3633 C C . MET A 1 461 ? -19.749 13.330 37.805 1.00 88.38 461 MET A C 1
ATOM 3635 O O . MET A 1 461 ? -20.388 12.942 38.781 1.00 88.38 461 MET A O 1
ATOM 3639 N N . PHE A 1 462 ? -19.181 12.478 36.946 1.00 91.25 462 PHE A N 1
ATOM 3640 C CA . PHE A 1 462 ? -19.431 11.030 36.930 1.00 91.25 462 PHE A CA 1
ATOM 3641 C C . PHE A 1 462 ? -18.287 10.186 37.523 1.00 91.25 462 PHE A C 1
ATOM 3643 O O . PHE A 1 462 ? -18.242 8.979 37.295 1.00 91.25 462 PHE A O 1
ATOM 3650 N N . ALA A 1 463 ? -17.377 10.800 38.291 1.00 91.50 463 ALA A N 1
ATOM 3651 C CA . ALA A 1 463 ? -16.209 10.145 38.899 1.00 91.50 463 ALA A CA 1
ATOM 3652 C C . ALA A 1 463 ? -15.363 9.330 37.896 1.00 91.50 463 ALA A C 1
ATOM 3654 O O . ALA A 1 463 ? -14.915 8.222 38.196 1.00 91.50 463 ALA A O 1
ATOM 3655 N N . GLN A 1 464 ? -15.199 9.866 36.684 1.00 92.56 464 GLN A N 1
ATOM 3656 C CA . GLN A 1 464 ? -14.449 9.237 35.600 1.00 92.56 464 GLN A CA 1
ATOM 3657 C C . GLN A 1 464 ? -12.941 9.334 35.816 1.00 92.56 464 GLN A C 1
ATOM 3659 O O . GLN A 1 464 ? -12.451 10.370 36.268 1.00 92.56 464 GLN A O 1
ATOM 3664 N N . ASP A 1 465 ? -12.214 8.306 35.385 1.00 92.1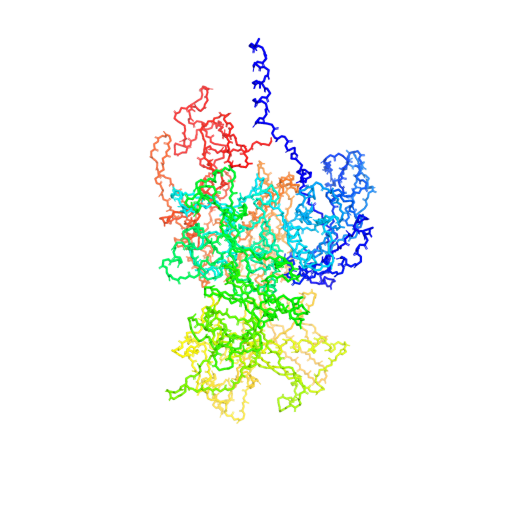2 465 ASP A N 1
ATOM 3665 C CA . ASP A 1 465 ? -10.754 8.227 35.441 1.00 92.12 465 ASP A CA 1
ATOM 3666 C C . ASP A 1 465 ? -10.161 7.955 34.053 1.00 92.12 465 ASP A C 1
ATOM 3668 O O . ASP A 1 465 ? -10.703 7.173 33.268 1.00 92.12 465 ASP A O 1
ATOM 3672 N N . PHE A 1 466 ? -8.991 8.530 33.767 1.00 89.69 466 PHE A N 1
ATOM 3673 C CA . PHE A 1 466 ? -8.354 8.489 32.445 1.00 89.69 466 PHE A CA 1
ATOM 3674 C C . PHE A 1 466 ? -6.874 8.087 32.509 1.00 89.69 466 PHE A C 1
ATOM 3676 O O . PHE A 1 466 ? -6.206 8.285 33.524 1.00 89.69 466 PHE A O 1
ATOM 3683 N N . GLY A 1 467 ? -6.364 7.551 31.399 1.00 83.62 467 GLY A N 1
ATOM 3684 C CA . GLY A 1 467 ? -4.995 7.057 31.235 1.00 83.62 467 GLY A CA 1
ATOM 3685 C C . GLY A 1 467 ? -4.949 5.612 30.725 1.00 83.62 467 GLY A C 1
ATOM 3686 O O . GLY A 1 467 ? -5.975 4.992 30.454 1.00 83.62 467 GLY A O 1
ATOM 3687 N N . ASN A 1 468 ? -3.745 5.051 30.583 1.00 80.06 468 ASN A N 1
ATOM 3688 C CA . ASN A 1 468 ? -3.545 3.737 29.947 1.00 80.06 468 ASN A CA 1
ATOM 3689 C C . ASN A 1 468 ? -4.333 2.596 30.627 1.00 80.06 468 ASN A C 1
ATOM 3691 O O . ASN A 1 468 ? -4.855 1.713 29.938 1.00 80.06 468 ASN A O 1
ATOM 3695 N N . ASN A 1 469 ? -4.461 2.663 31.959 1.00 85.00 469 ASN A N 1
ATOM 3696 C CA . ASN A 1 469 ? -5.175 1.699 32.804 1.00 85.00 469 ASN A CA 1
ATOM 3697 C C . ASN A 1 469 ? -6.665 2.052 32.989 1.00 85.00 469 ASN A C 1
ATOM 3699 O O . ASN A 1 469 ? -7.304 1.562 33.920 1.00 85.00 469 ASN A O 1
ATOM 3703 N N . SER A 1 470 ? -7.219 2.900 32.119 1.00 90.50 470 SER A N 1
ATOM 3704 C CA . SER A 1 470 ? -8.650 3.190 32.052 1.00 90.50 470 SER A CA 1
ATOM 3705 C C . SER A 1 470 ? -9.316 2.486 30.871 1.00 90.50 470 SER A C 1
ATOM 3707 O O . SER A 1 470 ? -8.717 2.250 29.810 1.00 90.50 470 SER A O 1
ATOM 3709 N N . LEU A 1 471 ? -10.588 2.153 31.071 1.00 91.62 471 LEU A N 1
ATOM 3710 C CA . LEU A 1 471 ? -11.471 1.516 30.103 1.00 91.62 471 LEU A CA 1
ATOM 3711 C C . LEU A 1 471 ? -12.833 2.194 30.113 1.00 91.62 471 LEU A C 1
ATOM 3713 O O . LEU A 1 471 ? -13.256 2.759 31.121 1.00 91.62 471 LEU A O 1
ATOM 3717 N N . CYS A 1 472 ? -13.536 2.078 28.995 1.00 93.44 472 CYS A N 1
ATOM 3718 C CA . CYS A 1 472 ? -14.957 2.356 28.960 1.00 93.44 472 CYS A CA 1
ATOM 3719 C C . CYS A 1 472 ? -15.722 1.212 29.627 1.00 93.44 472 CYS A C 1
ATOM 3721 O O . CYS A 1 472 ? -15.546 0.046 29.264 1.00 93.44 472 CYS A O 1
ATOM 3723 N N . ILE A 1 473 ? -16.587 1.559 30.575 1.00 93.94 473 ILE A N 1
ATOM 3724 C CA . ILE A 1 473 ? -17.420 0.629 31.330 1.00 93.94 473 ILE A CA 1
ATOM 3725 C C . ILE A 1 473 ? -18.886 0.917 31.005 1.00 93.94 473 ILE A C 1
ATOM 3727 O O . ILE A 1 473 ? -19.376 2.018 31.246 1.00 93.94 473 ILE A O 1
ATOM 3731 N N . MET A 1 474 ? -19.594 -0.083 30.473 1.00 93.31 474 MET A N 1
ATOM 3732 C CA . MET A 1 474 ? -21.035 -0.000 30.212 1.00 93.31 474 MET A CA 1
ATOM 3733 C C . MET A 1 474 ? -21.837 -0.021 31.522 1.00 93.31 474 MET A C 1
ATOM 3735 O O . MET A 1 474 ? -21.467 -0.705 32.478 1.00 93.31 474 MET A O 1
ATOM 3739 N N . HIS A 1 475 ? -22.977 0.665 31.557 1.00 93.31 475 HIS A N 1
ATOM 3740 C CA . HIS A 1 475 ? -23.896 0.689 32.700 1.00 93.31 475 HIS A CA 1
ATOM 3741 C C . HIS A 1 475 ? -25.173 -0.099 32.413 1.00 93.31 475 HIS A C 1
ATOM 3743 O O . HIS A 1 475 ? -25.640 -0.187 31.275 1.00 93.31 475 HIS A O 1
ATOM 3749 N N . LYS A 1 476 ? -25.768 -0.655 33.469 1.00 88.88 476 LYS A N 1
ATOM 3750 C CA . LYS A 1 476 ? -27.036 -1.382 33.416 1.00 88.88 476 LYS A CA 1
ATOM 3751 C C . LYS A 1 476 ? -28.115 -0.603 34.166 1.00 88.88 476 LYS A C 1
ATOM 3753 O O . LYS A 1 476 ? -28.175 -0.626 35.391 1.00 88.88 476 LYS A O 1
ATOM 3758 N N . GLY A 1 477 ? -29.005 0.038 33.413 1.00 85.44 477 GLY A N 1
ATOM 3759 C CA . GLY A 1 477 ? -30.079 0.859 33.971 1.00 85.44 477 GLY A CA 1
ATOM 3760 C C . GLY A 1 477 ? -29.603 2.268 34.324 1.00 85.44 477 GLY A C 1
ATOM 3761 O O . GLY A 1 477 ? -28.869 2.879 33.555 1.00 85.44 477 GLY A O 1
ATOM 3762 N N . ALA A 1 478 ? -30.069 2.788 35.458 1.00 85.75 478 ALA A N 1
ATOM 3763 C CA . ALA A 1 478 ? -29.771 4.140 35.916 1.00 85.75 478 ALA A CA 1
ATOM 3764 C C . ALA A 1 478 ? -28.315 4.290 36.397 1.00 85.75 478 ALA A C 1
ATOM 3766 O O . ALA A 1 478 ? -27.809 3.447 37.143 1.00 85.75 478 ALA A O 1
ATOM 3767 N N . TRP A 1 479 ? -27.677 5.397 36.013 1.00 92.94 479 TRP A N 1
ATOM 3768 C CA . TRP A 1 479 ? -26.357 5.811 36.489 1.00 92.94 479 TRP A CA 1
ATOM 3769 C C . TRP A 1 479 ? -26.481 7.179 37.165 1.00 92.94 479 TRP A C 1
ATOM 3771 O O . TRP A 1 479 ? -26.310 8.229 36.541 1.00 92.94 479 TRP A O 1
ATOM 3781 N N . ARG A 1 480 ? -26.866 7.171 38.447 1.00 93.75 480 ARG A N 1
ATOM 3782 C CA . ARG A 1 480 ? -27.038 8.399 39.228 1.00 93.75 480 ARG A CA 1
ATOM 3783 C C . ARG A 1 480 ? -25.673 8.897 39.685 1.00 93.75 480 ARG A C 1
ATOM 3785 O O . ARG A 1 480 ? -24.923 8.149 40.314 1.00 93.75 480 ARG A O 1
ATOM 3792 N N . ALA A 1 481 ? -25.405 10.175 39.440 1.00 92.62 481 ALA A N 1
ATOM 3793 C CA . ALA A 1 481 ? -24.200 10.858 39.891 1.00 92.62 481 ALA A CA 1
ATOM 3794 C C . ALA A 1 481 ? -24.539 12.144 40.665 1.00 92.62 481 ALA A C 1
ATOM 3796 O O . ALA A 1 481 ? -25.508 12.828 40.332 1.00 92.62 481 ALA A O 1
ATOM 3797 N N . GLU A 1 482 ? -23.763 12.476 41.698 1.00 92.50 482 GLU A N 1
ATOM 3798 C CA . GLU A 1 482 ? -24.020 13.609 42.595 1.00 92.50 482 GLU A CA 1
ATOM 3799 C C . GLU A 1 482 ? -22.726 14.273 43.089 1.00 92.50 482 GLU A C 1
ATOM 3801 O O . GLU A 1 482 ? -21.907 13.650 43.761 1.00 92.50 482 GLU A O 1
ATOM 3806 N N . MET A 1 483 ? -22.538 15.554 42.763 1.00 88.75 483 MET A N 1
ATOM 3807 C CA . MET A 1 483 ? -21.329 16.324 43.072 1.00 88.75 483 MET A CA 1
ATOM 3808 C C . MET A 1 483 ? -21.693 17.777 43.407 1.00 88.75 483 MET A C 1
ATOM 3810 O O . MET A 1 483 ? -22.489 18.404 42.710 1.00 88.75 483 MET A O 1
ATOM 3814 N N . ASN A 1 484 ? -21.099 18.339 44.467 1.00 87.81 484 ASN A N 1
ATOM 3815 C CA . ASN A 1 484 ? -21.266 19.745 44.876 1.00 87.81 484 ASN A CA 1
ATOM 3816 C C . ASN A 1 484 ? -22.739 20.211 44.974 1.00 87.81 484 ASN A C 1
ATOM 3818 O O . ASN A 1 484 ? -23.085 21.311 44.543 1.00 87.81 484 ASN A O 1
ATOM 3822 N N . GLY A 1 485 ? -23.622 19.356 45.504 1.00 84.88 485 GLY A N 1
ATOM 3823 C CA . GLY A 1 485 ? -25.057 19.641 45.655 1.00 84.88 485 GLY A CA 1
ATOM 3824 C C . GLY A 1 485 ? -25.877 19.578 44.359 1.00 84.88 485 GLY A C 1
ATOM 3825 O O . GLY A 1 485 ? -27.065 19.893 44.376 1.00 84.88 485 GLY A O 1
ATOM 3826 N N . ARG A 1 486 ? -25.277 19.169 43.234 1.00 88.25 486 ARG A N 1
ATOM 3827 C CA . ARG A 1 486 ? -25.973 18.878 41.974 1.00 88.25 486 ARG A CA 1
ATOM 3828 C C . ARG A 1 486 ? -26.054 17.370 41.784 1.00 88.25 486 ARG A C 1
ATOM 3830 O O . ARG A 1 486 ? -25.044 16.689 41.921 1.00 88.25 486 ARG A O 1
ATOM 3837 N N . ALA A 1 487 ? -27.224 16.866 41.406 1.00 89.75 487 ALA A N 1
ATOM 3838 C CA . ALA A 1 487 ? -27.436 15.465 41.053 1.00 89.75 487 ALA A CA 1
ATOM 3839 C C . ALA A 1 487 ? -27.893 15.334 39.593 1.00 89.75 487 ALA A C 1
ATOM 3841 O O . ALA A 1 487 ? -28.594 16.202 39.075 1.00 89.75 487 ALA A O 1
ATOM 3842 N N . THR A 1 488 ? -27.521 14.235 38.941 1.00 89.19 488 THR A N 1
ATOM 3843 C CA . THR A 1 488 ? -28.036 13.828 37.629 1.00 89.19 488 THR A CA 1
ATOM 3844 C C . THR A 1 488 ? -28.387 12.344 37.628 1.00 89.19 488 THR A C 1
ATOM 3846 O O . THR A 1 488 ? -27.835 11.553 38.393 1.00 89.19 488 THR A O 1
ATOM 3849 N N . ASN A 1 489 ? -29.328 11.977 36.764 1.00 89.94 489 ASN A N 1
ATOM 3850 C CA . ASN A 1 489 ? -29.770 10.607 36.521 1.00 89.94 489 ASN A CA 1
ATOM 3851 C C . ASN A 1 489 ? -30.230 10.471 35.057 1.00 89.94 489 ASN A C 1
ATOM 3853 O O . ASN A 1 489 ? -31.321 9.977 34.775 1.00 89.94 489 ASN A O 1
ATOM 3857 N N . ASP A 1 490 ? -29.446 11.029 34.130 1.00 88.94 490 ASP A N 1
ATOM 3858 C CA . ASP A 1 490 ? -29.773 11.062 32.703 1.00 88.94 490 ASP A CA 1
ATOM 3859 C C . ASP A 1 490 ? -29.730 9.637 32.108 1.00 88.94 490 ASP A C 1
ATOM 3861 O O . ASP A 1 490 ? -28.657 9.027 32.069 1.00 88.94 490 ASP A O 1
ATOM 3865 N N . PRO A 1 491 ? -30.859 9.086 31.614 1.00 87.88 491 PRO A N 1
ATOM 3866 C CA . PRO A 1 491 ? -30.934 7.707 31.125 1.00 87.88 491 PRO A CA 1
ATOM 3867 C C . PRO A 1 491 ? -30.137 7.460 29.832 1.00 87.88 491 PRO A C 1
ATOM 3869 O O . PRO A 1 491 ? -30.037 6.313 29.384 1.00 87.88 491 PRO A O 1
ATOM 3872 N N . ARG A 1 492 ? -29.571 8.509 29.219 1.00 89.69 492 ARG A N 1
ATOM 3873 C CA . ARG A 1 492 ? -28.642 8.403 28.086 1.00 89.69 492 ARG A CA 1
ATOM 3874 C C . ARG A 1 492 ? -27.232 8.011 28.516 1.00 89.69 492 ARG A C 1
ATOM 3876 O O . ARG A 1 492 ? -26.501 7.458 27.697 1.00 89.69 492 ARG A O 1
ATOM 3883 N N . VAL A 1 493 ? -26.838 8.259 29.767 1.00 91.19 493 VAL A N 1
ATOM 3884 C CA . VAL A 1 493 ? -25.508 7.901 30.281 1.00 91.19 493 VAL A CA 1
ATOM 3885 C C . VAL A 1 493 ? -25.475 6.402 30.572 1.00 91.19 493 VAL A C 1
ATOM 3887 O O . VAL A 1 493 ? -25.833 5.955 31.658 1.00 91.19 493 VAL A O 1
ATOM 3890 N N . LYS A 1 494 ? -25.065 5.615 29.570 1.00 93.44 494 LYS A N 1
ATOM 3891 C CA . LYS A 1 494 ? -24.906 4.153 29.669 1.00 93.44 494 LYS A CA 1
ATOM 3892 C C . LYS A 1 494 ? -23.448 3.699 29.533 1.00 93.44 494 LYS A C 1
ATOM 3894 O O . LYS A 1 494 ? -23.206 2.497 29.443 1.00 93.44 494 LYS A O 1
ATOM 3899 N N . ALA A 1 495 ? -22.499 4.635 29.526 1.00 94.50 495 ALA A N 1
ATOM 3900 C CA . ALA A 1 495 ? -21.066 4.378 29.454 1.00 94.50 495 ALA A CA 1
ATOM 3901 C C . ALA A 1 495 ? -20.243 5.570 29.978 1.00 94.50 495 ALA A C 1
ATOM 3903 O O . ALA A 1 495 ? -20.558 6.718 29.657 1.00 94.50 495 ALA A O 1
ATOM 3904 N N . THR A 1 496 ? -19.159 5.285 30.706 1.00 93.75 496 THR A N 1
ATOM 3905 C CA . THR A 1 496 ? -18.142 6.249 31.182 1.00 93.75 496 THR A CA 1
ATOM 3906 C C . THR A 1 496 ? -16.751 5.605 31.226 1.00 93.75 496 THR A C 1
ATOM 3908 O O . THR A 1 496 ? -16.619 4.379 31.163 1.00 93.75 496 THR A O 1
ATOM 3911 N N . CYS A 1 497 ? -15.697 6.417 31.350 1.00 94.56 497 CYS A N 1
ATOM 3912 C CA . CYS A 1 497 ? -14.323 5.937 31.541 1.00 94.56 497 CYS A CA 1
ATOM 3913 C C . CYS A 1 497 ? -13.977 5.748 33.028 1.00 94.56 497 CYS A C 1
ATOM 3915 O O . CYS A 1 497 ? -14.119 6.681 33.813 1.00 94.56 497 CYS A O 1
ATOM 3917 N N . HIS A 1 498 ? -13.461 4.577 33.407 1.00 94.94 498 HIS A N 1
ATOM 3918 C CA . HIS A 1 498 ? -12.993 4.277 34.769 1.00 94.94 498 HIS A CA 1
ATOM 3919 C C . HIS A 1 498 ? -11.704 3.445 34.757 1.00 94.94 498 HIS A C 1
ATOM 3921 O O . HIS A 1 498 ? -11.411 2.746 33.783 1.00 94.94 498 HIS A O 1
ATOM 3927 N N . GLN A 1 499 ? -10.934 3.505 35.846 1.00 93.81 499 GLN A N 1
ATOM 3928 C CA . GLN A 1 499 ? -9.737 2.680 36.027 1.00 93.81 499 GLN A CA 1
ATOM 3929 C C . GLN A 1 499 ? -10.094 1.213 36.296 1.00 93.81 499 GLN A C 1
ATOM 3931 O O . GLN A 1 499 ? -11.184 0.895 36.773 1.00 93.81 499 GLN A O 1
ATOM 3936 N N . TYR A 1 500 ? -9.150 0.308 36.039 1.00 91.44 500 TYR A N 1
ATOM 3937 C CA . TYR A 1 500 ? -9.273 -1.098 36.423 1.00 91.44 500 TYR A CA 1
ATOM 3938 C C . TYR A 1 500 ? -7.998 -1.649 37.068 1.00 91.44 500 TYR A C 1
ATOM 3940 O O . TYR A 1 500 ? -6.900 -1.112 36.921 1.00 91.44 500 TYR A O 1
ATOM 3948 N N . SER A 1 501 ? -8.163 -2.758 37.783 1.00 88.75 501 SER A N 1
ATOM 3949 C CA . SER A 1 501 ? -7.097 -3.567 38.367 1.00 88.75 501 SER A CA 1
ATOM 3950 C C . SER A 1 501 ? -7.382 -5.046 38.121 1.00 88.75 501 SER A C 1
ATOM 3952 O O . SER A 1 501 ? -8.539 -5.460 38.064 1.00 88.75 501 SER A O 1
ATOM 3954 N N . CYS A 1 502 ? -6.327 -5.848 37.997 1.00 83.88 502 CYS A N 1
ATOM 3955 C CA . CYS A 1 502 ? -6.408 -7.310 37.906 1.00 83.88 502 CYS A CA 1
ATOM 3956 C C . CYS A 1 502 ? -5.932 -8.004 39.197 1.00 83.88 502 CYS A C 1
ATOM 3958 O O . CYS A 1 502 ? -5.930 -9.232 39.282 1.00 83.88 502 CYS A O 1
ATOM 3960 N N . SER A 1 503 ? -5.508 -7.234 40.207 1.00 74.62 503 SER A N 1
ATOM 3961 C CA . SER A 1 503 ? -4.899 -7.733 41.446 1.00 74.62 503 SER A CA 1
ATOM 3962 C C . SER A 1 503 ? -5.927 -8.440 42.332 1.00 74.62 503 SER A C 1
ATOM 3964 O O . SER A 1 503 ? -6.534 -7.829 43.210 1.00 74.62 503 SER A O 1
ATOM 3966 N N . GLY A 1 504 ? -6.128 -9.737 42.088 1.00 70.12 504 GLY A N 1
ATOM 3967 C CA . GLY A 1 504 ? -7.172 -10.546 42.726 1.00 70.12 504 GLY A CA 1
ATOM 3968 C C . GLY A 1 504 ? -8.341 -10.917 41.806 1.00 70.12 504 GLY A C 1
ATOM 3969 O O . GLY A 1 504 ? -9.362 -11.374 42.307 1.00 70.12 504 GLY A O 1
ATOM 3970 N N . GLY A 1 505 ? -8.190 -10.758 40.488 1.00 78.62 505 GLY A N 1
ATOM 3971 C CA . GLY A 1 505 ? -9.289 -10.789 39.517 1.00 78.62 505 GLY A CA 1
ATOM 3972 C C . GLY A 1 505 ? -9.708 -9.372 39.113 1.00 78.62 505 GLY A C 1
ATOM 3973 O O . GLY A 1 505 ? -9.295 -8.395 39.748 1.00 78.62 505 GLY A O 1
ATOM 3974 N N . LEU A 1 506 ? -10.502 -9.257 38.042 1.00 87.75 506 LEU A N 1
ATOM 3975 C CA . LEU A 1 506 ? -10.908 -7.968 37.479 1.00 87.75 506 LEU A CA 1
ATOM 3976 C C . LEU A 1 506 ? -11.715 -7.145 38.495 1.00 87.75 506 LEU A C 1
ATOM 3978 O O . LEU A 1 506 ? -12.765 -7.568 38.976 1.00 87.75 506 LEU A O 1
ATOM 3982 N N . GLN A 1 507 ? -11.237 -5.939 38.779 1.00 92.00 507 GLN A N 1
ATOM 3983 C CA . GLN A 1 507 ? -11.890 -4.927 39.601 1.00 92.00 507 GLN A CA 1
ATOM 3984 C C . GLN A 1 507 ? -11.955 -3.617 38.819 1.00 92.00 507 GLN A C 1
ATOM 3986 O O . GLN A 1 507 ? -10.952 -3.187 38.252 1.00 92.00 507 GLN A O 1
ATOM 3991 N N . VAL A 1 508 ? -13.114 -2.963 38.820 1.00 93.62 508 VAL A N 1
ATOM 3992 C CA . VAL A 1 508 ? -13.284 -1.609 38.273 1.00 93.62 508 VAL A CA 1
ATOM 3993 C C . VAL A 1 508 ? -13.184 -0.618 39.428 1.00 93.62 508 VAL A C 1
ATOM 3995 O O . VAL A 1 508 ? -13.839 -0.797 40.452 1.00 93.62 508 VAL A O 1
ATOM 3998 N N . ILE A 1 509 ? -12.346 0.404 39.293 1.00 93.31 509 ILE A N 1
ATOM 3999 C CA . ILE A 1 509 ? -12.118 1.424 40.319 1.00 93.31 509 ILE A CA 1
ATOM 4000 C C . ILE A 1 509 ? -12.980 2.637 39.975 1.00 93.31 509 ILE A C 1
ATOM 4002 O O . ILE A 1 509 ? -12.853 3.198 38.891 1.00 93.31 509 ILE A O 1
ATOM 4006 N N . ILE A 1 510 ? -13.866 3.027 40.893 1.00 93.44 510 ILE A N 1
ATOM 4007 C CA . ILE A 1 510 ? -14.793 4.153 40.719 1.00 93.44 510 ILE A CA 1
ATOM 4008 C C . ILE A 1 510 ? -14.740 5.004 41.981 1.00 93.44 510 ILE A C 1
ATOM 4010 O O . ILE A 1 510 ? -14.971 4.489 43.079 1.00 93.44 510 ILE A O 1
ATOM 4014 N N . ASN A 1 511 ? -14.437 6.301 41.838 1.00 90.94 511 ASN A N 1
ATOM 4015 C CA . ASN A 1 511 ? -14.287 7.227 42.970 1.00 90.94 511 ASN A CA 1
ATOM 4016 C C . ASN A 1 511 ? -13.323 6.658 44.042 1.00 90.94 511 ASN A C 1
ATOM 4018 O O . ASN A 1 511 ? -13.659 6.518 45.220 1.00 90.94 511 ASN A O 1
ATOM 4022 N N . GLY A 1 512 ? -12.152 6.193 43.587 1.00 88.25 512 GLY A N 1
ATOM 4023 C CA . GLY A 1 512 ? -11.104 5.585 44.417 1.00 88.25 512 GLY A CA 1
ATOM 4024 C C . GLY A 1 512 ? -11.425 4.215 45.038 1.00 88.25 512 GLY A C 1
ATOM 4025 O O . GLY A 1 512 ? -10.556 3.645 45.698 1.00 88.25 512 GLY A O 1
ATOM 4026 N N . LYS A 1 513 ? -12.631 3.657 44.852 1.00 92.50 513 LYS A N 1
ATOM 4027 C CA . LYS A 1 513 ? -13.038 2.367 45.438 1.00 92.50 513 LYS A CA 1
ATOM 4028 C C . LYS A 1 513 ? -13.051 1.245 44.391 1.00 92.50 513 LYS A C 1
ATOM 4030 O O . LYS A 1 513 ? -13.669 1.430 43.343 1.00 92.50 513 LYS A O 1
ATOM 4035 N N . PRO A 1 514 ? -12.423 0.082 44.654 1.00 92.88 514 PRO A N 1
ATOM 4036 C CA . PRO A 1 514 ? -12.489 -1.072 43.762 1.00 92.88 514 PRO A CA 1
ATOM 4037 C C . PRO A 1 514 ? -13.810 -1.840 43.922 1.00 92.88 514 PRO A C 1
ATOM 4039 O O . PRO A 1 514 ? -14.237 -2.152 45.034 1.00 92.88 514 PRO A O 1
ATOM 4042 N N . PHE A 1 515 ? -14.417 -2.205 42.795 1.00 93.25 515 PHE A N 1
ATOM 4043 C CA . PHE A 1 515 ? -15.612 -3.041 42.693 1.00 93.25 515 PHE A CA 1
ATOM 4044 C C . PHE A 1 515 ? -15.271 -4.321 41.907 1.00 93.25 515 PHE A C 1
ATOM 4046 O O . PHE A 1 515 ? -14.937 -4.223 40.722 1.00 93.25 515 PHE A O 1
ATOM 4053 N N . PRO A 1 516 ? -15.321 -5.520 42.524 1.00 91.81 516 PRO A N 1
ATOM 4054 C CA . PRO A 1 516 ? -15.057 -6.784 41.834 1.00 91.81 516 PRO A CA 1
ATOM 4055 C C . PRO A 1 516 ? -16.032 -7.028 40.679 1.00 91.81 516 PRO A C 1
ATOM 4057 O O . PRO A 1 516 ? -17.243 -6.896 40.847 1.00 91.81 516 PRO A O 1
ATOM 4060 N N . CYS A 1 517 ? -15.506 -7.418 39.518 1.00 88.06 517 CYS A N 1
ATOM 4061 C CA . CYS A 1 517 ? -16.261 -7.552 38.274 1.00 88.06 517 CYS A CA 1
ATOM 4062 C C . CYS A 1 517 ? -15.897 -8.848 37.524 1.00 88.06 517 CYS A C 1
ATOM 4064 O O . CYS A 1 517 ? -15.462 -8.838 36.375 1.00 88.06 517 CYS A O 1
ATOM 4066 N N . ASN A 1 518 ? -16.065 -9.988 38.199 1.00 77.06 518 ASN A N 1
ATOM 4067 C CA . ASN A 1 518 ? -15.632 -11.295 37.689 1.00 77.06 518 ASN A CA 1
ATOM 4068 C C . ASN A 1 518 ? -16.485 -11.817 36.515 1.00 77.06 518 ASN A C 1
ATOM 4070 O O 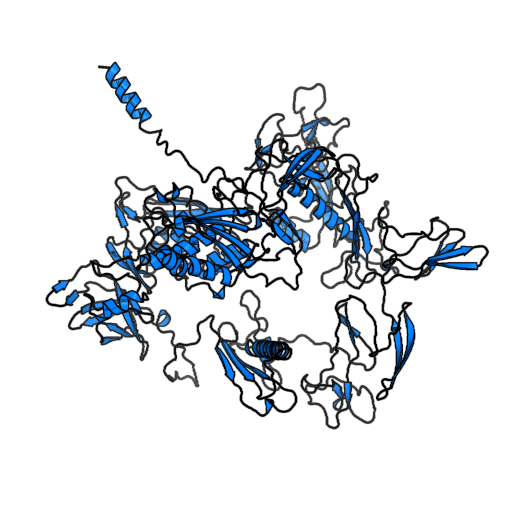. ASN A 1 518 ? -15.974 -12.545 35.671 1.00 77.06 518 ASN A O 1
ATOM 4074 N N . SER A 1 519 ? -17.780 -11.484 36.463 1.00 78.06 519 SER A N 1
ATOM 4075 C CA . SER A 1 519 ? -18.649 -11.697 35.294 1.00 78.06 519 SER A CA 1
ATOM 4076 C C . SER A 1 519 ? -19.977 -10.946 35.453 1.00 78.06 519 SER A C 1
ATOM 4078 O O . SER A 1 519 ? -20.387 -10.614 36.566 1.00 78.06 519 SER A O 1
ATOM 4080 N N . GLY A 1 520 ? -20.677 -10.699 34.343 1.00 86.38 520 GLY A N 1
ATOM 4081 C CA . GLY A 1 520 ? -22.049 -10.191 34.361 1.00 86.38 520 GLY A CA 1
ATOM 4082 C C . GLY A 1 520 ? -22.166 -8.724 34.777 1.00 86.38 520 GLY A C 1
ATOM 4083 O O . GLY A 1 520 ? -22.024 -7.834 33.941 1.00 86.38 520 GLY A O 1
ATOM 4084 N N . VAL A 1 521 ? -22.520 -8.471 36.040 1.00 90.94 521 VAL A N 1
ATOM 4085 C CA . VAL A 1 521 ? -22.918 -7.144 36.540 1.00 90.94 521 VAL A CA 1
ATOM 4086 C C . VAL A 1 521 ? -22.413 -6.936 37.967 1.00 90.94 521 VAL A C 1
ATOM 4088 O O . VAL A 1 521 ? -22.665 -7.780 38.826 1.00 90.94 521 VAL A O 1
ATOM 4091 N N . ALA A 1 522 ? -21.801 -5.784 38.247 1.00 92.38 522 ALA A N 1
ATOM 4092 C CA . ALA A 1 522 ? -21.487 -5.342 39.607 1.00 92.38 522 ALA A CA 1
ATOM 4093 C C . ALA A 1 522 ? -22.348 -4.130 40.005 1.00 92.38 522 ALA A C 1
ATOM 4095 O O . ALA A 1 522 ? -22.614 -3.244 39.191 1.00 92.38 522 ALA A O 1
ATOM 4096 N N . THR A 1 523 ? -22.790 -4.084 41.264 1.00 93.94 523 THR A N 1
ATOM 4097 C CA . THR A 1 523 ? -23.510 -2.923 41.820 1.00 93.94 523 THR A CA 1
ATOM 4098 C C . THR A 1 523 ? -22.508 -1.944 42.420 1.00 93.94 523 THR A C 1
ATOM 4100 O O . THR A 1 523 ? -21.632 -2.344 43.185 1.00 93.94 523 THR A O 1
ATOM 4103 N N . VAL A 1 524 ? -22.642 -0.666 42.072 1.00 94.56 524 VAL A N 1
ATOM 4104 C CA . VAL A 1 524 ? -21.718 0.410 42.439 1.00 94.56 524 VAL A CA 1
ATOM 4105 C C . VAL A 1 524 ? -22.439 1.382 43.361 1.00 94.56 524 VAL A C 1
ATOM 4107 O O . VAL A 1 524 ? -23.456 1.962 42.985 1.00 94.56 524 VAL A O 1
ATOM 4110 N N . GLN A 1 525 ? -21.893 1.562 44.563 1.00 93.75 525 GLN A N 1
ATOM 4111 C CA . GLN A 1 525 ? -22.429 2.460 45.583 1.00 93.75 525 GLN A CA 1
ATOM 4112 C C . GLN A 1 525 ? -21.275 3.239 46.226 1.00 93.75 525 GLN A C 1
ATOM 4114 O O . GLN A 1 525 ? -20.459 2.690 46.970 1.00 93.75 525 GLN A O 1
ATOM 4119 N N . THR A 1 526 ? -21.197 4.536 45.942 1.00 92.62 526 THR A N 1
ATOM 4120 C CA . THR A 1 526 ? -20.266 5.479 46.578 1.00 92.62 526 THR A CA 1
ATOM 4121 C C . THR A 1 526 ? -21.030 6.708 47.083 1.00 92.62 526 THR A C 1
ATOM 4123 O O . THR A 1 526 ? -22.253 6.778 46.982 1.00 92.62 526 THR A O 1
ATOM 4126 N N . ASN A 1 527 ? -20.322 7.687 47.648 1.00 87.75 527 ASN A N 1
ATOM 4127 C CA . ASN A 1 527 ? -20.897 8.985 48.014 1.00 87.75 527 ASN A CA 1
ATOM 4128 C C . ASN A 1 527 ? -21.242 9.867 46.797 1.00 87.75 527 ASN A C 1
ATOM 4130 O O . ASN A 1 527 ? -21.969 10.835 46.970 1.00 87.75 527 ASN A O 1
ATOM 4134 N N . GLN A 1 528 ? -20.732 9.539 45.603 1.00 91.50 528 GLN A N 1
ATOM 4135 C CA . GLN A 1 528 ? -20.966 10.292 44.363 1.00 91.50 528 GLN A CA 1
ATOM 4136 C C . GLN A 1 528 ? -21.767 9.501 43.319 1.00 91.50 528 GLN A C 1
ATOM 4138 O O . GLN A 1 528 ? -22.519 10.101 42.566 1.00 91.50 528 GLN A O 1
ATOM 4143 N N . ILE A 1 529 ? -21.615 8.174 43.253 1.00 94.75 529 ILE A N 1
ATOM 4144 C CA . ILE A 1 529 ? -22.149 7.315 42.180 1.00 94.75 529 ILE A CA 1
ATOM 4145 C C . ILE A 1 529 ? -23.031 6.209 42.758 1.00 94.75 529 ILE A C 1
ATOM 4147 O O . ILE A 1 529 ? -22.621 5.530 43.703 1.00 94.75 529 ILE A O 1
ATOM 4151 N N . GLN A 1 530 ? -24.207 6.002 42.161 1.00 94.75 530 GLN A N 1
ATOM 4152 C CA . GLN A 1 530 ? -25.145 4.922 42.485 1.00 94.75 530 GLN A CA 1
ATOM 4153 C C . GLN A 1 530 ? -25.681 4.298 41.186 1.00 94.75 530 GLN A C 1
ATOM 4155 O O . GLN A 1 530 ? -26.293 4.990 40.370 1.00 94.75 530 GLN A O 1
ATOM 4160 N N . GLY A 1 531 ? -25.468 2.996 40.986 1.00 94.50 531 GLY A N 1
ATOM 4161 C CA . GLY A 1 531 ? -25.923 2.297 39.780 1.00 94.50 531 GLY A CA 1
ATOM 4162 C C . GLY A 1 531 ? -25.368 0.880 39.635 1.00 94.50 531 GLY A C 1
ATOM 4163 O O . GLY A 1 531 ? -24.910 0.268 40.602 1.00 94.50 531 GLY A O 1
ATOM 4164 N N . GLN A 1 532 ? -25.396 0.344 38.414 1.00 94.69 532 GLN A N 1
ATOM 4165 C CA . GLN A 1 532 ? -24.799 -0.954 38.082 1.00 94.69 532 GLN A CA 1
ATOM 4166 C C . GLN A 1 532 ? -23.916 -0.856 36.837 1.00 94.69 532 GLN A C 1
ATOM 4168 O O . GLN A 1 532 ? -24.296 -0.217 35.857 1.00 94.69 532 GLN A O 1
ATOM 4173 N N . ILE A 1 533 ? -22.776 -1.546 36.854 1.00 94.12 533 ILE A N 1
ATOM 4174 C CA . ILE A 1 533 ? -21.878 -1.696 35.702 1.00 94.12 533 ILE A CA 1
ATOM 4175 C C . ILE A 1 533 ? -21.993 -3.096 35.105 1.00 94.12 533 ILE A C 1
ATOM 4177 O O . ILE A 1 533 ? -22.155 -4.075 35.833 1.00 94.12 533 ILE A O 1
ATOM 4181 N N . VAL A 1 534 ? -21.886 -3.194 33.783 1.00 92.38 534 VAL A N 1
ATOM 4182 C CA . VAL A 1 534 ? -21.690 -4.464 33.075 1.00 92.38 534 VAL A CA 1
ATOM 4183 C C . VAL A 1 534 ? -20.196 -4.766 33.087 1.00 92.38 534 VAL A C 1
ATOM 4185 O O . VAL A 1 534 ? -19.390 -3.931 32.676 1.00 92.38 534 VAL A O 1
ATOM 4188 N N . CYS A 1 535 ? -19.817 -5.942 33.576 1.00 89.81 535 CYS A N 1
ATOM 4189 C CA . CYS A 1 535 ? -18.411 -6.301 33.705 1.00 89.81 535 CYS A CA 1
ATOM 4190 C C . CYS A 1 535 ? -17.786 -6.605 32.334 1.00 89.81 535 CYS A C 1
ATOM 4192 O O . CYS A 1 535 ? -18.357 -7.403 31.584 1.00 89.81 535 CYS A O 1
ATOM 4194 N N . PRO A 1 536 ? -16.611 -6.030 32.008 1.00 86.25 536 PRO A N 1
ATOM 4195 C CA . PRO A 1 536 ? -15.803 -6.489 30.881 1.00 86.25 536 PRO A CA 1
ATOM 4196 C C . PRO A 1 536 ? -15.446 -7.975 31.020 1.00 86.25 536 PRO A C 1
ATOM 4198 O O . PRO A 1 536 ? -15.361 -8.487 32.135 1.00 86.25 536 PRO A O 1
ATOM 4201 N N . ASP A 1 537 ? -15.182 -8.660 29.905 1.00 80.81 537 ASP A N 1
ATOM 4202 C CA . ASP A 1 537 ? -14.646 -10.026 29.938 1.00 80.81 537 ASP A CA 1
ATOM 4203 C C . ASP A 1 537 ? -13.220 -10.006 30.529 1.00 80.81 537 ASP A C 1
ATOM 4205 O O . ASP A 1 537 ? -12.325 -9.412 29.904 1.00 80.81 537 ASP A O 1
ATOM 4209 N N . PRO A 1 538 ? -12.964 -10.661 31.682 1.00 77.31 538 PRO A N 1
ATOM 4210 C CA . PRO A 1 538 ? -11.636 -10.705 32.281 1.00 77.31 538 PRO A CA 1
ATOM 4211 C C . PRO A 1 538 ? -10.565 -11.238 31.327 1.00 77.31 538 PRO A C 1
ATOM 4213 O O . PRO A 1 538 ? -9.448 -10.746 31.368 1.00 77.31 538 PRO A O 1
ATOM 4216 N N . ASN A 1 539 ? -10.886 -12.140 30.396 1.00 69.81 539 ASN A N 1
ATOM 4217 C CA . ASN A 1 539 ? -9.915 -12.670 29.430 1.00 69.81 539 ASN A CA 1
ATOM 4218 C C . ASN A 1 539 ? -9.447 -11.613 28.409 1.00 69.81 539 ASN A C 1
ATOM 4220 O O . ASN A 1 539 ? -8.358 -11.725 27.840 1.00 69.81 539 ASN A O 1
ATOM 4224 N N . THR A 1 540 ? -10.256 -10.571 28.177 1.00 70.62 540 THR A N 1
ATOM 4225 C CA . THR A 1 540 ? -9.910 -9.444 27.291 1.00 70.62 540 THR A CA 1
ATOM 4226 C C . THR A 1 540 ? -9.137 -8.336 28.005 1.00 70.62 540 THR A C 1
ATOM 4228 O O . THR A 1 540 ? -8.274 -7.712 27.391 1.00 70.62 540 THR A O 1
ATOM 4231 N N . VAL A 1 541 ? -9.406 -8.122 29.298 1.00 74.69 541 VAL A N 1
ATOM 4232 C CA . VAL A 1 541 ? -8.867 -7.002 30.095 1.00 74.69 541 VAL A CA 1
ATOM 4233 C C . VAL A 1 541 ? -7.702 -7.414 31.003 1.00 74.69 541 VAL A C 1
ATOM 4235 O O . VAL A 1 541 ? -6.704 -6.702 31.117 1.00 74.69 541 VAL A O 1
ATOM 4238 N N . CYS A 1 542 ? -7.820 -8.579 31.630 1.00 72.06 542 CYS A N 1
ATOM 4239 C CA . CYS A 1 542 ? -6.894 -9.178 32.583 1.00 72.06 542 CYS A CA 1
ATOM 4240 C C . CYS A 1 542 ? -6.398 -10.526 32.046 1.00 72.06 542 CYS A C 1
ATOM 4242 O O . CYS A 1 542 ? -6.810 -11.586 32.513 1.00 72.06 542 CYS A O 1
ATOM 4244 N N . ARG A 1 543 ? -5.491 -10.490 31.060 1.00 52.47 543 ARG A N 1
ATOM 4245 C CA . ARG A 1 543 ? -4.799 -11.691 30.561 1.00 52.47 543 ARG A CA 1
ATOM 4246 C C . ARG A 1 543 ? -3.906 -12.308 31.652 1.00 52.47 543 ARG A C 1
ATOM 4248 O O . ARG A 1 543 ? -2.710 -12.032 31.717 1.00 52.47 543 ARG A O 1
ATOM 4255 N N . GLU A 1 544 ? -4.492 -13.142 32.504 1.00 38.12 544 GLU A N 1
ATOM 4256 C CA . GLU A 1 544 ? -3.783 -14.015 33.443 1.00 38.12 544 GLU A CA 1
ATOM 4257 C C . GLU A 1 544 ? -3.351 -15.306 32.722 1.00 38.12 544 GLU A C 1
ATOM 4259 O O . GLU A 1 544 ? -4.180 -16.028 32.171 1.00 38.12 544 GLU A O 1
ATOM 4264 N N . CYS A 1 545 ? -2.052 -15.616 32.733 1.00 32.38 545 CYS A N 1
ATOM 4265 C CA . CYS A 1 545 ? -1.542 -16.910 32.275 1.00 32.38 545 CYS A CA 1
ATOM 4266 C C . CYS A 1 545 ? -1.450 -17.867 33.468 1.00 32.38 545 CYS A C 1
ATOM 4268 O O . CYS A 1 545 ? -0.750 -17.580 34.437 1.00 32.38 545 CYS A O 1
ATOM 4270 N N . TYR A 1 546 ? -2.129 -19.010 33.385 1.00 37.91 546 TYR A N 1
ATOM 4271 C CA . TYR A 1 546 ? -2.057 -20.072 34.386 1.00 37.91 546 TYR A CA 1
ATOM 4272 C C . TYR A 1 546 ? -1.077 -21.153 33.915 1.00 37.91 546 TYR A C 1
ATOM 4274 O O . TYR A 1 546 ? -1.245 -21.692 32.823 1.00 37.91 546 TYR A O 1
ATOM 4282 N N . GLN A 1 547 ? -0.077 -21.493 34.735 1.00 30.31 547 GLN A N 1
ATOM 4283 C CA . GLN A 1 547 ? 0.727 -22.704 34.540 1.00 30.31 547 GLN A CA 1
ATOM 4284 C C . GLN A 1 547 ? 0.202 -23.836 35.427 1.00 30.31 547 GLN A C 1
ATOM 4286 O O . GLN A 1 547 ? -0.060 -23.657 36.617 1.00 30.31 547 GLN A O 1
ATOM 4291 N N . GLU A 1 548 ? 0.055 -25.014 34.828 1.00 30.22 548 GLU A N 1
ATOM 4292 C CA . GLU A 1 548 ? -0.382 -26.233 35.500 1.00 30.22 548 GLU A CA 1
ATOM 4293 C C . GLU A 1 548 ? 0.837 -27.049 35.948 1.00 30.22 548 GLU A C 1
ATOM 4295 O O . GLU A 1 548 ? 1.718 -27.364 35.146 1.00 30.22 548 GLU A O 1
ATOM 4300 N N . TYR A 1 549 ? 0.899 -27.397 37.237 1.00 30.95 549 TYR A N 1
ATOM 4301 C CA . TYR A 1 549 ? 1.998 -28.182 37.798 1.00 30.95 549 TYR A CA 1
ATOM 4302 C C . TYR A 1 549 ? 1.446 -29.213 38.790 1.00 30.95 549 TYR A C 1
ATOM 4304 O O . TYR A 1 549 ? 0.693 -28.865 39.698 1.00 30.95 549 TYR A O 1
ATOM 4312 N N . TYR A 1 550 ? 1.769 -30.496 38.585 1.00 33.91 550 TYR A N 1
ATOM 4313 C CA . TYR A 1 550 ? 1.243 -31.634 39.363 1.00 33.91 550 TYR A CA 1
ATOM 4314 C C . TYR A 1 550 ? -0.284 -31.592 39.614 1.00 33.91 550 TYR A C 1
ATOM 4316 O O . TYR A 1 550 ? -0.756 -31.828 40.728 1.00 33.91 550 TYR A O 1
ATOM 4324 N N . ASN A 1 551 ? -1.061 -31.291 38.567 1.00 38.09 551 ASN A N 1
ATOM 4325 C CA . ASN A 1 551 ? -2.531 -31.225 38.574 1.00 38.09 551 ASN A CA 1
ATOM 4326 C C . ASN A 1 551 ? -3.120 -30.281 39.646 1.00 38.09 551 ASN A C 1
ATOM 4328 O O . ASN A 1 551 ? -4.220 -30.512 40.157 1.00 38.09 551 ASN A O 1
ATOM 4332 N N . ARG A 1 552 ? -2.401 -29.207 40.004 1.00 34.56 552 ARG A N 1
ATOM 4333 C CA . ARG A 1 552 ? -2.920 -28.099 40.818 1.00 34.56 552 ARG A CA 1
ATOM 4334 C C . ARG A 1 552 ? -2.563 -26.757 40.187 1.00 34.56 552 ARG A C 1
ATOM 4336 O O . ARG A 1 552 ? -1.437 -26.538 39.748 1.00 34.56 552 ARG A O 1
ATOM 4343 N N . LEU A 1 553 ? -3.530 -25.841 40.184 1.00 32.69 553 LEU A N 1
ATOM 4344 C CA . LEU A 1 553 ? -3.323 -24.454 39.775 1.00 32.69 553 LEU A CA 1
ATOM 4345 C C . LEU A 1 553 ? -2.573 -23.713 40.889 1.00 32.69 553 LEU A C 1
ATOM 4347 O O . LEU A 1 553 ? -3.115 -23.514 41.977 1.00 32.69 553 LEU A O 1
ATOM 4351 N N . HIS A 1 554 ? -1.335 -23.304 40.620 1.00 37.03 554 HIS A N 1
ATOM 4352 C CA . HIS A 1 554 ? -0.548 -22.468 41.526 1.00 37.03 554 HIS A CA 1
ATOM 4353 C C . HIS A 1 554 ? -0.550 -21.011 41.053 1.00 37.03 554 HIS A C 1
ATOM 4355 O O . HIS A 1 554 ? -0.392 -20.727 39.869 1.00 37.03 554 HIS A O 1
ATOM 4361 N N . ARG A 1 555 ? -0.716 -20.075 41.996 1.00 43.19 555 ARG A N 1
ATOM 4362 C CA . ARG A 1 555 ? -0.696 -18.627 41.746 1.00 43.19 555 ARG A CA 1
ATOM 4363 C C . ARG A 1 555 ? 0.618 -18.051 42.265 1.00 43.19 555 ARG A C 1
ATOM 4365 O O . ARG A 1 555 ? 0.917 -18.221 43.445 1.00 43.19 555 ARG A O 1
ATOM 4372 N N . THR A 1 556 ? 1.404 -17.396 41.414 1.00 41.69 556 THR A N 1
ATOM 4373 C CA . THR A 1 556 ? 2.743 -16.910 41.790 1.00 41.69 556 THR A CA 1
ATOM 4374 C C . THR A 1 556 ? 3.052 -15.541 41.183 1.00 41.69 556 THR A C 1
ATOM 4376 O O . THR A 1 556 ? 3.258 -15.418 39.984 1.00 41.69 556 THR A O 1
ATOM 4379 N N . TYR A 1 557 ? 3.152 -14.546 42.072 1.00 33.47 557 TYR A N 1
ATOM 4380 C CA . TYR A 1 557 ? 3.586 -13.161 41.837 1.00 33.47 557 TYR A CA 1
ATOM 4381 C C . TYR A 1 557 ? 2.691 -12.275 40.951 1.00 33.47 557 TYR A C 1
ATOM 4383 O O . TYR A 1 557 ? 1.865 -12.731 40.166 1.00 33.47 557 TYR A O 1
ATOM 4391 N N . ASN A 1 558 ? 2.837 -10.960 41.145 1.00 34.53 558 ASN A N 1
ATOM 4392 C CA . ASN A 1 558 ? 2.186 -9.943 40.325 1.00 34.53 558 ASN A CA 1
ATOM 4393 C C . ASN A 1 558 ? 3.008 -9.728 39.050 1.00 34.53 558 ASN A C 1
ATOM 4395 O O . ASN A 1 558 ? 4.226 -9.560 39.126 1.00 34.53 558 ASN A O 1
ATOM 4399 N N . ASN A 1 559 ? 2.343 -9.664 37.897 1.00 37.66 559 ASN A N 1
ATOM 4400 C CA . ASN A 1 559 ? 2.998 -9.315 36.639 1.00 37.66 559 ASN A CA 1
ATOM 4401 C C . ASN A 1 559 ? 3.583 -7.892 36.693 1.00 37.66 559 ASN A C 1
ATOM 4403 O O . ASN A 1 559 ? 2.932 -6.958 37.165 1.00 37.66 559 ASN A O 1
ATOM 4407 N N . GLY A 1 560 ? 4.779 -7.714 36.123 1.00 38.66 560 GLY A N 1
ATOM 4408 C CA . GLY A 1 560 ? 5.201 -6.405 35.617 1.00 38.66 560 GLY A CA 1
ATOM 4409 C C . GLY A 1 560 ? 4.368 -5.996 34.392 1.00 38.66 560 GLY A C 1
ATOM 4410 O O . GLY A 1 560 ? 3.470 -6.720 33.970 1.00 38.66 560 GLY A O 1
ATOM 4411 N N . SER A 1 561 ? 4.699 -4.875 33.748 1.00 47.66 561 SER A N 1
ATOM 4412 C CA . SER A 1 561 ? 3.978 -4.379 32.556 1.00 47.66 561 SER A CA 1
ATOM 4413 C C . SER A 1 561 ? 4.015 -5.308 31.328 1.00 47.66 561 SER A C 1
ATOM 4415 O O . SER A 1 561 ? 3.361 -5.021 30.328 1.00 47.66 561 SER A O 1
ATOM 4417 N N . GLY A 1 562 ? 4.780 -6.402 31.394 1.00 46.16 562 GLY A N 1
ATOM 4418 C CA . GLY A 1 562 ? 4.983 -7.353 30.308 1.00 46.16 562 GLY A CA 1
ATOM 4419 C C . GLY A 1 562 ? 5.911 -6.830 29.211 1.00 46.16 562 GLY A C 1
ATOM 4420 O O . GLY A 1 562 ? 6.282 -5.655 29.177 1.00 46.16 562 GLY A O 1
ATOM 4421 N N . ILE A 1 563 ? 6.279 -7.728 28.299 1.00 52.12 563 ILE A N 1
ATOM 4422 C CA . ILE A 1 563 ? 6.874 -7.363 27.011 1.00 52.12 563 ILE A CA 1
ATOM 4423 C C . ILE A 1 563 ? 5.700 -7.168 26.036 1.00 52.12 563 ILE A C 1
ATOM 4425 O O . ILE A 1 563 ? 4.854 -8.060 25.947 1.00 52.12 563 ILE A O 1
ATOM 4429 N N . PRO A 1 564 ? 5.594 -6.035 25.314 1.00 55.78 564 PRO A N 1
ATOM 4430 C CA . PRO A 1 564 ? 4.580 -5.872 24.273 1.00 55.78 564 PRO A CA 1
ATOM 4431 C C . PRO A 1 564 ? 4.676 -6.980 23.214 1.00 55.78 564 PRO A C 1
ATOM 4433 O O . PRO A 1 564 ? 5.753 -7.510 22.970 1.00 55.78 564 PRO A O 1
ATOM 4436 N N . SER A 1 565 ? 3.585 -7.285 22.512 1.00 52.97 565 SER A N 1
ATOM 4437 C CA . SER A 1 565 ? 3.534 -8.386 21.528 1.00 52.97 565 SER A CA 1
ATOM 4438 C C . SER A 1 565 ? 4.528 -8.252 20.361 1.00 52.97 565 SER A C 1
ATOM 4440 O O . SER A 1 565 ? 5.051 -9.253 19.877 1.00 52.97 565 SER A O 1
ATOM 4442 N N . ALA A 1 566 ? 4.837 -7.022 19.935 1.00 60.03 566 ALA A N 1
ATOM 4443 C CA . ALA A 1 566 ? 5.941 -6.722 19.012 1.00 60.03 566 ALA A CA 1
ATOM 4444 C C . ALA A 1 566 ? 7.265 -6.390 19.733 1.00 60.03 566 ALA A C 1
ATOM 4446 O O . ALA A 1 566 ? 8.329 -6.361 19.114 1.00 60.03 566 ALA A O 1
ATOM 4447 N N . GLY A 1 567 ? 7.212 -6.156 21.044 1.00 59.59 567 GLY A N 1
ATOM 4448 C CA . GLY A 1 567 ? 8.355 -5.808 21.876 1.00 59.59 567 GLY A CA 1
ATOM 4449 C C . GLY A 1 567 ? 9.406 -6.912 21.929 1.00 59.59 567 GLY A C 1
ATOM 4450 O O . GLY A 1 567 ? 9.150 -8.075 21.612 1.00 59.59 567 GLY A O 1
ATOM 4451 N N . TYR A 1 568 ? 10.609 -6.507 22.306 1.00 79.94 568 TYR A N 1
ATOM 4452 C CA . TYR A 1 568 ? 11.764 -7.363 22.505 1.00 79.94 568 TYR A CA 1
ATOM 4453 C C . TYR A 1 568 ? 12.669 -6.673 23.528 1.00 79.94 568 TYR A C 1
ATOM 4455 O O . TYR A 1 568 ? 12.928 -5.476 23.389 1.00 79.94 568 TYR A O 1
ATOM 4463 N N . ILE A 1 569 ? 13.129 -7.388 24.553 1.00 77.62 569 ILE A N 1
ATOM 4464 C CA . ILE A 1 569 ? 14.091 -6.851 25.523 1.00 77.62 569 ILE A CA 1
ATOM 4465 C C . ILE A 1 569 ? 15.485 -7.377 25.175 1.00 77.62 569 ILE A C 1
ATOM 4467 O O . ILE A 1 569 ? 15.704 -8.586 25.113 1.00 77.62 569 ILE A O 1
ATOM 4471 N N . LEU A 1 570 ? 16.431 -6.456 24.990 1.00 83.94 570 LEU A N 1
ATOM 4472 C CA . LEU A 1 570 ? 17.856 -6.753 24.897 1.00 83.94 570 LEU A CA 1
ATOM 4473 C C . LEU A 1 570 ? 18.534 -6.317 26.198 1.00 83.94 570 LEU A C 1
ATOM 4475 O O . LEU A 1 570 ? 18.606 -5.123 26.485 1.00 83.94 570 LEU A O 1
ATOM 4479 N N . LEU A 1 571 ? 19.024 -7.274 26.980 1.00 76.81 571 LEU A N 1
ATOM 4480 C CA . LEU A 1 571 ? 19.863 -6.992 28.143 1.00 76.81 571 LEU A CA 1
ATOM 4481 C C . LEU A 1 571 ? 21.305 -6.813 27.666 1.00 76.81 571 LEU A C 1
ATOM 4483 O O . LEU A 1 571 ? 21.945 -7.783 27.270 1.00 76.81 571 LEU A O 1
ATOM 4487 N N . VAL A 1 572 ? 21.800 -5.577 27.668 1.00 83.12 572 VAL A N 1
ATOM 4488 C CA . VAL A 1 572 ? 23.199 -5.279 27.338 1.00 83.12 572 VAL A CA 1
ATOM 4489 C C . VAL A 1 572 ? 23.976 -5.088 28.634 1.00 83.12 572 VAL A C 1
ATOM 4491 O O . VAL A 1 572 ? 23.600 -4.249 29.450 1.00 83.12 572 VAL A O 1
ATOM 4494 N N . ASP A 1 573 ? 25.048 -5.854 28.807 1.00 81.75 573 ASP A N 1
ATOM 4495 C CA . ASP A 1 573 ? 25.959 -5.765 29.953 1.00 81.75 573 ASP A CA 1
ATOM 4496 C C . ASP A 1 573 ? 27.422 -5.729 29.471 1.00 81.75 573 ASP A C 1
ATOM 4498 O O . ASP A 1 573 ? 27.715 -5.983 28.299 1.00 81.75 573 ASP A O 1
ATOM 4502 N N . ALA A 1 574 ? 28.344 -5.381 30.364 1.00 82.19 574 ALA A N 1
ATOM 4503 C CA . ALA A 1 574 ? 29.776 -5.287 30.105 1.00 82.19 574 ALA A CA 1
ATOM 4504 C C . ALA A 1 574 ? 30.593 -5.919 31.247 1.00 82.19 574 ALA A C 1
ATOM 4506 O O . ALA A 1 574 ? 31.504 -5.298 31.799 1.00 82.19 574 ALA A O 1
ATOM 4507 N N . ILE A 1 575 ? 30.260 -7.154 31.636 1.00 78.44 575 ILE A N 1
ATOM 4508 C CA . ILE A 1 575 ? 30.956 -7.884 32.704 1.00 78.44 575 ILE A CA 1
ATOM 4509 C C . ILE A 1 575 ? 32.004 -8.858 32.153 1.00 78.44 575 ILE A C 1
ATOM 4511 O O . ILE A 1 575 ? 31.812 -9.546 31.148 1.00 78.44 575 ILE A O 1
ATOM 4515 N N . ASN A 1 576 ? 33.145 -8.945 32.839 1.00 78.94 576 ASN A N 1
ATOM 4516 C CA . ASN A 1 576 ? 34.213 -9.878 32.489 1.00 78.94 576 ASN A CA 1
ATOM 4517 C C . ASN A 1 576 ? 33.886 -11.285 33.023 1.00 78.94 576 ASN A C 1
ATOM 4519 O O . ASN A 1 576 ? 34.104 -11.584 34.198 1.00 78.94 576 ASN A O 1
ATOM 4523 N N . THR A 1 577 ? 33.321 -12.137 32.167 1.00 75.88 577 THR A N 1
ATOM 4524 C CA . THR A 1 577 ? 32.914 -13.512 32.508 1.00 75.88 577 THR A CA 1
ATOM 4525 C C . THR A 1 577 ? 33.931 -14.548 32.017 1.00 75.88 577 THR A C 1
ATOM 4527 O O . THR A 1 577 ? 34.870 -14.227 31.292 1.00 75.88 577 THR A O 1
ATOM 4530 N N . ARG A 1 578 ? 33.729 -15.836 32.342 1.00 72.75 578 ARG A N 1
ATOM 4531 C CA . ARG A 1 578 ? 34.566 -16.930 31.803 1.00 72.75 578 ARG A CA 1
ATOM 4532 C C . ARG A 1 578 ? 34.560 -16.976 30.265 1.00 72.75 578 ARG A C 1
ATOM 4534 O O . ARG A 1 578 ? 35.584 -17.305 29.669 1.00 72.75 578 ARG A O 1
ATOM 4541 N N . THR A 1 579 ? 33.452 -16.589 29.631 1.00 68.69 579 THR A N 1
ATOM 4542 C CA . THR A 1 579 ? 33.299 -16.519 28.167 1.00 68.69 579 THR A CA 1
ATOM 4543 C C . THR A 1 579 ? 34.167 -15.422 27.531 1.00 68.69 579 THR A C 1
ATOM 4545 O O . THR A 1 579 ? 34.510 -15.520 26.359 1.00 68.69 579 THR A O 1
ATOM 4548 N N . CYS A 1 580 ? 34.590 -14.415 28.306 1.00 77.50 580 CYS A N 1
ATOM 4549 C CA . CYS A 1 580 ? 35.500 -13.350 27.866 1.00 77.50 580 CYS A CA 1
ATOM 4550 C C . CYS A 1 580 ? 36.991 -13.741 27.878 1.00 77.50 580 CYS A C 1
ATOM 4552 O O . CYS A 1 580 ? 37.862 -12.900 27.637 1.00 77.50 580 CYS A O 1
ATOM 4554 N N . SER A 1 581 ? 37.312 -15.010 28.153 1.00 61.56 581 SER A N 1
ATOM 4555 C CA . SER A 1 581 ? 38.670 -15.530 27.985 1.00 61.56 581 SER A CA 1
ATOM 4556 C C . SER A 1 581 ? 39.013 -15.727 26.499 1.00 61.56 581 SER A C 1
ATOM 4558 O O . SER A 1 581 ? 38.188 -16.171 25.707 1.00 61.56 581 SER A O 1
ATOM 4560 N N . GLY A 1 582 ? 40.245 -15.385 26.106 1.00 63.25 582 GLY A N 1
ATOM 4561 C CA . GLY A 1 582 ? 40.716 -15.517 24.721 1.00 63.25 582 GLY A CA 1
ATOM 4562 C C . GLY A 1 582 ? 40.396 -14.312 23.825 1.00 63.25 582 GLY A C 1
ATOM 4563 O O . GLY A 1 582 ? 40.624 -13.159 24.209 1.00 63.25 582 GLY A O 1
ATOM 4564 N N . SER A 1 583 ? 39.944 -14.583 22.599 1.00 60.59 583 SER A N 1
ATOM 4565 C CA . SER A 1 583 ? 39.656 -13.597 21.543 1.00 60.59 583 SER A CA 1
ATOM 4566 C C . SER A 1 583 ? 38.213 -13.074 21.538 1.00 60.59 583 SER A C 1
ATOM 4568 O O . SER A 1 583 ? 37.921 -12.153 20.779 1.00 60.59 583 SER A O 1
ATOM 4570 N N . THR A 1 584 ? 37.328 -13.615 22.379 1.00 64.44 584 THR A N 1
ATOM 4571 C CA . THR A 1 584 ? 35.926 -13.190 22.507 1.00 64.44 584 THR A CA 1
ATOM 4572 C C . THR A 1 584 ? 35.825 -11.703 22.858 1.00 64.44 584 THR A C 1
ATOM 4574 O O . THR A 1 584 ? 36.324 -11.270 23.899 1.00 64.44 584 THR A O 1
ATOM 4577 N N . ALA A 1 585 ? 35.174 -10.917 21.995 1.00 74.56 585 ALA A N 1
ATOM 4578 C CA . ALA A 1 585 ? 34.980 -9.477 22.192 1.00 74.56 585 ALA A CA 1
ATOM 4579 C C . ALA A 1 585 ? 33.603 -9.123 22.779 1.00 74.56 585 ALA A C 1
ATOM 4581 O O . ALA A 1 585 ? 33.473 -8.168 23.545 1.00 74.56 585 ALA A O 1
ATOM 4582 N N . ALA A 1 586 ? 32.596 -9.935 22.475 1.00 79.19 586 ALA A N 1
ATOM 4583 C CA . ALA A 1 586 ? 31.288 -9.965 23.112 1.00 79.19 586 ALA A CA 1
ATOM 4584 C C . ALA A 1 586 ? 30.700 -11.383 22.950 1.00 79.19 586 ALA A C 1
ATOM 4586 O O . ALA A 1 586 ? 31.297 -12.209 22.260 1.00 79.19 586 ALA A O 1
ATOM 4587 N N . PHE A 1 587 ? 29.580 -11.684 23.609 1.00 75.19 587 PHE A N 1
ATOM 4588 C CA . PHE A 1 587 ? 28.802 -12.911 23.381 1.00 75.19 587 PHE A CA 1
ATOM 4589 C C . PHE A 1 587 ? 27.319 -12.706 23.727 1.00 75.19 587 PHE A C 1
ATOM 4591 O O . PHE A 1 587 ? 26.995 -11.936 24.637 1.00 75.19 587 PHE A O 1
ATOM 4598 N N . ALA A 1 588 ? 26.417 -13.411 23.042 1.00 81.19 588 ALA A N 1
ATOM 4599 C CA . ALA A 1 588 ? 24.972 -13.223 23.175 1.00 81.19 588 ALA A CA 1
ATOM 4600 C C . ALA A 1 588 ? 24.132 -14.494 22.997 1.00 81.19 588 ALA A C 1
ATOM 4602 O O . ALA A 1 588 ? 24.577 -15.492 22.430 1.00 81.19 588 AL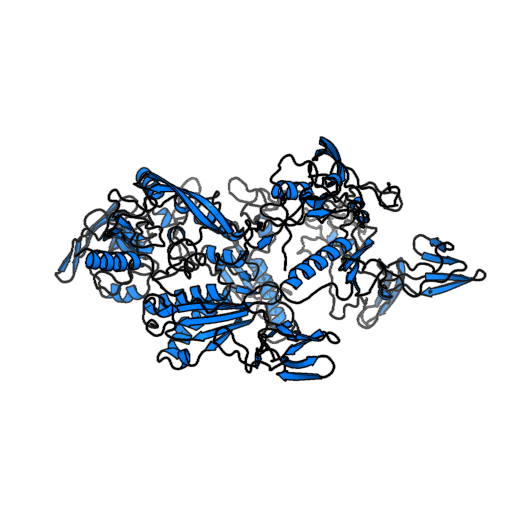A A O 1
ATOM 4603 N N . SER A 1 589 ? 22.883 -14.450 23.473 1.00 71.81 589 SER A N 1
ATOM 4604 C CA . SER A 1 589 ? 21.883 -15.503 23.242 1.00 71.81 589 SER A CA 1
ATOM 4605 C C . SER A 1 589 ? 20.453 -15.036 23.545 1.00 71.81 589 SER A C 1
ATOM 4607 O O . SER A 1 589 ? 20.235 -14.075 24.288 1.00 71.81 589 SER A O 1
ATOM 4609 N N . SER A 1 590 ? 19.463 -15.739 22.994 1.00 77.44 590 SER A N 1
ATOM 4610 C CA . SER A 1 590 ? 18.045 -15.594 23.338 1.00 77.44 590 SER A CA 1
ATOM 4611 C C . SER A 1 590 ? 17.741 -16.234 24.703 1.00 77.44 590 SER A C 1
ATOM 4613 O O . SER A 1 590 ? 17.947 -17.435 24.882 1.00 77.44 590 SER A O 1
ATOM 4615 N N . CYS A 1 591 ? 17.192 -15.468 25.647 1.00 68.94 591 CYS A N 1
ATOM 4616 C CA . CYS A 1 591 ? 16.795 -15.944 26.978 1.00 68.94 591 CYS A CA 1
ATOM 4617 C C . CYS A 1 591 ? 15.361 -16.494 27.019 1.00 68.94 591 CYS A C 1
ATOM 4619 O O . CYS A 1 591 ? 15.072 -17.394 27.802 1.00 68.94 591 CYS A O 1
ATOM 4621 N N . LEU A 1 592 ? 14.445 -15.912 26.233 1.00 69.25 592 LEU A N 1
ATOM 4622 C CA . LEU A 1 592 ? 13.016 -16.241 26.252 1.00 69.25 592 LEU A CA 1
ATOM 4623 C C . LEU A 1 592 ? 12.430 -16.182 24.841 1.00 69.25 592 LEU A C 1
ATOM 4625 O O . LEU A 1 592 ? 12.688 -15.232 24.097 1.00 69.25 592 LEU A O 1
ATOM 4629 N N . MET A 1 593 ? 11.590 -17.162 24.512 1.00 69.75 593 MET A N 1
ATOM 4630 C CA . MET A 1 593 ? 10.769 -17.181 23.301 1.00 69.75 593 MET A CA 1
ATOM 4631 C C . MET A 1 593 ? 9.282 -17.117 23.665 1.00 69.75 593 MET A C 1
ATOM 4633 O O . MET A 1 593 ? 8.859 -17.648 24.689 1.00 69.75 593 MET A O 1
ATOM 4637 N N . ASP A 1 594 ? 8.503 -16.484 22.797 1.00 72.00 594 ASP A N 1
ATOM 4638 C CA . ASP A 1 594 ? 7.046 -16.436 22.815 1.00 72.00 594 ASP A CA 1
ATOM 4639 C C . ASP A 1 594 ? 6.446 -17.829 22.551 1.00 72.00 594 ASP A C 1
ATOM 4641 O O . ASP A 1 594 ? 6.799 -18.495 21.576 1.00 72.00 594 ASP A O 1
ATOM 4645 N N . GLU A 1 595 ? 5.532 -18.284 23.411 1.00 61.91 595 GLU A N 1
ATOM 4646 C CA . GLU A 1 595 ? 5.021 -19.664 23.368 1.00 61.91 595 GLU A CA 1
ATOM 4647 C C . GLU A 1 595 ? 3.943 -19.923 22.296 1.00 61.91 595 GLU A C 1
ATOM 4649 O O . GLU A 1 595 ? 3.596 -21.080 22.041 1.00 61.91 595 GLU A O 1
ATOM 4654 N N . GLU A 1 596 ? 3.411 -18.883 21.642 1.00 62.06 596 GLU A N 1
ATOM 4655 C CA . GLU A 1 596 ? 2.444 -19.030 20.543 1.00 62.06 596 GLU A CA 1
ATOM 4656 C C . GLU A 1 596 ? 3.122 -19.042 19.167 1.00 62.06 596 GLU A C 1
ATOM 4658 O O . GLU A 1 596 ? 2.686 -19.766 18.263 1.00 62.06 596 GLU A O 1
ATOM 4663 N N . THR A 1 597 ? 4.190 -18.258 19.007 1.00 69.94 597 THR A N 1
ATOM 4664 C CA . THR A 1 597 ? 4.863 -17.955 17.732 1.00 69.94 597 THR A CA 1
ATOM 4665 C C . THR A 1 597 ? 6.287 -18.503 17.624 1.00 69.94 597 THR A C 1
ATOM 4667 O O . THR A 1 597 ? 6.840 -18.515 16.526 1.00 69.94 597 THR A O 1
ATOM 4670 N N . ASP A 1 598 ? 6.867 -18.982 18.729 1.00 76.31 598 ASP A N 1
ATOM 4671 C CA . ASP A 1 598 ? 8.284 -19.354 18.879 1.00 76.31 598 ASP A CA 1
ATOM 4672 C C . ASP A 1 598 ? 9.283 -18.221 18.544 1.00 76.31 598 ASP A C 1
ATOM 4674 O O . ASP A 1 598 ? 10.439 -18.465 18.195 1.00 76.31 598 ASP A O 1
ATOM 4678 N N . ARG A 1 599 ? 8.843 -16.960 18.628 1.00 81.94 599 ARG A N 1
ATOM 4679 C CA . ARG A 1 599 ? 9.663 -15.763 18.394 1.00 81.94 599 ARG A CA 1
ATOM 4680 C C . ARG A 1 599 ? 10.506 -15.438 19.640 1.00 81.94 599 ARG A C 1
ATOM 4682 O O . ARG A 1 599 ? 9.922 -15.309 20.711 1.00 81.94 599 ARG A O 1
ATOM 4689 N N . PRO A 1 600 ? 11.827 -15.203 19.548 1.00 78.44 600 PRO A N 1
ATOM 4690 C CA . PRO A 1 600 ? 12.600 -14.615 20.647 1.00 78.44 600 PRO A CA 1
ATOM 4691 C C . PRO A 1 600 ? 12.033 -13.257 21.094 1.00 78.44 600 PRO A C 1
ATOM 4693 O O . PRO A 1 600 ? 11.750 -12.396 20.261 1.00 78.44 600 PRO A O 1
ATOM 4696 N N . ILE A 1 601 ? 11.866 -13.066 22.406 1.00 79.19 601 ILE A N 1
ATOM 4697 C CA . ILE A 1 601 ? 11.291 -11.852 23.030 1.00 79.19 601 ILE A CA 1
ATOM 4698 C C . ILE A 1 601 ? 12.162 -11.258 24.148 1.00 79.19 601 ILE A C 1
ATOM 4700 O O . ILE A 1 601 ? 12.002 -10.088 24.491 1.00 79.19 601 ILE A O 1
ATOM 4704 N N . LEU A 1 602 ? 13.106 -12.032 24.684 1.00 81.00 602 LEU A N 1
ATOM 4705 C CA . LEU A 1 602 ? 14.181 -11.562 25.558 1.00 81.00 602 LEU A CA 1
ATOM 4706 C C . LEU A 1 602 ? 15.481 -12.209 25.085 1.00 81.00 602 LEU A C 1
ATOM 4708 O O . LEU A 1 602 ? 15.513 -13.420 24.862 1.00 81.00 602 LEU A O 1
ATOM 4712 N N . GLY A 1 603 ? 16.553 -11.434 25.014 1.00 81.31 603 GLY A N 1
ATOM 4713 C CA . GLY A 1 603 ? 17.914 -11.930 24.833 1.00 81.31 603 GLY A CA 1
ATOM 4714 C C . GLY A 1 603 ? 18.917 -11.019 25.523 1.00 81.31 603 GLY A C 1
ATOM 4715 O O . GLY A 1 603 ? 18.560 -9.939 25.999 1.00 81.31 603 GLY A O 1
ATOM 4716 N N . PHE A 1 604 ? 20.171 -11.449 25.582 1.00 87.12 604 PHE A N 1
ATOM 4717 C CA . PHE A 1 604 ? 21.255 -10.669 26.171 1.00 87.12 604 PHE A CA 1
ATOM 4718 C C . PHE A 1 604 ? 22.448 -10.560 25.221 1.00 87.12 604 PHE A C 1
ATOM 4720 O O . PHE A 1 604 ? 22.655 -11.442 24.391 1.00 87.12 604 PHE A O 1
ATOM 4727 N N . VAL A 1 605 ? 23.231 -9.493 25.382 1.00 90.19 605 VAL A N 1
ATOM 4728 C CA . VAL A 1 605 ? 24.556 -9.290 24.783 1.00 90.19 605 VAL A CA 1
ATOM 4729 C C . VAL A 1 605 ? 25.488 -8.840 25.902 1.00 90.19 605 VAL A C 1
ATOM 4731 O O . VAL A 1 605 ? 25.248 -7.804 26.519 1.00 90.19 605 VAL A O 1
ATOM 4734 N N . ASN A 1 606 ? 26.557 -9.586 26.162 1.00 85.31 606 ASN A N 1
ATOM 4735 C CA . ASN A 1 606 ? 27.600 -9.166 27.090 1.00 85.31 606 ASN A CA 1
ATOM 4736 C C . ASN A 1 606 ? 28.867 -8.761 26.334 1.00 85.31 606 ASN A C 1
ATOM 4738 O O . ASN A 1 606 ? 29.518 -9.598 25.708 1.00 85.31 606 ASN A O 1
ATOM 4742 N N . VAL A 1 607 ? 29.250 -7.494 26.456 1.00 87.88 607 VAL A N 1
ATOM 4743 C CA . VAL A 1 607 ? 30.521 -6.952 25.965 1.00 87.88 607 VAL A CA 1
ATOM 4744 C C . VAL A 1 607 ? 31.655 -7.375 26.895 1.00 87.88 607 VAL A C 1
ATOM 4746 O O . VAL A 1 607 ? 31.554 -7.247 28.112 1.00 87.88 607 VAL A O 1
ATOM 4749 N N . CYS A 1 608 ? 32.768 -7.846 26.341 1.00 87.19 608 CYS A N 1
ATOM 4750 C CA . CYS A 1 608 ? 33.947 -8.171 27.134 1.00 87.19 608 CYS A CA 1
ATOM 4751 C C . CYS A 1 608 ? 34.800 -6.904 27.360 1.00 87.19 608 CYS A C 1
ATOM 4753 O O . CYS A 1 608 ? 35.262 -6.301 26.385 1.00 87.19 608 CYS A O 1
ATOM 4755 N N . PRO A 1 609 ? 35.024 -6.460 28.616 1.00 82.12 609 PRO A N 1
ATOM 4756 C CA . PRO A 1 609 ? 35.727 -5.205 28.888 1.00 82.12 609 PRO A CA 1
ATOM 4757 C C . PRO A 1 609 ? 37.130 -5.152 28.276 1.00 82.12 609 PRO A C 1
ATOM 4759 O O . PRO A 1 609 ? 37.912 -6.094 28.404 1.00 82.12 609 PRO A O 1
ATOM 4762 N N . GLY A 1 610 ? 37.449 -4.038 27.611 1.00 73.50 610 GLY A N 1
ATOM 4763 C CA . GLY A 1 610 ? 38.742 -3.838 26.948 1.00 73.50 610 GLY A CA 1
ATOM 4764 C C . GLY A 1 610 ? 38.952 -4.655 25.664 1.00 73.50 610 GLY A C 1
ATOM 4765 O O . GLY A 1 610 ? 40.092 -4.790 25.227 1.00 73.50 610 GLY A O 1
ATOM 4766 N N . LYS A 1 611 ? 37.889 -5.219 25.066 1.00 71.50 611 LYS A N 1
ATOM 4767 C CA . LYS A 1 611 ? 37.954 -5.999 23.811 1.00 71.50 611 LYS A CA 1
ATOM 4768 C C . LYS A 1 611 ? 37.285 -5.335 22.599 1.00 71.50 611 LYS A C 1
ATOM 4770 O O . LYS A 1 611 ? 37.301 -5.916 21.519 1.00 71.50 611 LYS A O 1
ATOM 4775 N N . MET A 1 612 ? 36.708 -4.144 22.761 1.00 6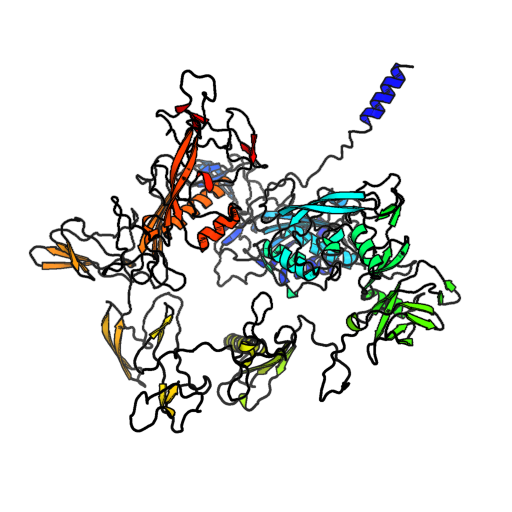9.81 612 MET A N 1
ATOM 4776 C CA . MET A 1 612 ? 36.115 -3.350 21.679 1.00 69.81 612 MET A CA 1
ATOM 4777 C C . MET A 1 612 ? 36.569 -1.891 21.785 1.00 69.81 612 MET A C 1
ATOM 4779 O O . MET A 1 612 ? 36.478 -1.301 22.861 1.00 69.81 612 MET A O 1
ATOM 4783 N N . GLY A 1 613 ? 37.053 -1.330 20.674 1.00 60.72 613 GLY A N 1
ATOM 4784 C CA . GLY A 1 613 ? 37.418 0.083 20.535 1.00 60.72 613 GLY A CA 1
ATOM 4785 C C . GLY A 1 613 ? 36.253 0.929 20.014 1.00 60.72 613 GLY A C 1
ATOM 4786 O O . GLY A 1 613 ? 35.368 0.417 19.325 1.00 60.72 613 GLY A O 1
ATOM 4787 N N . VAL A 1 614 ? 36.240 2.221 20.349 1.00 62.81 614 VAL A N 1
ATOM 4788 C CA . VAL A 1 614 ? 35.180 3.176 19.956 1.00 62.81 614 VAL A CA 1
ATOM 4789 C C . VAL A 1 614 ? 35.649 4.240 18.958 1.00 62.81 614 VAL A C 1
ATOM 4791 O O . VAL A 1 614 ? 34.831 5.005 18.456 1.00 62.81 614 VAL A O 1
ATOM 4794 N N . ASP A 1 615 ? 36.945 4.264 18.648 1.00 53.00 615 ASP A N 1
ATOM 4795 C CA . ASP A 1 615 ? 37.576 5.204 17.723 1.00 53.00 615 ASP A CA 1
ATOM 4796 C C . ASP A 1 615 ? 37.790 4.571 16.339 1.00 53.00 615 ASP A C 1
ATOM 4798 O O . ASP A 1 615 ? 37.965 3.358 16.208 1.00 53.00 615 ASP A O 1
ATOM 4802 N N . TYR A 1 616 ? 37.798 5.384 15.283 1.00 37.72 616 TYR A N 1
ATOM 4803 C CA . TYR A 1 616 ? 37.983 4.893 13.914 1.00 37.72 616 TYR A CA 1
ATOM 4804 C C . TYR A 1 616 ? 39.425 4.404 13.669 1.00 37.72 616 TYR A C 1
ATOM 4806 O O . TYR A 1 616 ? 40.363 5.147 13.969 1.00 37.72 616 TYR A O 1
ATOM 4814 N N . PRO A 1 617 ? 39.651 3.212 13.068 1.00 38.91 617 PRO A N 1
ATOM 4815 C CA . PRO A 1 617 ? 38.685 2.336 12.386 1.00 38.91 617 PRO A CA 1
ATOM 4816 C C . PRO A 1 617 ? 38.174 1.145 13.225 1.00 38.91 617 PRO A C 1
ATOM 4818 O O . PRO A 1 617 ? 37.602 0.202 12.669 1.00 38.91 617 PRO A O 1
ATOM 4821 N N . GLU A 1 618 ? 38.436 1.121 14.533 1.00 49.53 618 GLU A N 1
ATOM 4822 C CA . GLU A 1 618 ? 37.994 0.040 15.423 1.00 49.53 618 GLU A CA 1
ATOM 4823 C C . GLU A 1 618 ? 36.486 0.103 15.690 1.00 49.53 618 GLU A C 1
ATOM 4825 O O . GLU A 1 618 ? 35.845 -0.945 15.757 1.00 49.53 618 GLU A O 1
ATOM 4830 N N . ASP A 1 619 ? 35.913 1.311 15.720 1.00 53.81 619 ASP A N 1
ATOM 4831 C CA . ASP A 1 619 ? 34.473 1.600 15.773 1.00 53.81 619 ASP A CA 1
ATOM 4832 C C . ASP A 1 619 ? 33.642 0.688 14.851 1.00 53.81 619 ASP A C 1
ATOM 4834 O O . ASP A 1 619 ? 32.644 0.091 15.261 1.00 53.81 619 ASP A O 1
ATOM 4838 N N . ARG A 1 620 ? 34.100 0.508 13.610 1.00 52.44 620 ARG A N 1
ATOM 4839 C CA . ARG A 1 620 ? 33.443 -0.276 12.565 1.00 52.44 620 ARG A CA 1
ATOM 4840 C C . ARG A 1 620 ? 33.536 -1.780 12.809 1.00 52.44 620 ARG A C 1
ATOM 4842 O O . ARG A 1 620 ? 32.609 -2.507 12.448 1.00 52.44 620 ARG A O 1
ATOM 4849 N N . ASN A 1 621 ? 34.625 -2.249 13.417 1.00 53.88 621 ASN A N 1
ATOM 4850 C CA . ASN A 1 621 ? 34.770 -3.647 13.821 1.00 53.88 621 ASN A CA 1
ATOM 4851 C C . ASN A 1 621 ? 33.907 -3.937 15.054 1.00 53.88 621 ASN A C 1
ATOM 4853 O O . ASN A 1 621 ? 33.153 -4.907 15.042 1.00 53.88 621 ASN A O 1
ATOM 4857 N N . SER A 1 622 ? 33.943 -3.066 16.064 1.00 66.75 622 SER A N 1
ATOM 4858 C CA . SER A 1 622 ? 33.112 -3.152 17.270 1.00 66.75 622 SER A CA 1
ATOM 4859 C C . SER A 1 622 ? 31.618 -3.118 16.941 1.00 66.75 622 SER A C 1
ATOM 4861 O O . SER A 1 622 ? 30.856 -3.938 17.446 1.00 66.75 622 SER A O 1
ATOM 4863 N N . LEU A 1 623 ? 31.191 -2.245 16.022 1.00 70.69 623 LEU A N 1
ATOM 4864 C CA . LEU A 1 623 ? 29.820 -2.220 15.505 1.00 70.69 623 LEU A CA 1
ATOM 4865 C C . LEU A 1 623 ? 29.458 -3.529 14.784 1.00 70.69 623 LEU A C 1
ATOM 4867 O O . LEU A 1 623 ? 28.371 -4.061 14.994 1.00 70.69 623 LEU A O 1
ATOM 4871 N N . GLY A 1 624 ? 30.364 -4.075 13.967 1.00 59.50 624 GLY A N 1
ATOM 4872 C CA . GLY A 1 624 ? 30.168 -5.366 13.300 1.00 59.50 624 GLY A CA 1
ATOM 4873 C C . GLY A 1 624 ? 30.013 -6.535 14.280 1.00 59.50 624 GLY A C 1
ATOM 4874 O O . GLY A 1 624 ? 29.120 -7.363 14.105 1.00 59.50 624 GLY A O 1
ATOM 4875 N N . ILE A 1 625 ? 30.829 -6.564 15.337 1.00 67.62 625 ILE A N 1
ATOM 4876 C CA . ILE A 1 625 ? 30.760 -7.544 16.432 1.00 67.62 625 ILE A CA 1
ATOM 4877 C C . ILE A 1 625 ? 29.442 -7.390 17.200 1.00 67.62 625 ILE A C 1
ATOM 4879 O O . ILE A 1 625 ? 28.712 -8.359 17.379 1.00 67.62 625 ILE A O 1
ATOM 4883 N N . PHE A 1 626 ? 29.073 -6.173 17.599 1.00 77.44 626 PHE A N 1
ATOM 4884 C CA . PHE A 1 626 ? 27.848 -5.945 18.366 1.00 77.44 626 PHE A CA 1
ATOM 4885 C C . PHE A 1 626 ? 26.577 -6.277 17.561 1.00 77.44 626 PHE A C 1
ATOM 4887 O O . PHE A 1 626 ? 25.623 -6.830 18.106 1.00 77.44 626 PHE A O 1
ATOM 4894 N N . LEU A 1 627 ? 26.572 -6.024 16.245 1.00 73.88 627 LEU A N 1
ATOM 4895 C CA . LEU A 1 627 ? 25.494 -6.449 15.341 1.00 73.88 627 LEU A CA 1
ATOM 4896 C C . LEU A 1 627 ? 25.439 -7.976 15.150 1.00 73.88 627 LEU A C 1
ATOM 4898 O O . LEU A 1 627 ? 24.345 -8.531 15.047 1.00 73.88 627 LEU A O 1
ATOM 4902 N N . HIS A 1 628 ? 26.589 -8.658 15.126 1.00 71.94 628 HIS A N 1
ATOM 4903 C CA . HIS A 1 628 ? 26.673 -10.123 15.097 1.00 71.94 628 HIS A CA 1
ATOM 4904 C C . HIS A 1 628 ? 26.047 -10.737 16.361 1.00 71.94 628 HIS A C 1
ATOM 4906 O O . HIS A 1 628 ? 25.161 -11.589 16.258 1.00 71.94 628 HIS A O 1
ATOM 4912 N N . GLU A 1 629 ? 26.396 -10.213 17.537 1.00 77.81 629 GLU A N 1
ATOM 4913 C CA . GLU A 1 629 ? 25.823 -10.644 18.817 1.00 77.81 629 GLU A CA 1
ATOM 4914 C C . GLU A 1 629 ? 24.319 -10.348 18.942 1.00 77.81 629 GLU A C 1
ATOM 4916 O O . GLU A 1 629 ? 23.548 -11.196 19.397 1.00 77.81 629 GLU A O 1
ATOM 4921 N N . ILE A 1 630 ? 23.849 -9.189 18.465 1.00 79.44 630 ILE A N 1
ATOM 4922 C CA . ILE A 1 630 ? 22.405 -8.910 18.366 1.00 79.44 630 ILE A CA 1
ATOM 4923 C C . ILE A 1 630 ? 21.698 -9.969 17.503 1.00 79.44 630 ILE A C 1
ATOM 4925 O O . ILE A 1 630 ? 20.578 -10.368 17.826 1.00 79.44 630 ILE A O 1
ATOM 4929 N N . GLY A 1 631 ? 22.351 -10.488 16.458 1.00 68.69 631 GLY A N 1
ATOM 4930 C CA . GLY A 1 631 ? 21.855 -11.620 15.673 1.00 68.69 631 GLY A CA 1
ATOM 4931 C C . GLY A 1 631 ? 21.626 -12.880 16.516 1.00 68.69 631 GLY A C 1
ATOM 4932 O O . GLY A 1 631 ? 20.551 -13.479 16.439 1.00 68.69 631 GLY A O 1
ATOM 4933 N N . HIS A 1 632 ? 22.588 -13.261 17.362 1.00 69.12 632 HIS A N 1
ATOM 4934 C CA . HIS A 1 632 ? 22.446 -14.400 18.277 1.00 69.12 632 HIS A CA 1
ATOM 4935 C C . HIS A 1 632 ? 21.343 -14.181 19.324 1.00 69.12 632 HIS A C 1
ATOM 4937 O O . HIS A 1 632 ? 20.554 -15.095 19.576 1.00 69.12 632 HIS A O 1
ATOM 4943 N N . ALA A 1 633 ? 21.212 -12.966 19.866 1.00 78.56 633 ALA A N 1
ATOM 4944 C CA . ALA A 1 633 ? 20.115 -12.610 20.766 1.00 78.56 633 ALA A CA 1
ATOM 4945 C C . ALA A 1 633 ? 18.735 -12.750 20.081 1.00 78.56 633 ALA A C 1
ATOM 4947 O O . ALA A 1 633 ? 17.816 -13.344 20.645 1.00 78.56 633 ALA A O 1
ATOM 4948 N N . LEU A 1 634 ? 18.613 -12.295 18.828 1.00 77.31 634 LEU A N 1
ATOM 4949 C CA . LEU A 1 634 ? 17.404 -12.394 17.995 1.00 77.31 634 LEU A CA 1
ATOM 4950 C C . LEU A 1 634 ? 17.113 -13.812 17.451 1.00 77.31 634 LEU A C 1
ATOM 4952 O O . LEU A 1 634 ? 16.233 -13.976 16.604 1.00 77.31 634 LEU A O 1
ATOM 4956 N N . GLY A 1 635 ? 17.808 -14.848 17.935 1.00 61.31 635 GLY A N 1
ATOM 4957 C CA . GLY A 1 635 ? 17.548 -16.249 17.587 1.00 61.31 635 GLY A CA 1
ATOM 4958 C C . GLY A 1 635 ? 18.303 -16.771 16.366 1.00 61.31 635 GLY A C 1
ATOM 4959 O O . GLY A 1 635 ? 17.920 -17.801 15.806 1.00 61.31 635 GLY A O 1
ATOM 4960 N N . PHE A 1 636 ? 19.394 -16.125 15.947 1.00 71.12 636 PHE A N 1
ATOM 4961 C CA . PHE A 1 636 ? 20.349 -16.726 15.011 1.00 71.12 636 PHE A CA 1
ATOM 4962 C C . PHE A 1 636 ? 21.247 -17.751 15.736 1.00 71.12 636 PHE A C 1
ATOM 4964 O O . PHE A 1 636 ? 22.462 -17.596 15.809 1.00 71.12 636 PHE A O 1
ATOM 4971 N N . SER A 1 637 ? 20.651 -18.786 16.334 1.00 60.25 637 SER A N 1
ATOM 4972 C CA . SER A 1 637 ? 21.355 -19.820 17.105 1.00 60.25 637 SER A CA 1
ATOM 4973 C C . SER A 1 637 ? 20.884 -21.228 16.738 1.00 60.25 637 SER A C 1
ATOM 4975 O O . SER A 1 637 ? 19.708 -21.442 16.435 1.00 60.25 637 SER A O 1
ATOM 4977 N N . SER A 1 638 ? 21.777 -22.216 16.845 1.00 51.84 638 SER A N 1
ATOM 4978 C CA . SER A 1 638 ? 21.450 -23.641 16.665 1.00 51.84 638 SER A CA 1
ATOM 4979 C C . SER A 1 638 ? 20.279 -24.085 17.551 1.00 51.84 638 SER A C 1
ATOM 4981 O O . SER A 1 638 ? 19.385 -24.784 17.080 1.00 51.84 638 SER A O 1
ATOM 4983 N N . SER A 1 639 ? 20.216 -23.584 18.788 1.00 55.16 639 SER A N 1
ATOM 4984 C CA . SER A 1 639 ? 19.112 -23.793 19.735 1.00 55.16 639 SER A CA 1
ATOM 4985 C C . SER A 1 639 ? 17.760 -23.211 19.287 1.00 55.16 639 SER A C 1
ATOM 4987 O O . SER A 1 639 ? 16.718 -23.716 19.703 1.00 55.16 639 SER A O 1
ATOM 4989 N N . SER A 1 640 ? 17.754 -22.194 18.417 1.00 66.56 640 SER A N 1
ATOM 4990 C CA . SER A 1 640 ? 16.547 -21.530 17.895 1.00 66.56 640 SER A CA 1
ATOM 4991 C C . SER A 1 640 ? 16.100 -22.067 16.528 1.00 66.56 640 SER A C 1
ATOM 4993 O O . SER A 1 640 ? 14.929 -21.960 16.163 1.00 66.56 640 SER A O 1
ATOM 4995 N N . PHE A 1 641 ? 16.983 -22.697 15.750 1.00 71.44 641 PHE A N 1
ATOM 4996 C CA . PHE A 1 641 ? 16.640 -23.208 14.414 1.00 71.44 641 PHE A CA 1
ATOM 4997 C C . PHE A 1 641 ? 15.501 -24.262 14.384 1.00 71.44 641 PHE A C 1
ATOM 4999 O O . PHE A 1 641 ? 14.647 -24.168 13.497 1.00 71.44 641 PHE A O 1
ATOM 5006 N N . PRO A 1 642 ? 15.374 -25.209 15.342 1.00 69.50 642 PRO A N 1
ATOM 5007 C CA . PRO A 1 642 ? 14.233 -26.135 15.417 1.00 69.50 642 PRO A CA 1
ATOM 5008 C C . PRO A 1 642 ? 12.882 -25.425 15.585 1.00 69.50 642 PRO A C 1
ATOM 5010 O O . PRO A 1 642 ? 11.834 -25.948 15.184 1.00 69.50 642 PRO A O 1
ATOM 5013 N N . PHE A 1 643 ? 12.907 -24.228 16.171 1.00 72.88 643 PHE A N 1
ATOM 5014 C CA . PHE A 1 643 ? 11.739 -23.416 16.476 1.00 72.88 643 PHE A CA 1
ATOM 5015 C C . PHE A 1 643 ? 11.231 -22.606 15.270 1.00 72.88 643 PHE A C 1
ATOM 5017 O O . PHE A 1 643 ? 10.072 -22.199 15.265 1.00 72.88 643 PHE A O 1
ATOM 5024 N N . MET A 1 644 ? 12.013 -22.474 14.193 1.00 71.25 644 MET A N 1
ATOM 5025 C CA . MET A 1 644 ? 11.641 -21.691 13.007 1.00 71.25 644 MET A CA 1
ATOM 5026 C C . MET A 1 644 ? 10.288 -22.064 12.371 1.00 71.25 644 MET A C 1
ATOM 5028 O O . MET A 1 644 ? 9.850 -23.222 12.349 1.00 71.25 644 MET A O 1
ATOM 5032 N N . ARG A 1 645 ? 9.655 -21.055 11.758 1.00 71.81 645 ARG A N 1
ATOM 5033 C CA . ARG A 1 645 ? 8.331 -21.132 11.124 1.00 71.81 645 ARG A CA 1
ATOM 5034 C C . ARG A 1 645 ? 8.350 -20.753 9.638 1.00 71.81 645 ARG A C 1
ATOM 5036 O O . ARG A 1 645 ? 9.275 -20.104 9.144 1.00 71.81 645 ARG A O 1
ATOM 5043 N N . PHE A 1 646 ? 7.358 -21.231 8.895 1.00 61.84 646 PHE A N 1
ATOM 5044 C CA . PHE A 1 646 ? 7.043 -20.783 7.539 1.00 61.84 646 PHE A CA 1
ATOM 5045 C C . PHE A 1 646 ? 6.409 -19.376 7.579 1.00 61.84 646 PHE A C 1
ATOM 5047 O O . PHE A 1 646 ? 5.876 -18.994 8.621 1.00 61.84 646 PHE A O 1
ATOM 5054 N N . PRO A 1 647 ? 6.411 -18.606 6.469 1.00 58.91 647 PRO A N 1
ATOM 5055 C CA . PRO A 1 647 ? 5.843 -17.250 6.445 1.00 58.91 647 PRO A CA 1
ATOM 5056 C C . PRO A 1 647 ? 4.372 -17.172 6.885 1.00 58.91 647 PRO A C 1
ATOM 5058 O O . PRO A 1 647 ? 3.978 -16.213 7.530 1.00 58.91 647 PRO A O 1
ATOM 5061 N N . ASN A 1 648 ? 3.588 -18.225 6.633 1.00 57.66 648 ASN A N 1
ATOM 5062 C CA . ASN A 1 648 ? 2.193 -18.361 7.073 1.00 57.66 648 ASN A CA 1
ATOM 5063 C C . ASN A 1 648 ? 2.020 -18.708 8.574 1.00 57.66 648 ASN A C 1
ATOM 5065 O O . ASN A 1 648 ? 0.961 -19.188 8.974 1.00 57.66 648 ASN A O 1
ATOM 5069 N N . GLY A 1 649 ? 3.065 -18.571 9.395 1.00 53.38 649 GLY A N 1
ATOM 5070 C CA . GLY A 1 649 ? 3.027 -18.840 10.836 1.00 53.38 649 GLY A CA 1
ATOM 5071 C C . GLY A 1 649 ? 3.003 -20.320 11.246 1.00 53.38 649 GLY A C 1
ATOM 5072 O O . GLY A 1 649 ? 2.929 -20.603 12.443 1.00 53.38 649 GLY A O 1
ATOM 5073 N N . THR A 1 650 ? 3.091 -21.274 10.311 1.00 73.00 650 THR A N 1
ATOM 5074 C CA . THR A 1 650 ? 3.141 -22.716 10.636 1.00 73.00 650 THR A CA 1
ATOM 5075 C C . THR A 1 650 ? 4.561 -23.181 10.985 1.00 73.00 650 THR A C 1
ATOM 5077 O O . THR A 1 650 ? 5.541 -22.692 10.427 1.00 73.00 650 THR A O 1
ATOM 5080 N N . ALA A 1 651 ? 4.707 -24.120 11.925 1.00 72.00 651 ALA A N 1
ATOM 5081 C CA . ALA A 1 651 ? 6.017 -24.610 12.367 1.00 72.00 651 ALA A CA 1
ATOM 5082 C C . ALA A 1 651 ? 6.743 -25.427 11.278 1.00 72.00 651 ALA A C 1
ATOM 5084 O O . ALA A 1 651 ? 6.132 -26.284 10.640 1.00 72.00 651 ALA A O 1
ATOM 5085 N N . ARG A 1 652 ? 8.054 -25.201 11.078 1.00 68.06 652 ARG A N 1
ATOM 5086 C CA . ARG A 1 652 ? 8.862 -25.977 10.109 1.00 68.06 652 ARG A CA 1
ATOM 5087 C C . ARG A 1 652 ? 9.221 -27.360 10.634 1.00 68.06 652 ARG A C 1
ATOM 5089 O O . ARG A 1 652 ? 9.106 -28.339 9.904 1.00 68.06 652 ARG A O 1
ATOM 5096 N N . THR A 1 653 ? 9.623 -27.437 11.899 1.00 71.88 653 THR A N 1
ATOM 5097 C CA . THR A 1 653 ? 9.765 -28.710 12.612 1.00 71.88 653 THR A CA 1
ATOM 5098 C C . THR A 1 653 ? 8.412 -29.060 13.230 1.00 71.88 653 THR A C 1
ATOM 5100 O O . THR A 1 653 ? 7.896 -28.235 13.992 1.00 71.88 653 THR A O 1
ATOM 5103 N N . PRO A 1 654 ? 7.838 -30.252 12.968 1.00 73.69 654 PRO A N 1
ATOM 5104 C CA . PRO A 1 654 ? 6.645 -30.728 13.662 1.00 73.69 654 PRO A CA 1
ATOM 5105 C C . PRO A 1 654 ? 6.766 -30.543 15.176 1.00 73.69 654 PRO A C 1
ATOM 5107 O O . PRO A 1 654 ? 7.849 -30.731 15.735 1.00 73.69 654 PRO A O 1
ATOM 5110 N N . ARG A 1 655 ? 5.667 -30.165 15.829 1.00 73.88 655 ARG A N 1
ATOM 5111 C CA . ARG A 1 655 ? 5.608 -30.045 17.288 1.00 73.88 655 ARG A CA 1
ATOM 5112 C C . ARG A 1 655 ? 5.092 -31.334 17.927 1.00 73.88 655 ARG A C 1
ATOM 5114 O O . ARG A 1 655 ? 4.452 -32.146 17.257 1.00 73.88 655 ARG A O 1
ATOM 5121 N N . ASP A 1 656 ? 5.420 -31.524 19.197 1.00 72.12 656 ASP A N 1
ATOM 5122 C CA . ASP A 1 656 ? 4.788 -32.501 20.079 1.00 72.12 656 ASP A CA 1
ATOM 5123 C C . ASP A 1 656 ? 3.483 -31.945 20.686 1.00 72.12 656 ASP A C 1
ATOM 5125 O O . ASP A 1 656 ? 3.101 -30.793 20.455 1.00 72.12 656 ASP A O 1
ATOM 5129 N N . ASP A 1 657 ? 2.808 -32.760 21.497 1.00 70.06 657 ASP A N 1
ATOM 5130 C CA . ASP A 1 657 ? 1.553 -32.392 22.170 1.00 70.06 657 ASP A CA 1
ATOM 5131 C C . ASP A 1 657 ? 1.738 -31.276 23.223 1.00 70.06 657 ASP A C 1
ATOM 5133 O O . ASP A 1 657 ? 0.765 -30.701 23.708 1.00 70.06 657 ASP A O 1
ATOM 5137 N N . LYS A 1 658 ? 2.992 -30.922 23.548 1.00 62.59 658 LYS A N 1
ATOM 5138 C CA . LYS A 1 658 ? 3.395 -29.814 24.432 1.00 62.59 658 LYS A CA 1
ATOM 5139 C C . LYS A 1 658 ? 3.879 -28.585 23.643 1.00 62.59 658 LYS A C 1
ATOM 5141 O O . LYS A 1 658 ? 4.478 -27.674 24.215 1.00 62.59 658 LYS A O 1
ATOM 5146 N N . ARG A 1 659 ? 3.599 -28.545 22.332 1.00 65.25 659 ARG A N 1
ATOM 5147 C CA . ARG A 1 659 ? 3.973 -27.498 21.360 1.00 65.25 659 ARG A CA 1
ATOM 5148 C C . ARG A 1 659 ? 5.481 -27.277 21.166 1.00 65.25 659 ARG A C 1
ATOM 5150 O O . ARG A 1 659 ? 5.851 -26.334 20.468 1.00 65.25 659 ARG A O 1
ATOM 5157 N N . LYS A 1 660 ? 6.366 -28.122 21.701 1.00 70.44 660 LYS A N 1
ATOM 5158 C CA . LYS A 1 660 ? 7.823 -28.001 21.502 1.00 70.44 660 LYS A CA 1
ATOM 5159 C C . LYS A 1 660 ? 8.277 -28.865 20.305 1.00 70.44 660 LYS A C 1
ATOM 5161 O O . LYS A 1 660 ? 7.519 -29.725 19.857 1.00 70.44 660 LYS A O 1
ATOM 5166 N N . PRO A 1 661 ? 9.444 -28.613 19.677 1.00 75.69 661 PRO A N 1
ATOM 5167 C CA . PRO A 1 661 ? 9.884 -29.378 18.506 1.00 75.69 661 PRO A CA 1
ATOM 5168 C C . PRO A 1 661 ? 9.972 -30.888 18.791 1.00 75.69 661 PRO A C 1
ATOM 5170 O O . PRO A 1 661 ? 10.540 -31.308 19.793 1.00 75.69 661 PRO A O 1
ATOM 5173 N N . LYS A 1 662 ? 9.417 -31.713 17.897 1.00 71.12 662 LYS A N 1
ATOM 5174 C CA . LYS A 1 662 ? 9.179 -33.153 18.121 1.00 71.12 662 LYS A CA 1
ATOM 5175 C C . LYS A 1 662 ? 10.444 -34.022 18.224 1.00 71.12 662 LYS A C 1
ATOM 5177 O O . LYS A 1 662 ? 10.355 -35.173 18.642 1.00 71.12 662 LYS A O 1
ATOM 5182 N N . TYR A 1 663 ? 11.601 -33.506 17.820 1.00 67.50 663 TYR A N 1
ATOM 5183 C CA . TYR A 1 663 ? 12.856 -34.255 17.751 1.00 67.50 663 TYR A CA 1
ATOM 5184 C C . TYR A 1 663 ? 13.871 -33.649 18.716 1.00 67.50 663 TYR A C 1
ATOM 5186 O O . TYR A 1 663 ? 13.949 -32.424 18.848 1.00 67.50 663 TYR A O 1
ATOM 5194 N N . LYS A 1 664 ? 14.655 -34.515 19.362 1.00 56.75 664 LYS A N 1
ATOM 5195 C CA . LYS A 1 664 ? 15.743 -34.136 20.263 1.00 56.75 664 LYS A CA 1
ATOM 5196 C C . LYS A 1 664 ? 17.012 -34.928 19.973 1.00 56.75 664 LYS A C 1
ATOM 5198 O O . LYS A 1 664 ? 16.927 -36.031 19.435 1.00 56.75 664 LYS A O 1
ATOM 5203 N N . ASP A 1 665 ? 18.157 -34.359 20.330 1.00 52.59 665 ASP A N 1
ATOM 5204 C CA . ASP A 1 665 ? 19.431 -35.079 20.393 1.00 52.59 665 ASP A CA 1
ATOM 5205 C C . ASP A 1 665 ? 19.547 -35.921 21.683 1.00 52.59 665 ASP A C 1
ATOM 5207 O O . ASP A 1 665 ? 18.648 -35.939 22.531 1.00 52.59 665 ASP A O 1
ATOM 5211 N N . GLN A 1 666 ? 20.676 -36.618 21.839 1.00 47.12 666 GLN A N 1
ATOM 5212 C CA . GLN A 1 666 ? 20.988 -37.421 23.029 1.00 47.12 666 GLN A CA 1
ATOM 5213 C C . GLN A 1 666 ? 21.178 -36.594 24.317 1.00 47.12 666 GLN A C 1
ATOM 5215 O O . GLN A 1 666 ? 21.137 -37.152 25.411 1.00 47.12 666 GLN A O 1
ATOM 5220 N N . TYR A 1 667 ? 21.354 -35.275 24.196 1.00 46.25 667 TYR A N 1
ATOM 5221 C CA . TYR A 1 667 ? 21.501 -34.329 25.305 1.00 46.25 667 TYR A CA 1
ATOM 5222 C C . TYR A 1 667 ? 20.182 -33.636 25.683 1.00 46.25 667 TYR A C 1
ATOM 5224 O O . TYR A 1 667 ? 20.113 -32.905 26.670 1.00 46.25 667 TYR A O 1
ATOM 5232 N N . GLY A 1 668 ? 19.103 -33.909 24.944 1.00 52.81 668 GLY A N 1
ATOM 5233 C CA . GLY A 1 668 ? 17.772 -33.363 25.181 1.00 52.81 668 GLY A CA 1
ATOM 5234 C C . GLY A 1 668 ? 17.521 -31.990 24.548 1.00 52.81 668 GLY A C 1
ATOM 5235 O O . GLY A 1 668 ? 16.433 -31.433 24.765 1.00 52.81 668 GLY A O 1
ATOM 5236 N N . ASN A 1 669 ? 18.461 -31.463 23.757 1.00 52.75 669 ASN A N 1
ATOM 5237 C CA . ASN A 1 669 ? 18.268 -30.258 22.950 1.00 52.75 669 ASN A CA 1
ATOM 5238 C C . ASN A 1 669 ? 17.318 -30.561 21.791 1.00 52.75 669 ASN A C 1
ATOM 5240 O O . ASN A 1 669 ? 17.272 -31.679 21.287 1.00 52.75 669 ASN A O 1
ATOM 5244 N N . TYR A 1 670 ? 16.561 -29.564 21.343 1.00 61.31 670 TYR A N 1
ATOM 5245 C CA . TYR A 1 670 ? 15.678 -29.717 20.187 1.00 61.31 670 TYR A CA 1
ATOM 5246 C C . TYR A 1 670 ? 16.476 -29.755 18.880 1.00 61.31 670 TYR A C 1
ATOM 5248 O O . TYR A 1 670 ? 17.433 -29.002 18.722 1.00 61.31 670 TYR A O 1
ATOM 5256 N N . VAL A 1 671 ? 16.047 -30.576 17.916 1.00 51.16 671 VAL A N 1
ATOM 5257 C CA . VAL A 1 671 ? 16.673 -30.673 16.583 1.00 51.16 671 VAL A CA 1
ATOM 5258 C C . VAL A 1 671 ? 15.630 -30.626 15.452 1.00 51.16 671 VAL A C 1
ATOM 5260 O O . VAL A 1 671 ? 14.446 -30.893 15.688 1.00 51.16 671 VAL A O 1
ATOM 5263 N N . PRO A 1 672 ? 16.015 -30.272 14.209 1.00 50.50 672 PRO A N 1
ATOM 5264 C CA . PRO A 1 672 ? 15.125 -30.348 13.049 1.00 50.50 672 PRO A CA 1
ATOM 5265 C C . PRO A 1 672 ? 14.693 -31.788 12.718 1.00 50.50 672 PRO A C 1
ATOM 5267 O O . PRO A 1 672 ? 15.359 -32.760 13.066 1.00 50.50 672 PRO A O 1
ATOM 5270 N N . SER A 1 673 ? 13.584 -31.939 11.987 1.00 46.06 673 SER A N 1
ATOM 5271 C CA . SER A 1 673 ? 13.048 -33.257 11.616 1.00 46.06 673 SER A CA 1
ATOM 5272 C C . SER A 1 673 ? 14.000 -34.058 10.725 1.00 46.06 673 SER A C 1
ATOM 5274 O O . SER A 1 673 ? 14.424 -33.551 9.683 1.00 46.06 673 SER A O 1
ATOM 5276 N N . HIS A 1 674 ? 14.255 -35.321 11.082 1.00 40.59 674 HIS A N 1
ATOM 5277 C CA . HIS A 1 674 ? 15.206 -36.191 10.386 1.00 40.59 674 HIS A CA 1
ATOM 5278 C C . HIS A 1 674 ? 15.013 -36.231 8.859 1.00 40.59 674 HIS A C 1
ATOM 5280 O O . HIS A 1 674 ? 14.053 -36.795 8.332 1.00 40.59 674 HIS A O 1
ATOM 5286 N N . ARG A 1 675 ? 16.024 -35.735 8.144 1.00 30.80 675 ARG A N 1
ATOM 5287 C CA . ARG A 1 675 ? 16.454 -36.294 6.858 1.00 30.80 675 ARG A CA 1
ATOM 5288 C C . ARG A 1 675 ? 17.773 -37.025 7.095 1.00 30.80 675 ARG A C 1
ATOM 5290 O O . ARG A 1 675 ? 18.507 -36.667 8.013 1.00 30.80 675 ARG A O 1
ATOM 5297 N N . LYS A 1 676 ? 18.099 -38.017 6.260 1.00 27.69 676 LYS A N 1
ATOM 5298 C CA . LYS A 1 676 ? 19.475 -38.527 6.198 1.00 27.69 676 LYS A CA 1
ATOM 5299 C C . LYS A 1 676 ? 20.382 -37.383 5.748 1.00 27.69 676 LYS A C 1
ATOM 5301 O O . LYS A 1 676 ? 20.223 -36.896 4.629 1.00 27.69 676 LYS A O 1
ATOM 5306 N N . PHE A 1 677 ? 21.299 -36.965 6.611 1.00 29.08 677 PHE A N 1
ATOM 5307 C CA . PHE A 1 677 ? 22.414 -36.119 6.211 1.00 29.08 677 PHE A CA 1
ATOM 5308 C C . PHE A 1 677 ? 23.463 -36.979 5.501 1.00 29.08 677 PHE A C 1
ATOM 5310 O O . PHE A 1 677 ? 23.688 -38.132 5.867 1.00 29.08 677 PHE A O 1
ATOM 5317 N N . ILE A 1 678 ? 24.072 -36.408 4.466 1.00 28.11 678 ILE A N 1
ATOM 5318 C CA . ILE A 1 678 ? 25.281 -36.920 3.822 1.00 28.11 678 ILE A CA 1
ATOM 5319 C C . ILE A 1 678 ? 26.392 -35.953 4.260 1.00 28.11 678 ILE A C 1
ATOM 5321 O O . ILE A 1 678 ? 26.163 -34.742 4.168 1.00 28.11 678 ILE A O 1
ATOM 5325 N N . PRO A 1 679 ? 27.535 -36.428 4.785 1.00 31.94 679 PRO A N 1
ATOM 5326 C CA . PRO A 1 679 ? 28.592 -35.545 5.267 1.00 31.94 679 PRO A CA 1
ATOM 5327 C C . PRO A 1 679 ? 29.238 -34.765 4.115 1.00 31.94 679 PRO A C 1
ATOM 5329 O O . PRO A 1 679 ? 29.377 -35.267 2.998 1.00 31.94 679 PRO A O 1
ATOM 5332 N N . PHE A 1 680 ? 29.664 -33.534 4.398 1.00 43.81 680 PHE A N 1
ATOM 5333 C CA . PHE A 1 680 ? 30.443 -32.731 3.459 1.00 43.81 680 PHE A CA 1
ATOM 5334 C C . PHE A 1 680 ? 31.931 -33.082 3.591 1.00 43.81 680 PHE A C 1
ATOM 5336 O O . PHE A 1 680 ? 32.636 -32.515 4.419 1.00 43.81 680 PHE A O 1
ATOM 5343 N N . CYS A 1 681 ? 32.368 -33.994 2.718 1.00 47.78 681 CYS A N 1
ATOM 5344 C CA . CYS A 1 681 ? 33.720 -34.552 2.585 1.00 47.78 681 CYS A CA 1
ATOM 5345 C C . CYS A 1 681 ? 34.165 -35.533 3.685 1.00 47.78 681 CYS A C 1
ATOM 5347 O O . CYS A 1 681 ? 34.171 -35.246 4.877 1.00 47.78 681 CYS A O 1
ATOM 5349 N N . ASP A 1 682 ? 34.603 -36.699 3.218 1.00 43.34 682 ASP A N 1
ATOM 5350 C CA . ASP A 1 682 ? 35.026 -37.883 3.968 1.00 43.34 682 ASP A CA 1
ATOM 5351 C C . ASP A 1 682 ? 36.486 -38.294 3.672 1.00 43.34 682 ASP A C 1
ATOM 5353 O O . ASP A 1 682 ? 37.028 -39.184 4.325 1.00 43.34 682 ASP A O 1
ATOM 5357 N N . THR A 1 683 ? 37.146 -37.624 2.719 1.00 47.16 683 THR A N 1
ATOM 5358 C CA . THR A 1 683 ? 38.517 -37.910 2.263 1.00 47.16 683 THR A CA 1
ATOM 5359 C C . THR A 1 683 ? 39.412 -36.672 2.301 1.00 47.16 683 THR A C 1
ATOM 5361 O O . THR A 1 683 ? 39.067 -35.625 1.751 1.00 47.16 683 THR A O 1
ATOM 5364 N N . VAL A 1 684 ? 40.602 -36.805 2.889 1.00 45.44 684 VAL A N 1
ATOM 5365 C CA . VAL A 1 684 ? 41.633 -35.754 2.922 1.00 45.44 684 VAL A CA 1
ATOM 5366 C C . VAL A 1 684 ? 42.284 -35.591 1.536 1.00 45.44 684 VAL A C 1
ATOM 5368 O O . VAL A 1 684 ? 42.463 -36.567 0.813 1.00 45.44 684 VAL A O 1
ATOM 5371 N N . ASN A 1 685 ? 42.666 -34.353 1.195 1.00 41.41 685 ASN A N 1
ATOM 5372 C CA . ASN A 1 685 ? 43.298 -33.909 -0.064 1.00 41.41 685 ASN A CA 1
ATOM 5373 C C . ASN A 1 685 ? 42.411 -33.735 -1.317 1.00 41.41 685 ASN A C 1
ATOM 5375 O O . ASN A 1 685 ? 42.953 -33.402 -2.370 1.00 41.41 685 ASN A O 1
ATOM 5379 N N . GLU A 1 686 ? 41.079 -33.832 -1.235 1.00 36.41 686 GLU A N 1
ATOM 5380 C CA . GLU A 1 686 ? 40.211 -33.280 -2.293 1.00 36.41 686 GLU A CA 1
ATOM 5381 C C . GLU A 1 686 ? 39.669 -31.895 -1.921 1.00 36.41 686 GLU A C 1
ATOM 5383 O O . GLU A 1 686 ? 39.033 -31.712 -0.882 1.00 36.41 686 GLU A O 1
ATOM 5388 N N . ALA A 1 687 ? 39.880 -30.919 -2.808 1.00 38.19 687 ALA A N 1
ATOM 5389 C CA . ALA A 1 687 ? 39.193 -29.636 -2.753 1.00 38.19 687 ALA A CA 1
ATOM 5390 C C . ALA A 1 687 ? 37.885 -29.724 -3.552 1.00 38.19 687 ALA A C 1
ATOM 5392 O O . ALA A 1 687 ? 37.914 -29.961 -4.760 1.00 38.19 687 ALA A O 1
ATOM 5393 N N . ARG A 1 688 ? 36.737 -29.531 -2.893 1.00 36.47 688 ARG A N 1
ATOM 5394 C CA . ARG A 1 688 ? 35.406 -29.633 -3.519 1.00 36.47 688 ARG A CA 1
ATOM 5395 C C . ARG A 1 688 ? 34.635 -28.318 -3.421 1.00 36.47 688 ARG A C 1
ATOM 5397 O O . ARG A 1 688 ? 34.840 -27.520 -2.508 1.00 36.47 688 ARG A O 1
ATOM 5404 N N . CYS A 1 689 ? 33.749 -28.086 -4.385 1.00 33.03 689 CYS A N 1
ATOM 5405 C CA . CYS A 1 689 ? 32.942 -26.873 -4.443 1.00 33.03 689 CYS A CA 1
ATOM 5406 C C . CYS A 1 689 ? 31.809 -26.899 -3.410 1.00 33.03 689 CYS A C 1
ATOM 5408 O O . CYS A 1 689 ? 31.077 -27.884 -3.316 1.00 33.03 689 CYS A O 1
ATOM 5410 N N . ARG A 1 690 ? 31.615 -25.791 -2.685 1.00 36.19 690 ARG A N 1
ATOM 5411 C CA . ARG A 1 690 ? 30.418 -25.576 -1.848 1.00 36.19 690 ARG A CA 1
ATOM 5412 C C . ARG A 1 690 ? 29.212 -25.143 -2.689 1.00 36.19 690 ARG A C 1
ATOM 5414 O O . ARG A 1 690 ? 28.079 -25.514 -2.399 1.00 36.19 690 ARG A O 1
ATOM 5421 N N . ASP A 1 691 ? 29.483 -24.354 -3.721 1.00 33.53 691 ASP A N 1
ATOM 5422 C CA . ASP A 1 691 ? 28.553 -23.810 -4.706 1.00 33.53 691 ASP A CA 1
ATOM 5423 C C . ASP A 1 691 ? 29.333 -23.448 -5.988 1.00 33.53 691 ASP A C 1
ATOM 5425 O O . ASP A 1 691 ? 30.530 -23.713 -6.095 1.00 33.53 691 ASP A O 1
ATOM 5429 N N . ALA A 1 692 ? 28.666 -22.854 -6.981 1.00 31.42 692 ALA A N 1
ATOM 5430 C CA . ALA A 1 692 ? 29.231 -22.595 -8.310 1.00 31.42 692 ALA A CA 1
ATOM 5431 C C . ALA A 1 692 ? 30.386 -21.563 -8.364 1.00 31.42 692 ALA A C 1
ATOM 5433 O O . ALA A 1 692 ? 30.871 -21.271 -9.461 1.00 31.42 692 ALA A O 1
ATOM 5434 N N . PHE A 1 693 ? 30.817 -21.003 -7.225 1.00 30.97 693 PHE A N 1
ATOM 5435 C CA . PHE A 1 693 ? 31.743 -19.866 -7.161 1.00 30.97 693 PHE A CA 1
ATOM 5436 C C . PHE A 1 693 ? 32.964 -20.060 -6.236 1.00 30.97 693 PHE A C 1
ATOM 5438 O O . PHE A 1 693 ? 33.761 -19.132 -6.111 1.00 30.97 693 PHE A O 1
ATOM 5445 N N . SER A 1 694 ? 33.148 -21.215 -5.578 1.00 33.94 694 SER A N 1
ATOM 5446 C CA . SER A 1 694 ? 34.174 -21.365 -4.524 1.00 33.94 694 SER A CA 1
ATOM 5447 C C . SER A 1 694 ? 34.822 -22.765 -4.427 1.00 33.94 694 SER A C 1
ATOM 5449 O O . SER A 1 694 ? 34.148 -23.779 -4.585 1.00 33.94 694 SER A O 1
ATOM 5451 N N . TYR A 1 695 ? 36.141 -22.824 -4.164 1.00 35.53 695 TYR A N 1
ATOM 5452 C CA . TYR A 1 695 ? 36.971 -24.049 -4.060 1.00 35.53 695 TYR A CA 1
ATOM 5453 C C . TYR A 1 695 ? 37.833 -24.038 -2.794 1.00 35.53 695 TYR A C 1
ATOM 5455 O O . TYR A 1 695 ? 38.667 -23.152 -2.647 1.00 35.53 695 TYR A O 1
ATOM 5463 N N . GLY A 1 696 ? 37.655 -24.981 -1.867 1.00 42.19 696 GLY A N 1
ATOM 5464 C CA . GLY A 1 696 ? 38.402 -25.013 -0.601 1.00 42.19 696 GLY A CA 1
ATOM 5465 C C . GLY A 1 696 ? 38.865 -26.416 -0.221 1.00 42.19 696 GLY A C 1
ATOM 5466 O O . GLY A 1 696 ? 38.329 -27.404 -0.714 1.00 42.19 696 GLY A O 1
ATOM 5467 N N . THR A 1 697 ? 39.874 -26.494 0.645 1.00 44.91 697 THR A N 1
ATOM 5468 C CA . THR A 1 697 ? 40.425 -27.744 1.189 1.00 44.91 697 THR A CA 1
ATOM 5469 C C . THR A 1 697 ? 39.836 -28.045 2.563 1.00 44.91 697 THR A C 1
ATOM 5471 O O . THR A 1 697 ? 39.735 -27.146 3.396 1.00 44.91 697 THR A O 1
ATOM 5474 N N . CYS A 1 698 ? 39.503 -29.306 2.832 1.00 49.34 698 CYS A N 1
ATOM 5475 C CA . CYS A 1 698 ? 38.990 -29.736 4.133 1.00 49.34 698 CYS A CA 1
ATOM 5476 C C . CYS A 1 698 ? 40.095 -29.716 5.200 1.00 49.34 698 CYS A C 1
ATOM 5478 O O . CYS A 1 698 ? 41.028 -30.516 5.127 1.00 49.34 698 CYS A O 1
ATOM 5480 N N . SER A 1 699 ? 39.975 -28.843 6.204 1.00 55.56 699 SER A N 1
ATOM 5481 C CA . SER A 1 699 ? 40.876 -28.861 7.362 1.00 55.56 699 SER A CA 1
ATOM 5482 C C . SER A 1 699 ? 40.448 -29.949 8.351 1.00 55.56 699 SER A C 1
ATOM 5484 O O . SER A 1 699 ? 39.357 -29.876 8.921 1.00 55.56 699 SER A O 1
ATOM 5486 N N . ILE A 1 700 ? 41.284 -30.982 8.501 1.00 60.75 700 ILE A N 1
ATOM 5487 C CA . ILE A 1 700 ? 41.060 -32.175 9.333 1.00 60.75 700 ILE A CA 1
ATOM 5488 C C . ILE A 1 700 ? 42.333 -32.435 10.149 1.00 60.75 700 ILE A C 1
ATOM 5490 O O . ILE A 1 700 ? 43.419 -32.568 9.584 1.00 60.75 700 ILE A O 1
ATOM 5494 N N . LEU A 1 701 ? 42.198 -32.520 11.472 1.00 62.34 701 LEU A N 1
ATOM 5495 C CA . LEU A 1 701 ? 43.276 -32.710 12.443 1.00 62.34 701 LEU A CA 1
ATOM 5496 C C . LEU A 1 701 ? 43.119 -34.033 13.213 1.00 62.34 701 LEU A C 1
ATOM 5498 O O . LEU A 1 701 ? 42.018 -34.568 13.356 1.00 62.34 701 LEU A O 1
ATOM 5502 N N . ARG A 1 702 ? 44.239 -34.536 13.749 1.00 74.94 702 ARG A N 1
ATOM 5503 C CA . ARG A 1 702 ? 44.284 -35.665 14.692 1.00 74.94 702 ARG A CA 1
ATOM 5504 C C . ARG A 1 702 ? 44.428 -35.136 16.121 1.00 74.94 702 ARG A C 1
ATOM 5506 O O . ARG A 1 702 ? 45.425 -34.490 16.442 1.00 74.94 702 ARG A O 1
ATOM 5513 N N . TYR A 1 703 ? 43.467 -35.449 16.977 1.00 68.56 703 TYR A N 1
ATOM 5514 C CA . TYR A 1 703 ? 43.437 -35.084 18.391 1.00 68.56 703 TYR A CA 1
ATOM 5515 C C . TYR A 1 703 ? 44.146 -36.138 19.258 1.00 68.56 703 TYR A C 1
ATOM 5517 O O . TYR A 1 703 ? 44.292 -37.295 18.872 1.00 68.56 703 TYR A O 1
ATOM 5525 N N . HIS A 1 704 ? 44.622 -35.736 20.442 1.00 71.06 704 HIS A N 1
ATOM 5526 C CA . HIS A 1 704 ? 45.307 -36.646 21.378 1.00 71.06 704 HIS A CA 1
ATOM 5527 C C . HIS A 1 704 ? 44.352 -37.530 22.196 1.00 71.06 704 HIS A C 1
ATOM 5529 O O . HIS A 1 704 ? 44.741 -38.615 22.621 1.00 71.06 704 HIS A O 1
ATOM 5535 N N . ASN A 1 705 ? 43.114 -37.076 22.394 1.00 72.12 705 ASN A N 1
ATOM 5536 C CA . ASN A 1 705 ? 42.027 -37.831 23.014 1.00 72.12 705 ASN A CA 1
ATOM 5537 C C . ASN A 1 705 ? 40.945 -38.102 21.955 1.00 72.12 705 ASN A C 1
ATOM 5539 O O . ASN A 1 705 ? 40.849 -37.317 21.006 1.00 72.12 705 ASN A O 1
ATOM 5543 N N . PRO A 1 706 ? 40.109 -39.144 22.117 1.00 71.44 706 PRO A N 1
ATOM 5544 C CA . PRO A 1 706 ? 38.972 -39.358 21.235 1.00 71.44 706 PRO A CA 1
ATOM 5545 C C . PRO A 1 706 ? 38.005 -38.168 21.249 1.00 71.44 706 PRO A C 1
ATOM 5547 O O . PRO A 1 706 ? 37.658 -37.651 22.311 1.00 71.44 706 PRO A O 1
ATOM 5550 N N . VAL A 1 707 ? 37.533 -37.797 20.064 1.00 64.62 707 VAL A N 1
ATOM 5551 C CA . VAL A 1 707 ? 36.428 -36.864 19.815 1.00 64.62 707 VAL A CA 1
ATOM 5552 C C . VAL A 1 707 ? 35.139 -37.410 20.479 1.00 64.62 707 VAL A C 1
ATOM 5554 O O . VAL A 1 707 ? 35.005 -38.641 20.597 1.00 64.62 707 VAL A O 1
ATOM 5557 N N . PRO A 1 708 ? 34.199 -36.564 20.956 1.00 60.03 708 PRO A N 1
ATOM 5558 C CA . PRO A 1 708 ? 32.915 -37.017 21.514 1.00 60.03 708 PRO A CA 1
ATOM 5559 C C . PRO A 1 708 ? 32.153 -37.933 20.543 1.00 60.03 708 PRO A C 1
ATOM 5561 O O . PRO A 1 708 ? 32.363 -37.863 19.336 1.00 60.03 708 PRO A O 1
ATOM 5564 N N . ILE A 1 709 ? 31.354 -38.887 21.036 1.00 54.88 709 ILE A N 1
ATOM 5565 C CA . ILE A 1 709 ? 30.942 -40.049 20.215 1.00 54.88 709 ILE A CA 1
ATOM 5566 C C . ILE A 1 709 ? 29.956 -39.692 19.091 1.00 54.88 709 ILE A C 1
ATOM 5568 O O . ILE A 1 709 ? 29.972 -40.311 18.029 1.00 54.88 709 ILE A O 1
ATOM 5572 N N . GLU A 1 710 ? 29.169 -38.654 19.323 1.00 43.00 710 GLU A N 1
ATOM 5573 C CA . GLU A 1 710 ? 28.269 -37.949 18.417 1.00 43.00 710 GLU A CA 1
ATOM 5574 C C . GLU A 1 710 ? 28.993 -37.175 17.299 1.00 43.00 710 GLU A C 1
ATOM 5576 O O . GLU A 1 710 ? 28.482 -37.111 16.181 1.00 43.00 710 GLU A O 1
ATOM 5581 N N . ASP A 1 711 ? 30.210 -36.693 17.567 1.00 46.28 711 ASP A N 1
ATOM 5582 C CA . ASP A 1 711 ? 31.010 -35.840 16.673 1.00 46.28 711 ASP A CA 1
ATOM 5583 C C . ASP A 1 711 ? 32.026 -36.653 15.835 1.00 46.28 711 ASP A C 1
ATOM 5585 O O . ASP A 1 711 ? 32.900 -36.123 15.145 1.00 46.28 711 ASP A O 1
ATOM 5589 N N . ARG A 1 712 ? 31.934 -37.990 15.873 1.00 65.94 712 ARG A N 1
ATOM 5590 C CA . ARG A 1 712 ? 32.801 -38.910 15.114 1.00 65.94 712 ARG A CA 1
ATOM 5591 C C . ARG A 1 712 ? 32.300 -39.091 13.686 1.00 65.94 712 ARG A C 1
ATOM 5593 O O . ARG A 1 712 ? 31.728 -40.120 13.332 1.00 65.94 712 ARG A O 1
ATOM 5600 N N . PHE A 1 713 ? 32.557 -38.101 12.839 1.00 53.69 713 PHE A N 1
ATOM 5601 C CA . PHE A 1 713 ? 32.119 -38.125 11.435 1.00 53.69 713 PHE A CA 1
ATOM 5602 C C . PHE A 1 713 ? 32.888 -39.117 10.545 1.00 53.69 713 PHE A C 1
ATOM 5604 O O . PHE A 1 713 ? 32.446 -39.415 9.434 1.00 53.69 713 PHE A O 1
ATOM 5611 N N . PHE A 1 714 ? 34.021 -39.651 11.012 1.00 52.78 714 PHE A N 1
ATOM 5612 C CA . PHE A 1 714 ? 34.845 -40.598 10.262 1.00 52.78 714 PHE A CA 1
ATOM 5613 C C . PHE A 1 714 ? 34.537 -42.053 10.633 1.00 52.78 714 PHE A C 1
ATOM 5615 O O . PHE A 1 714 ? 34.491 -42.420 11.802 1.00 52.78 714 PHE A O 1
ATOM 5622 N N . LEU A 1 715 ? 34.389 -42.914 9.620 1.00 54.56 715 LEU A N 1
ATOM 5623 C CA . LEU A 1 715 ? 34.211 -44.367 9.794 1.00 54.56 715 LEU A CA 1
ATOM 5624 C C . LEU A 1 715 ? 35.533 -45.155 9.696 1.00 54.56 715 LEU A C 1
ATOM 5626 O O . LEU A 1 715 ? 35.569 -46.348 9.994 1.00 54.56 715 LEU A O 1
ATOM 5630 N N . LYS A 1 716 ? 36.615 -44.499 9.255 1.00 57.38 716 LYS A N 1
ATOM 5631 C CA . LYS A 1 716 ? 38.004 -44.990 9.199 1.00 57.38 716 LYS A CA 1
ATOM 5632 C C . LYS A 1 716 ? 38.952 -43.803 9.394 1.00 57.38 716 LYS A C 1
ATOM 5634 O O . LYS A 1 716 ? 38.588 -42.689 9.030 1.00 57.38 716 LYS A O 1
ATOM 5639 N N . ALA A 1 717 ? 40.141 -44.035 9.950 1.00 62.53 717 ALA A N 1
ATOM 5640 C CA . ALA A 1 717 ? 41.148 -42.989 10.136 1.00 62.53 717 ALA A CA 1
ATOM 5641 C C . ALA A 1 717 ? 41.511 -42.321 8.785 1.00 62.53 717 ALA A C 1
ATOM 5643 O O . ALA A 1 717 ? 41.880 -43.045 7.855 1.00 62.53 717 ALA A O 1
ATOM 5644 N N . PRO A 1 718 ? 41.411 -40.982 8.638 1.00 56.31 718 PRO A N 1
ATOM 5645 C CA . PRO A 1 718 ? 41.692 -40.293 7.370 1.00 56.31 718 PRO A CA 1
ATOM 5646 C C . PRO A 1 718 ? 43.171 -40.327 6.954 1.00 56.31 718 PRO A C 1
ATOM 5648 O O . PRO A 1 718 ? 43.489 -40.225 5.771 1.00 56.31 718 PRO A O 1
ATOM 5651 N N . PHE A 1 719 ? 44.071 -40.455 7.928 1.00 56.88 719 PHE A N 1
ATOM 5652 C CA . PHE A 1 719 ? 45.511 -40.672 7.786 1.00 56.88 719 PHE A CA 1
ATOM 5653 C C . PHE A 1 719 ? 46.046 -41.304 9.082 1.00 56.88 719 PHE A C 1
ATOM 5655 O O . PHE A 1 719 ? 45.323 -41.351 10.069 1.00 56.88 719 PHE A O 1
ATOM 5662 N N . ASP A 1 720 ? 47.300 -41.768 9.082 1.00 54.84 720 ASP A N 1
ATOM 5663 C CA . ASP A 1 720 ? 47.987 -42.364 10.246 1.00 54.84 720 ASP A CA 1
ATOM 5664 C C . ASP A 1 720 ? 47.273 -43.586 10.876 1.00 54.84 720 ASP A C 1
ATOM 5666 O O . ASP A 1 720 ? 46.500 -43.492 11.828 1.00 54.84 720 ASP A O 1
ATOM 5670 N N . ALA A 1 721 ? 47.581 -44.775 10.346 1.00 57.12 721 ALA A N 1
ATOM 5671 C CA . ALA A 1 721 ? 46.924 -46.039 10.692 1.00 57.12 721 ALA A CA 1
ATOM 5672 C C . ALA A 1 721 ? 47.183 -46.560 12.126 1.00 57.12 721 ALA A C 1
ATOM 5674 O O . ALA A 1 721 ? 46.700 -47.640 12.467 1.00 57.12 721 ALA A O 1
ATOM 5675 N N . GLN A 1 722 ? 47.942 -45.838 12.959 1.00 65.50 722 GLN A N 1
ATOM 5676 C CA . GLN A 1 722 ? 48.169 -46.199 14.363 1.00 65.50 722 GLN A CA 1
ATOM 5677 C C . GLN A 1 722 ? 47.002 -45.793 15.288 1.00 65.50 722 GLN A C 1
ATOM 5679 O O . GLN A 1 722 ? 46.900 -46.315 16.399 1.00 65.50 722 GLN A O 1
ATOM 5684 N N . TYR A 1 723 ? 46.113 -44.898 14.841 1.00 61.75 723 TYR A N 1
ATOM 5685 C CA . TYR A 1 723 ? 45.001 -44.356 15.631 1.00 61.75 723 TYR A CA 1
ATOM 5686 C C . TYR A 1 723 ? 43.648 -44.640 14.966 1.00 61.75 723 TYR A C 1
ATOM 5688 O O . TYR A 1 723 ? 43.538 -44.668 13.741 1.00 61.75 723 TYR A O 1
ATOM 5696 N N . GLY A 1 724 ? 42.604 -44.862 15.769 1.00 74.69 724 GLY A N 1
ATOM 5697 C CA . GLY A 1 724 ? 41.251 -45.110 15.263 1.00 74.69 724 GLY A CA 1
ATOM 5698 C C . GLY A 1 724 ? 40.554 -43.841 14.740 1.00 74.69 724 GLY A C 1
ATOM 5699 O O . GLY A 1 724 ? 40.956 -42.730 15.097 1.00 74.69 724 GLY A O 1
ATOM 5700 N N . PRO A 1 725 ? 39.504 -43.972 13.900 1.00 69.75 725 PRO A N 1
ATOM 5701 C CA . PRO A 1 725 ? 38.729 -42.838 13.374 1.00 69.75 725 PRO A CA 1
ATOM 5702 C C . PRO A 1 725 ? 38.241 -41.857 14.446 1.00 69.75 725 PRO A C 1
ATOM 5704 O O . PRO A 1 725 ? 38.135 -40.662 14.186 1.00 69.75 725 PRO A O 1
ATOM 5707 N N . GLU A 1 726 ? 37.982 -42.349 15.655 1.00 70.94 726 GLU A N 1
ATOM 5708 C CA . GLU A 1 726 ? 37.542 -41.571 16.807 1.00 70.94 726 GLU A CA 1
ATOM 5709 C C . GLU A 1 726 ? 38.532 -40.496 17.279 1.00 70.94 726 GLU A C 1
ATOM 5711 O O . GLU A 1 726 ? 38.148 -39.654 18.083 1.00 70.94 726 GLU A O 1
ATOM 5716 N N . TYR A 1 727 ? 39.774 -40.486 16.790 1.00 77.25 727 TYR A N 1
ATOM 5717 C CA . TYR A 1 727 ? 40.784 -39.465 17.099 1.00 77.25 727 TYR A CA 1
ATOM 5718 C C . TYR A 1 727 ? 40.840 -38.312 16.079 1.00 77.25 727 TYR A C 1
ATOM 5720 O O . TYR A 1 727 ? 41.716 -37.455 16.190 1.00 77.25 727 TYR A O 1
ATOM 5728 N N . PHE A 1 728 ? 39.951 -38.259 15.082 1.00 69.00 728 PHE A N 1
ATOM 5729 C CA . PHE A 1 728 ? 40.035 -37.295 13.977 1.00 69.00 728 PHE A CA 1
ATOM 5730 C C . PHE A 1 728 ? 38.795 -36.399 13.882 1.00 69.00 728 PHE A C 1
ATOM 5732 O O . PHE A 1 728 ? 37.670 -36.859 14.062 1.00 69.00 728 PHE A O 1
ATOM 5739 N N . GLY A 1 729 ? 39.008 -35.120 13.569 1.00 69.69 729 GLY A N 1
ATOM 5740 C CA . GLY A 1 729 ? 37.961 -34.096 13.502 1.00 69.69 729 GLY A CA 1
ATOM 5741 C C . GLY A 1 729 ? 38.403 -32.872 12.698 1.00 69.69 729 GLY A C 1
ATOM 5742 O O . GLY A 1 729 ? 39.579 -32.722 12.376 1.00 69.69 729 GLY A O 1
ATOM 5743 N N . GLY A 1 730 ? 37.469 -31.992 12.353 1.00 67.88 730 GLY A N 1
ATOM 5744 C CA . GLY A 1 730 ? 37.752 -30.672 11.792 1.00 67.88 730 GLY A CA 1
ATOM 5745 C C . GLY A 1 730 ? 38.442 -29.749 12.798 1.00 67.88 730 GLY A C 1
ATOM 5746 O O . GLY A 1 730 ? 38.266 -29.905 14.000 1.00 67.88 730 GLY A O 1
ATOM 5747 N N . GLU A 1 731 ? 39.213 -28.779 12.301 1.00 59.53 731 GLU A N 1
ATOM 5748 C CA . GLU A 1 731 ? 40.160 -27.959 13.088 1.00 59.53 731 GLU A CA 1
ATOM 5749 C C . GLU A 1 731 ? 39.593 -27.171 14.284 1.00 59.53 731 GLU A C 1
ATOM 5751 O O . GLU A 1 731 ? 40.359 -26.734 15.143 1.00 59.53 731 GLU A O 1
ATOM 5756 N N . ASP A 1 732 ? 38.276 -26.972 14.341 1.00 53.56 732 ASP A N 1
ATOM 5757 C CA . ASP A 1 732 ? 37.605 -26.097 15.299 1.00 53.56 732 ASP A CA 1
ATOM 5758 C C . ASP A 1 732 ? 36.637 -26.890 16.200 1.00 53.56 732 ASP A C 1
ATOM 5760 O O . ASP A 1 732 ? 35.544 -27.256 15.753 1.00 53.56 732 ASP A O 1
ATOM 5764 N N . PRO A 1 733 ? 36.996 -27.133 17.477 1.00 49.41 733 PRO A N 1
ATOM 5765 C CA . PRO A 1 733 ? 36.128 -27.812 18.439 1.00 49.41 733 PRO A CA 1
ATOM 5766 C C . PRO A 1 733 ? 34.790 -27.105 18.698 1.00 49.41 733 PRO A C 1
ATOM 5768 O O . PRO A 1 733 ? 33.852 -27.757 19.138 1.00 49.41 733 PRO A O 1
ATOM 5771 N N . PHE A 1 734 ? 34.669 -25.800 18.418 1.00 41.97 734 PHE A N 1
ATOM 5772 C CA . PHE A 1 734 ? 33.411 -25.052 18.566 1.00 41.97 734 PHE A CA 1
ATOM 5773 C C . PHE A 1 734 ? 32.489 -25.162 17.341 1.00 41.97 734 PHE A C 1
ATOM 5775 O O . PHE A 1 734 ? 31.401 -24.589 17.335 1.00 41.97 734 PHE A O 1
ATOM 5782 N N . LYS A 1 735 ? 32.906 -25.903 16.306 1.00 46.78 735 LYS A N 1
ATOM 5783 C CA . LYS A 1 735 ? 32.055 -26.355 15.195 1.00 46.78 735 LYS A CA 1
ATOM 5784 C C . LYS A 1 735 ? 31.716 -27.843 15.326 1.00 46.78 735 LYS A C 1
ATOM 5786 O O . LYS A 1 735 ? 31.649 -28.531 14.311 1.00 46.78 735 LYS A O 1
ATOM 5791 N N . ASP A 1 736 ? 31.603 -28.343 16.556 1.00 49.34 736 ASP A N 1
ATOM 5792 C CA . ASP A 1 736 ? 31.337 -29.751 16.878 1.00 49.34 736 ASP A CA 1
ATOM 5793 C C . ASP A 1 736 ? 32.332 -30.702 16.175 1.00 49.34 736 ASP A C 1
ATOM 5795 O O . ASP A 1 736 ? 31.962 -31.741 15.646 1.00 49.34 736 ASP A O 1
ATOM 5799 N N . TYR A 1 737 ? 33.607 -30.293 16.066 1.00 51.41 737 TYR A N 1
ATOM 5800 C CA . TYR A 1 737 ? 34.665 -30.977 15.299 1.00 51.41 737 TYR A CA 1
ATOM 5801 C C . TYR A 1 737 ? 34.343 -31.217 13.804 1.00 51.41 737 TYR A C 1
ATOM 5803 O O . TYR A 1 737 ? 34.866 -32.147 13.185 1.00 51.41 737 TYR A O 1
ATOM 5811 N N . CYS A 1 738 ? 33.504 -30.390 13.175 1.00 46.78 738 CYS A N 1
ATOM 5812 C CA . CYS A 1 738 ? 33.101 -30.553 11.775 1.00 46.78 738 CYS A CA 1
ATOM 5813 C C . CYS A 1 738 ? 34.050 -29.808 10.792 1.00 46.78 738 CYS A C 1
ATOM 5815 O O . CYS A 1 738 ? 34.326 -28.617 10.988 1.00 46.78 738 CYS A O 1
ATOM 5817 N N . PRO A 1 739 ? 34.569 -30.446 9.716 1.00 49.81 739 PRO A N 1
ATOM 5818 C CA . PRO A 1 739 ? 35.488 -29.799 8.761 1.00 49.81 739 PRO A CA 1
ATOM 5819 C C . PRO A 1 739 ? 34.852 -28.640 7.966 1.00 49.81 739 PRO A C 1
ATOM 5821 O O . PRO A 1 739 ? 33.732 -28.756 7.472 1.00 49.81 739 PRO A O 1
ATOM 5824 N N . THR A 1 740 ? 35.567 -27.517 7.786 1.00 43.25 740 THR A N 1
ATOM 5825 C CA . THR A 1 740 ? 35.051 -26.304 7.095 1.00 43.25 740 THR A CA 1
ATOM 5826 C C . THR A 1 740 ? 36.071 -25.635 6.142 1.00 43.25 740 THR A C 1
ATOM 5828 O O . THR A 1 740 ? 37.194 -26.116 6.009 1.00 43.25 740 THR A O 1
ATOM 5831 N N . MET A 1 741 ? 35.658 -24.584 5.400 1.00 45.75 741 MET A N 1
ATOM 5832 C CA . MET A 1 741 ? 36.407 -23.921 4.299 1.00 45.75 741 MET A CA 1
ATOM 5833 C C . MET A 1 741 ? 36.251 -22.373 4.318 1.00 45.75 741 MET A C 1
ATOM 5835 O O . MET A 1 741 ? 35.222 -21.884 4.789 1.00 45.75 741 MET A O 1
ATOM 5839 N N . VAL A 1 742 ? 37.230 -21.598 3.802 1.00 34.97 742 VAL A N 1
ATOM 5840 C CA . VAL A 1 742 ? 37.423 -20.140 4.088 1.00 34.97 742 VAL A CA 1
ATOM 5841 C C . VAL A 1 742 ? 37.888 -19.301 2.858 1.00 34.97 742 VAL A C 1
ATOM 5843 O O . VAL A 1 742 ? 38.668 -19.812 2.061 1.00 34.97 742 VAL A O 1
ATOM 5846 N N . TYR A 1 743 ? 37.471 -18.016 2.712 1.00 35.44 743 TYR A N 1
ATOM 5847 C CA . TYR A 1 743 ? 37.780 -17.114 1.555 1.00 35.44 743 TYR A CA 1
ATOM 5848 C C . TYR A 1 743 ? 37.815 -15.588 1.854 1.00 35.44 743 TYR A C 1
ATOM 5850 O O . TYR A 1 743 ? 37.295 -15.149 2.880 1.00 35.44 743 TYR A O 1
ATOM 5858 N N . LYS A 1 744 ? 38.333 -14.764 0.909 1.00 28.84 744 LYS A N 1
ATOM 5859 C CA . LYS A 1 744 ? 38.175 -13.281 0.827 1.00 28.84 744 LYS A CA 1
ATOM 5860 C C . LYS A 1 744 ? 38.455 -12.727 -0.601 1.00 28.84 744 LYS A C 1
ATOM 5862 O O . LYS A 1 744 ? 39.186 -13.373 -1.344 1.00 28.84 744 LYS A O 1
ATOM 5867 N N . CYS A 1 745 ? 37.930 -11.544 -0.976 1.00 26.97 745 CYS A N 1
ATOM 5868 C CA . CYS A 1 745 ? 38.121 -10.883 -2.298 1.00 26.97 745 CYS A CA 1
ATOM 5869 C C . CYS A 1 745 ? 38.213 -9.331 -2.214 1.00 26.97 745 CYS A C 1
ATOM 5871 O O . CYS A 1 745 ? 37.916 -8.766 -1.160 1.00 26.97 745 CYS A O 1
ATOM 5873 N N . TYR A 1 746 ? 38.593 -8.653 -3.317 1.00 38.06 746 TYR A N 1
ATOM 5874 C CA . TYR A 1 746 ? 38.830 -7.192 -3.409 1.00 38.06 746 TYR A CA 1
ATOM 5875 C C . TYR A 1 746 ? 38.242 -6.513 -4.679 1.00 38.06 746 TYR A C 1
ATOM 5877 O O . TYR A 1 746 ? 37.628 -7.163 -5.519 1.00 38.06 746 TYR A O 1
ATOM 5885 N N . ASN A 1 747 ? 38.378 -5.178 -4.771 1.00 31.22 747 ASN A N 1
ATOM 5886 C CA . ASN A 1 747 ? 37.510 -4.273 -5.550 1.00 31.22 747 ASN A CA 1
ATOM 5887 C C . ASN A 1 747 ? 37.828 -4.056 -7.047 1.00 31.22 747 ASN A C 1
ATOM 5889 O O . ASN A 1 747 ? 37.018 -3.412 -7.709 1.00 31.22 747 ASN A O 1
ATOM 5893 N N . ASP A 1 748 ? 38.962 -4.514 -7.586 1.00 32.28 748 ASP A N 1
ATOM 5894 C CA . ASP A 1 748 ? 39.295 -4.323 -9.016 1.00 32.28 748 ASP A CA 1
ATOM 5895 C C . ASP A 1 748 ? 38.758 -5.436 -9.940 1.00 32.28 748 ASP A C 1
ATOM 5897 O O . ASP A 1 748 ? 38.794 -5.299 -11.160 1.00 32.28 748 ASP A O 1
ATOM 5901 N N . GLY A 1 749 ? 38.201 -6.510 -9.367 1.00 37.44 749 GLY A N 1
ATOM 5902 C CA . GLY A 1 749 ? 37.611 -7.630 -10.107 1.00 37.44 749 GLY A CA 1
ATOM 5903 C C . GLY A 1 749 ? 38.608 -8.688 -10.595 1.00 37.44 749 GLY A C 1
ATOM 5904 O O . GLY A 1 749 ? 38.186 -9.675 -11.199 1.00 37.44 749 GLY A O 1
ATOM 5905 N N . THR A 1 750 ? 39.907 -8.539 -10.322 1.00 33.75 750 THR A N 1
ATOM 5906 C CA . THR A 1 750 ? 40.945 -9.454 -10.819 1.00 33.75 750 THR A CA 1
ATOM 5907 C C . THR A 1 750 ? 41.130 -10.661 -9.896 1.00 33.75 750 THR A C 1
ATOM 5909 O O . THR A 1 750 ? 41.469 -10.515 -8.721 1.00 33.75 750 THR A O 1
ATOM 5912 N N . LEU A 1 751 ? 40.993 -11.885 -10.421 1.00 34.50 751 LEU A N 1
ATOM 5913 C CA . LEU A 1 751 ? 41.314 -13.111 -9.675 1.00 34.50 751 LEU A CA 1
ATOM 5914 C C . LEU A 1 751 ? 42.819 -13.432 -9.752 1.00 34.50 751 LEU A C 1
ATOM 5916 O O . LEU A 1 751 ? 43.241 -14.377 -10.418 1.00 34.50 751 LEU A O 1
ATOM 5920 N N . GLY A 1 752 ? 43.638 -12.626 -9.076 1.00 34.09 752 GLY A N 1
ATOM 5921 C CA . GLY A 1 752 ? 45.066 -12.896 -8.892 1.00 34.09 752 GLY A CA 1
ATOM 5922 C C . GLY A 1 752 ? 45.326 -13.762 -7.658 1.00 34.09 752 GLY A C 1
ATOM 5923 O O . GLY A 1 752 ? 45.011 -13.354 -6.542 1.00 34.09 752 GLY A O 1
ATOM 5924 N N . LEU A 1 753 ? 45.943 -14.936 -7.830 1.00 37.97 753 LEU A N 1
ATOM 5925 C CA . LEU A 1 753 ? 46.445 -15.724 -6.699 1.00 37.97 753 LEU A CA 1
ATOM 5926 C C . LEU A 1 753 ? 47.798 -15.162 -6.250 1.00 37.97 753 LEU A C 1
ATOM 5928 O O . LEU A 1 753 ? 48.813 -15.298 -6.938 1.00 37.97 753 LEU A O 1
ATOM 5932 N N . PHE A 1 754 ? 47.774 -14.494 -5.097 1.00 36.53 754 PHE A N 1
ATOM 5933 C CA . PHE A 1 754 ? 48.894 -13.748 -4.535 1.00 36.53 754 PHE A CA 1
ATOM 5934 C C . PHE A 1 754 ? 49.407 -14.389 -3.246 1.00 36.53 754 PHE A C 1
ATOM 5936 O O . PHE A 1 754 ? 48.655 -14.584 -2.290 1.00 36.53 754 PHE A O 1
ATOM 5943 N N . PHE A 1 755 ? 50.715 -14.622 -3.179 1.00 44.50 755 PHE A N 1
ATOM 5944 C CA . PHE A 1 755 ? 51.410 -14.964 -1.940 1.00 44.50 755 PHE A CA 1
ATOM 5945 C C . PHE A 1 755 ? 52.139 -13.721 -1.422 1.00 44.50 755 PHE A C 1
ATOM 5947 O O . PHE A 1 755 ? 53.336 -13.557 -1.643 1.00 44.50 755 PHE A O 1
ATOM 5954 N N . LYS A 1 756 ? 51.376 -12.829 -0.770 1.00 49.44 756 LYS A N 1
ATOM 5955 C CA . LYS A 1 756 ? 51.773 -11.471 -0.338 1.00 49.44 756 LYS A CA 1
ATOM 5956 C C . LYS A 1 756 ? 52.250 -10.581 -1.489 1.00 49.44 756 LYS A C 1
ATOM 5958 O O . LYS A 1 756 ? 51.444 -9.845 -2.042 1.00 49.44 756 LYS A O 1
ATOM 5963 N N . ASP A 1 757 ? 53.513 -10.721 -1.880 1.00 38.12 757 ASP A N 1
ATOM 5964 C CA . ASP A 1 757 ? 54.231 -9.808 -2.778 1.00 38.12 757 ASP A CA 1
ATOM 5965 C C . ASP A 1 757 ? 54.608 -10.485 -4.113 1.00 38.12 757 ASP A C 1
ATOM 5967 O O . ASP A 1 757 ? 55.468 -10.017 -4.854 1.00 38.12 757 ASP A O 1
ATOM 5971 N N . SER A 1 758 ? 54.004 -11.638 -4.423 1.00 38.84 758 SER A N 1
ATOM 5972 C CA . SER A 1 758 ? 54.272 -12.417 -5.641 1.00 38.84 758 SER A CA 1
ATOM 5973 C C . SER A 1 758 ? 52.997 -13.003 -6.254 1.00 38.84 758 SER A C 1
ATOM 5975 O O . SER A 1 758 ? 52.217 -13.666 -5.566 1.00 38.84 758 SER A O 1
ATOM 5977 N N . THR A 1 759 ? 52.812 -12.780 -7.558 1.00 45.66 759 THR A N 1
ATOM 5978 C CA . THR A 1 759 ? 51.649 -13.211 -8.358 1.00 45.66 759 THR A CA 1
ATOM 5979 C C . THR A 1 759 ? 51.950 -14.484 -9.151 1.00 45.66 759 THR A C 1
ATOM 5981 O O . THR A 1 759 ? 53.021 -14.599 -9.749 1.00 45.66 759 THR A O 1
ATOM 5984 N N . VAL A 1 760 ? 50.997 -15.419 -9.224 1.00 48.25 760 VAL A N 1
ATOM 5985 C CA . VAL A 1 760 ? 51.100 -16.632 -10.059 1.00 48.25 760 VAL A CA 1
ATOM 5986 C C . VAL A 1 760 ? 50.068 -16.580 -11.192 1.00 48.25 760 VAL A C 1
ATOM 5988 O O . VAL A 1 760 ? 48.865 -16.625 -10.944 1.00 48.25 760 VAL A O 1
ATOM 5991 N N . ASN A 1 761 ? 50.531 -16.497 -12.445 1.00 46.66 761 ASN A N 1
ATOM 5992 C CA . ASN A 1 761 ? 49.663 -16.301 -13.613 1.00 46.66 761 ASN A CA 1
ATOM 5993 C C . ASN A 1 761 ? 49.221 -17.628 -14.257 1.00 46.66 761 ASN A C 1
ATOM 5995 O O . ASN A 1 761 ? 50.015 -18.323 -14.894 1.00 46.66 761 ASN A O 1
ATOM 5999 N N . CYS A 1 762 ? 47.928 -17.939 -14.160 1.00 46.50 762 CYS A N 1
ATOM 6000 C CA . CYS A 1 762 ? 47.291 -19.042 -14.884 1.00 46.50 762 CYS A CA 1
ATOM 6001 C C . CYS A 1 762 ? 47.060 -18.688 -16.362 1.00 46.50 762 CYS A C 1
ATOM 6003 O O . CYS A 1 762 ? 46.401 -17.697 -16.662 1.00 46.50 762 CYS A O 1
ATOM 6005 N N . THR A 1 763 ? 47.563 -19.513 -17.290 1.00 43.12 763 THR A N 1
ATOM 6006 C CA . THR A 1 763 ? 47.475 -19.252 -18.747 1.00 43.12 763 THR A CA 1
ATOM 6007 C C . THR A 1 763 ? 46.746 -20.327 -19.558 1.00 43.12 763 THR A C 1
ATOM 6009 O O . THR A 1 763 ? 46.360 -20.060 -20.696 1.00 43.12 763 THR A O 1
ATOM 6012 N N . ARG A 1 764 ? 46.539 -21.538 -19.015 1.00 41.25 764 ARG A N 1
ATOM 6013 C CA . ARG A 1 764 ? 45.789 -22.632 -19.664 1.00 41.25 764 ARG A CA 1
ATOM 6014 C C . ARG A 1 764 ? 45.066 -23.504 -18.638 1.00 41.25 764 ARG A C 1
ATOM 6016 O O . ARG A 1 764 ? 45.583 -23.727 -17.547 1.00 41.25 764 ARG A O 1
ATOM 6023 N N . LYS A 1 765 ? 43.901 -24.032 -19.025 1.00 41.56 765 LYS A N 1
ATOM 6024 C CA . LYS A 1 765 ? 43.146 -25.043 -18.268 1.00 41.56 765 LYS A CA 1
ATOM 6025 C C . LYS A 1 765 ? 43.983 -26.316 -18.083 1.00 41.56 765 LYS A C 1
ATOM 6027 O O . LYS A 1 765 ? 44.713 -26.695 -18.996 1.00 41.56 765 LYS A O 1
ATOM 6032 N N . ASP A 1 766 ? 43.835 -26.981 -16.937 1.00 43.06 766 ASP A N 1
ATOM 6033 C CA . ASP A 1 766 ? 44.456 -28.276 -16.605 1.00 43.06 766 ASP A CA 1
ATOM 6034 C C . ASP A 1 766 ? 46.006 -28.262 -16.608 1.00 43.06 766 ASP A C 1
ATOM 6036 O O . ASP A 1 766 ? 46.632 -29.303 -16.423 1.00 43.06 766 ASP A O 1
ATOM 6040 N N . LEU A 1 767 ? 46.644 -27.099 -16.803 1.00 44.31 767 LEU A N 1
ATOM 6041 C CA . LEU A 1 767 ? 48.097 -26.961 -16.799 1.00 44.31 767 LEU A CA 1
ATOM 6042 C C . LEU A 1 767 ? 48.586 -26.730 -15.358 1.00 44.31 767 LEU A C 1
ATOM 6044 O O . LEU A 1 767 ? 48.166 -25.747 -14.740 1.00 44.31 767 LEU A O 1
ATOM 6048 N N . PRO A 1 768 ? 49.466 -27.588 -14.816 1.00 48.59 768 PRO A N 1
ATOM 6049 C CA . PRO A 1 768 ? 50.006 -27.399 -13.479 1.00 48.59 768 PRO A CA 1
ATOM 6050 C C . PRO A 1 768 ? 51.053 -26.276 -13.466 1.00 48.59 768 PRO A C 1
ATOM 6052 O O . PRO A 1 768 ? 52.097 -26.364 -14.115 1.00 48.59 768 PRO A O 1
ATOM 6055 N N . VAL A 1 769 ? 50.785 -25.209 -12.714 1.00 50.81 769 VAL A N 1
ATOM 6056 C CA . VAL A 1 769 ? 51.716 -24.094 -12.505 1.00 50.81 769 VAL A CA 1
ATOM 6057 C C . VAL A 1 769 ? 52.419 -24.283 -11.163 1.00 50.81 769 VAL A C 1
ATOM 6059 O O . VAL A 1 769 ? 51.781 -24.292 -10.110 1.00 50.81 769 VAL A O 1
ATOM 6062 N N . ARG A 1 770 ? 53.747 -24.438 -11.188 1.00 49.22 770 ARG A N 1
ATOM 6063 C CA . ARG A 1 770 ? 54.569 -24.553 -9.973 1.00 49.22 770 ARG A CA 1
ATOM 6064 C C . ARG A 1 770 ? 54.935 -23.178 -9.427 1.00 49.22 770 ARG A C 1
ATOM 6066 O O . ARG A 1 770 ? 55.370 -22.311 -10.181 1.00 49.22 770 ARG A O 1
ATOM 6073 N N . PHE A 1 771 ? 54.835 -23.012 -8.113 1.00 55.94 771 PHE A N 1
ATOM 6074 C CA . PHE A 1 771 ? 55.302 -21.830 -7.389 1.00 55.94 771 PHE A CA 1
ATOM 6075 C C . PHE A 1 771 ? 56.237 -22.223 -6.237 1.00 55.94 771 PHE A C 1
ATOM 6077 O O . PHE A 1 771 ? 56.155 -23.326 -5.695 1.00 55.94 771 PHE A O 1
ATOM 6084 N N . ASN A 1 772 ? 57.143 -21.319 -5.861 1.00 48.38 772 ASN A N 1
ATOM 6085 C CA . ASN A 1 772 ? 58.036 -21.448 -4.706 1.00 48.38 772 ASN A CA 1
ATOM 6086 C C . ASN A 1 772 ? 58.329 -20.038 -4.187 1.00 48.38 772 ASN A C 1
ATOM 6088 O O . ASN A 1 772 ? 59.058 -19.282 -4.824 1.00 48.38 772 ASN A O 1
ATOM 6092 N N . VAL A 1 773 ? 57.704 -19.675 -3.072 1.00 47.84 773 VAL A N 1
ATOM 6093 C CA . VAL A 1 773 ? 57.680 -18.318 -2.509 1.00 47.84 773 VAL A CA 1
ATOM 6094 C C . VAL A 1 773 ? 58.008 -18.367 -1.021 1.00 47.84 773 VAL A C 1
ATOM 6096 O O . VAL A 1 773 ? 57.734 -19.354 -0.338 1.00 47.84 773 VAL A O 1
ATOM 6099 N N . SER A 1 774 ? 58.646 -17.314 -0.520 1.00 46.75 774 SER A N 1
ATOM 6100 C CA . SER A 1 774 ? 59.141 -17.228 0.854 1.00 46.75 774 SER A CA 1
ATOM 6101 C C . SER A 1 774 ? 59.036 -15.792 1.345 1.00 46.75 774 SER A C 1
ATOM 6103 O O . SER A 1 774 ? 59.461 -14.886 0.635 1.00 46.75 774 SER A O 1
ATOM 6105 N N . ASP A 1 775 ? 58.526 -15.589 2.558 1.00 43.56 775 ASP A N 1
ATOM 6106 C CA . ASP A 1 775 ? 58.465 -14.271 3.212 1.00 43.56 775 ASP A CA 1
ATOM 6107 C C . ASP A 1 775 ? 59.591 -14.057 4.245 1.00 43.56 775 ASP A C 1
ATOM 6109 O O . ASP A 1 775 ? 59.537 -13.153 5.077 1.00 43.56 775 ASP A O 1
ATOM 6113 N N . GLY A 1 776 ? 60.602 -14.932 4.228 1.00 48.47 776 GLY A N 1
ATOM 6114 C CA . GLY A 1 776 ? 61.714 -14.930 5.180 1.00 48.47 776 GLY A CA 1
ATOM 6115 C C . GLY A 1 776 ? 61.412 -15.601 6.527 1.00 48.47 776 GLY A C 1
ATOM 6116 O O . GLY A 1 776 ? 62.347 -15.839 7.289 1.00 48.47 776 GLY A O 1
ATOM 6117 N N . ARG A 1 777 ? 60.153 -15.958 6.821 1.00 43.62 777 ARG A N 1
ATOM 6118 C CA . ARG A 1 777 ? 59.762 -16.743 8.013 1.00 43.62 777 ARG A CA 1
ATOM 6119 C C . ARG A 1 777 ? 59.029 -18.038 7.674 1.00 43.62 777 ARG A C 1
ATOM 6121 O O . ARG A 1 777 ? 58.989 -18.951 8.493 1.00 43.62 777 ARG A O 1
ATOM 6128 N N . SER A 1 778 ? 58.443 -18.142 6.490 1.00 39.69 778 SER A N 1
ATOM 6129 C CA . SER A 1 778 ? 57.781 -19.344 5.989 1.00 39.69 778 SER A CA 1
ATOM 6130 C C . SER A 1 778 ? 57.971 -19.460 4.482 1.00 39.69 778 SER A C 1
ATOM 6132 O O . SER A 1 778 ? 57.998 -18.459 3.765 1.00 39.69 778 SER A O 1
ATOM 6134 N N . ARG A 1 779 ? 58.116 -20.698 3.999 1.00 42.38 779 ARG A N 1
ATOM 6135 C CA . ARG A 1 779 ? 58.353 -21.012 2.588 1.00 42.38 779 ARG A CA 1
ATOM 6136 C C . ARG A 1 779 ? 57.270 -21.955 2.088 1.00 42.38 779 ARG A C 1
ATOM 6138 O O . ARG A 1 779 ? 57.113 -23.044 2.630 1.00 42.38 779 ARG A O 1
ATOM 6145 N N . LEU A 1 780 ? 56.550 -21.535 1.054 1.00 38.97 780 LEU A N 1
ATOM 6146 C CA . LEU A 1 780 ? 55.472 -22.296 0.441 1.00 38.97 780 LEU A CA 1
ATOM 6147 C C . LEU A 1 780 ? 55.849 -22.636 -1.001 1.00 38.97 780 LEU A C 1
ATOM 6149 O O . LEU A 1 780 ? 56.119 -21.751 -1.815 1.00 38.97 780 LEU A O 1
ATOM 6153 N N . SER A 1 781 ? 55.865 -23.924 -1.324 1.00 43.78 781 SER A N 1
ATOM 6154 C CA . SER A 1 781 ? 56.099 -24.409 -2.682 1.00 43.78 781 SER A CA 1
ATOM 6155 C C . SER A 1 781 ? 55.095 -25.492 -3.030 1.00 43.78 781 SER A C 1
ATOM 6157 O O . SER A 1 781 ? 54.927 -26.435 -2.260 1.00 43.78 781 SER A O 1
ATOM 6159 N N . GLY A 1 782 ? 54.451 -25.357 -4.182 1.00 49.75 782 GLY A N 1
ATOM 6160 C CA . GLY A 1 782 ? 53.355 -26.220 -4.600 1.00 49.75 782 GLY A CA 1
ATOM 6161 C C . GLY A 1 782 ? 53.084 -26.121 -6.094 1.00 49.75 782 GLY A C 1
ATOM 6162 O O . GLY A 1 782 ? 53.770 -25.408 -6.829 1.00 49.75 782 GLY A O 1
ATOM 6163 N N . GLU A 1 783 ? 52.082 -26.867 -6.538 1.00 43.28 783 GLU A N 1
ATOM 6164 C CA . GLU A 1 783 ? 51.710 -27.027 -7.939 1.00 43.28 783 GLU A CA 1
ATOM 6165 C C . GLU A 1 783 ? 50.185 -26.907 -8.048 1.00 43.28 783 GLU A C 1
ATOM 6167 O O . GLU A 1 783 ? 49.461 -27.677 -7.421 1.00 43.28 783 GLU A O 1
ATOM 6172 N N . ILE A 1 784 ? 49.696 -25.899 -8.777 1.00 47.00 784 ILE A N 1
ATOM 6173 C CA . ILE A 1 784 ? 48.264 -25.584 -8.889 1.00 47.00 784 ILE A CA 1
ATOM 6174 C C . ILE A 1 784 ? 47.748 -25.843 -10.306 1.00 47.00 784 ILE A C 1
ATOM 6176 O O . ILE A 1 784 ? 48.325 -25.375 -11.284 1.00 47.00 784 ILE A O 1
ATOM 6180 N N . LEU A 1 785 ? 46.625 -26.556 -10.405 1.00 42.28 785 LEU A N 1
ATOM 6181 C CA . LEU A 1 785 ? 45.869 -26.738 -11.644 1.00 42.28 785 LEU A CA 1
ATOM 6182 C C . LEU A 1 785 ? 44.876 -25.581 -11.819 1.00 42.28 785 LEU A C 1
ATOM 6184 O O . LEU A 1 785 ? 44.038 -25.331 -10.953 1.00 42.28 785 LEU A O 1
ATOM 6188 N N . CYS A 1 786 ? 44.969 -24.872 -12.941 1.00 42.09 786 CYS A N 1
ATOM 6189 C CA . CYS A 1 786 ? 44.139 -23.698 -13.212 1.00 42.09 786 CYS A CA 1
ATOM 6190 C C . CYS A 1 786 ? 42.670 -24.072 -13.534 1.00 42.09 786 CYS A C 1
ATOM 6192 O O . CYS A 1 786 ? 42.446 -24.974 -14.352 1.00 42.09 786 CYS A O 1
ATOM 6194 N N . PRO A 1 787 ? 41.669 -23.380 -12.945 1.00 41.88 787 PRO A N 1
ATOM 6195 C CA . PRO A 1 787 ? 40.253 -23.729 -13.076 1.00 41.88 787 PRO A CA 1
ATOM 6196 C C . PRO A 1 787 ? 39.652 -23.448 -14.467 1.00 41.88 787 PRO A C 1
ATOM 6198 O O . PRO A 1 787 ? 40.267 -22.868 -15.360 1.00 41.88 787 PRO A O 1
ATOM 6201 N N . ASN A 1 788 ? 38.416 -23.915 -14.649 1.00 42.84 788 ASN A N 1
ATOM 6202 C CA . ASN A 1 788 ? 37.742 -24.052 -15.939 1.00 42.84 788 ASN A CA 1
ATOM 6203 C C . ASN A 1 788 ? 37.228 -22.705 -16.501 1.00 42.84 788 ASN A C 1
ATOM 6205 O O . ASN A 1 788 ? 36.143 -22.251 -16.144 1.00 42.84 788 ASN A O 1
ATOM 6209 N N . VAL A 1 789 ? 37.991 -22.090 -17.409 1.00 41.31 789 VAL A N 1
ATOM 6210 C CA . VAL A 1 789 ? 37.598 -20.878 -18.152 1.00 41.31 789 VAL A CA 1
ATOM 6211 C C . VAL A 1 789 ? 36.701 -21.250 -19.342 1.00 41.31 789 VAL A C 1
ATOM 6213 O O . VAL A 1 789 ? 37.128 -21.994 -20.225 1.00 41.31 789 VAL A O 1
ATOM 6216 N N . LYS A 1 790 ? 35.459 -20.743 -19.388 1.00 52.78 790 LYS A N 1
ATOM 6217 C CA . LYS A 1 790 ? 34.494 -21.028 -20.471 1.00 52.78 790 LYS A CA 1
ATOM 6218 C C . LYS A 1 790 ? 34.543 -19.931 -21.543 1.00 52.78 790 LYS A C 1
ATOM 6220 O O . LYS A 1 790 ? 34.096 -18.814 -21.301 1.00 52.78 790 LYS A O 1
ATOM 6225 N N . GLY A 1 791 ? 35.092 -20.246 -22.718 1.00 50.78 791 GLY A N 1
ATOM 6226 C CA . GLY A 1 791 ? 35.223 -19.325 -23.858 1.00 50.78 791 GLY A CA 1
ATOM 6227 C C . GLY A 1 791 ? 34.441 -19.773 -25.098 1.00 50.78 791 GLY A C 1
ATOM 6228 O O . GLY A 1 791 ? 34.152 -20.956 -25.273 1.00 50.78 791 GLY A O 1
ATOM 6229 N N . PHE A 1 792 ? 34.108 -18.822 -25.969 1.00 52.66 792 PHE A N 1
ATOM 6230 C CA . PHE A 1 792 ? 33.446 -19.052 -27.252 1.00 52.66 792 PHE A CA 1
ATOM 6231 C C . PHE A 1 792 ? 34.465 -19.473 -28.321 1.00 52.66 792 PHE A C 1
ATOM 6233 O O . PHE A 1 792 ? 35.494 -18.818 -28.492 1.00 52.66 792 PHE A O 1
ATOM 6240 N N . ALA A 1 793 ? 34.182 -20.550 -29.057 1.00 56.41 793 ALA A N 1
ATOM 6241 C CA . ALA A 1 793 ? 35.099 -21.079 -30.064 1.00 56.41 793 ALA A CA 1
ATOM 6242 C C . ALA A 1 793 ? 35.289 -20.107 -31.242 1.00 56.41 793 ALA A C 1
ATOM 6244 O O . ALA A 1 793 ? 34.322 -19.703 -31.890 1.00 56.41 793 ALA A O 1
ATOM 6245 N N . ARG A 1 794 ? 36.542 -19.774 -31.566 1.00 63.03 794 ARG A N 1
ATOM 6246 C CA . ARG A 1 794 ? 36.878 -19.153 -32.855 1.00 63.03 794 ARG A CA 1
ATOM 6247 C C . ARG A 1 794 ? 36.714 -20.175 -33.979 1.00 63.03 794 ARG A C 1
ATOM 6249 O O . ARG A 1 794 ? 37.172 -21.316 -33.868 1.00 63.03 794 ARG A O 1
ATOM 6256 N N . TYR A 1 795 ? 36.098 -19.734 -35.070 1.00 62.38 795 TYR A N 1
ATOM 6257 C CA . TYR A 1 795 ? 35.914 -20.519 -36.288 1.00 62.38 795 TYR A CA 1
ATOM 6258 C C . TYR A 1 795 ? 36.902 -20.093 -37.380 1.00 62.38 795 TYR A C 1
ATOM 6260 O O . TYR A 1 795 ? 37.593 -19.076 -37.273 1.00 62.38 795 TYR A O 1
ATOM 6268 N N . CYS A 1 796 ? 36.955 -20.890 -38.440 1.00 62.09 796 CYS A N 1
ATOM 6269 C CA . CYS A 1 796 ? 37.740 -20.612 -39.635 1.00 62.09 796 CYS A CA 1
ATOM 6270 C C . CYS A 1 796 ? 36.951 -19.731 -40.617 1.00 62.09 796 CYS A C 1
ATOM 6272 O O . CYS A 1 796 ? 35.719 -19.732 -40.610 1.00 62.09 796 CYS A O 1
ATOM 6274 N N . GLU A 1 797 ? 37.641 -18.977 -41.471 1.00 66.31 797 GLU A N 1
ATOM 6275 C CA . GLU A 1 797 ? 37.001 -18.165 -42.520 1.00 66.31 797 GLU A CA 1
ATOM 6276 C C . GLU A 1 797 ? 36.300 -19.034 -43.584 1.00 66.31 797 GLU A C 1
ATOM 6278 O O . GLU A 1 797 ? 35.238 -18.658 -44.075 1.00 66.31 797 GLU A O 1
ATOM 6283 N N . SER A 1 798 ? 36.835 -20.225 -43.884 1.00 60.59 798 SER A N 1
ATOM 6284 C CA . SER A 1 798 ? 36.158 -21.265 -44.669 1.00 60.59 798 SER A CA 1
ATOM 6285 C C . SER A 1 798 ? 35.597 -22.360 -43.761 1.00 60.59 798 SER A C 1
ATOM 6287 O O . SER A 1 798 ? 36.327 -22.978 -42.984 1.00 60.59 798 SER A O 1
ATOM 6289 N N . SER A 1 799 ? 34.302 -22.653 -43.899 1.00 53.25 799 SER A N 1
ATOM 6290 C CA . SER A 1 799 ? 33.597 -23.683 -43.122 1.00 53.25 799 SER A CA 1
ATOM 6291 C C . SER A 1 799 ? 33.993 -25.121 -43.461 1.00 53.25 799 SER A C 1
ATOM 6293 O O . SER A 1 799 ? 33.620 -26.029 -42.727 1.00 53.25 799 SER A O 1
ATOM 6295 N N . ASN A 1 800 ? 34.699 -25.353 -44.570 1.00 48.38 800 ASN A N 1
ATOM 6296 C CA . ASN A 1 800 ? 34.885 -26.705 -45.108 1.00 48.38 800 ASN A CA 1
ATOM 6297 C C . ASN A 1 800 ? 36.229 -27.345 -44.726 1.00 48.38 800 ASN A C 1
ATOM 6299 O O . ASN A 1 800 ? 36.358 -28.563 -44.818 1.00 48.38 800 ASN A O 1
ATOM 6303 N N . ASN A 1 801 ? 37.209 -26.555 -44.266 1.00 51.56 801 ASN A N 1
ATOM 6304 C CA . ASN A 1 801 ? 38.574 -27.030 -44.028 1.00 51.56 801 ASN A CA 1
ATOM 6305 C C . ASN A 1 801 ? 39.019 -26.798 -42.569 1.00 51.56 801 ASN A C 1
ATOM 6307 O O . ASN A 1 801 ? 39.859 -25.940 -42.279 1.00 51.56 801 ASN A O 1
ATOM 6311 N N . TYR A 1 802 ? 38.476 -27.576 -41.631 1.00 52.56 802 TYR A N 1
ATOM 6312 C CA . TYR A 1 802 ? 38.932 -27.574 -40.238 1.00 52.56 802 TYR A CA 1
ATOM 6313 C C . TYR A 1 802 ? 38.969 -28.981 -39.636 1.00 52.56 802 TYR A C 1
ATOM 6315 O O . TYR A 1 802 ? 38.179 -29.850 -40.003 1.00 52.56 802 TYR A O 1
ATOM 6323 N N . ILE A 1 803 ? 39.864 -29.197 -38.669 1.00 52.28 803 ILE A N 1
ATOM 6324 C CA . ILE A 1 803 ? 39.793 -30.340 -37.749 1.00 52.28 803 ILE A CA 1
ATOM 6325 C C . ILE A 1 803 ? 39.409 -29.803 -36.373 1.00 52.28 803 ILE A C 1
ATOM 6327 O O . ILE A 1 803 ? 40.085 -28.935 -35.821 1.00 52.28 803 ILE A O 1
ATOM 6331 N N . THR A 1 804 ? 38.319 -30.338 -35.823 1.00 43.88 804 THR A N 1
ATOM 6332 C CA . THR A 1 804 ? 37.926 -30.125 -34.426 1.00 43.88 804 THR A CA 1
ATOM 6333 C C . THR A 1 804 ? 38.506 -31.238 -33.568 1.00 43.88 804 THR A C 1
ATOM 6335 O O . THR A 1 804 ? 38.081 -32.389 -33.655 1.00 43.88 804 THR A O 1
ATOM 6338 N N . TYR A 1 805 ? 39.455 -30.888 -32.704 1.00 44.38 805 TYR A N 1
ATOM 6339 C CA . TYR A 1 805 ? 39.757 -31.702 -31.528 1.00 44.38 805 TYR A CA 1
ATOM 6340 C C . TYR A 1 805 ? 38.830 -31.272 -30.376 1.00 44.38 805 TYR A C 1
ATOM 6342 O O . TYR A 1 805 ? 38.334 -30.146 -30.396 1.00 44.38 805 TYR A O 1
ATOM 6350 N N . PRO A 1 806 ? 38.604 -32.099 -29.334 1.00 40.38 806 PRO A N 1
ATOM 6351 C CA . PRO A 1 806 ? 37.640 -31.792 -28.265 1.00 40.38 806 PRO A CA 1
ATOM 6352 C C . PRO A 1 806 ? 37.890 -30.511 -27.439 1.00 40.38 806 PRO A C 1
ATOM 6354 O O . PRO A 1 806 ? 37.082 -30.202 -26.567 1.00 40.38 806 PRO A O 1
ATOM 6357 N N . LYS A 1 807 ? 39.000 -29.793 -27.670 1.00 42.16 807 LYS A N 1
ATOM 6358 C CA . LYS A 1 807 ? 39.341 -28.506 -27.037 1.00 42.16 807 LYS A CA 1
ATOM 6359 C C . LYS A 1 807 ? 39.946 -27.455 -27.998 1.00 42.16 807 LYS A C 1
ATOM 6361 O O . LYS A 1 807 ? 40.201 -26.348 -27.543 1.00 42.16 807 LYS A O 1
ATOM 6366 N N . ASP A 1 808 ? 40.157 -27.756 -29.288 1.00 49.50 808 ASP A N 1
ATOM 6367 C CA . ASP A 1 808 ? 40.910 -26.890 -30.223 1.00 49.50 808 ASP A CA 1
ATOM 6368 C C . ASP A 1 808 ? 40.303 -26.852 -31.642 1.00 49.50 808 ASP A C 1
ATOM 6370 O O . ASP A 1 808 ? 40.025 -27.898 -32.241 1.00 49.50 808 ASP A O 1
ATOM 6374 N N . SER A 1 809 ? 40.198 -25.641 -32.208 1.00 54.62 809 SER A N 1
ATOM 6375 C CA . SER A 1 809 ? 39.920 -25.382 -33.631 1.00 54.62 809 SER A CA 1
ATOM 6376 C C . SER A 1 809 ? 41.230 -25.253 -34.419 1.00 54.62 809 SER A C 1
ATOM 6378 O O . SER A 1 809 ? 41.995 -24.310 -34.192 1.00 54.62 809 SER A O 1
ATOM 6380 N N . VAL A 1 810 ? 41.475 -26.152 -35.382 1.00 64.75 810 VAL A N 1
ATOM 6381 C CA . VAL A 1 810 ? 42.601 -26.031 -36.329 1.00 64.75 810 VAL A CA 1
ATOM 6382 C C . VAL A 1 810 ? 42.084 -25.821 -37.749 1.00 64.75 810 VAL A C 1
ATOM 6384 O O . VAL A 1 810 ? 41.496 -26.727 -38.343 1.00 64.75 810 VAL A O 1
ATOM 6387 N N . CYS A 1 811 ? 42.345 -24.638 -38.301 1.00 67.12 811 CYS A N 1
ATOM 6388 C CA . CYS A 1 811 ? 42.010 -24.273 -39.675 1.00 67.12 811 CYS A CA 1
ATOM 6389 C C . CYS A 1 811 ? 43.082 -24.798 -40.633 1.00 67.12 811 CYS A C 1
ATOM 6391 O O . CYS A 1 811 ? 44.270 -24.569 -40.420 1.00 67.12 811 CYS A O 1
ATOM 6393 N N . ILE A 1 812 ? 42.685 -25.511 -41.684 1.00 66.25 812 ILE A N 1
ATOM 6394 C CA . ILE A 1 812 ? 43.599 -26.114 -42.665 1.00 66.25 812 ILE A CA 1
ATOM 6395 C C . ILE A 1 812 ? 43.405 -25.383 -43.986 1.00 66.25 812 ILE A C 1
ATOM 6397 O O . ILE A 1 812 ? 42.281 -25.292 -44.460 1.00 66.25 812 ILE A O 1
ATOM 6401 N N . GLU A 1 813 ? 44.466 -24.819 -44.570 1.00 65.94 813 GLU A N 1
ATOM 6402 C CA . GLU A 1 813 ? 44.363 -24.054 -45.835 1.00 65.94 813 GLU A CA 1
ATOM 6403 C C . GLU A 1 813 ? 43.317 -22.909 -45.776 1.00 65.94 813 GLU A C 1
ATOM 6405 O O . GLU A 1 813 ? 42.815 -22.429 -46.788 1.00 65.94 813 GLU A O 1
ATOM 6410 N N . SER A 1 814 ? 42.996 -22.460 -44.561 1.00 66.00 814 SER A N 1
ATOM 6411 C CA . SER A 1 814 ? 42.012 -21.435 -44.223 1.00 66.00 814 SER A CA 1
ATOM 6412 C C . SER A 1 814 ? 42.509 -20.670 -43.003 1.00 66.00 814 SER A C 1
ATOM 6414 O O . SER A 1 814 ? 43.228 -21.226 -42.169 1.00 66.00 814 SER A O 1
ATOM 6416 N N . ARG A 1 815 ? 42.089 -19.411 -42.876 1.00 70.94 815 ARG A N 1
ATOM 6417 C CA . ARG A 1 815 ? 42.470 -18.544 -41.760 1.00 70.94 815 ARG A CA 1
ATOM 6418 C C . ARG A 1 815 ? 41.531 -18.641 -40.564 1.00 70.94 815 ARG A C 1
ATOM 6420 O O . ARG A 1 815 ? 40.391 -19.089 -40.704 1.00 70.94 815 ARG A O 1
ATOM 6427 N N . CYS A 1 816 ? 42.023 -18.213 -39.407 1.00 68.69 816 CYS A N 1
ATOM 6428 C CA . CYS A 1 816 ? 41.257 -17.999 -38.183 1.00 68.69 816 CYS A CA 1
ATOM 6429 C C . CYS A 1 816 ? 40.498 -16.666 -38.244 1.00 68.69 816 CYS A C 1
ATOM 6431 O O . CYS A 1 816 ? 41.083 -15.639 -38.579 1.00 68.69 816 CYS A O 1
ATOM 6433 N N . GLN A 1 817 ? 39.224 -16.650 -37.843 1.00 68.19 817 GLN A N 1
ATOM 6434 C CA . GLN A 1 817 ? 38.444 -15.409 -37.789 1.00 68.19 817 GLN A CA 1
ATOM 6435 C C . GLN A 1 817 ? 39.029 -14.409 -36.770 1.00 68.19 817 GLN A C 1
ATOM 6437 O O . GLN A 1 817 ? 39.252 -14.738 -35.595 1.00 68.19 817 GLN A O 1
ATOM 6442 N N . ILE A 1 818 ? 39.239 -13.168 -37.228 1.00 67.56 818 ILE A N 1
ATOM 6443 C CA . ILE A 1 818 ? 39.845 -12.066 -36.456 1.00 67.56 818 ILE A CA 1
ATOM 6444 C C . ILE A 1 818 ? 39.019 -11.734 -35.201 1.00 67.56 818 ILE A C 1
ATOM 6446 O O . ILE A 1 818 ? 39.581 -11.498 -34.129 1.00 67.56 818 ILE A O 1
ATOM 6450 N N . GLN A 1 819 ? 37.692 -11.803 -35.307 1.00 67.19 819 GLN A N 1
ATOM 6451 C CA . GLN A 1 819 ? 36.738 -11.732 -34.199 1.00 67.19 819 GLN A CA 1
ATOM 6452 C C . GLN A 1 819 ? 35.747 -12.892 -34.321 1.00 67.19 819 GLN A C 1
ATOM 6454 O O . GLN A 1 819 ? 35.332 -13.245 -35.425 1.00 67.19 819 GLN A O 1
ATOM 6459 N N . ALA A 1 820 ? 35.373 -13.491 -33.190 1.00 69.25 820 ALA A N 1
ATOM 6460 C CA . ALA A 1 820 ? 34.243 -14.412 -33.140 1.00 69.25 820 ALA A CA 1
ATOM 6461 C C . ALA A 1 820 ? 32.929 -13.611 -33.125 1.00 69.25 820 ALA A C 1
ATOM 6463 O O . ALA A 1 820 ? 32.903 -12.497 -32.606 1.00 69.25 820 ALA A O 1
ATOM 6464 N N . LYS A 1 821 ? 31.835 -14.163 -33.664 1.00 69.50 821 LYS A N 1
ATOM 6465 C CA . LYS A 1 821 ? 30.545 -13.458 -33.774 1.00 69.50 821 LYS A CA 1
ATOM 6466 C C . LYS A 1 821 ? 29.392 -14.195 -33.095 1.00 69.50 821 LYS A C 1
ATOM 6468 O O . LYS A 1 821 ? 29.305 -15.421 -33.139 1.00 69.50 821 LYS A O 1
ATOM 6473 N N . CYS A 1 822 ? 28.487 -13.419 -32.505 1.00 70.38 822 CYS A N 1
ATOM 6474 C CA . CYS A 1 822 ? 27.214 -13.846 -31.935 1.00 70.38 822 CYS A CA 1
ATOM 6475 C C . CYS A 1 822 ? 26.086 -13.154 -32.709 1.00 70.38 822 CYS A C 1
ATOM 6477 O O . CYS A 1 822 ? 25.904 -11.940 -32.619 1.00 70.38 822 CYS A O 1
ATOM 6479 N N . GLY A 1 823 ? 25.373 -13.917 -33.543 1.00 70.62 823 GLY A N 1
ATOM 6480 C CA . GLY A 1 823 ? 24.574 -13.321 -34.613 1.00 70.62 823 GLY A CA 1
ATOM 6481 C C . GLY A 1 823 ? 25.493 -12.543 -35.561 1.00 70.62 823 GLY A C 1
ATOM 6482 O O . GLY A 1 823 ? 26.447 -13.100 -36.102 1.00 70.62 823 GLY A O 1
ATOM 6483 N N . HIS A 1 824 ? 25.230 -11.251 -35.734 1.00 69.81 824 HIS A N 1
ATOM 6484 C CA . HIS A 1 824 ? 26.095 -10.314 -36.464 1.00 69.81 824 HIS A CA 1
ATOM 6485 C C . HIS A 1 824 ? 27.093 -9.557 -35.565 1.00 69.81 824 HIS A C 1
ATOM 6487 O O . HIS A 1 824 ? 28.072 -9.014 -36.087 1.00 69.81 824 HIS A O 1
ATOM 6493 N N . VAL A 1 825 ? 26.879 -9.559 -34.244 1.00 70.25 825 VAL A N 1
ATOM 6494 C CA . VAL A 1 825 ? 27.644 -8.780 -33.255 1.00 70.25 825 VAL A CA 1
ATOM 6495 C C . VAL A 1 825 ? 28.999 -9.431 -32.975 1.00 70.25 825 VAL A C 1
ATOM 6497 O O . VAL A 1 825 ? 29.086 -10.649 -32.804 1.00 70.25 825 VAL A O 1
ATOM 6500 N N . ASP A 1 826 ? 30.063 -8.633 -32.905 1.00 76.81 826 ASP A N 1
ATOM 6501 C CA . ASP A 1 826 ? 31.399 -9.115 -32.546 1.00 76.81 826 ASP A CA 1
ATOM 6502 C C . ASP A 1 826 ? 31.528 -9.408 -31.047 1.00 76.81 826 ASP A C 1
ATOM 6504 O O . ASP A 1 826 ? 31.203 -8.585 -30.191 1.00 76.81 826 ASP A O 1
ATOM 6508 N N . ILE A 1 827 ? 32.040 -10.595 -30.731 1.00 70.06 827 ILE A N 1
ATOM 6509 C CA . ILE A 1 827 ? 32.336 -11.036 -29.370 1.00 70.06 827 ILE A CA 1
ATOM 6510 C C . ILE A 1 827 ? 33.717 -10.481 -28.983 1.00 70.06 827 ILE A C 1
ATOM 6512 O O . ILE A 1 827 ? 34.690 -10.725 -29.705 1.00 70.06 827 ILE A O 1
ATOM 6516 N N . PRO A 1 828 ? 33.851 -9.775 -27.843 1.00 71.31 828 PRO A N 1
ATOM 6517 C CA . PRO A 1 828 ? 35.148 -9.321 -27.355 1.00 71.31 828 PRO A CA 1
ATOM 6518 C C . PRO A 1 828 ? 36.163 -10.465 -27.211 1.00 71.31 828 PRO A C 1
ATOM 6520 O O . PRO A 1 828 ? 35.834 -11.581 -26.795 1.00 71.31 828 PRO A O 1
ATOM 6523 N N . ASN A 1 829 ? 37.426 -10.178 -27.542 1.00 68.75 829 ASN A N 1
ATOM 6524 C CA . ASN A 1 829 ? 38.503 -11.175 -27.557 1.00 68.75 829 ASN A CA 1
ATOM 6525 C C . ASN A 1 829 ? 38.703 -11.858 -26.191 1.00 68.75 829 ASN A C 1
ATOM 6527 O O . ASN A 1 829 ? 39.093 -13.022 -26.150 1.00 68.75 829 ASN A O 1
ATOM 6531 N N . GLU A 1 830 ? 38.381 -11.169 -25.093 1.00 65.31 830 GLU A N 1
ATOM 6532 C CA . GLU A 1 830 ? 38.412 -11.700 -23.726 1.00 65.31 830 GLU A CA 1
ATOM 6533 C C . GLU A 1 830 ? 37.479 -12.909 -23.508 1.00 65.31 830 GLU A C 1
ATOM 6535 O O . GLU A 1 830 ? 37.817 -13.790 -22.726 1.00 65.31 830 GLU A O 1
ATOM 6540 N N . TYR A 1 831 ? 36.369 -13.034 -24.246 1.00 64.06 831 TYR A N 1
ATOM 6541 C CA . TYR A 1 831 ? 35.457 -14.186 -24.156 1.00 64.06 831 TYR A CA 1
ATOM 6542 C C . TYR A 1 831 ? 35.749 -15.281 -25.194 1.00 64.06 831 TYR A C 1
ATOM 6544 O O . TYR A 1 831 ? 35.021 -16.270 -25.252 1.00 64.06 831 TYR A O 1
ATOM 6552 N N . SER A 1 832 ? 36.782 -15.122 -26.028 1.00 64.62 832 SER A N 1
ATOM 6553 C CA . SER A 1 832 ? 37.069 -16.001 -27.172 1.00 64.62 832 SER A CA 1
ATOM 6554 C C . SER A 1 832 ? 38.153 -17.050 -26.880 1.00 64.62 832 SER A C 1
ATOM 6556 O O . SER A 1 832 ? 39.066 -16.819 -26.086 1.00 64.62 832 SER A O 1
ATOM 6558 N N . SER A 1 833 ? 38.082 -18.197 -27.559 1.00 63.31 833 SER A N 1
ATOM 6559 C CA . SER A 1 833 ? 39.115 -19.240 -27.522 1.00 63.31 833 SER A CA 1
ATOM 6560 C C . SER A 1 833 ? 40.364 -18.868 -28.325 1.00 63.31 833 SER A C 1
ATOM 6562 O O . SER A 1 833 ? 40.360 -17.951 -29.155 1.00 63.31 833 SER A O 1
ATOM 6564 N N . GLU A 1 834 ? 41.420 -19.662 -28.147 1.00 67.94 834 GLU A N 1
ATOM 6565 C CA . GLU A 1 834 ? 42.511 -19.734 -29.113 1.00 67.94 834 GLU A CA 1
ATOM 6566 C C . GLU A 1 834 ? 42.083 -20.351 -30.453 1.00 67.94 834 GLU A C 1
ATOM 6568 O O . GLU A 1 834 ? 41.046 -21.010 -30.566 1.00 67.94 834 GLU A O 1
ATOM 6573 N N . CYS A 1 835 ? 42.880 -20.078 -31.488 1.00 68.00 835 CYS A N 1
ATOM 6574 C CA . CYS A 1 835 ? 42.731 -20.633 -32.833 1.00 68.00 835 CYS A CA 1
ATOM 6575 C C . CYS A 1 835 ? 44.106 -20.755 -33.497 1.00 68.00 835 CYS A C 1
ATOM 6577 O O . CYS A 1 835 ? 44.979 -19.898 -33.303 1.00 68.00 835 CYS A O 1
ATOM 6579 N N . SER A 1 836 ? 44.300 -21.826 -34.269 1.00 71.69 836 SER A N 1
ATOM 6580 C CA . SER A 1 836 ? 45.538 -22.075 -35.011 1.00 71.69 836 SER A CA 1
ATOM 6581 C C . SER A 1 836 ? 45.270 -22.391 -36.482 1.00 71.69 836 SER A C 1
ATOM 6583 O O . SER A 1 836 ? 44.362 -23.151 -36.813 1.00 71.69 836 SER A O 1
ATOM 6585 N N . GLU A 1 837 ? 46.111 -21.854 -37.357 1.00 78.56 837 GLU A N 1
ATOM 6586 C CA . GLU A 1 837 ? 46.109 -22.110 -38.798 1.00 78.56 837 GLU A CA 1
ATOM 6587 C C . GLU A 1 837 ? 47.167 -23.158 -39.155 1.00 78.56 837 GLU A C 1
ATOM 6589 O O . GLU A 1 837 ? 48.212 -23.245 -38.506 1.00 78.56 837 GLU A O 1
ATOM 6594 N N . LYS A 1 838 ? 46.938 -23.944 -40.207 1.00 70.69 838 LYS A N 1
ATOM 6595 C CA . LYS A 1 838 ? 47.901 -24.910 -40.739 1.00 70.69 838 LYS A CA 1
ATOM 6596 C C . LYS A 1 838 ? 48.201 -24.611 -42.205 1.00 70.69 838 LYS A C 1
ATOM 6598 O O . LYS A 1 838 ? 47.328 -24.745 -43.061 1.00 70.69 838 LYS A O 1
ATOM 6603 N N . TYR A 1 839 ? 49.455 -24.254 -42.482 1.00 66.06 839 TYR A N 1
ATOM 6604 C CA . TYR A 1 839 ? 49.948 -23.864 -43.806 1.00 66.06 839 TYR A CA 1
ATOM 6605 C C . TYR A 1 839 ? 51.267 -24.585 -44.112 1.00 66.06 839 TYR A C 1
ATOM 6607 O O . TYR A 1 839 ? 52.145 -24.663 -43.251 1.00 66.06 839 TYR A O 1
ATOM 6615 N N . ASN A 1 840 ? 51.402 -25.168 -45.310 1.00 62.81 840 ASN A N 1
ATOM 6616 C CA . ASN A 1 840 ? 52.544 -26.009 -45.713 1.00 62.81 840 ASN A CA 1
ATOM 6617 C C . ASN A 1 840 ? 52.988 -27.014 -44.623 1.00 62.81 840 ASN A C 1
ATOM 6619 O O . ASN A 1 840 ? 54.169 -27.161 -44.311 1.00 62.81 840 ASN A O 1
ATOM 6623 N N . GLY A 1 841 ? 52.013 -27.671 -43.985 1.00 64.31 841 GLY A N 1
ATOM 6624 C CA . GLY A 1 841 ? 52.230 -28.653 -42.918 1.00 64.31 841 GLY A CA 1
ATOM 6625 C C . GLY A 1 841 ? 52.536 -28.084 -41.523 1.00 64.31 841 GLY A C 1
ATOM 6626 O O . GLY A 1 841 ? 52.314 -28.798 -40.543 1.00 64.31 841 GLY A O 1
ATOM 6627 N N . ARG A 1 842 ? 52.975 -26.823 -41.397 1.00 65.00 842 ARG A N 1
ATOM 6628 C CA . ARG A 1 842 ? 53.274 -26.166 -40.110 1.00 65.00 842 ARG A CA 1
ATOM 6629 C C . ARG A 1 842 ? 52.028 -25.554 -39.471 1.00 65.00 842 ARG A C 1
ATOM 6631 O O . ARG A 1 842 ? 51.145 -25.067 -40.169 1.00 65.00 842 ARG A O 1
ATOM 6638 N N . LEU A 1 843 ? 51.986 -25.567 -38.138 1.00 68.62 843 LEU A N 1
ATOM 6639 C CA . LEU A 1 843 ? 50.922 -24.973 -37.326 1.00 68.62 843 LEU A CA 1
ATOM 6640 C C . LEU A 1 843 ? 51.338 -23.574 -36.841 1.00 68.62 843 LEU A C 1
ATOM 6642 O O . LEU A 1 843 ? 52.386 -23.425 -36.214 1.00 68.62 843 LEU A O 1
ATOM 6646 N N . HIS A 1 844 ? 50.500 -22.573 -37.092 1.00 68.62 844 HIS A N 1
ATOM 6647 C CA . HIS A 1 844 ? 50.661 -21.183 -36.673 1.00 68.62 844 HIS A CA 1
ATOM 6648 C C . HIS A 1 844 ? 49.554 -20.828 -35.670 1.00 68.62 844 HIS A C 1
ATOM 6650 O O . HIS A 1 844 ? 48.380 -20.778 -36.027 1.00 68.62 844 HIS A O 1
ATOM 6656 N N . ARG A 1 845 ? 49.912 -20.583 -34.404 1.00 65.31 845 ARG A N 1
ATOM 6657 C CA . ARG A 1 845 ? 48.968 -20.138 -33.363 1.00 65.31 845 ARG A CA 1
ATOM 6658 C C . ARG A 1 845 ? 48.899 -18.611 -33.381 1.00 65.31 845 ARG A C 1
ATOM 6660 O O . ARG A 1 845 ? 49.899 -17.973 -33.068 1.00 65.31 845 ARG A O 1
ATOM 6667 N N . LEU A 1 846 ? 47.755 -18.044 -33.772 1.00 60.50 846 LEU A N 1
ATOM 6668 C CA . LEU A 1 846 ? 47.600 -16.591 -33.964 1.00 60.50 846 LEU A CA 1
ATOM 6669 C C . LEU A 1 846 ? 46.891 -15.888 -32.803 1.00 60.50 846 LEU A C 1
ATOM 6671 O O . LEU A 1 846 ? 47.234 -14.758 -32.471 1.00 60.50 846 LEU A O 1
ATOM 6675 N N . TYR A 1 847 ? 45.925 -16.558 -32.176 1.00 64.12 847 TYR A N 1
ATOM 6676 C CA . TYR A 1 847 ? 45.127 -16.006 -31.081 1.00 64.12 847 TYR A CA 1
ATOM 6677 C C . TYR A 1 847 ? 45.232 -16.914 -29.860 1.00 64.12 847 TYR A C 1
ATOM 6679 O O . TYR A 1 847 ? 45.163 -18.131 -30.007 1.00 64.12 847 TYR A O 1
ATOM 6687 N N . THR A 1 848 ? 45.385 -16.333 -28.670 1.00 59.69 848 THR A N 1
ATOM 6688 C CA . THR A 1 848 ? 45.356 -17.035 -27.376 1.00 59.69 848 THR A CA 1
ATOM 6689 C C . THR A 1 848 ? 43.950 -17.023 -26.771 1.00 59.69 848 THR A C 1
ATOM 6691 O O . THR A 1 848 ? 43.132 -16.178 -27.134 1.00 59.69 848 THR A O 1
ATOM 6694 N N . ASN A 1 849 ? 43.676 -17.922 -25.820 1.00 57.28 849 ASN A N 1
ATOM 6695 C CA . ASN A 1 849 ? 42.441 -17.878 -25.029 1.00 57.28 849 ASN A CA 1
ATOM 6696 C C . ASN A 1 849 ? 42.347 -16.561 -24.243 1.00 57.28 849 ASN A C 1
ATOM 6698 O O . ASN A 1 849 ? 43.348 -16.102 -23.688 1.00 57.28 849 ASN A O 1
ATOM 6702 N N . GLY A 1 850 ? 41.147 -15.985 -24.175 1.00 57.91 850 GLY A N 1
ATOM 6703 C CA . GLY A 1 850 ? 40.825 -14.893 -23.259 1.00 57.91 850 GLY A CA 1
ATOM 6704 C C . GLY A 1 850 ? 40.501 -15.369 -21.833 1.00 57.91 850 GLY A C 1
ATOM 6705 O O . GLY A 1 850 ? 40.613 -16.552 -21.508 1.00 57.91 850 GLY A O 1
ATOM 6706 N N . SER A 1 851 ? 40.080 -14.436 -20.976 1.00 57.53 851 SER A N 1
ATOM 6707 C CA . SER A 1 851 ? 39.647 -14.675 -19.588 1.00 57.53 851 SER A CA 1
ATOM 6708 C C . SER A 1 851 ? 38.314 -15.427 -19.455 1.00 57.53 851 SER A C 1
ATOM 6710 O O . SER A 1 851 ? 38.017 -15.941 -18.378 1.00 57.53 851 SER A O 1
ATOM 6712 N N . GLY A 1 852 ? 37.536 -15.521 -20.537 1.00 58.69 852 GLY A N 1
ATOM 6713 C CA . GLY A 1 852 ? 36.277 -16.257 -20.639 1.00 58.69 852 GLY A CA 1
ATOM 6714 C C . GLY A 1 852 ? 35.125 -15.683 -19.812 1.00 58.69 852 GLY A C 1
ATOM 6715 O O . GLY A 1 852 ? 35.214 -14.626 -19.192 1.00 58.69 852 GLY A O 1
ATOM 6716 N N . ILE A 1 853 ? 33.999 -16.393 -19.835 1.00 58.06 853 ILE A N 1
ATOM 6717 C CA . ILE A 1 853 ? 32.793 -16.058 -19.075 1.00 58.06 853 ILE A CA 1
ATOM 6718 C C . ILE A 1 853 ? 32.882 -16.741 -17.697 1.00 58.06 853 ILE A C 1
ATOM 6720 O O . ILE A 1 853 ? 32.983 -17.973 -17.648 1.00 58.06 853 ILE A O 1
ATOM 6724 N N . PRO A 1 854 ? 32.817 -15.996 -16.575 1.00 54.41 854 PRO A N 1
ATOM 6725 C CA . PRO A 1 854 ? 32.776 -16.591 -15.239 1.00 54.41 854 PRO A CA 1
ATOM 6726 C C . PRO A 1 854 ? 31.545 -17.484 -15.027 1.00 54.41 854 PRO A C 1
ATOM 6728 O O . PRO A 1 854 ? 30.473 -17.229 -15.581 1.00 54.41 854 PRO A O 1
ATOM 6731 N N . SER A 1 855 ? 31.680 -18.511 -14.182 1.00 49.03 855 SER A N 1
ATOM 6732 C CA . SER A 1 855 ? 30.585 -19.420 -13.813 1.00 49.03 855 SER A CA 1
ATOM 6733 C C . SER A 1 855 ? 29.313 -18.668 -13.411 1.00 49.03 855 SER A C 1
ATOM 6735 O O . SER A 1 855 ? 29.367 -17.689 -12.676 1.00 49.03 855 SER A O 1
ATOM 6737 N N . ALA A 1 856 ? 28.160 -19.139 -13.896 1.00 47.56 856 ALA A N 1
ATOM 6738 C CA . ALA A 1 856 ? 26.821 -18.595 -13.631 1.00 47.56 856 ALA A CA 1
ATOM 6739 C C . ALA A 1 856 ? 26.569 -17.102 -13.976 1.00 47.56 856 ALA A C 1
ATOM 6741 O O . ALA A 1 856 ? 25.420 -16.655 -13.883 1.00 47.56 856 ALA A O 1
ATOM 6742 N N . SER A 1 857 ? 27.546 -16.360 -14.506 1.00 55.38 857 SER A N 1
ATOM 6743 C CA . SER A 1 857 ? 27.303 -15.090 -15.209 1.00 55.38 857 SER A CA 1
ATOM 6744 C C . SER A 1 857 ? 26.408 -15.283 -16.444 1.00 55.38 857 SER A C 1
ATOM 6746 O O . SER A 1 857 ? 26.119 -16.408 -16.865 1.00 55.38 857 SER A O 1
ATOM 6748 N N . TYR A 1 858 ? 25.943 -14.178 -17.022 1.00 75.88 858 TYR A N 1
ATOM 6749 C CA . TYR A 1 858 ? 25.290 -14.142 -18.331 1.00 75.88 858 TYR A CA 1
ATOM 6750 C C . TYR A 1 858 ? 25.782 -12.904 -19.088 1.00 75.88 858 TYR A C 1
ATOM 6752 O O . TYR A 1 858 ? 25.770 -11.809 -18.527 1.00 75.88 858 TYR A O 1
ATOM 6760 N N . VAL A 1 859 ? 26.197 -13.066 -20.344 1.00 75.25 859 VAL A N 1
ATOM 6761 C CA . VAL A 1 859 ? 26.652 -11.971 -21.213 1.00 75.25 859 VAL A CA 1
ATOM 6762 C C . VAL A 1 859 ? 25.555 -11.629 -22.219 1.00 75.25 859 VAL A C 1
ATOM 6764 O O . VAL A 1 859 ? 25.152 -12.470 -23.021 1.00 75.25 859 VAL A O 1
ATOM 6767 N N . LEU A 1 860 ? 25.073 -10.388 -22.190 1.00 79.88 860 LEU A N 1
ATOM 6768 C CA . LEU A 1 860 ? 24.087 -9.882 -23.141 1.00 79.88 860 LEU A CA 1
ATOM 6769 C C . LEU A 1 860 ? 24.720 -8.785 -23.995 1.00 79.88 860 LEU A C 1
ATOM 6771 O O . LEU A 1 860 ? 25.068 -7.724 -23.480 1.00 79.88 860 LEU A O 1
ATOM 6775 N N . LEU A 1 861 ? 24.887 -9.058 -25.287 1.00 77.69 861 LEU A N 1
ATOM 6776 C CA . LEU A 1 861 ? 25.438 -8.107 -26.247 1.00 77.69 861 LEU A CA 1
ATOM 6777 C C . LEU A 1 861 ? 24.307 -7.254 -26.834 1.00 77.69 861 LEU A C 1
ATOM 6779 O O . LEU A 1 861 ? 23.308 -7.796 -27.305 1.00 77.69 861 LEU A O 1
ATOM 6783 N N . PHE A 1 862 ? 24.470 -5.933 -26.825 1.00 78.94 862 PHE A N 1
ATOM 6784 C CA . PHE A 1 862 ? 23.521 -4.997 -27.427 1.00 78.94 862 PHE A CA 1
ATOM 6785 C C . PHE A 1 862 ? 24.137 -4.330 -28.655 1.00 78.94 862 PHE A C 1
ATOM 6787 O O . PHE A 1 862 ? 25.272 -3.863 -28.597 1.00 78.94 862 PHE A O 1
ATOM 6794 N N . ASP A 1 863 ? 23.370 -4.269 -29.740 1.00 78.50 863 ASP A N 1
ATOM 6795 C CA . ASP A 1 863 ? 23.746 -3.610 -30.993 1.00 78.50 863 ASP A CA 1
ATOM 6796 C C . ASP A 1 863 ? 22.556 -2.804 -31.553 1.00 78.50 863 ASP A C 1
ATOM 6798 O O . ASP A 1 863 ? 21.403 -2.994 -31.151 1.00 78.50 863 ASP A O 1
ATOM 6802 N N . GLY A 1 864 ? 22.840 -1.873 -32.458 1.00 78.56 864 GLY A N 1
ATOM 6803 C CA . GLY A 1 864 ? 21.889 -0.948 -33.073 1.00 78.56 864 GLY A CA 1
ATOM 6804 C C . GLY A 1 864 ? 22.020 -0.909 -34.594 1.00 78.56 864 GLY A C 1
ATOM 6805 O O . GLY A 1 864 ? 21.949 0.170 -35.181 1.00 78.56 864 GLY A O 1
ATOM 6806 N N . TYR A 1 865 ? 22.297 -2.047 -35.237 1.00 76.62 865 TYR A N 1
ATOM 6807 C CA . TYR A 1 865 ? 22.641 -2.101 -36.657 1.00 76.62 865 TYR A CA 1
ATOM 6808 C C . TYR A 1 865 ? 21.437 -2.415 -37.560 1.00 76.62 865 TYR A C 1
ATOM 6810 O O . TYR A 1 865 ? 20.539 -3.187 -37.213 1.00 76.62 865 TYR A O 1
ATOM 6818 N N . GLN A 1 866 ? 21.436 -1.851 -38.773 1.00 81.00 866 GLN A N 1
ATOM 6819 C CA . GLN A 1 866 ? 20.415 -2.114 -39.792 1.00 81.00 866 GLN A CA 1
ATOM 6820 C C . GLN A 1 866 ? 20.684 -3.454 -40.499 1.00 81.00 866 GLN A C 1
ATOM 6822 O O . GLN A 1 866 ? 21.333 -3.524 -41.544 1.00 81.00 866 GLN A O 1
ATOM 6827 N N . THR A 1 867 ? 20.189 -4.543 -39.912 1.00 79.62 867 THR A N 1
ATOM 6828 C CA . THR A 1 867 ? 20.342 -5.908 -40.441 1.00 79.62 867 THR A CA 1
ATOM 6829 C C . THR A 1 867 ? 19.292 -6.248 -41.510 1.00 79.62 867 THR A C 1
ATOM 6831 O O . THR A 1 867 ? 18.309 -5.533 -41.707 1.00 79.62 867 THR A O 1
ATOM 6834 N N . ARG A 1 868 ? 19.439 -7.407 -42.176 1.00 76.69 868 ARG A N 1
ATOM 6835 C CA . ARG A 1 868 ? 18.389 -7.967 -43.058 1.00 76.69 868 ARG A CA 1
ATOM 6836 C C . ARG A 1 868 ? 17.081 -8.272 -42.307 1.00 76.69 868 ARG A C 1
ATOM 6838 O O . ARG A 1 868 ? 16.015 -8.251 -42.920 1.00 76.69 868 ARG A O 1
ATOM 6845 N N . SER A 1 869 ? 17.159 -8.528 -40.999 1.00 72.56 869 SER A N 1
ATOM 6846 C CA . SER A 1 869 ? 15.996 -8.735 -40.128 1.00 72.56 869 SER A CA 1
ATOM 6847 C C . SER A 1 869 ? 15.215 -7.441 -39.890 1.00 72.56 869 SER A C 1
ATOM 6849 O O . SER A 1 869 ? 14.003 -7.494 -39.726 1.00 72.56 869 SER A O 1
ATOM 6851 N N . CYS A 1 870 ? 15.873 -6.277 -39.943 1.00 78.50 870 CYS A N 1
ATOM 6852 C CA . CYS A 1 870 ? 15.268 -4.953 -39.767 1.00 78.50 870 CYS A CA 1
ATOM 6853 C C . CYS A 1 870 ? 14.476 -4.474 -41.003 1.00 78.50 870 CYS A C 1
ATOM 6855 O O . CYS A 1 870 ? 14.647 -3.353 -41.487 1.00 78.50 870 CYS A O 1
ATOM 6857 N N . THR A 1 871 ? 13.607 -5.334 -41.540 1.00 73.06 871 THR A N 1
ATOM 6858 C CA . THR A 1 871 ? 12.720 -5.043 -42.675 1.00 73.06 871 THR A CA 1
ATOM 6859 C C . THR A 1 871 ? 11.248 -5.083 -42.254 1.00 73.06 871 THR A C 1
ATOM 6861 O O . THR A 1 871 ? 10.861 -5.786 -41.322 1.00 73.06 871 THR A O 1
ATOM 6864 N N . GLY A 1 872 ? 10.402 -4.290 -42.920 1.00 70.31 872 GLY A N 1
ATOM 6865 C CA . GLY A 1 872 ? 8.991 -4.155 -42.542 1.00 70.31 872 GLY A CA 1
ATOM 6866 C C . GLY A 1 872 ? 8.821 -3.538 -41.149 1.00 70.31 872 GLY A C 1
ATOM 6867 O O . GLY A 1 872 ? 9.370 -2.467 -40.878 1.00 70.31 872 GLY A O 1
ATOM 6868 N N . ASN A 1 873 ? 8.066 -4.212 -40.277 1.00 66.88 873 ASN A N 1
ATOM 6869 C CA . ASN A 1 873 ? 7.701 -3.729 -38.938 1.00 66.88 873 ASN A CA 1
ATOM 6870 C C . ASN A 1 873 ? 8.592 -4.268 -37.803 1.00 66.88 873 ASN A C 1
ATOM 6872 O O . ASN A 1 873 ? 8.341 -3.945 -36.646 1.00 66.88 873 ASN A O 1
ATOM 6876 N N . VAL A 1 874 ? 9.636 -5.048 -38.107 1.00 71.50 874 VAL A N 1
ATOM 6877 C CA . VAL A 1 874 ? 10.584 -5.539 -37.093 1.00 71.50 874 VAL A CA 1
ATOM 6878 C C . VAL A 1 874 ? 11.297 -4.352 -36.438 1.00 71.50 874 VAL A C 1
ATOM 6880 O O . VAL A 1 874 ? 11.907 -3.533 -37.130 1.00 71.50 874 VAL A O 1
ATOM 6883 N N . ALA A 1 875 ? 11.191 -4.251 -35.111 1.00 76.69 875 ALA A N 1
ATOM 6884 C CA . ALA A 1 875 ? 11.734 -3.141 -34.326 1.00 76.69 875 ALA A CA 1
ATOM 6885 C C . ALA A 1 875 ? 13.021 -3.495 -33.562 1.00 76.69 875 ALA A C 1
ATOM 6887 O O . ALA A 1 875 ? 13.861 -2.626 -33.325 1.00 76.69 875 ALA A O 1
ATOM 6888 N N . ALA A 1 876 ? 13.197 -4.770 -33.228 1.00 80.81 876 ALA A N 1
ATOM 6889 C CA . ALA A 1 876 ? 14.426 -5.360 -32.717 1.00 80.81 876 ALA A CA 1
ATOM 6890 C C . ALA A 1 876 ? 14.439 -6.867 -33.059 1.00 80.81 876 ALA A C 1
ATOM 6892 O O . ALA A 1 876 ? 13.440 -7.381 -33.563 1.00 80.81 876 ALA A O 1
ATOM 6893 N N . HIS A 1 877 ? 15.561 -7.559 -32.845 1.00 78.06 877 HIS A N 1
ATOM 6894 C CA . HIS A 1 877 ? 15.637 -9.027 -32.890 1.00 78.06 877 HIS A CA 1
ATOM 6895 C C . HIS A 1 877 ? 16.785 -9.568 -32.018 1.00 78.06 877 HIS A C 1
ATOM 6897 O O . HIS A 1 877 ? 17.834 -8.928 -31.907 1.00 78.06 877 HIS A O 1
ATOM 6903 N N . ALA A 1 878 ? 16.621 -10.760 -31.444 1.00 82.62 878 ALA A N 1
ATOM 6904 C CA . ALA A 1 878 ? 17.560 -11.340 -30.481 1.00 82.62 878 ALA A CA 1
ATOM 6905 C C . ALA A 1 878 ? 17.714 -12.867 -30.567 1.00 82.62 878 ALA A C 1
ATOM 6907 O O . ALA A 1 878 ? 16.979 -13.558 -31.273 1.00 82.62 878 ALA A O 1
ATOM 6908 N N . GLY A 1 879 ? 18.680 -13.410 -29.819 1.00 73.62 879 GLY A N 1
ATOM 6909 C CA . GLY A 1 879 ? 18.837 -14.856 -29.653 1.00 73.62 879 GLY A CA 1
ATOM 6910 C C . GLY A 1 879 ? 20.003 -15.282 -28.757 1.00 73.62 879 GLY A C 1
ATOM 6911 O O . GLY A 1 879 ? 20.951 -14.529 -28.524 1.00 73.62 879 GLY A O 1
ATOM 6912 N N . SER A 1 880 ? 19.933 -16.517 -28.254 1.00 78.62 880 SER A N 1
ATOM 6913 C CA . SER A 1 880 ? 21.010 -17.166 -27.496 1.00 78.62 880 SER A CA 1
ATOM 6914 C C . SER A 1 880 ? 22.122 -17.671 -28.427 1.00 78.62 880 SER A C 1
ATOM 6916 O O . SER A 1 880 ? 21.838 -18.415 -29.366 1.00 78.62 880 SER A O 1
ATOM 6918 N N . CYS A 1 881 ? 23.381 -17.339 -28.140 1.00 72.25 881 CYS A N 1
ATOM 6919 C CA . CYS A 1 881 ? 24.557 -17.744 -28.925 1.00 72.25 881 CYS A CA 1
ATOM 6920 C C . CYS A 1 881 ? 25.403 -18.835 -28.262 1.00 72.25 881 CYS A C 1
ATOM 6922 O O . CYS A 1 881 ? 26.058 -19.606 -28.961 1.00 72.25 881 CYS A O 1
ATOM 6924 N N . LEU A 1 882 ? 25.419 -18.901 -26.927 1.00 71.00 882 LEU A N 1
ATOM 6925 C CA . LEU A 1 882 ? 26.174 -19.904 -26.179 1.00 71.00 882 LEU A CA 1
ATOM 6926 C C . LEU A 1 882 ? 25.327 -20.449 -25.029 1.00 71.00 882 LEU A C 1
ATOM 6928 O O . LEU A 1 882 ? 24.777 -19.682 -24.236 1.00 71.00 882 LEU A O 1
ATOM 6932 N N . MET A 1 883 ? 25.258 -21.774 -24.933 1.00 69.44 883 MET A N 1
ATOM 6933 C CA . MET A 1 883 ? 24.704 -22.503 -23.793 1.00 69.44 883 MET A CA 1
ATOM 6934 C C . MET A 1 883 ? 25.834 -23.214 -23.051 1.00 69.44 883 MET A C 1
ATOM 6936 O O . MET A 1 883 ? 26.814 -23.650 -23.657 1.00 69.44 883 MET A O 1
ATOM 6940 N N . ASP A 1 884 ? 25.698 -23.308 -21.736 1.00 69.75 884 ASP A N 1
ATOM 6941 C CA . ASP A 1 884 ? 26.600 -24.052 -20.874 1.00 69.75 884 ASP A CA 1
ATOM 6942 C C . ASP A 1 884 ? 26.427 -25.562 -21.087 1.00 69.75 884 ASP A C 1
ATOM 6944 O O . ASP A 1 884 ? 25.345 -26.099 -20.858 1.00 69.75 884 ASP A O 1
ATOM 6948 N N . LEU A 1 885 ? 27.503 -26.247 -21.478 1.00 63.50 885 LEU A N 1
ATOM 6949 C CA . LEU A 1 885 ? 27.517 -27.694 -21.719 1.00 63.50 885 LEU A CA 1
ATOM 6950 C C . LEU A 1 885 ? 27.201 -28.522 -20.460 1.00 63.50 885 LEU A C 1
ATOM 6952 O O . LEU A 1 885 ? 26.713 -29.641 -20.587 1.00 63.50 885 LEU A O 1
ATOM 6956 N N . ASP A 1 886 ? 27.460 -27.981 -19.265 1.00 64.75 886 ASP A N 1
ATOM 6957 C CA . ASP A 1 886 ? 27.261 -28.701 -17.999 1.00 64.75 886 ASP A CA 1
ATOM 6958 C C . ASP A 1 886 ? 25.821 -28.567 -17.459 1.00 64.75 886 ASP A C 1
ATOM 6960 O O . ASP A 1 886 ? 25.374 -29.382 -16.652 1.00 64.75 886 ASP A O 1
ATOM 6964 N N . THR A 1 887 ? 25.096 -27.510 -17.850 1.00 70.00 887 THR A N 1
ATOM 6965 C CA . THR A 1 887 ? 23.807 -27.128 -17.232 1.00 70.00 887 THR A CA 1
ATOM 6966 C C . THR A 1 887 ? 22.690 -26.799 -18.224 1.00 70.00 887 THR A C 1
ATOM 6968 O O . THR A 1 887 ? 21.569 -26.514 -17.803 1.00 70.00 887 THR A O 1
ATOM 6971 N N . ASP A 1 888 ? 22.971 -26.823 -19.530 1.00 71.69 888 ASP A N 1
ATOM 6972 C CA . ASP A 1 888 ? 22.103 -26.384 -20.637 1.00 71.69 888 ASP A CA 1
ATOM 6973 C C . ASP A 1 888 ? 21.591 -24.932 -20.545 1.00 71.69 888 ASP A C 1
ATOM 6975 O O . ASP A 1 888 ? 20.741 -24.500 -21.327 1.00 71.69 888 ASP A O 1
ATOM 6979 N N . ARG A 1 889 ? 22.101 -24.145 -19.595 1.00 77.75 889 ARG A N 1
ATOM 6980 C CA . ARG A 1 889 ? 21.711 -22.750 -19.381 1.00 77.75 889 ARG A CA 1
ATOM 6981 C C . ARG A 1 889 ? 22.303 -21.862 -20.483 1.00 77.75 889 ARG A C 1
ATOM 6983 O O . ARG A 1 889 ? 23.519 -21.888 -20.663 1.00 77.75 889 ARG A O 1
ATOM 6990 N N . PRO A 1 890 ? 21.520 -21.012 -21.171 1.00 75.62 890 PRO A N 1
ATOM 6991 C CA . PRO A 1 890 ? 22.065 -19.919 -21.976 1.00 75.62 890 PRO A CA 1
ATOM 6992 C C . PRO A 1 890 ? 22.983 -19.022 -21.133 1.00 75.62 890 PRO A C 1
ATOM 6994 O O . PRO A 1 890 ? 22.607 -18.617 -20.034 1.00 75.62 890 PRO A O 1
ATOM 6997 N N . ILE A 1 891 ? 24.189 -18.736 -21.629 1.00 74.00 891 ILE A N 1
ATOM 6998 C CA . ILE A 1 891 ? 25.220 -17.924 -20.949 1.00 74.00 891 ILE A CA 1
ATOM 6999 C C . ILE A 1 891 ? 25.721 -16.737 -21.776 1.00 74.00 891 ILE A C 1
ATOM 7001 O O . ILE A 1 891 ? 26.298 -15.814 -21.203 1.00 74.00 891 ILE A O 1
ATOM 7005 N N . LEU A 1 892 ? 25.489 -16.731 -23.092 1.00 75.81 892 LEU A N 1
ATOM 7006 C CA . LEU A 1 892 ? 25.712 -15.563 -23.944 1.00 75.81 892 LEU A CA 1
ATOM 7007 C C . LEU A 1 892 ? 24.605 -15.461 -24.997 1.00 75.81 892 LEU A C 1
ATOM 7009 O O . LEU A 1 892 ? 24.265 -16.460 -25.636 1.00 75.81 892 LEU A O 1
ATOM 7013 N N . GLY A 1 893 ? 24.086 -14.256 -25.216 1.00 82.81 893 GLY A N 1
ATOM 7014 C CA . GLY A 1 893 ? 23.146 -13.937 -26.294 1.00 82.81 893 GLY A CA 1
ATOM 7015 C C . GLY A 1 893 ? 23.263 -12.482 -26.743 1.00 82.81 893 GLY A C 1
ATOM 7016 O O . GLY A 1 893 ? 24.010 -11.705 -26.146 1.00 82.81 893 GLY A O 1
ATOM 7017 N N . TYR A 1 894 ? 22.519 -12.114 -27.784 1.00 83.50 894 TYR A N 1
ATOM 7018 C CA . TYR A 1 894 ? 22.492 -10.755 -28.333 1.00 83.50 894 TYR A CA 1
ATOM 7019 C C . TYR A 1 894 ? 21.067 -10.212 -28.461 1.00 83.50 894 TYR A C 1
ATOM 7021 O O . TYR A 1 894 ? 20.120 -10.988 -28.594 1.00 83.50 894 TYR A O 1
ATOM 7029 N N . VAL A 1 895 ? 20.943 -8.884 -28.476 1.00 85.88 895 VAL A N 1
ATOM 7030 C CA . VAL A 1 895 ? 19.747 -8.112 -28.846 1.00 85.88 895 VAL A CA 1
ATOM 7031 C C . VAL A 1 895 ? 20.187 -6.995 -29.794 1.00 85.88 895 VAL A C 1
ATOM 7033 O O . VAL A 1 895 ? 21.053 -6.194 -29.447 1.00 85.88 895 VAL A O 1
ATOM 7036 N N . ASN A 1 896 ? 19.584 -6.915 -30.978 1.00 81.94 896 ASN A N 1
ATOM 7037 C CA . ASN A 1 896 ? 19.825 -5.848 -31.946 1.00 81.94 896 ASN A CA 1
ATOM 7038 C C . ASN A 1 896 ? 18.582 -4.979 -32.127 1.00 81.94 896 ASN A C 1
ATOM 7040 O O . ASN A 1 896 ? 17.551 -5.465 -32.592 1.00 81.94 896 ASN A O 1
ATOM 7044 N N . ILE A 1 897 ? 18.700 -3.692 -31.819 1.00 85.75 897 ILE A N 1
ATOM 7045 C CA . ILE A 1 897 ? 17.659 -2.690 -32.058 1.00 85.75 897 ILE A CA 1
ATOM 7046 C C . ILE A 1 897 ? 17.742 -2.227 -33.515 1.00 85.75 897 ILE A C 1
ATOM 7048 O O . ILE A 1 897 ? 18.814 -1.878 -34.005 1.00 85.75 897 ILE A O 1
ATOM 7052 N N . CYS A 1 898 ? 16.609 -2.180 -34.211 1.00 83.56 898 CYS A N 1
ATOM 7053 C CA . CYS A 1 898 ? 16.559 -1.663 -35.574 1.00 83.56 898 CYS A CA 1
ATOM 7054 C C . CYS A 1 898 ? 16.512 -0.118 -35.562 1.00 83.56 898 CYS A C 1
ATOM 7056 O O . CYS A 1 898 ? 15.625 0.454 -34.915 1.00 83.56 898 CYS A O 1
ATOM 7058 N N . PRO A 1 899 ? 17.428 0.585 -36.261 1.00 81.25 899 PRO A N 1
ATOM 7059 C CA . PRO A 1 899 ? 17.489 2.047 -36.262 1.00 81.25 899 PRO A CA 1
ATOM 7060 C C . PRO A 1 899 ? 16.153 2.735 -36.567 1.00 81.25 899 PRO A C 1
ATOM 7062 O O . PRO A 1 899 ? 15.456 2.389 -37.519 1.00 81.25 899 PRO A O 1
ATOM 7065 N N . GLY A 1 900 ? 15.796 3.726 -35.745 1.00 75.00 900 GLY A N 1
ATOM 7066 C CA . GLY A 1 900 ? 14.578 4.528 -35.914 1.00 75.00 900 GLY A CA 1
ATOM 7067 C C . GLY A 1 900 ? 13.252 3.793 -35.665 1.00 75.00 900 GLY A C 1
ATOM 7068 O O . GLY A 1 900 ? 12.200 4.365 -35.939 1.00 75.00 900 GLY A O 1
ATOM 7069 N N . LYS A 1 901 ? 13.268 2.545 -35.170 1.00 73.94 901 LYS A N 1
ATOM 7070 C CA . LYS A 1 901 ? 12.044 1.761 -34.912 1.00 73.94 901 LYS A CA 1
ATOM 7071 C C . LYS A 1 901 ? 11.496 1.862 -33.491 1.00 73.94 901 LYS A C 1
ATOM 7073 O O . LYS A 1 901 ? 10.291 1.718 -33.313 1.00 73.94 901 LYS A O 1
ATOM 7078 N N . LEU A 1 902 ? 12.353 2.089 -32.496 1.00 71.50 902 LEU A N 1
ATOM 7079 C CA . LEU A 1 902 ? 11.938 2.288 -31.105 1.00 71.50 902 LEU A CA 1
ATOM 7080 C C . LEU A 1 902 ? 11.838 3.780 -30.782 1.00 71.50 902 LEU A C 1
ATOM 7082 O O . LEU A 1 902 ? 12.676 4.574 -31.209 1.00 71.50 902 LEU A O 1
ATOM 7086 N N . LYS A 1 903 ? 10.833 4.141 -29.982 1.00 62.47 903 LYS A N 1
ATOM 7087 C CA . LYS A 1 903 ? 10.608 5.500 -29.473 1.00 62.47 903 LYS A CA 1
ATOM 7088 C C . LYS A 1 903 ? 10.698 5.525 -27.950 1.00 62.47 903 LYS A C 1
ATOM 7090 O O . LYS A 1 903 ? 10.180 4.629 -27.287 1.00 62.47 903 LYS A O 1
ATOM 7095 N N . ILE A 1 904 ? 11.341 6.553 -27.403 1.00 56.72 904 ILE A N 1
ATOM 7096 C CA . ILE A 1 904 ? 11.612 6.693 -25.959 1.00 56.72 904 ILE A CA 1
ATOM 7097 C C . ILE A 1 904 ? 10.728 7.740 -25.262 1.00 56.72 904 ILE A C 1
ATOM 7099 O O . ILE A 1 904 ? 10.842 7.938 -24.055 1.00 56.72 904 ILE A O 1
ATOM 7103 N N . GLU A 1 905 ? 9.832 8.386 -26.005 1.00 48.09 905 GLU A N 1
ATOM 7104 C CA . GLU A 1 905 ? 8.880 9.382 -25.506 1.00 48.09 905 GLU A CA 1
ATOM 7105 C C . GLU A 1 905 ? 7.567 8.697 -25.071 1.00 48.09 905 GLU A C 1
ATOM 7107 O O . GLU A 1 905 ? 7.161 7.688 -25.648 1.00 48.09 905 GLU A O 1
ATOM 7112 N N . TYR A 1 906 ? 6.915 9.198 -24.018 1.00 40.03 906 TYR A N 1
ATOM 7113 C CA . TYR A 1 906 ? 5.653 8.642 -23.505 1.00 40.03 906 TYR A CA 1
ATOM 7114 C C . TYR A 1 906 ? 4.469 9.044 -24.410 1.00 40.03 906 TYR A C 1
ATOM 7116 O O . TYR A 1 906 ? 4.441 10.192 -24.854 1.00 40.03 906 TYR A O 1
ATOM 7124 N N . PRO A 1 907 ? 3.475 8.168 -24.676 1.00 39.66 907 PRO A N 1
ATOM 7125 C CA . PRO A 1 907 ? 3.288 6.807 -24.149 1.00 39.66 907 PRO A CA 1
ATOM 7126 C C . PRO A 1 907 ? 3.996 5.702 -24.955 1.00 39.66 907 PRO A C 1
ATOM 7128 O O . PRO A 1 907 ? 3.930 4.527 -24.594 1.00 39.66 907 PRO A O 1
ATOM 7131 N N . GLU A 1 908 ? 4.660 6.046 -26.060 1.00 50.34 908 GLU A N 1
ATOM 7132 C CA . GLU A 1 908 ? 5.245 5.075 -26.996 1.00 50.34 908 GLU A CA 1
ATOM 7133 C C . GLU A 1 908 ? 6.423 4.290 -26.382 1.00 50.34 908 GLU A C 1
ATOM 7135 O O . GLU A 1 908 ? 6.664 3.133 -26.736 1.00 50.34 908 GLU A O 1
ATOM 7140 N N . ASN A 1 909 ? 7.082 4.859 -25.367 1.00 55.28 909 ASN A N 1
ATOM 7141 C CA . ASN A 1 909 ? 8.105 4.203 -24.553 1.00 55.28 909 ASN A CA 1
ATOM 7142 C C . ASN A 1 909 ? 7.633 2.894 -23.889 1.00 55.28 909 ASN A C 1
ATOM 7144 O O . ASN A 1 909 ? 8.437 1.972 -23.742 1.00 55.28 909 ASN A O 1
ATOM 7148 N N . ARG A 1 910 ? 6.343 2.762 -23.547 1.00 55.34 910 ARG A N 1
ATOM 7149 C CA . ARG A 1 910 ? 5.766 1.541 -22.961 1.00 55.34 910 ARG A CA 1
ATOM 7150 C C . ARG A 1 910 ? 5.782 0.377 -23.952 1.00 55.34 910 ARG A C 1
ATOM 7152 O O . ARG A 1 910 ? 6.119 -0.743 -23.570 1.00 55.34 910 ARG A O 1
ATOM 7159 N N . TYR A 1 911 ? 5.482 0.646 -25.223 1.00 59.00 911 TYR A N 1
ATOM 7160 C CA . TYR A 1 911 ? 5.565 -0.350 -26.294 1.00 59.00 911 TYR A CA 1
ATOM 7161 C C . TYR A 1 911 ? 7.025 -0.715 -26.587 1.00 59.00 911 TYR A C 1
ATOM 7163 O O . TYR A 1 911 ? 7.358 -1.898 -26.654 1.00 59.00 911 TYR A O 1
ATOM 7171 N N . SER A 1 912 ? 7.922 0.277 -26.652 1.00 64.81 912 SER A N 1
ATOM 7172 C CA . SER A 1 912 ? 9.364 0.040 -26.825 1.00 64.81 912 SER A CA 1
ATOM 7173 C C . SER A 1 912 ? 9.972 -0.807 -25.701 1.00 64.81 912 SER A C 1
ATOM 7175 O O . SER A 1 912 ? 10.771 -1.702 -25.975 1.00 64.81 912 SER A O 1
ATOM 7177 N N . LEU A 1 913 ? 9.572 -0.581 -24.444 1.00 67.19 913 LEU A N 1
ATOM 7178 C CA . LEU A 1 913 ? 9.995 -1.391 -23.297 1.00 67.19 913 LEU A CA 1
ATOM 7179 C C . LEU A 1 913 ? 9.450 -2.826 -23.372 1.00 67.19 913 LEU A C 1
ATOM 7181 O O . LEU A 1 913 ? 10.169 -3.772 -23.040 1.00 67.19 913 LEU A O 1
ATOM 7185 N N . GLY A 1 914 ? 8.211 -3.001 -23.844 1.00 64.25 914 GLY A N 1
ATOM 7186 C CA . GLY A 1 914 ? 7.623 -4.316 -24.112 1.00 64.25 914 GLY A CA 1
ATOM 7187 C C . GLY A 1 914 ? 8.425 -5.106 -25.149 1.00 64.25 914 GLY A C 1
ATOM 7188 O O . GLY A 1 914 ? 8.831 -6.235 -24.875 1.00 64.25 914 GLY A O 1
ATOM 7189 N N . ILE A 1 915 ? 8.737 -4.481 -26.290 1.00 66.88 915 ILE A N 1
ATOM 7190 C CA . ILE A 1 915 ? 9.576 -5.058 -27.357 1.00 66.88 915 ILE A CA 1
ATOM 7191 C C . ILE A 1 915 ? 10.973 -5.409 -26.823 1.00 66.88 915 ILE A C 1
ATOM 7193 O O . ILE A 1 915 ? 11.453 -6.521 -27.013 1.00 66.88 915 ILE A O 1
ATOM 7197 N N . PHE A 1 916 ? 11.620 -4.503 -26.089 1.00 73.00 916 PHE A N 1
ATOM 7198 C CA . PHE A 1 916 ? 12.953 -4.758 -25.537 1.00 73.00 916 PHE A CA 1
ATOM 7199 C C . PHE A 1 916 ? 12.958 -5.924 -24.530 1.00 73.00 916 PHE A C 1
ATOM 7201 O O . PHE A 1 916 ? 13.870 -6.749 -24.529 1.00 73.00 916 PHE A O 1
ATOM 7208 N N . THR A 1 917 ? 11.903 -6.053 -23.719 1.00 74.19 917 THR A N 1
ATOM 7209 C CA . THR A 1 917 ? 11.731 -7.175 -22.778 1.00 74.19 917 THR A CA 1
ATOM 7210 C C . THR A 1 917 ? 11.474 -8.504 -23.503 1.00 74.19 917 THR A C 1
ATOM 7212 O O . THR A 1 917 ? 11.995 -9.539 -23.085 1.00 74.19 917 THR A O 1
ATOM 7215 N N . HIS A 1 918 ? 10.715 -8.479 -24.603 1.00 76.12 918 HIS A N 1
ATOM 7216 C CA . HIS A 1 918 ? 10.453 -9.627 -25.481 1.00 76.12 918 HIS A CA 1
ATOM 7217 C C . HIS A 1 918 ? 11.756 -10.179 -26.083 1.00 76.12 918 HIS A C 1
ATOM 7219 O O . HIS A 1 918 ? 12.055 -11.364 -25.941 1.00 76.12 918 HIS A O 1
ATOM 7225 N N . GLU A 1 919 ? 12.594 -9.309 -26.648 1.00 80.25 919 GLU A N 1
ATOM 7226 C CA . GLU A 1 919 ? 13.891 -9.705 -27.208 1.00 80.25 919 GLU A CA 1
ATOM 7227 C C . GLU A 1 919 ? 14.860 -10.266 -26.154 1.00 80.25 919 GLU A C 1
ATOM 7229 O O . GLU A 1 919 ? 15.546 -11.265 -26.387 1.00 80.25 919 GLU A O 1
ATOM 7234 N N . ILE A 1 920 ? 14.880 -9.693 -24.947 1.00 80.81 920 ILE A N 1
ATOM 7235 C CA . ILE A 1 920 ? 15.679 -10.235 -23.837 1.00 80.81 920 ILE A CA 1
ATOM 7236 C C . ILE A 1 920 ? 15.213 -11.654 -23.462 1.00 80.81 920 ILE A C 1
ATOM 7238 O O . ILE A 1 920 ? 16.052 -12.503 -23.152 1.00 80.81 920 ILE A O 1
ATOM 7242 N N . ALA A 1 921 ? 13.914 -11.963 -23.546 1.00 74.38 921 ALA A N 1
ATOM 7243 C CA . ALA A 1 921 ? 13.417 -13.320 -23.314 1.00 74.38 921 ALA A CA 1
ATOM 7244 C C . ALA A 1 921 ? 13.927 -14.320 -24.372 1.00 74.38 921 ALA A C 1
ATOM 7246 O O . ALA A 1 921 ? 14.323 -15.431 -24.009 1.00 74.38 921 ALA A O 1
ATOM 7247 N N . HIS A 1 922 ? 14.001 -13.931 -25.651 1.00 74.94 922 HIS A N 1
ATOM 7248 C CA . HIS A 1 922 ? 14.614 -14.757 -26.701 1.00 74.94 922 HIS A CA 1
ATOM 7249 C C . HIS A 1 922 ? 16.108 -15.002 -26.450 1.00 74.94 922 HIS A C 1
ATOM 7251 O O . HIS A 1 922 ? 16.567 -16.142 -26.554 1.00 74.94 922 HIS A O 1
ATOM 7257 N N . ALA A 1 923 ? 16.865 -13.972 -26.052 1.00 79.88 923 ALA A N 1
ATOM 7258 C CA . ALA A 1 923 ? 18.274 -14.123 -25.682 1.00 79.88 923 ALA A CA 1
ATOM 7259 C C . ALA A 1 923 ? 18.463 -15.096 -24.500 1.00 79.88 923 ALA A C 1
ATOM 7261 O O . ALA A 1 923 ? 19.324 -15.974 -24.553 1.00 79.88 923 ALA A O 1
ATOM 7262 N N . LEU A 1 924 ? 17.600 -15.012 -23.481 1.00 82.19 924 LEU A N 1
ATOM 7263 C CA . LEU A 1 924 ? 17.582 -15.904 -22.312 1.00 82.19 924 LEU A CA 1
ATOM 7264 C C . LEU A 1 924 ? 17.078 -17.335 -22.603 1.00 82.19 924 LEU A C 1
ATOM 7266 O O . LEU A 1 924 ? 16.984 -18.144 -21.678 1.00 82.19 924 LEU A O 1
ATOM 7270 N N . GLY A 1 925 ? 16.781 -17.677 -23.862 1.00 74.38 925 GLY A N 1
ATOM 7271 C CA . GLY A 1 925 ? 16.415 -19.032 -24.282 1.00 74.38 925 GLY A CA 1
ATOM 7272 C C . GLY A 1 925 ? 14.915 -19.301 -24.407 1.00 74.38 925 GLY A C 1
ATOM 7273 O O . GLY A 1 925 ? 14.511 -20.464 -24.421 1.00 74.38 925 GLY A O 1
ATOM 7274 N N . PHE A 1 926 ? 14.069 -18.275 -24.531 1.00 81.12 926 PHE A N 1
ATOM 7275 C CA . PHE A 1 926 ? 12.699 -18.467 -25.011 1.00 81.12 926 PHE A CA 1
ATOM 7276 C C . PHE A 1 926 ? 12.702 -18.630 -26.543 1.00 81.12 926 PHE A C 1
ATOM 7278 O O . PHE A 1 926 ? 12.405 -17.693 -27.276 1.00 81.12 926 PHE A O 1
ATOM 7285 N N . SER A 1 927 ? 13.125 -19.793 -27.047 1.00 74.06 927 SER A N 1
ATOM 7286 C CA . SER A 1 927 ? 13.172 -20.087 -28.489 1.00 74.06 927 SER A CA 1
ATOM 7287 C C . SER A 1 927 ? 12.971 -21.574 -28.781 1.00 74.06 927 SER A C 1
ATOM 7289 O O . SER A 1 927 ? 13.361 -22.419 -27.969 1.00 74.06 927 SER A O 1
ATOM 7291 N N . SER A 1 928 ? 12.460 -21.916 -29.969 1.00 70.88 928 SER A N 1
ATOM 7292 C CA . SER A 1 928 ? 12.332 -23.316 -30.408 1.00 70.88 928 SER A CA 1
ATOM 7293 C C . SER A 1 928 ? 13.673 -24.069 -30.375 1.00 70.88 928 SER A C 1
ATOM 7295 O O . SER A 1 928 ? 13.734 -25.210 -29.918 1.00 70.88 928 SER A O 1
ATOM 7297 N N . SER A 1 929 ? 14.777 -23.397 -30.724 1.00 66.94 929 SER A N 1
ATOM 7298 C CA . SER A 1 929 ? 16.155 -23.901 -30.593 1.00 66.94 929 SER A CA 1
ATOM 7299 C C . SER A 1 929 ? 16.591 -24.235 -29.158 1.00 66.94 929 SER A C 1
ATOM 7301 O O . SER A 1 929 ? 17.516 -25.029 -28.980 1.00 66.94 929 SER A O 1
ATOM 7303 N N . SER A 1 930 ? 15.945 -23.655 -28.144 1.00 78.50 930 SER A N 1
ATOM 7304 C CA . SER A 1 930 ? 16.274 -23.815 -26.721 1.00 78.50 930 SER A CA 1
ATOM 7305 C C . SER A 1 930 ? 15.328 -24.771 -25.980 1.00 78.50 930 SER A C 1
ATOM 7307 O O . SER A 1 930 ? 15.692 -25.309 -24.939 1.00 78.50 930 SER A O 1
ATOM 7309 N N . PHE A 1 931 ? 14.115 -25.033 -26.477 1.00 80.88 931 PHE A N 1
ATOM 7310 C CA . PHE A 1 931 ? 13.108 -25.781 -25.706 1.00 80.88 931 PHE A CA 1
ATOM 7311 C C . PHE A 1 931 ? 13.466 -27.256 -25.452 1.00 80.88 931 PHE A C 1
ATOM 7313 O O . PHE A 1 931 ? 13.143 -27.791 -24.391 1.00 80.88 931 PHE A O 1
ATOM 7320 N N . ALA A 1 932 ? 14.219 -27.908 -26.343 1.00 78.81 932 ALA A N 1
ATOM 7321 C CA . ALA A 1 932 ? 14.712 -29.270 -26.102 1.00 78.81 932 ALA A CA 1
ATOM 7322 C C . ALA A 1 932 ? 15.759 -29.350 -24.971 1.00 78.81 932 ALA A C 1
ATOM 7324 O O . ALA A 1 932 ? 15.973 -30.420 -24.387 1.00 78.81 932 ALA A O 1
ATOM 7325 N N . PHE A 1 933 ? 16.386 -28.218 -24.639 1.00 80.19 933 PHE A N 1
ATOM 7326 C CA . PHE A 1 933 ? 17.429 -28.108 -23.626 1.00 80.19 933 PHE A CA 1
ATOM 7327 C C . PHE A 1 933 ? 16.892 -27.990 -22.189 1.00 80.19 933 PHE A C 1
ATOM 7329 O O . PHE A 1 933 ? 17.654 -28.155 -21.240 1.00 80.19 933 PHE A O 1
ATOM 7336 N N . MET A 1 934 ? 15.582 -27.797 -21.995 1.00 81.62 934 MET A N 1
ATOM 7337 C CA . MET A 1 934 ? 14.983 -27.624 -20.666 1.00 81.62 934 MET A CA 1
ATOM 7338 C C . MET A 1 934 ? 15.265 -28.795 -19.696 1.00 81.62 934 MET A C 1
ATOM 7340 O O . MET A 1 934 ? 15.323 -29.967 -20.076 1.00 81.62 934 MET A O 1
ATOM 7344 N N . ARG A 1 935 ? 15.373 -28.465 -18.402 1.00 80.00 935 ARG A N 1
ATOM 7345 C CA . ARG A 1 935 ? 15.626 -29.401 -17.290 1.00 80.00 935 ARG A CA 1
ATOM 7346 C C . ARG A 1 935 ? 14.440 -29.479 -16.311 1.00 80.00 935 ARG A C 1
ATOM 7348 O O . ARG A 1 935 ? 13.512 -28.660 -16.332 1.00 80.00 935 ARG A O 1
ATOM 7355 N N . PHE A 1 936 ? 14.420 -30.513 -15.478 1.00 74.12 936 PHE A N 1
ATOM 7356 C CA . PHE A 1 936 ? 13.512 -30.664 -14.340 1.00 74.12 936 PHE A CA 1
ATOM 7357 C C . PHE A 1 936 ? 13.997 -29.832 -13.131 1.00 74.12 936 PHE A C 1
ATOM 7359 O O . PHE A 1 936 ? 15.171 -29.470 -13.071 1.00 74.12 936 PHE A O 1
ATOM 7366 N N . PRO A 1 937 ? 13.145 -29.553 -12.119 1.00 73.31 937 PRO A N 1
ATOM 7367 C CA . PRO A 1 937 ? 13.535 -28.764 -10.937 1.00 73.31 937 PRO A CA 1
ATOM 7368 C C . PRO A 1 937 ? 14.651 -29.369 -10.064 1.00 73.31 937 PRO A C 1
ATOM 7370 O O . PRO A 1 937 ? 15.156 -28.694 -9.176 1.00 73.31 937 PRO A O 1
ATOM 7373 N N . ASN A 1 938 ? 15.019 -30.633 -10.292 1.00 69.06 938 ASN A N 1
ATOM 7374 C CA . ASN A 1 938 ? 16.148 -31.324 -9.659 1.00 69.06 938 ASN A CA 1
ATOM 7375 C C . ASN A 1 938 ? 17.449 -31.252 -10.493 1.00 69.06 938 ASN A C 1
ATOM 7377 O O . ASN A 1 938 ? 18.408 -31.942 -10.167 1.00 69.06 938 ASN A O 1
ATOM 7381 N N . GLY A 1 939 ? 17.463 -30.495 -11.595 1.00 69.25 939 GLY A N 1
ATOM 7382 C CA . GLY A 1 939 ? 18.605 -30.367 -12.502 1.00 69.25 939 GLY A CA 1
ATOM 7383 C C . GLY A 1 939 ? 18.720 -31.445 -13.587 1.00 69.25 939 GLY A C 1
ATOM 7384 O O . GLY A 1 939 ? 19.553 -31.288 -14.469 1.00 69.25 939 GLY A O 1
ATOM 7385 N N . THR A 1 940 ? 17.902 -32.503 -13.593 1.00 79.31 940 THR A N 1
ATOM 7386 C CA . THR A 1 940 ? 17.981 -33.565 -14.628 1.00 79.31 940 THR A CA 1
ATOM 7387 C C . THR A 1 940 ? 17.400 -33.123 -15.979 1.00 79.31 940 THR A C 1
ATOM 7389 O O . THR A 1 940 ? 16.495 -32.287 -16.019 1.00 79.31 940 THR A O 1
ATOM 7392 N N . GLU A 1 941 ? 17.899 -33.655 -17.100 1.00 78.12 941 GLU A N 1
ATOM 7393 C CA . GLU A 1 941 ? 17.377 -33.322 -18.436 1.00 78.12 941 GLU A CA 1
ATOM 7394 C C . GLU A 1 941 ? 15.931 -33.786 -18.655 1.00 78.12 941 GLU A C 1
ATOM 7396 O O . GLU A 1 941 ? 15.522 -34.856 -18.206 1.00 78.12 941 GLU A O 1
ATOM 7401 N N . ARG A 1 942 ? 15.150 -32.996 -19.405 1.00 83.19 942 ARG A N 1
ATOM 7402 C CA . ARG A 1 942 ? 13.807 -33.403 -19.857 1.00 83.19 942 ARG A CA 1
ATOM 7403 C C . ARG A 1 942 ? 13.821 -34.221 -21.132 1.00 83.19 942 ARG A C 1
ATOM 7405 O O . ARG A 1 942 ? 12.953 -35.075 -21.312 1.00 83.19 942 ARG A O 1
ATOM 7412 N N . THR A 1 943 ? 14.754 -33.923 -22.025 1.00 81.81 943 THR A N 1
ATOM 7413 C CA . THR A 1 943 ? 14.910 -34.562 -23.335 1.00 81.81 943 THR A CA 1
ATOM 7414 C C . THR A 1 943 ? 16.227 -35.320 -23.322 1.00 81.81 943 THR A C 1
ATOM 7416 O O . THR A 1 943 ? 17.247 -34.738 -22.958 1.00 81.81 943 THR A O 1
ATOM 7419 N N . LEU A 1 944 ? 16.216 -36.595 -23.710 1.00 79.62 944 LEU A N 1
ATOM 7420 C CA . LEU A 1 944 ? 17.413 -37.440 -23.684 1.00 79.62 944 LEU A CA 1
ATOM 7421 C C . LEU A 1 944 ? 18.567 -36.819 -24.488 1.00 79.62 944 LEU A C 1
ATOM 7423 O O . LEU A 1 944 ? 18.341 -36.171 -25.517 1.00 79.62 944 LEU A O 1
ATOM 7427 N N . ARG A 1 945 ? 19.794 -37.021 -23.999 1.00 77.56 945 ARG A N 1
ATOM 7428 C CA . ARG A 1 945 ? 21.034 -36.506 -24.587 1.00 77.56 945 ARG A CA 1
ATOM 7429 C C . ARG A 1 945 ? 21.845 -37.612 -25.266 1.00 77.56 945 ARG A C 1
ATOM 7431 O O . ARG A 1 945 ? 21.792 -38.770 -24.861 1.00 77.56 945 ARG A O 1
ATOM 7438 N N . ASP A 1 946 ? 22.590 -37.234 -26.297 1.00 73.56 946 ASP A N 1
ATOM 7439 C CA . ASP A 1 946 ? 23.626 -38.043 -26.934 1.00 73.56 946 ASP A CA 1
ATOM 7440 C C . ASP A 1 946 ? 24.948 -38.002 -26.135 1.00 73.56 946 ASP A C 1
ATOM 7442 O O . ASP A 1 946 ? 25.072 -37.306 -25.124 1.00 73.56 946 ASP A O 1
ATOM 7446 N N . HIS A 1 947 ? 25.975 -38.729 -26.589 1.00 68.25 947 HIS A N 1
ATOM 7447 C CA . HIS A 1 947 ? 27.281 -38.750 -25.918 1.00 68.25 947 HIS A CA 1
ATOM 7448 C C . HIS A 1 947 ? 28.025 -37.373 -26.008 1.00 68.25 947 HIS A C 1
ATOM 7450 O O . HIS A 1 947 ? 28.978 -37.144 -25.267 1.00 68.25 947 HIS A O 1
ATOM 7456 N N . TRP A 1 948 ? 27.606 -36.429 -26.880 1.00 57.12 948 TRP A N 1
ATOM 7457 C CA . TRP A 1 948 ? 28.090 -35.027 -26.980 1.00 57.12 948 TRP A CA 1
ATOM 7458 C C . TRP A 1 948 ? 27.233 -34.075 -26.116 1.00 57.12 948 TRP A C 1
ATOM 7460 O O . TRP A 1 948 ? 27.346 -32.856 -26.262 1.00 57.12 948 TRP A O 1
ATOM 7470 N N . HIS A 1 949 ? 26.404 -34.630 -25.218 1.00 65.31 949 HIS A N 1
ATOM 7471 C CA . HIS A 1 949 ? 25.496 -33.934 -24.299 1.00 65.31 949 HIS A CA 1
ATOM 7472 C C . HIS A 1 949 ? 24.445 -33.052 -25.006 1.00 65.31 949 HIS A C 1
ATOM 7474 O O . HIS A 1 949 ? 23.942 -32.080 -24.445 1.00 65.31 949 HIS A O 1
ATOM 7480 N N . LYS A 1 950 ? 24.061 -33.400 -26.241 1.00 71.06 950 LYS A N 1
ATOM 7481 C CA . LYS A 1 950 ? 23.068 -32.673 -27.054 1.00 71.06 950 LYS A CA 1
ATOM 7482 C C . LYS A 1 950 ? 21.772 -33.479 -27.201 1.00 71.06 950 LYS A C 1
ATOM 7484 O O . LYS A 1 950 ? 21.827 -34.703 -27.167 1.00 71.06 950 LYS A O 1
ATOM 7489 N N . PRO A 1 951 ? 20.590 -32.848 -27.346 1.00 79.56 951 PRO A N 1
ATOM 7490 C CA . PRO A 1 951 ? 19.340 -33.585 -27.537 1.00 79.56 951 PRO A CA 1
ATOM 7491 C C . PRO A 1 951 ? 19.400 -34.510 -28.766 1.00 79.56 951 PRO A C 1
ATOM 7493 O O . PRO A 1 951 ? 19.807 -34.078 -29.843 1.00 79.56 951 PRO A O 1
ATOM 7496 N N . ILE A 1 952 ? 18.979 -35.771 -28.607 1.00 76.62 952 ILE A N 1
ATOM 7497 C CA . ILE A 1 952 ? 19.208 -36.843 -29.603 1.00 76.62 952 ILE A CA 1
ATOM 7498 C C . ILE A 1 952 ? 18.521 -36.576 -30.957 1.00 76.62 952 ILE A C 1
ATOM 7500 O O . ILE A 1 952 ? 19.036 -36.968 -32.004 1.00 76.62 952 ILE A O 1
ATOM 7504 N N . HIS A 1 953 ? 17.352 -35.931 -30.959 1.00 73.75 953 HIS A N 1
ATOM 7505 C CA . HIS A 1 953 ? 16.507 -35.799 -32.150 1.00 73.75 953 HIS A CA 1
ATOM 7506 C C . HIS A 1 953 ? 16.482 -34.370 -32.701 1.00 73.75 953 HIS A C 1
ATOM 7508 O O . HIS A 1 953 ? 16.428 -33.400 -31.943 1.00 73.75 953 HIS A O 1
ATOM 7514 N N . ARG A 1 954 ? 16.458 -34.252 -34.035 1.00 72.69 954 ARG A N 1
ATOM 7515 C CA . ARG A 1 954 ? 16.275 -32.994 -34.771 1.00 72.69 954 ARG A CA 1
ATOM 7516 C C . ARG A 1 954 ? 15.143 -33.095 -35.787 1.00 72.69 954 ARG A C 1
ATOM 7518 O O . ARG A 1 954 ? 14.846 -34.186 -36.272 1.00 72.69 954 ARG A O 1
ATOM 7525 N N . ASP A 1 955 ? 14.556 -31.955 -36.125 1.00 65.62 955 ASP A N 1
ATOM 7526 C CA . ASP A 1 955 ? 13.620 -31.818 -37.240 1.00 65.62 955 ASP A CA 1
ATOM 7527 C C . ASP A 1 955 ? 14.339 -31.660 -38.600 1.00 65.62 955 ASP A C 1
ATOM 7529 O O . ASP A 1 955 ? 15.565 -31.752 -38.705 1.00 65.62 955 ASP A O 1
ATOM 7533 N N . LYS A 1 956 ? 13.566 -31.420 -39.669 1.00 68.44 956 LYS A N 1
ATOM 7534 C CA . LYS A 1 956 ? 14.085 -31.238 -41.039 1.00 68.44 956 LYS A CA 1
ATOM 7535 C C . LYS A 1 956 ? 14.773 -29.881 -41.259 1.00 68.44 956 LYS A C 1
ATOM 7537 O O . LYS A 1 956 ? 15.319 -29.651 -42.334 1.00 68.44 956 LYS A O 1
ATOM 7542 N N . GLN A 1 957 ? 14.718 -28.990 -40.276 1.00 57.25 957 GLN A N 1
ATOM 7543 C CA . GLN A 1 957 ? 15.287 -27.646 -40.278 1.00 57.25 957 GLN A CA 1
ATOM 7544 C C . GLN A 1 957 ? 16.555 -27.574 -39.402 1.00 57.25 957 GLN A C 1
ATOM 7546 O O . GLN A 1 957 ? 17.296 -26.596 -39.468 1.00 57.25 957 GLN A O 1
ATOM 7551 N N . GLY A 1 958 ? 16.841 -28.629 -38.631 1.00 61.94 958 GLY A N 1
ATOM 7552 C CA . GLY A 1 958 ? 18.014 -28.771 -37.772 1.00 61.94 958 GLY A CA 1
ATOM 7553 C C . GLY A 1 958 ? 17.774 -28.397 -36.306 1.00 61.94 958 GLY A C 1
ATOM 7554 O O . GLY A 1 958 ? 18.688 -28.574 -35.490 1.00 61.94 958 GLY A O 1
ATOM 7555 N N . TYR A 1 959 ? 16.574 -27.931 -35.944 1.00 64.81 959 TYR A N 1
ATOM 7556 C CA . TYR A 1 959 ? 16.213 -27.641 -34.556 1.00 64.81 959 TYR A CA 1
ATOM 7557 C C . TYR A 1 959 ? 16.070 -28.938 -33.764 1.00 64.81 959 TYR A C 1
ATOM 7559 O O . TYR A 1 959 ? 15.650 -29.964 -34.294 1.00 64.81 959 TYR A O 1
ATOM 7567 N N . TYR A 1 960 ? 16.432 -28.903 -32.484 1.00 73.38 960 TYR A N 1
ATOM 7568 C CA . TYR A 1 960 ? 16.285 -30.055 -31.601 1.00 73.38 960 TYR A CA 1
ATOM 7569 C C . TYR A 1 960 ? 14.820 -30.248 -31.203 1.00 73.38 960 TYR A C 1
ATOM 7571 O O . TYR A 1 960 ? 14.163 -29.297 -30.785 1.00 73.38 960 TYR A O 1
ATOM 7579 N N . ILE A 1 961 ? 14.328 -31.483 -31.271 1.00 72.81 961 ILE A N 1
ATOM 7580 C CA . ILE A 1 961 ? 12.945 -31.818 -30.913 1.00 72.81 961 ILE A CA 1
ATOM 7581 C C . ILE A 1 961 ? 12.848 -31.980 -29.383 1.00 72.81 961 ILE A C 1
ATOM 7583 O O . ILE A 1 961 ? 13.568 -32.817 -28.829 1.00 72.81 961 ILE A O 1
ATOM 7587 N N . PRO A 1 962 ? 11.996 -31.212 -28.672 1.00 79.94 962 PRO A N 1
ATOM 7588 C CA . PRO A 1 962 ? 11.759 -31.409 -27.243 1.00 79.94 962 PRO A CA 1
ATOM 7589 C C . PRO A 1 962 ? 11.013 -32.716 -26.958 1.00 79.94 962 PRO A C 1
ATOM 7591 O O . PRO A 1 962 ? 10.265 -33.212 -27.794 1.00 79.94 962 PRO A O 1
ATOM 7594 N N . SER A 1 963 ? 11.173 -33.253 -25.751 1.00 80.94 963 SER A N 1
ATOM 7595 C CA . SER A 1 963 ? 10.412 -34.419 -25.297 1.00 80.94 963 SER A CA 1
ATOM 7596 C C . SER A 1 963 ? 8.944 -34.112 -24.981 1.00 80.94 963 SER A C 1
ATOM 7598 O O . SER A 1 963 ? 8.603 -33.012 -24.537 1.00 80.94 963 SER A O 1
ATOM 7600 N N . ASP A 1 964 ? 8.103 -35.147 -25.050 1.00 80.94 964 ASP A N 1
ATOM 7601 C CA . ASP A 1 964 ? 6.664 -35.084 -24.744 1.00 80.94 964 ASP A CA 1
ATOM 7602 C C . ASP A 1 964 ? 6.337 -34.637 -23.302 1.00 80.94 964 ASP A C 1
ATOM 7604 O O . ASP A 1 964 ? 5.222 -34.214 -23.012 1.00 80.94 964 ASP A O 1
ATOM 7608 N N . ASN A 1 965 ? 7.297 -34.682 -22.366 1.00 79.94 965 ASN A N 1
ATOM 7609 C CA . ASN A 1 965 ? 7.113 -34.119 -21.015 1.00 79.94 965 ASN A CA 1
ATOM 7610 C C . ASN A 1 965 ? 7.318 -32.588 -20.949 1.00 79.94 965 ASN A C 1
ATOM 7612 O O . ASN A 1 965 ? 7.135 -31.972 -19.890 1.00 79.94 965 ASN A O 1
ATOM 7616 N N . THR A 1 966 ? 7.716 -31.990 -22.072 1.00 79.75 966 THR A N 1
ATOM 7617 C CA . THR A 1 966 ? 7.988 -30.563 -22.261 1.00 79.75 966 THR A CA 1
ATOM 7618 C C . THR A 1 966 ? 6.944 -29.950 -23.187 1.00 79.75 966 THR A C 1
ATOM 7620 O O . THR A 1 966 ? 6.225 -29.035 -22.776 1.00 79.75 966 THR A O 1
ATOM 7623 N N . MET A 1 967 ? 6.828 -30.486 -24.403 1.00 83.00 967 MET A N 1
ATOM 7624 C CA . MET A 1 967 ? 5.967 -29.987 -25.473 1.00 83.00 967 MET A CA 1
ATOM 7625 C C . MET A 1 967 ? 5.442 -31.169 -26.291 1.00 83.00 967 MET A C 1
ATOM 7627 O O . MET A 1 967 ? 6.211 -32.069 -26.609 1.00 83.00 967 MET A O 1
ATOM 7631 N N . ILE A 1 968 ? 4.157 -31.157 -26.642 1.00 81.06 968 ILE A N 1
ATOM 7632 C CA . ILE A 1 968 ? 3.527 -32.164 -27.513 1.00 81.06 968 ILE A CA 1
ATOM 7633 C C . ILE A 1 968 ? 2.763 -31.483 -28.641 1.00 81.06 968 ILE A C 1
ATOM 7635 O O . ILE A 1 968 ? 2.444 -30.298 -28.563 1.00 81.06 968 ILE A O 1
ATOM 7639 N N . LYS A 1 969 ? 2.425 -32.247 -29.678 1.00 83.12 969 LYS A N 1
ATOM 7640 C CA . LYS A 1 969 ? 1.491 -31.811 -30.713 1.00 83.12 969 LYS A CA 1
ATOM 7641 C C . LYS A 1 969 ? 0.052 -32.105 -30.267 1.00 83.12 969 LYS A C 1
ATOM 7643 O O . LYS A 1 969 ? -0.263 -33.256 -29.970 1.00 83.12 969 LYS A O 1
ATOM 7648 N N . ILE A 1 970 ? -0.812 -31.092 -30.220 1.00 84.62 970 ILE A N 1
ATOM 7649 C CA . ILE A 1 970 ? -2.235 -31.223 -29.870 1.00 84.62 970 ILE A CA 1
ATOM 7650 C C . ILE A 1 970 ? -3.089 -30.802 -31.065 1.00 84.62 970 ILE A C 1
ATOM 7652 O O . ILE A 1 970 ? -3.100 -29.638 -31.459 1.00 84.62 970 ILE A O 1
ATOM 7656 N N . THR A 1 971 ? -3.856 -31.746 -31.603 1.00 87.31 971 THR A N 1
ATOM 7657 C CA . THR A 1 971 ? -4.936 -31.452 -32.548 1.00 87.31 971 THR A CA 1
ATOM 7658 C C . THR A 1 971 ? -6.153 -30.930 -31.782 1.00 87.31 971 THR A C 1
ATOM 7660 O O . THR A 1 971 ? -6.570 -31.531 -30.788 1.00 87.31 971 THR A O 1
ATOM 7663 N N . ARG A 1 972 ? -6.740 -29.825 -32.243 1.00 85.62 972 ARG A N 1
ATOM 7664 C CA . ARG A 1 972 ? -8.002 -29.264 -31.743 1.00 85.62 972 ARG A CA 1
ATOM 7665 C C . ARG A 1 972 ? -9.044 -29.283 -32.861 1.00 85.62 972 ARG A C 1
ATOM 7667 O O . ARG A 1 972 ? -8.717 -28.976 -34.007 1.00 85.62 972 ARG A O 1
ATOM 7674 N N . ASP A 1 973 ? -10.287 -29.629 -32.537 1.00 87.56 973 ASP A N 1
ATOM 7675 C CA . ASP A 1 973 ? -11.411 -29.386 -33.447 1.00 87.56 973 ASP A CA 1
ATOM 7676 C C . ASP A 1 973 ? -11.650 -27.863 -33.535 1.00 87.56 973 ASP A C 1
ATOM 7678 O O . ASP A 1 973 ? -11.515 -27.150 -32.536 1.00 87.56 973 ASP A O 1
ATOM 7682 N N . TRP A 1 974 ? -11.928 -27.359 -34.738 1.00 85.25 974 TRP A N 1
ATOM 7683 C CA . TRP A 1 974 ? -11.802 -25.939 -35.081 1.00 85.25 974 TRP A CA 1
ATOM 7684 C C . TRP A 1 974 ? -12.932 -25.502 -36.017 1.00 85.25 974 TRP A C 1
ATOM 7686 O O . TRP A 1 974 ? -13.068 -26.052 -37.105 1.00 85.25 974 TRP A O 1
ATOM 7696 N N . GLU A 1 975 ? -13.754 -24.538 -35.606 1.00 86.94 975 GLU A N 1
ATOM 7697 C CA . GLU A 1 975 ? -14.899 -24.064 -36.396 1.00 86.94 975 GLU A CA 1
ATOM 7698 C C . GLU A 1 975 ? -14.548 -22.784 -37.169 1.00 86.94 975 GLU A C 1
ATOM 7700 O O . GLU A 1 975 ? -14.021 -21.829 -36.593 1.00 86.94 975 GLU A O 1
ATOM 7705 N N . SER A 1 976 ? -14.865 -22.758 -38.465 1.00 88.00 976 SER A N 1
ATOM 7706 C CA . SER A 1 976 ? -14.708 -21.601 -39.353 1.00 88.00 976 SER A CA 1
ATOM 7707 C C . SER A 1 976 ? -15.983 -21.345 -40.169 1.00 88.00 976 SER A C 1
ATOM 7709 O O . SER A 1 976 ? -16.946 -22.117 -40.140 1.00 88.00 976 SER A O 1
ATOM 7711 N N . ALA A 1 977 ? -15.990 -20.272 -40.961 1.00 85.56 977 ALA A N 1
ATOM 7712 C CA . ALA A 1 977 ? -17.053 -19.979 -41.919 1.00 85.56 977 ALA A CA 1
ATOM 7713 C C . ALA A 1 977 ? -17.286 -21.100 -42.954 1.00 85.56 977 ALA A C 1
ATOM 7715 O O . ALA A 1 977 ? -18.399 -21.212 -43.464 1.00 85.56 977 ALA A O 1
ATOM 7716 N N . GLU A 1 978 ? -16.285 -21.932 -43.246 1.00 87.81 978 GLU A N 1
ATOM 7717 C CA . GLU A 1 978 ? -16.383 -23.039 -44.211 1.00 87.81 978 GLU A CA 1
ATOM 7718 C C . GLU A 1 978 ? -16.822 -24.367 -43.552 1.00 87.81 978 GLU A C 1
ATOM 7720 O O . GLU A 1 978 ? -17.192 -25.307 -44.254 1.00 87.81 978 GLU A O 1
ATOM 7725 N N . GLY A 1 979 ? -16.814 -24.462 -42.213 1.00 89.25 979 GLY A N 1
ATOM 7726 C CA . GLY A 1 979 ? -17.251 -25.647 -41.465 1.00 89.25 979 GLY A CA 1
ATOM 7727 C C . GLY A 1 979 ? -16.306 -26.069 -40.335 1.00 89.25 979 GLY A C 1
ATOM 7728 O O . GLY A 1 979 ? -15.612 -25.247 -39.742 1.00 89.25 979 GLY A O 1
ATOM 7729 N N . MET A 1 980 ? -16.302 -27.370 -40.025 1.00 91.38 980 MET A N 1
ATOM 7730 C CA . MET A 1 980 ? -15.465 -27.967 -38.978 1.00 91.38 980 MET A CA 1
ATOM 7731 C C . MET A 1 980 ? -14.163 -28.535 -39.549 1.00 91.38 980 MET A C 1
ATOM 7733 O O . MET A 1 980 ? -14.174 -29.428 -40.397 1.00 91.38 980 MET A O 1
ATOM 7737 N N . PHE A 1 981 ? -13.048 -28.065 -39.007 1.00 90.00 981 PHE A N 1
ATOM 7738 C CA . PHE A 1 981 ? -11.680 -28.456 -39.325 1.00 90.00 981 PHE A CA 1
ATOM 7739 C C . PHE A 1 981 ? -11.000 -29.084 -38.104 1.00 90.00 981 PHE A C 1
ATOM 7741 O O . PHE A 1 981 ? -11.531 -29.097 -36.991 1.00 90.00 981 PHE A O 1
ATOM 7748 N N . ARG A 1 982 ? -9.786 -29.598 -38.311 1.00 87.94 982 ARG A N 1
ATOM 7749 C CA . ARG A 1 982 ? -8.874 -30.003 -37.240 1.00 87.94 982 ARG A CA 1
ATOM 7750 C C . ARG A 1 982 ? -7.558 -29.271 -37.407 1.00 87.94 982 ARG A C 1
ATOM 7752 O O . ARG A 1 982 ? -6.873 -29.481 -38.403 1.00 87.94 982 ARG A O 1
ATOM 7759 N N . LYS A 1 983 ? -7.230 -28.420 -36.437 1.00 84.31 983 LYS A N 1
ATOM 7760 C CA . LYS A 1 983 ? -6.035 -27.576 -36.454 1.00 84.31 983 LYS A CA 1
ATOM 7761 C C . LYS A 1 983 ? -5.021 -28.085 -35.436 1.00 84.31 983 LYS A C 1
ATOM 7763 O O . LYS A 1 983 ? -5.376 -28.463 -34.320 1.00 84.31 983 LYS A O 1
ATOM 7768 N N . ASP A 1 984 ? -3.765 -28.143 -35.852 1.00 82.56 984 ASP A N 1
ATOM 7769 C CA . ASP A 1 984 ? -2.668 -28.712 -35.077 1.00 82.56 984 ASP A CA 1
ATOM 7770 C C . ASP A 1 984 ? -1.822 -27.616 -34.424 1.00 82.56 984 ASP A C 1
ATOM 7772 O O . ASP A 1 984 ? -1.310 -26.731 -35.107 1.00 82.56 984 ASP A O 1
ATOM 7776 N N . PHE A 1 985 ? -1.605 -27.728 -33.116 1.00 80.94 985 PHE A N 1
ATOM 7777 C CA . PHE A 1 985 ? -0.764 -26.820 -32.336 1.00 80.94 985 PHE A CA 1
ATOM 7778 C C . PHE A 1 985 ? 0.416 -27.578 -31.723 1.00 80.94 985 PHE A C 1
ATOM 7780 O O . PHE A 1 985 ? 0.291 -28.749 -31.359 1.00 80.94 985 PHE A O 1
ATOM 7787 N N . TYR A 1 986 ? 1.562 -26.910 -31.576 1.00 81.75 986 TYR A N 1
ATOM 7788 C CA . TYR A 1 986 ? 2.606 -27.356 -30.653 1.00 81.75 986 TYR A CA 1
ATOM 7789 C C . TYR A 1 986 ? 2.356 -26.695 -29.301 1.00 81.75 986 TYR A C 1
ATOM 7791 O O . TYR A 1 986 ? 2.276 -25.473 -29.207 1.00 81.75 986 TYR A O 1
ATOM 7799 N N . SER A 1 987 ? 2.204 -27.503 -28.256 1.00 83.81 987 SER A N 1
ATOM 7800 C CA . SER A 1 987 ? 1.663 -27.052 -26.977 1.00 83.81 987 SER A CA 1
ATOM 7801 C C . SER A 1 987 ? 2.586 -27.431 -25.825 1.00 83.81 987 SER A C 1
ATOM 7803 O O . SER A 1 987 ? 2.920 -28.603 -25.631 1.00 83.81 987 SER A O 1
ATOM 7805 N N . PHE A 1 988 ? 2.962 -26.453 -25.002 1.00 87.25 988 PHE A N 1
ATOM 7806 C CA . PHE A 1 988 ? 3.698 -26.699 -23.765 1.00 87.25 988 PHE A CA 1
ATOM 7807 C C . PHE A 1 988 ? 2.832 -27.438 -22.742 1.00 87.25 988 PHE A C 1
ATOM 7809 O O . PHE A 1 988 ? 1.712 -27.024 -22.433 1.00 87.25 988 PHE A O 1
ATOM 7816 N N . VAL A 1 989 ? 3.398 -28.487 -22.142 1.00 86.31 989 VAL A N 1
ATOM 7817 C CA . VAL A 1 989 ? 2.737 -29.328 -21.126 1.00 86.31 989 VAL A CA 1
ATOM 7818 C C . VAL A 1 989 ? 3.478 -29.370 -19.789 1.00 86.31 989 VAL A C 1
ATOM 7820 O O . VAL A 1 989 ? 3.136 -30.149 -18.899 1.00 86.31 989 VAL A O 1
ATOM 7823 N N . THR A 1 990 ? 4.476 -28.501 -19.583 1.00 85.31 990 THR A N 1
ATOM 7824 C CA . THR A 1 990 ? 5.169 -28.458 -18.287 1.00 85.31 990 THR A CA 1
ATOM 7825 C C . THR A 1 990 ? 4.207 -28.037 -17.157 1.00 85.31 990 THR A C 1
ATOM 7827 O O . THR A 1 990 ? 3.399 -27.117 -17.337 1.00 85.31 990 THR A O 1
ATOM 7830 N N . PRO A 1 991 ? 4.296 -28.634 -15.948 1.00 81.69 991 PRO A N 1
ATOM 7831 C CA . PRO A 1 991 ? 3.351 -28.342 -14.865 1.00 81.69 991 PRO A CA 1
ATOM 7832 C C . PRO A 1 991 ? 3.323 -26.884 -14.388 1.00 81.69 991 PRO A C 1
ATOM 7834 O O . PRO A 1 991 ? 2.339 -26.465 -13.785 1.00 81.69 991 PRO A O 1
ATOM 7837 N N . ALA A 1 992 ? 4.387 -26.106 -14.613 1.00 80.50 992 ALA A N 1
ATOM 7838 C CA . ALA A 1 992 ? 4.410 -24.682 -14.278 1.00 80.50 992 ALA A CA 1
ATOM 7839 C C . ALA A 1 992 ? 3.577 -23.861 -15.276 1.00 80.50 992 ALA A C 1
ATOM 7841 O O . ALA A 1 992 ? 2.676 -23.129 -14.864 1.00 80.50 992 ALA A O 1
ATOM 7842 N N . ILE A 1 993 ? 3.832 -24.057 -16.573 1.00 81.81 993 ILE A N 1
ATOM 7843 C CA . ILE A 1 993 ? 3.161 -23.363 -17.678 1.00 81.81 993 ILE A CA 1
ATOM 7844 C C . ILE A 1 993 ? 1.661 -23.705 -17.689 1.00 81.81 993 ILE A C 1
ATOM 7846 O O . ILE A 1 993 ? 0.822 -22.804 -17.684 1.00 81.81 993 ILE A O 1
ATOM 7850 N N . LEU A 1 994 ? 1.307 -24.991 -17.557 1.00 83.19 994 LEU A N 1
ATOM 7851 C CA . LEU A 1 994 ? -0.093 -25.424 -17.459 1.00 83.19 994 LEU A CA 1
ATOM 7852 C C . LEU A 1 994 ? -0.833 -24.801 -16.266 1.00 83.19 994 LEU A C 1
ATOM 7854 O O . LEU A 1 994 ? -1.980 -24.392 -16.419 1.00 83.19 994 LEU A O 1
ATOM 7858 N N . ARG A 1 995 ? -0.217 -24.698 -15.077 1.00 82.00 995 ARG A N 1
ATOM 7859 C CA . ARG A 1 995 ? -0.873 -24.059 -13.916 1.00 82.00 995 ARG A CA 1
ATOM 7860 C C . ARG A 1 995 ? -1.130 -22.569 -14.145 1.00 82.00 995 ARG A C 1
ATOM 7862 O O . ARG A 1 995 ? -2.196 -22.088 -13.765 1.00 82.00 995 ARG A O 1
ATOM 7869 N N . ALA A 1 996 ? -0.191 -21.858 -14.770 1.00 78.75 996 ALA A N 1
ATOM 7870 C CA . ALA A 1 996 ? -0.359 -20.446 -15.103 1.00 78.75 996 ALA A CA 1
ATOM 7871 C C . ALA A 1 996 ? -1.512 -20.243 -16.103 1.00 78.75 996 ALA A C 1
ATOM 7873 O O . ALA A 1 996 ? -2.451 -19.500 -15.813 1.00 78.75 996 ALA A O 1
ATOM 7874 N N . ALA A 1 997 ? -1.506 -20.975 -17.221 1.00 78.06 997 ALA A N 1
ATOM 7875 C CA . ALA A 1 997 ? -2.536 -20.856 -18.251 1.00 78.06 997 ALA A CA 1
ATOM 7876 C C . ALA A 1 997 ? -3.929 -21.306 -17.772 1.00 78.06 997 ALA A C 1
ATOM 7878 O O . ALA A 1 997 ? -4.916 -20.639 -18.077 1.00 78.06 997 ALA A O 1
ATOM 7879 N N . LYS A 1 998 ? -4.032 -22.364 -16.949 1.00 83.25 998 LYS A N 1
ATOM 7880 C CA . LYS A 1 998 ? -5.306 -22.780 -16.321 1.00 83.25 998 LYS A CA 1
ATOM 7881 C C . LYS A 1 998 ? -5.906 -21.696 -15.427 1.00 83.25 998 LYS A C 1
ATOM 7883 O O . LYS A 1 998 ? -7.123 -21.533 -15.422 1.00 83.25 998 LYS A O 1
ATOM 7888 N N . LYS A 1 999 ? -5.071 -20.954 -14.684 1.00 82.00 999 LYS A N 1
ATOM 7889 C CA . LYS A 1 999 ? -5.517 -19.810 -13.870 1.00 82.00 999 LYS A CA 1
ATOM 7890 C C . LYS A 1 999 ? -5.951 -18.638 -14.757 1.00 82.00 999 LYS A C 1
ATOM 7892 O O . LYS A 1 999 ? -6.999 -18.057 -14.504 1.00 82.00 999 LYS A O 1
ATOM 7897 N N . HIS A 1 1000 ? -5.163 -18.315 -15.784 1.00 80.38 1000 HIS A N 1
ATOM 7898 C CA . HIS A 1 1000 ? -5.401 -17.185 -16.686 1.00 80.38 1000 HIS A CA 1
ATOM 7899 C C . HIS A 1 1000 ? -6.673 -17.368 -17.533 1.00 80.38 1000 HIS A C 1
ATOM 7901 O O . HIS A 1 1000 ? -7.608 -16.581 -17.418 1.00 80.38 1000 HIS A O 1
ATOM 7907 N N . LEU A 1 1001 ? -6.760 -18.461 -18.299 1.00 78.06 1001 LEU A N 1
ATOM 7908 C CA . LEU A 1 1001 ? -7.904 -18.787 -19.164 1.00 78.06 1001 LEU A CA 1
ATOM 7909 C C . LEU A 1 1001 ? -9.121 -19.338 -18.392 1.00 78.06 1001 LEU A C 1
ATOM 7911 O O . LEU A 1 1001 ? -10.110 -19.730 -19.005 1.00 78.06 1001 LEU A O 1
ATOM 7915 N N . LYS A 1 1002 ? -9.031 -19.464 -17.058 1.00 81.75 1002 LYS A N 1
ATOM 7916 C CA . LYS A 1 1002 ? -10.036 -20.079 -16.158 1.00 81.75 1002 LYS A CA 1
ATOM 7917 C C . LYS A 1 1002 ? -10.477 -21.506 -16.562 1.00 81.75 1002 LYS A C 1
ATOM 7919 O O . LYS A 1 1002 ? -11.437 -22.049 -16.017 1.00 81.75 1002 LYS A O 1
ATOM 7924 N N . CYS A 1 1003 ? -9.753 -22.155 -17.478 1.00 78.44 1003 CYS A N 1
ATOM 7925 C CA . CYS A 1 1003 ? -10.097 -23.451 -18.058 1.00 78.44 1003 CYS A CA 1
ATOM 7926 C C . CYS A 1 1003 ? -9.372 -24.598 -17.338 1.00 78.44 1003 CYS A C 1
ATOM 7928 O O . CYS A 1 1003 ? -8.267 -24.995 -17.707 1.00 78.44 1003 CYS A O 1
ATOM 7930 N N . ALA A 1 1004 ? -10.008 -25.191 -16.323 1.00 79.06 1004 ALA A N 1
ATOM 7931 C CA . ALA A 1 1004 ? -9.424 -26.303 -15.562 1.00 79.06 1004 ALA A CA 1
ATOM 7932 C C . ALA A 1 1004 ? -9.066 -27.535 -16.428 1.00 79.06 1004 ALA A C 1
ATOM 7934 O O . ALA A 1 1004 ? -8.119 -28.262 -16.109 1.00 79.06 1004 ALA A O 1
ATOM 7935 N N . ARG A 1 1005 ? -9.779 -27.749 -17.545 1.00 85.38 1005 ARG A N 1
ATOM 7936 C CA . ARG A 1 1005 ? -9.575 -28.869 -18.486 1.00 85.38 1005 ARG A CA 1
ATOM 7937 C C . ARG A 1 1005 ? -8.427 -28.669 -19.486 1.00 85.38 1005 ARG A C 1
ATOM 7939 O O . ARG A 1 1005 ? -8.120 -29.613 -20.203 1.00 85.38 1005 ARG A O 1
ATOM 7946 N N . LEU A 1 1006 ? -7.777 -27.500 -19.519 1.00 85.88 1006 LEU A N 1
ATOM 7947 C CA . LEU A 1 1006 ? -6.697 -27.202 -20.471 1.00 85.88 1006 LEU A CA 1
ATOM 7948 C C . LEU A 1 1006 ? -5.604 -28.290 -20.451 1.00 85.88 1006 LEU A C 1
ATOM 7950 O O . LEU A 1 1006 ? -5.124 -28.676 -19.380 1.00 85.88 1006 LEU A O 1
ATOM 7954 N N . ASN A 1 1007 ? -5.236 -28.800 -21.625 1.00 86.25 1007 ASN A N 1
ATOM 7955 C CA . ASN A 1 1007 ? -4.332 -29.943 -21.799 1.00 86.25 1007 ASN A CA 1
ATOM 7956 C C . ASN A 1 1007 ? -2.937 -29.566 -22.324 1.00 86.25 1007 ASN A C 1
ATOM 7958 O O . ASN A 1 1007 ? -2.005 -30.339 -22.145 1.00 86.25 1007 ASN A O 1
ATOM 7962 N N . GLY A 1 1008 ? -2.786 -28.371 -22.895 1.00 87.06 1008 GLY A N 1
ATOM 7963 C CA . GLY A 1 1008 ? -1.527 -27.776 -23.347 1.00 87.06 1008 GLY A CA 1
ATOM 7964 C C . GLY A 1 1008 ? -1.672 -26.258 -23.457 1.00 87.06 1008 GLY A C 1
ATOM 7965 O O . GLY A 1 1008 ? -2.792 -25.750 -23.394 1.00 87.06 1008 GLY A O 1
ATOM 7966 N N . VAL A 1 1009 ? -0.555 -25.545 -23.578 1.00 88.88 1009 VAL A N 1
ATOM 7967 C CA . VAL A 1 1009 ? -0.506 -24.085 -23.777 1.00 88.88 1009 VAL A CA 1
ATOM 7968 C C . VAL A 1 1009 ? 0.141 -23.820 -25.126 1.00 88.88 1009 VAL A C 1
ATOM 7970 O O . VAL A 1 1009 ? 1.296 -24.198 -25.324 1.00 88.88 1009 VAL A O 1
ATOM 7973 N N . ASP A 1 1010 ? -0.624 -23.261 -26.056 1.00 87.06 1010 ASP A N 1
ATOM 7974 C CA . ASP A 1 1010 ? -0.311 -23.343 -27.483 1.00 87.06 1010 ASP A CA 1
ATOM 7975 C C . ASP A 1 1010 ? 0.714 -22.294 -27.929 1.00 87.06 1010 ASP A C 1
ATOM 7977 O O . ASP A 1 1010 ? 0.710 -21.146 -27.475 1.00 87.06 1010 ASP A O 1
ATOM 7981 N N . LEU A 1 1011 ? 1.609 -22.717 -28.817 1.00 82.50 1011 LEU A N 1
ATOM 7982 C CA . LEU A 1 1011 ? 2.603 -21.876 -29.465 1.00 82.50 1011 LEU A CA 1
ATOM 7983 C C . LEU A 1 1011 ? 2.183 -21.541 -30.893 1.00 82.50 1011 LEU A C 1
ATOM 7985 O O . LEU A 1 1011 ? 1.551 -22.347 -31.576 1.00 82.50 1011 LEU A O 1
ATOM 7989 N N . GLU A 1 1012 ? 2.639 -20.372 -31.327 1.00 77.94 1012 GLU A N 1
ATOM 7990 C CA . GLU A 1 1012 ? 2.384 -19.773 -32.630 1.00 77.94 1012 GLU A CA 1
ATOM 7991 C C . GLU A 1 1012 ? 2.671 -20.743 -33.789 1.00 77.94 1012 GLU A C 1
ATOM 7993 O O . GLU A 1 1012 ? 3.763 -21.332 -33.865 1.00 77.94 1012 GLU A O 1
ATOM 7998 N N . ASN A 1 1013 ? 1.688 -20.903 -34.683 1.00 75.06 1013 ASN A N 1
ATOM 7999 C CA . ASN A 1 1013 ? 1.717 -21.861 -35.793 1.00 75.06 1013 ASN A CA 1
ATOM 8000 C C . ASN A 1 1013 ? 1.693 -21.208 -37.193 1.00 75.06 1013 ASN A C 1
ATOM 8002 O O . ASN A 1 1013 ? 1.977 -21.897 -38.183 1.00 75.06 1013 ASN A O 1
ATOM 8006 N N . GLN A 1 1014 ? 1.433 -19.900 -37.295 1.00 67.94 1014 GLN A N 1
ATOM 8007 C CA . GLN A 1 1014 ? 1.285 -19.198 -38.571 1.00 67.94 1014 GLN A CA 1
ATOM 8008 C C . GLN A 1 1014 ? 2.632 -18.890 -39.240 1.00 67.94 1014 GLN A C 1
ATOM 8010 O O . GLN A 1 1014 ? 3.662 -18.645 -38.610 1.00 67.94 1014 GLN A O 1
ATOM 8015 N N . LYS A 1 1015 ? 2.647 -18.926 -40.577 1.00 58.22 1015 LYS A N 1
ATOM 8016 C CA . LYS A 1 1015 ? 3.885 -19.061 -41.377 1.00 58.22 1015 LYS A CA 1
ATOM 8017 C C . LYS A 1 1015 ? 4.536 -17.760 -41.863 1.00 58.22 1015 LYS A C 1
ATOM 8019 O O . LYS A 1 1015 ? 5.389 -17.789 -42.753 1.00 58.22 1015 LYS A O 1
ATOM 8024 N N . HIS A 1 1016 ? 4.199 -16.617 -41.272 1.00 49.59 1016 HIS A N 1
ATOM 8025 C CA . HIS A 1 1016 ? 4.613 -15.301 -41.780 1.00 49.59 1016 HIS A CA 1
ATOM 8026 C C . HIS A 1 1016 ? 5.878 -14.739 -41.114 1.00 49.59 1016 HIS A C 1
ATOM 8028 O O . HIS A 1 1016 ? 5.836 -13.781 -40.356 1.00 49.59 1016 HIS A O 1
ATOM 8034 N N . ARG A 1 1017 ? 7.037 -15.291 -41.503 1.00 48.94 1017 ARG A N 1
ATOM 8035 C CA . ARG A 1 1017 ? 8.392 -14.746 -41.234 1.00 48.94 1017 ARG A CA 1
ATOM 8036 C C . ARG A 1 1017 ? 8.814 -14.655 -39.754 1.00 48.94 1017 ARG A C 1
ATOM 8038 O O . ARG A 1 1017 ? 9.381 -13.653 -39.328 1.00 48.94 1017 ARG A O 1
ATOM 8045 N N . GLY A 1 1018 ? 8.669 -15.754 -39.020 1.00 48.75 1018 GLY A N 1
ATOM 8046 C CA . GLY A 1 1018 ? 9.363 -15.989 -37.748 1.00 48.75 1018 GLY A CA 1
ATOM 8047 C C . GLY A 1 1018 ? 9.744 -17.468 -37.582 1.00 48.75 1018 GLY A C 1
ATOM 8048 O O . GLY A 1 1018 ? 9.249 -18.309 -38.340 1.00 48.75 1018 GLY A O 1
ATOM 8049 N N . PRO A 1 1019 ? 10.620 -17.823 -36.622 1.00 47.22 1019 PRO A N 1
ATOM 8050 C CA . PRO A 1 1019 ? 10.832 -19.212 -36.234 1.00 47.22 1019 PRO A CA 1
ATOM 8051 C C . PRO A 1 1019 ? 9.587 -19.731 -35.499 1.00 47.22 1019 PRO A C 1
ATOM 8053 O O . PRO A 1 1019 ? 9.426 -19.507 -34.299 1.00 47.22 1019 PRO A O 1
ATOM 8056 N N . ILE A 1 1020 ? 8.716 -20.415 -36.252 1.00 53.75 1020 ILE A N 1
ATOM 8057 C CA . ILE A 1 1020 ? 7.470 -21.055 -35.791 1.00 53.75 1020 ILE A CA 1
ATOM 8058 C C . ILE A 1 1020 ? 7.690 -21.741 -34.436 1.00 53.75 1020 ILE A C 1
ATOM 8060 O O . ILE A 1 1020 ? 8.724 -22.376 -34.209 1.00 53.75 1020 ILE A O 1
ATOM 8064 N N . SER A 1 1021 ? 6.719 -21.602 -33.534 1.00 59.19 1021 SER A N 1
ATOM 8065 C CA . SER A 1 1021 ? 6.794 -22.115 -32.164 1.00 59.19 1021 SER A CA 1
ATOM 8066 C C . SER A 1 1021 ? 7.965 -21.566 -31.324 1.00 59.19 1021 SER A C 1
ATOM 8068 O O . SER A 1 1021 ? 8.490 -22.268 -30.464 1.00 59.19 1021 SER A O 1
ATOM 8070 N N . SER A 1 1022 ? 8.351 -20.299 -31.526 1.00 68.19 1022 SER A N 1
ATOM 8071 C CA . SER A 1 1022 ? 9.160 -19.508 -30.567 1.00 68.19 1022 SER A CA 1
ATOM 8072 C C . SER A 1 1022 ? 8.345 -18.445 -29.813 1.00 68.19 1022 SER A C 1
ATOM 8074 O O . SER A 1 1022 ? 8.897 -17.710 -28.998 1.00 68.19 1022 SER A O 1
ATOM 8076 N N . HIS A 1 1023 ? 7.035 -18.384 -30.063 1.00 76.38 1023 HIS A N 1
ATOM 8077 C CA . HIS A 1 1023 ? 6.091 -17.395 -29.537 1.00 76.38 1023 HIS A CA 1
ATOM 8078 C C . HIS A 1 1023 ? 4.826 -18.087 -29.025 1.00 76.38 1023 HIS A C 1
ATOM 8080 O O . HIS A 1 1023 ? 4.499 -19.184 -29.477 1.00 76.38 1023 HIS A O 1
ATOM 8086 N N . TRP A 1 1024 ? 4.113 -17.460 -28.088 1.00 80.12 1024 TRP A N 1
ATOM 8087 C CA . TRP A 1 1024 ? 2.772 -17.904 -27.690 1.00 80.12 1024 TRP A CA 1
ATOM 8088 C C . TRP A 1 1024 ? 1.764 -17.614 -28.801 1.00 80.12 1024 TRP A C 1
ATOM 8090 O O . TRP A 1 1024 ? 1.865 -16.572 -29.439 1.00 80.12 1024 TRP A O 1
ATOM 8100 N N . GLU A 1 1025 ? 0.793 -18.511 -28.981 1.00 81.38 1025 GLU A N 1
ATOM 8101 C CA . GLU A 1 1025 ? -0.303 -18.393 -29.953 1.00 81.38 1025 GLU A CA 1
ATOM 8102 C C . GLU A 1 1025 ? -1.025 -17.033 -29.853 1.00 81.38 1025 GLU A C 1
ATOM 8104 O O . GLU A 1 1025 ? -1.713 -16.755 -28.857 1.00 81.38 1025 GLU A O 1
ATOM 8109 N N . GLY A 1 1026 ? -0.860 -16.177 -30.867 1.00 72.69 1026 GLY A N 1
ATOM 8110 C CA . GLY A 1 1026 ? -1.274 -14.773 -30.813 1.00 72.69 1026 GLY A CA 1
ATOM 8111 C C . GLY A 1 1026 ? -2.786 -14.571 -30.692 1.00 72.69 1026 GLY A C 1
ATOM 8112 O O . GLY A 1 1026 ? -3.222 -13.630 -30.019 1.00 72.69 1026 GLY A O 1
ATOM 8113 N N . LYS A 1 1027 ? -3.606 -15.492 -31.221 1.00 78.81 1027 LYS A N 1
ATOM 8114 C CA . LYS A 1 1027 ? -5.072 -15.487 -31.036 1.00 78.81 1027 LYS A CA 1
ATOM 8115 C C . LYS A 1 1027 ? -5.485 -15.688 -29.577 1.00 78.81 1027 LYS A C 1
ATOM 8117 O O . LYS A 1 1027 ? -6.502 -15.149 -29.143 1.00 78.81 1027 LYS A O 1
ATOM 8122 N N . THR A 1 1028 ? -4.733 -16.502 -28.837 1.00 76.31 1028 THR A N 1
ATOM 8123 C CA . THR A 1 1028 ? -5.122 -16.989 -27.499 1.00 76.31 1028 THR A CA 1
ATOM 8124 C C . THR A 1 1028 ? -4.456 -16.202 -26.370 1.00 76.31 1028 THR A C 1
ATOM 8126 O O . THR A 1 1028 ? -5.020 -16.102 -25.278 1.00 76.31 1028 THR A O 1
ATOM 8129 N N . TYR A 1 1029 ? -3.271 -15.636 -26.620 1.00 74.81 1029 TYR A N 1
ATOM 8130 C CA . TYR A 1 1029 ? -2.430 -14.991 -25.603 1.00 74.81 1029 TYR A CA 1
ATOM 8131 C C . TYR A 1 1029 ? -2.022 -13.544 -25.948 1.00 74.81 1029 TYR A C 1
ATOM 8133 O O . TYR A 1 1029 ? -1.173 -12.974 -25.262 1.00 74.81 1029 TYR A O 1
ATOM 8141 N N . GLY A 1 1030 ? -2.621 -12.948 -26.987 1.00 62.25 1030 GLY A N 1
ATOM 8142 C CA . GLY A 1 1030 ? -2.454 -11.538 -27.357 1.00 62.25 1030 GLY A CA 1
ATOM 8143 C C . GLY A 1 1030 ? -3.115 -10.534 -26.394 1.00 62.25 1030 GLY A C 1
ATOM 8144 O O . GLY A 1 1030 ? -3.579 -10.880 -25.307 1.00 62.25 1030 GLY A O 1
ATOM 8145 N N . GLU A 1 1031 ? -3.146 -9.256 -26.792 1.00 60.06 1031 GLU A N 1
ATOM 8146 C CA . GLU A 1 1031 ? -3.645 -8.154 -25.953 1.00 60.06 1031 GLU A CA 1
ATOM 8147 C C . GLU A 1 1031 ? -5.120 -8.331 -25.535 1.00 60.06 1031 GLU A C 1
ATOM 8149 O O . GLU A 1 1031 ? -5.999 -8.594 -26.359 1.00 60.06 1031 GLU A O 1
ATOM 8154 N N . GLN A 1 1032 ? -5.403 -8.155 -24.238 1.00 52.22 1032 GLN A N 1
ATOM 8155 C CA . GLN A 1 1032 ? -6.727 -8.395 -23.654 1.00 52.22 1032 GLN A CA 1
ATOM 8156 C C . GLN A 1 1032 ? -7.708 -7.236 -23.891 1.00 52.22 1032 GLN A C 1
ATOM 8158 O O . GLN A 1 1032 ? -7.978 -6.430 -23.002 1.00 52.22 1032 GLN A O 1
ATOM 8163 N N . ASN A 1 1033 ? -8.289 -7.200 -25.086 1.00 52.56 1033 ASN A N 1
ATOM 8164 C CA . ASN A 1 1033 ? -9.478 -6.402 -25.389 1.00 52.56 1033 ASN A CA 1
ATOM 8165 C C . ASN A 1 1033 ? -10.719 -6.969 -24.662 1.00 52.56 1033 ASN A C 1
ATOM 8167 O O . ASN A 1 1033 ? -10.864 -8.186 -24.517 1.00 52.56 1033 ASN A O 1
ATOM 8171 N N . HIS A 1 1034 ? -11.664 -6.108 -24.270 1.00 51.84 1034 HIS A N 1
ATOM 8172 C CA . HIS A 1 1034 ? -12.883 -6.528 -23.553 1.00 51.84 1034 HIS A CA 1
ATOM 8173 C C . HIS A 1 1034 ? -13.883 -7.262 -24.472 1.00 51.84 1034 HIS A C 1
ATOM 8175 O O . HIS A 1 1034 ? -14.668 -8.094 -24.011 1.00 51.84 1034 HIS A O 1
ATOM 8181 N N . HIS A 1 1035 ? -13.790 -6.997 -25.780 1.00 62.03 1035 HIS A N 1
ATOM 8182 C CA . HIS A 1 1035 ? -14.293 -7.840 -26.863 1.00 62.03 1035 HIS A CA 1
ATOM 8183 C C . HIS A 1 1035 ? -13.126 -8.112 -27.837 1.00 62.03 1035 HIS A C 1
ATOM 8185 O O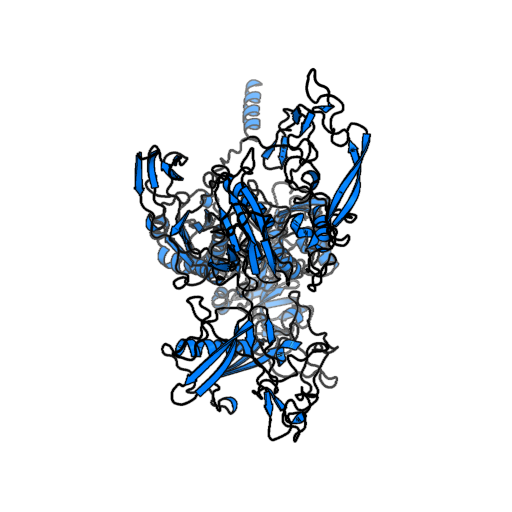 . HIS A 1 1035 ? -12.752 -7.203 -28.586 1.00 62.03 1035 HIS A O 1
ATOM 8191 N N . PRO A 1 1036 ? -12.506 -9.312 -27.821 1.00 66.00 1036 PRO A N 1
ATOM 8192 C CA . PRO A 1 1036 ? -11.286 -9.582 -28.590 1.00 66.00 1036 PRO A CA 1
ATOM 8193 C C . PRO A 1 1036 ? -11.500 -9.565 -30.103 1.00 66.00 1036 PRO A C 1
ATOM 8195 O O . PRO A 1 1036 ? -10.633 -9.084 -30.831 1.00 66.00 1036 PRO A O 1
ATOM 8198 N N . PHE A 1 1037 ? -12.663 -10.031 -30.561 1.00 78.88 1037 PHE A N 1
ATOM 8199 C CA . PHE A 1 1037 ? -12.994 -10.188 -31.975 1.00 78.88 1037 PHE A CA 1
ATOM 8200 C C . PHE A 1 1037 ? -14.170 -9.300 -32.387 1.00 78.88 1037 PHE A C 1
ATOM 8202 O O . PHE A 1 1037 ? -14.989 -8.915 -31.549 1.00 78.88 1037 PHE A O 1
ATOM 8209 N N . CYS A 1 1038 ? -14.253 -8.980 -33.676 1.00 77.75 1038 CYS A N 1
ATOM 8210 C CA . CYS A 1 1038 ? -15.265 -8.094 -34.250 1.00 77.75 1038 CYS A CA 1
ATOM 8211 C C . CYS A 1 1038 ? -15.626 -8.498 -35.693 1.00 77.75 1038 CYS A C 1
ATOM 8213 O O . CYS A 1 1038 ? -14.898 -9.249 -36.338 1.00 77.75 1038 CYS A O 1
ATOM 8215 N N . ASP A 1 1039 ? -16.763 -8.012 -36.198 1.00 77.50 1039 ASP A N 1
ATOM 8216 C CA . ASP A 1 1039 ? -17.347 -8.415 -37.488 1.00 77.50 1039 ASP A CA 1
ATOM 8217 C C . ASP A 1 1039 ? -17.686 -7.241 -38.432 1.00 77.50 1039 ASP A C 1
ATOM 8219 O O . ASP A 1 1039 ? -17.851 -7.450 -39.633 1.00 77.50 1039 ASP A O 1
ATOM 8223 N N . LYS A 1 1040 ? -17.786 -6.007 -37.914 1.00 72.38 1040 LYS A N 1
ATOM 8224 C CA . LYS A 1 1040 ? -18.309 -4.833 -38.639 1.00 72.38 1040 LYS A CA 1
ATOM 8225 C C . LYS A 1 1040 ? -17.252 -3.765 -38.895 1.00 72.38 1040 LYS A C 1
ATOM 8227 O O . LYS A 1 1040 ? -16.748 -3.136 -37.966 1.00 72.38 1040 LYS A O 1
ATOM 8232 N N . VAL A 1 1041 ? -16.981 -3.508 -40.172 1.00 67.44 1041 VAL A N 1
ATOM 8233 C CA . VAL A 1 1041 ? -16.114 -2.410 -40.632 1.00 67.44 1041 VAL A CA 1
ATOM 8234 C C . VAL A 1 1041 ? -16.766 -1.052 -40.350 1.00 67.44 1041 VAL A C 1
ATOM 8236 O O . VAL A 1 1041 ? -17.989 -0.930 -40.369 1.00 67.44 1041 VAL A O 1
ATOM 8239 N N . ASN A 1 1042 ? -15.947 -0.028 -40.087 1.00 63.44 1042 ASN A N 1
ATOM 8240 C CA . ASN A 1 1042 ? -16.342 1.360 -39.787 1.00 63.44 1042 ASN A CA 1
ATOM 8241 C C . ASN A 1 1042 ? -17.229 1.565 -38.542 1.00 63.44 1042 ASN A C 1
ATOM 8243 O O . ASN A 1 1042 ? -17.593 2.701 -38.241 1.00 63.44 1042 ASN A O 1
ATOM 8247 N N . LEU A 1 1043 ? -17.546 0.511 -37.784 1.00 63.50 1043 LEU A N 1
ATOM 8248 C CA . LEU A 1 1043 ? -18.167 0.656 -36.474 1.00 63.50 1043 LEU A CA 1
ATOM 8249 C C . LEU A 1 1043 ? -17.079 0.978 -35.439 1.00 63.50 1043 LEU A C 1
ATOM 8251 O O . LEU A 1 1043 ? -16.187 0.166 -35.193 1.00 63.50 1043 LEU A O 1
ATOM 8255 N N . VAL A 1 1044 ? -17.160 2.171 -34.848 1.00 66.69 1044 VAL A N 1
ATOM 8256 C CA . VAL A 1 1044 ? -16.338 2.559 -33.696 1.00 66.69 1044 VAL A CA 1
ATOM 8257 C C . VAL A 1 1044 ? -16.953 1.938 -32.444 1.00 66.69 1044 VAL A C 1
ATOM 8259 O O . VAL A 1 1044 ? -18.118 2.187 -32.131 1.00 66.69 1044 VAL A O 1
ATOM 8262 N N . THR A 1 1045 ? -16.179 1.128 -31.730 1.00 63.94 1045 THR A N 1
ATOM 8263 C CA . THR A 1 1045 ? -16.598 0.408 -30.517 1.00 63.94 1045 THR A CA 1
ATOM 8264 C C . THR A 1 1045 ? -15.585 0.591 -29.395 1.00 63.94 1045 THR A C 1
ATOM 8266 O O . THR A 1 1045 ? -14.460 1.032 -29.613 1.00 63.94 1045 THR A O 1
ATOM 8269 N N . CYS A 1 1046 ? -15.963 0.242 -28.168 1.00 54.97 1046 CYS A N 1
ATOM 8270 C CA . CYS A 1 1046 ? -15.007 0.095 -27.075 1.00 54.97 1046 CYS A CA 1
ATOM 8271 C C . CYS A 1 1046 ? -14.106 -1.123 -27.361 1.00 54.97 1046 CYS A C 1
ATOM 8273 O O . CYS A 1 1046 ? -14.592 -2.259 -27.424 1.00 54.97 1046 CYS A O 1
ATOM 8275 N N . ARG A 1 1047 ? -12.803 -0.885 -27.555 1.00 54.12 1047 ARG A N 1
ATOM 8276 C CA . ARG A 1 1047 ? -11.774 -1.931 -27.715 1.00 54.12 1047 ARG A CA 1
ATOM 8277 C C . ARG A 1 1047 ? -11.581 -2.650 -26.384 1.00 54.12 1047 ARG A C 1
ATOM 8279 O O . ARG A 1 1047 ? -11.751 -3.862 -26.239 1.00 54.12 1047 ARG A O 1
ATOM 8286 N N . ASP A 1 1048 ? -11.294 -1.826 -25.400 1.00 50.66 1048 ASP A N 1
ATOM 8287 C CA . ASP A 1 1048 ? -11.423 -2.045 -23.975 1.00 50.66 1048 ASP A CA 1
ATOM 8288 C C . ASP A 1 1048 ? -12.308 -0.906 -23.430 1.00 50.66 1048 ASP A C 1
ATOM 8290 O O . ASP A 1 1048 ? -12.825 -0.088 -24.193 1.00 50.66 1048 ASP A O 1
ATOM 8294 N N . LEU A 1 1049 ? -12.527 -0.845 -22.117 1.00 41.78 1049 LEU A N 1
ATOM 8295 C CA . LEU A 1 1049 ? -13.314 0.236 -21.504 1.00 41.78 1049 LEU A CA 1
ATOM 8296 C C . LEU A 1 1049 ? -12.607 1.615 -21.566 1.00 41.78 1049 LEU A C 1
ATOM 8298 O O . LEU A 1 1049 ? -13.218 2.609 -21.184 1.00 41.78 1049 LEU A O 1
ATOM 8302 N N . TYR A 1 1050 ? -11.348 1.679 -22.022 1.00 37.53 1050 TYR A N 1
ATOM 8303 C CA . TYR A 1 1050 ? -10.443 2.830 -21.915 1.00 37.53 1050 TYR A CA 1
ATOM 8304 C C . TYR A 1 1050 ? -9.997 3.380 -23.290 1.00 37.53 1050 TYR A C 1
ATOM 8306 O O . TYR A 1 1050 ? -9.320 4.407 -23.344 1.00 37.53 1050 TYR A O 1
ATOM 8314 N N . SER A 1 1051 ? -10.390 2.754 -24.410 1.00 48.34 1051 SER A N 1
ATOM 8315 C CA . SER A 1 1051 ? -10.029 3.173 -25.772 1.00 48.34 1051 SER A CA 1
ATOM 8316 C C . SER A 1 1051 ? -11.080 2.825 -26.839 1.00 48.34 1051 SER A C 1
ATOM 8318 O O . SER A 1 1051 ? -11.736 1.778 -26.805 1.00 48.34 1051 SER A O 1
ATOM 8320 N N . TYR A 1 1052 ? -11.214 3.703 -27.840 1.00 55.62 1052 TYR A N 1
ATOM 8321 C CA . TYR A 1 1052 ? -12.007 3.430 -29.039 1.00 55.62 1052 TYR A CA 1
ATOM 8322 C C . TYR A 1 1052 ? -11.215 2.560 -30.019 1.00 55.62 1052 TYR A C 1
ATOM 8324 O O . TYR A 1 1052 ? -10.119 2.918 -30.457 1.00 55.62 1052 TYR A O 1
ATOM 8332 N N . GLY A 1 1053 ? -11.793 1.422 -30.385 1.00 67.81 1053 GLY A N 1
ATOM 8333 C CA . GLY A 1 1053 ? -11.332 0.573 -31.470 1.00 67.81 1053 GLY A CA 1
ATOM 8334 C C . GLY A 1 1053 ? -12.187 0.741 -32.715 1.00 67.81 1053 GLY A C 1
ATOM 8335 O O . GLY A 1 1053 ? -13.379 1.042 -32.645 1.00 67.81 1053 GLY A O 1
ATOM 8336 N N . MET A 1 1054 ? -11.581 0.469 -33.865 1.00 75.25 1054 MET A N 1
ATOM 8337 C CA . MET A 1 1054 ? -12.315 0.096 -35.072 1.00 75.25 1054 MET A CA 1
ATOM 8338 C C . MET A 1 1054 ? -11.960 -1.339 -35.442 1.00 75.25 1054 MET A C 1
ATOM 8340 O O . MET A 1 1054 ? -10.828 -1.783 -35.230 1.00 75.25 1054 MET A O 1
ATOM 8344 N N . CYS A 1 1055 ? -12.924 -2.073 -35.998 1.00 79.94 1055 CYS A N 1
ATOM 8345 C CA . CYS A 1 1055 ? -12.667 -3.424 -36.475 1.00 79.94 1055 CYS A CA 1
ATOM 8346 C C . CYS A 1 1055 ? -11.800 -3.393 -37.736 1.00 79.94 1055 CYS A C 1
ATOM 8348 O O . CYS A 1 1055 ? -12.250 -2.937 -38.793 1.00 79.94 1055 CYS A O 1
ATOM 8350 N N . ARG A 1 1056 ? -10.556 -3.875 -37.641 1.00 79.12 1056 ARG A N 1
ATOM 8351 C CA . ARG A 1 1056 ? -9.603 -3.803 -38.751 1.00 79.12 1056 ARG A CA 1
ATOM 8352 C C . ARG A 1 1056 ? -9.668 -5.058 -39.611 1.00 79.12 1056 ARG A C 1
ATOM 8354 O O . ARG A 1 1056 ? -8.875 -5.983 -39.468 1.00 79.12 1056 ARG A O 1
ATOM 8361 N N . ILE A 1 1057 ? -10.644 -5.067 -40.512 1.00 85.88 1057 ILE A N 1
ATOM 8362 C CA . ILE A 1 1057 ? -10.788 -6.090 -41.550 1.00 85.88 1057 ILE A CA 1
ATOM 8363 C C . ILE A 1 1057 ? -10.099 -5.589 -42.822 1.00 85.88 1057 ILE A C 1
ATOM 8365 O O . ILE A 1 1057 ? -10.407 -4.498 -43.306 1.00 85.88 1057 ILE A O 1
ATOM 8369 N N . ILE A 1 1058 ? -9.182 -6.381 -43.374 1.00 85.50 1058 ILE A N 1
ATOM 8370 C CA . ILE A 1 1058 ? -8.454 -6.066 -44.607 1.00 85.50 1058 ILE A CA 1
ATOM 8371 C C . ILE A 1 1058 ? -8.726 -7.102 -45.699 1.00 85.50 1058 ILE A C 1
ATOM 8373 O O . ILE A 1 1058 ? -9.185 -8.214 -45.437 1.00 85.50 1058 ILE A O 1
ATOM 8377 N N . LYS A 1 1059 ? -8.422 -6.721 -46.943 1.00 87.81 1059 LYS A N 1
ATOM 8378 C CA . LYS A 1 1059 ? -8.400 -7.626 -48.091 1.00 87.81 1059 LYS A CA 1
ATOM 8379 C C . LYS A 1 1059 ? -6.983 -8.174 -48.288 1.00 87.81 1059 LYS A C 1
ATOM 8381 O O . LYS A 1 1059 ? -6.050 -7.393 -48.463 1.00 87.81 1059 LYS A O 1
ATOM 8386 N N . TYR A 1 1060 ? -6.846 -9.492 -48.348 1.00 85.06 1060 TYR A N 1
ATOM 8387 C CA . TYR A 1 1060 ? -5.632 -10.178 -48.784 1.00 85.06 1060 TYR A CA 1
ATOM 8388 C C . TYR A 1 1060 ? -5.613 -10.365 -50.311 1.00 85.06 1060 TYR A C 1
ATOM 8390 O O . TYR A 1 1060 ? -6.653 -10.380 -50.974 1.00 85.06 1060 TYR A O 1
ATOM 8398 N N . ASN A 1 1061 ? -4.412 -10.469 -50.885 1.00 84.62 1061 ASN A N 1
ATOM 8399 C CA . ASN A 1 1061 ? -4.241 -10.750 -52.316 1.00 84.62 1061 ASN A CA 1
ATOM 8400 C C . ASN A 1 1061 ? -4.495 -12.232 -52.627 1.00 84.62 1061 ASN A C 1
ATOM 8402 O O . ASN A 1 1061 ? -5.137 -12.554 -53.625 1.00 84.62 1061 ASN A O 1
ATOM 8406 N N . ASP A 1 1062 ? -4.019 -13.106 -51.743 1.00 86.69 1062 ASP A N 1
ATOM 8407 C CA . ASP A 1 1062 ? -4.226 -14.550 -51.774 1.00 86.69 1062 ASP A CA 1
ATOM 8408 C C . ASP A 1 1062 ? -5.472 -14.946 -50.963 1.00 86.69 1062 ASP A C 1
ATOM 8410 O O . ASP A 1 1062 ? -5.973 -14.174 -50.141 1.00 86.69 1062 ASP A O 1
ATOM 8414 N N . GLU A 1 1063 ? -5.985 -16.157 -51.182 1.00 89.19 1063 GLU A N 1
ATOM 8415 C CA . GLU A 1 1063 ? -7.077 -16.694 -50.363 1.00 89.19 1063 GLU A CA 1
ATOM 8416 C C . GLU A 1 1063 ? -6.604 -17.025 -48.944 1.00 89.19 1063 GLU A C 1
ATOM 8418 O O . GLU A 1 1063 ? -5.569 -17.665 -48.756 1.00 89.19 1063 GLU A O 1
ATOM 8423 N N . ILE A 1 1064 ? -7.413 -16.668 -47.947 1.00 88.56 1064 ILE A N 1
ATOM 8424 C CA . ILE A 1 1064 ? -7.204 -17.091 -46.557 1.00 88.56 1064 ILE A CA 1
ATOM 8425 C C . ILE A 1 1064 ? -7.457 -18.613 -46.463 1.00 88.56 1064 ILE A C 1
ATOM 8427 O O . ILE A 1 1064 ? -8.365 -19.106 -47.153 1.00 88.56 1064 ILE A O 1
ATOM 8431 N N . PRO A 1 1065 ? -6.698 -19.382 -45.653 1.00 88.19 1065 PRO A N 1
ATOM 8432 C CA . PRO A 1 1065 ? -6.946 -20.812 -45.444 1.00 88.19 1065 PRO A CA 1
ATOM 8433 C C . PRO A 1 1065 ? -8.396 -21.086 -44.999 1.00 88.19 1065 PRO A C 1
ATOM 8435 O O . PRO A 1 1065 ? -8.900 -20.337 -44.163 1.00 88.19 1065 PRO A O 1
ATOM 8438 N N . PRO A 1 1066 ? -9.101 -22.105 -45.534 1.00 87.94 1066 PRO A N 1
ATOM 8439 C CA . PRO A 1 1066 ? -10.491 -22.413 -45.170 1.00 87.94 1066 PRO A CA 1
ATOM 8440 C C . PRO A 1 1066 ? -10.763 -22.505 -43.662 1.00 87.94 1066 PRO A C 1
ATOM 8442 O O . PRO A 1 1066 ? -11.802 -22.041 -43.194 1.00 87.94 1066 PRO A O 1
ATOM 8445 N N . GLU A 1 1067 ? -9.817 -23.045 -42.899 1.00 86.25 1067 GLU A N 1
ATOM 8446 C CA . GLU A 1 1067 ? -9.844 -23.148 -41.438 1.00 86.25 1067 GLU A CA 1
ATOM 8447 C C . GLU A 1 1067 ? -9.801 -21.788 -40.714 1.00 86.25 1067 GLU A C 1
ATOM 8449 O O . GLU A 1 1067 ? -10.312 -21.678 -39.604 1.00 86.25 1067 GLU A O 1
ATOM 8454 N N . ASP A 1 1068 ? -9.271 -20.741 -41.350 1.00 87.44 1068 ASP A N 1
ATOM 8455 C CA . ASP A 1 1068 ? -9.087 -19.398 -40.782 1.00 87.44 1068 ASP A CA 1
ATOM 8456 C C . ASP A 1 1068 ? -9.986 -18.342 -41.472 1.00 87.44 1068 ASP A C 1
ATOM 8458 O O . ASP A 1 1068 ? -9.740 -17.139 -41.405 1.00 87.44 1068 ASP A O 1
ATOM 8462 N N . ARG A 1 1069 ? -11.062 -18.770 -42.152 1.00 89.31 1069 ARG A N 1
ATOM 8463 C CA . ARG A 1 1069 ? -12.085 -17.872 -42.728 1.00 89.31 1069 ARG A CA 1
ATOM 8464 C C . ARG A 1 1069 ? -13.186 -17.563 -41.713 1.00 89.31 1069 ARG A C 1
ATOM 8466 O O . ARG A 1 1069 ? -13.819 -18.475 -41.187 1.00 89.31 1069 ARG A O 1
ATOM 8473 N N . PHE A 1 1070 ? -13.498 -16.279 -41.522 1.00 85.12 1070 PHE A N 1
ATOM 8474 C CA . PHE A 1 1070 ? -14.556 -15.816 -40.601 1.00 85.12 1070 PHE A CA 1
ATOM 8475 C C . PHE A 1 1070 ? -15.840 -15.358 -41.301 1.00 85.12 1070 PHE A C 1
ATOM 8477 O O . PHE A 1 1070 ? -16.904 -15.327 -40.687 1.00 85.12 1070 PHE A O 1
ATOM 8484 N N . PHE A 1 1071 ? -15.768 -15.037 -42.595 1.00 85.50 1071 PHE A N 1
ATOM 8485 C CA . PHE A 1 1071 ? -16.869 -14.429 -43.338 1.00 85.50 1071 PHE A CA 1
ATOM 8486 C C . PHE A 1 1071 ? -17.428 -15.377 -44.408 1.00 85.50 1071 PHE A C 1
ATOM 8488 O O . PHE A 1 1071 ? -16.702 -15.816 -45.297 1.00 85.50 1071 PHE A O 1
ATOM 8495 N N . LYS A 1 1072 ? -18.741 -15.648 -44.356 1.00 84.19 1072 LYS A N 1
ATOM 8496 C CA . LYS A 1 1072 ? -19.486 -16.370 -45.414 1.00 84.19 1072 LYS A CA 1
ATOM 8497 C C . LYS A 1 1072 ? -19.910 -15.461 -46.578 1.00 84.19 1072 LYS A C 1
ATOM 8499 O O . LYS A 1 1072 ? -20.172 -15.935 -47.677 1.00 84.19 1072 LYS A O 1
ATOM 8504 N N . ILE A 1 1073 ? -19.993 -14.155 -46.326 1.00 83.56 1073 ILE A N 1
ATOM 8505 C CA . ILE A 1 1073 ? -20.408 -13.088 -47.250 1.00 83.56 1073 ILE A CA 1
ATOM 8506 C C . ILE A 1 1073 ? -19.403 -11.936 -47.060 1.00 83.56 1073 ILE A C 1
ATOM 8508 O O . ILE A 1 1073 ? -18.962 -11.751 -45.924 1.00 83.56 1073 ILE A O 1
ATOM 8512 N N . PRO A 1 1074 ? -18.991 -11.186 -48.104 1.00 81.94 1074 PRO A N 1
ATOM 8513 C CA . PRO A 1 1074 ? -18.031 -10.095 -47.939 1.00 81.94 1074 PRO A CA 1
ATOM 8514 C C . PRO A 1 1074 ? -18.486 -9.070 -46.879 1.00 81.94 1074 PRO A C 1
ATOM 8516 O O . PRO A 1 1074 ? -19.655 -8.684 -46.882 1.00 81.94 1074 PRO A O 1
ATOM 8519 N N . PRO A 1 1075 ? -17.591 -8.604 -45.986 1.00 78.50 1075 PRO A N 1
ATOM 8520 C CA . PRO A 1 1075 ? -17.951 -7.732 -44.859 1.00 78.50 1075 PRO A CA 1
ATOM 8521 C C . PRO A 1 1075 ? -18.249 -6.269 -45.249 1.00 78.50 1075 PRO A C 1
ATOM 8523 O O . PRO A 1 1075 ? -18.506 -5.437 -44.381 1.00 78.50 1075 PRO A O 1
ATOM 8526 N N . PHE A 1 1076 ? -18.201 -5.944 -46.542 1.00 79.56 1076 PHE A N 1
ATOM 8527 C CA . PHE A 1 1076 ? -18.613 -4.675 -47.143 1.00 79.56 1076 PHE A CA 1
ATOM 8528 C C . PHE A 1 1076 ? -18.919 -4.882 -48.634 1.00 79.56 1076 PHE A C 1
ATOM 8530 O O . PHE A 1 1076 ? -18.503 -5.883 -49.220 1.00 79.56 1076 PHE A O 1
ATOM 8537 N N . GLU A 1 1077 ? -19.641 -3.945 -49.256 1.00 76.94 1077 GLU A N 1
ATOM 8538 C CA . GLU A 1 1077 ? -19.991 -4.020 -50.681 1.00 76.94 1077 GLU A CA 1
ATOM 8539 C C . GLU A 1 1077 ? -18.734 -4.048 -51.562 1.00 76.94 1077 GLU A C 1
ATOM 8541 O O . GLU A 1 1077 ? -17.914 -3.128 -51.561 1.00 76.94 1077 GLU A O 1
ATOM 8546 N N . THR A 1 1078 ? -18.546 -5.146 -52.298 1.00 78.56 1078 THR A N 1
ATOM 8547 C CA . THR A 1 1078 ? -17.347 -5.372 -53.108 1.00 78.56 1078 THR A CA 1
ATOM 8548 C C . THR A 1 1078 ? -17.554 -6.500 -54.121 1.00 78.56 1078 THR A C 1
ATOM 8550 O O . THR A 1 1078 ? -18.338 -7.420 -53.906 1.00 78.56 1078 THR A O 1
ATOM 8553 N N . GLN A 1 1079 ? -16.798 -6.457 -55.220 1.00 75.94 1079 GLN A N 1
ATOM 8554 C CA . GLN A 1 1079 ? -16.757 -7.500 -56.256 1.00 75.94 1079 GLN A CA 1
ATOM 8555 C C . GLN A 1 1079 ? -15.893 -8.724 -55.878 1.00 75.94 1079 GLN A C 1
ATOM 8557 O O . GLN A 1 1079 ? -15.684 -9.620 -56.693 1.00 75.94 1079 GLN A O 1
ATOM 8562 N N . HIS A 1 1080 ? -15.316 -8.747 -54.675 1.00 81.31 1080 HIS A N 1
ATOM 8563 C CA . HIS A 1 1080 ? -14.415 -9.804 -54.214 1.00 81.31 1080 HIS A CA 1
ATOM 8564 C C . HIS A 1 1080 ? -15.119 -10.773 -53.254 1.00 81.31 1080 HIS A C 1
ATOM 8566 O O . HIS A 1 1080 ? -15.908 -10.365 -52.409 1.00 81.31 1080 HIS A O 1
ATOM 8572 N N . ALA A 1 1081 ? -14.814 -12.068 -53.360 1.00 84.75 1081 ALA A N 1
ATOM 8573 C CA . ALA A 1 1081 ? -15.423 -13.098 -52.518 1.00 84.75 1081 ALA A CA 1
ATOM 8574 C C . ALA A 1 1081 ? -14.962 -13.021 -51.046 1.00 84.75 1081 ALA A C 1
ATOM 8576 O O . ALA A 1 1081 ? -13.844 -12.597 -50.755 1.00 84.75 1081 ALA A O 1
ATOM 8577 N N . ALA A 1 1082 ? -15.800 -13.501 -50.121 1.00 85.50 1082 ALA A N 1
ATOM 8578 C CA . ALA A 1 1082 ? -15.576 -13.402 -48.672 1.00 85.50 1082 ALA A CA 1
ATOM 8579 C C . ALA A 1 1082 ? -14.235 -14.010 -48.202 1.00 85.50 1082 ALA A C 1
ATOM 8581 O O . ALA A 1 1082 ? -13.584 -13.475 -47.310 1.00 85.50 1082 ALA A O 1
ATOM 8582 N N . LYS A 1 1083 ? -13.775 -15.064 -48.889 1.00 88.94 1083 LYS A N 1
ATOM 8583 C CA . LYS A 1 1083 ? -12.503 -15.785 -48.694 1.00 88.94 1083 LYS A CA 1
ATOM 8584 C C . LYS A 1 1083 ? -11.205 -14.962 -48.802 1.00 88.94 1083 LYS A C 1
ATOM 8586 O O . LYS A 1 1083 ? -10.134 -15.497 -48.522 1.00 88.94 1083 LYS A O 1
ATOM 8591 N N . TYR A 1 1084 ? -11.286 -13.697 -49.220 1.00 90.25 1084 TYR A N 1
ATOM 8592 C CA . TYR A 1 1084 ? -10.156 -12.757 -49.258 1.00 90.25 1084 TYR A CA 1
ATOM 8593 C C . TYR A 1 1084 ? -10.140 -11.770 -48.077 1.00 90.25 1084 TYR A C 1
ATOM 8595 O O . TYR A 1 1084 ? -9.259 -10.915 -48.032 1.00 90.25 1084 TYR A O 1
ATOM 8603 N N . PHE A 1 1085 ? -11.099 -11.839 -47.144 1.00 88.69 1085 PHE A N 1
ATOM 8604 C CA . PHE A 1 1085 ? -11.250 -10.863 -46.059 1.00 88.69 1085 PHE A CA 1
ATOM 8605 C C . PHE A 1 1085 ? -11.050 -11.489 -44.677 1.00 88.69 1085 PHE A C 1
ATOM 8607 O O . PHE A 1 1085 ? -11.607 -12.542 -44.372 1.00 88.69 1085 PHE A O 1
ATOM 8614 N N . GLY A 1 1086 ? -10.280 -10.809 -43.830 1.00 87.62 1086 GLY A N 1
ATOM 8615 C CA . GLY A 1 1086 ? -9.947 -11.232 -42.469 1.00 87.62 1086 GLY A CA 1
ATOM 8616 C C . GLY A 1 1086 ? -9.383 -10.069 -41.656 1.00 87.62 1086 GLY A C 1
ATOM 8617 O O . GLY A 1 1086 ? -9.312 -8.945 -42.154 1.00 87.62 1086 GLY A O 1
ATOM 8618 N N . GLY A 1 1087 ? -8.990 -10.327 -40.411 1.00 86.38 1087 GLY A N 1
ATOM 8619 C CA . GLY A 1 1087 ? -8.217 -9.385 -39.599 1.00 86.38 1087 GLY A CA 1
ATOM 8620 C C . GLY A 1 1087 ? -6.874 -9.027 -40.232 1.00 86.38 1087 GLY A C 1
ATOM 8621 O O . GLY A 1 1087 ? -6.402 -9.722 -41.123 1.00 86.38 1087 GLY A O 1
ATOM 8622 N N . ASP A 1 1088 ? -6.252 -7.947 -39.770 1.00 80.00 1088 ASP A N 1
ATOM 8623 C CA . ASP A 1 1088 ? -4.978 -7.439 -40.294 1.00 80.00 1088 ASP A CA 1
ATOM 8624 C C . ASP A 1 1088 ? -3.729 -8.205 -39.832 1.00 80.00 1088 ASP A C 1
ATOM 8626 O O . ASP A 1 1088 ? -2.644 -8.009 -40.382 1.00 80.00 1088 ASP A O 1
ATOM 8630 N N . ASP A 1 1089 ? -3.886 -9.072 -38.834 1.00 76.88 1089 ASP A N 1
ATOM 8631 C CA . ASP A 1 1089 ? -2.810 -9.778 -38.149 1.00 76.88 1089 ASP A CA 1
ATOM 8632 C C . ASP A 1 1089 ? -2.922 -11.302 -38.358 1.00 76.88 1089 ASP A C 1
ATOM 8634 O O . ASP A 1 1089 ? -3.751 -11.958 -37.714 1.00 76.88 1089 ASP A O 1
ATOM 8638 N N . PRO A 1 1090 ? -2.098 -11.898 -39.243 1.00 76.12 1090 PRO A N 1
ATOM 8639 C CA . PRO A 1 1090 ? -2.104 -13.338 -39.468 1.00 76.12 1090 PRO A CA 1
ATOM 8640 C C . PRO A 1 1090 ? -1.798 -14.160 -38.212 1.00 76.12 1090 PRO A C 1
ATOM 8642 O O . PRO A 1 1090 ? -2.346 -15.248 -38.094 1.00 76.12 1090 PRO A O 1
ATOM 8645 N N . PHE A 1 1091 ? -1.005 -13.647 -37.257 1.00 73.19 1091 PHE A N 1
ATOM 8646 C CA . PHE A 1 1091 ? -0.676 -14.335 -35.993 1.00 73.19 1091 PHE A CA 1
ATOM 8647 C C . PHE A 1 1091 ? -1.853 -14.396 -35.005 1.00 73.19 1091 PHE A C 1
ATOM 8649 O O . PHE A 1 1091 ? -1.741 -14.936 -33.912 1.00 73.19 1091 PHE A O 1
ATOM 8656 N N . LYS A 1 1092 ? -3.011 -13.840 -35.369 1.00 78.50 1092 LYS A N 1
ATOM 8657 C CA . LYS A 1 1092 ? -4.275 -14.048 -34.654 1.00 78.50 1092 LYS A CA 1
ATOM 8658 C C . LYS A 1 1092 ? -5.179 -15.022 -35.404 1.00 78.50 1092 LYS A C 1
ATOM 8660 O O . LYS A 1 1092 ? -6.397 -14.917 -35.304 1.00 78.50 1092 LYS A O 1
ATOM 8665 N N . ASP A 1 1093 ? -4.608 -15.923 -36.203 1.00 84.31 1093 ASP A N 1
ATOM 8666 C CA . ASP A 1 1093 ? -5.320 -16.773 -37.163 1.00 84.31 1093 ASP A CA 1
ATOM 8667 C C . ASP A 1 1093 ? -6.277 -15.985 -38.059 1.00 84.31 1093 ASP A C 1
ATOM 8669 O O . ASP A 1 1093 ? -7.428 -16.370 -38.230 1.00 84.31 1093 ASP A O 1
ATOM 8673 N N . TYR A 1 1094 ? -5.838 -14.827 -38.563 1.00 85.44 1094 TYR A N 1
ATOM 8674 C CA . TYR A 1 1094 ? -6.670 -13.908 -39.351 1.00 85.44 1094 TYR A CA 1
ATOM 8675 C C . TYR A 1 1094 ? -7.967 -13.444 -38.642 1.00 85.44 1094 TYR A C 1
ATOM 8677 O O . TYR A 1 1094 ? -8.852 -12.880 -39.293 1.00 85.44 1094 TYR A O 1
ATOM 8685 N N . CYS A 1 1095 ? -8.112 -13.637 -37.322 1.00 84.62 1095 CYS A N 1
ATOM 8686 C CA . CYS A 1 1095 ? -9.279 -13.167 -36.574 1.00 84.62 1095 CYS A CA 1
ATOM 8687 C C . CYS A 1 1095 ? -9.337 -11.631 -36.627 1.00 84.62 1095 CYS A C 1
ATOM 8689 O O . CYS A 1 1095 ? -8.361 -10.980 -36.240 1.00 84.62 1095 CYS A O 1
ATOM 8691 N N . PRO A 1 1096 ? -10.458 -11.012 -37.040 1.00 84.69 1096 PRO A N 1
ATOM 8692 C CA . PRO A 1 1096 ? -10.574 -9.563 -36.999 1.00 84.69 1096 PRO A CA 1
ATOM 8693 C C . PRO A 1 1096 ? -10.603 -9.081 -35.553 1.00 84.69 1096 PRO A C 1
ATOM 8695 O O . PRO A 1 1096 ? -11.470 -9.479 -34.773 1.00 84.69 1096 PRO A O 1
ATOM 8698 N N . THR A 1 1097 ? -9.647 -8.222 -35.202 1.00 79.94 1097 THR A N 1
ATOM 8699 C CA . THR A 1 1097 ? -9.541 -7.622 -33.868 1.00 79.94 1097 THR A CA 1
ATOM 8700 C C . THR A 1 1097 ? -9.717 -6.111 -33.935 1.00 79.94 1097 THR A C 1
ATOM 8702 O O . THR A 1 1097 ? -9.536 -5.483 -34.982 1.00 79.94 1097 THR A O 1
ATOM 8705 N N . GLN A 1 1098 ? -10.112 -5.518 -32.811 1.00 73.75 1098 GLN A N 1
ATOM 8706 C CA . GLN A 1 1098 ? -10.208 -4.069 -32.692 1.00 73.75 1098 GLN A CA 1
ATOM 8707 C C . GLN A 1 1098 ? -8.813 -3.454 -32.539 1.00 73.75 1098 GLN A C 1
ATOM 8709 O O . GLN A 1 1098 ? -8.118 -3.736 -31.558 1.00 73.75 1098 GLN A O 1
ATOM 8714 N N . THR A 1 1099 ? -8.435 -2.578 -33.470 1.00 64.19 1099 THR A N 1
ATOM 8715 C CA . THR A 1 1099 ? -7.211 -1.771 -33.382 1.00 64.19 1099 THR A CA 1
ATOM 8716 C C . THR A 1 1099 ? -7.544 -0.347 -32.961 1.00 64.19 1099 THR A C 1
ATOM 8718 O O . THR A 1 1099 ? -8.513 0.236 -33.450 1.00 64.19 1099 THR A O 1
ATOM 8721 N N . SER A 1 1100 ? -6.714 0.235 -32.100 1.00 55.31 1100 SER A N 1
ATOM 8722 C CA . SER A 1 1100 ? -6.743 1.666 -31.793 1.00 55.31 1100 SER A CA 1
ATOM 8723 C C . SER A 1 1100 ? -6.219 2.475 -32.981 1.00 55.31 1100 SER A C 1
ATOM 8725 O O . SER A 1 1100 ? -5.083 2.257 -33.407 1.00 55.31 1100 SER A O 1
ATOM 8727 N N . ASN A 1 1101 ? -7.010 3.429 -33.474 1.00 40.97 1101 ASN A N 1
ATOM 8728 C CA . ASN A 1 1101 ? -6.469 4.528 -34.273 1.00 40.97 1101 ASN A CA 1
ATOM 8729 C C . ASN A 1 1101 ? -5.766 5.530 -33.343 1.00 40.97 1101 ASN A C 1
ATOM 8731 O O . ASN A 1 1101 ? -6.233 5.766 -32.229 1.00 40.97 1101 ASN A O 1
ATOM 8735 N N . SER A 1 1102 ? -4.663 6.102 -33.827 1.00 31.77 1102 SER A N 1
ATOM 8736 C CA . SER A 1 1102 ? -3.976 7.268 -33.253 1.00 31.77 1102 SER A CA 1
ATOM 8737 C C . SER A 1 1102 ? -4.665 8.571 -33.646 1.00 31.77 1102 SER A C 1
ATOM 8739 O O . SER A 1 1102 ? -4.905 8.699 -34.871 1.00 31.77 1102 SER A O 1
#